Protein AF-A0A4P1R1D3-F1 (afdb_monomer)

Radius of gyration: 39.73 Å; Cα contacts (8 Å, |Δi|>4): 2297; chains: 1; bounding box: 116×118×116 Å

Structure (mmCIF, N/CA/C/O backbone):
data_AF-A0A4P1R1D3-F1
#
_entry.id   AF-A0A4P1R1D3-F1
#
loop_
_atom_site.group_PDB
_atom_site.id
_atom_site.type_symbol
_atom_site.label_atom_id
_atom_site.label_alt_id
_atom_site.label_comp_id
_atom_site.label_asym_id
_atom_site.label_entity_id
_atom_site.label_seq_id
_atom_site.pdbx_PDB_ins_code
_atom_site.Cartn_x
_atom_site.Cartn_y
_atom_site.Cartn_z
_atom_site.occupancy
_atom_site.B_iso_or_equiv
_atom_site.auth_seq_id
_atom_site.auth_comp_id
_atom_site.auth_asym_id
_atom_site.auth_atom_id
_atom_site.pdbx_PDB_model_num
ATOM 1 N N . MET A 1 1 ? -20.880 18.787 -39.848 1.00 32.34 1 MET A N 1
ATOM 2 C CA . MET A 1 1 ? -22.232 18.560 -39.308 1.00 32.34 1 MET A CA 1
ATOM 3 C C . MET A 1 1 ? -22.119 18.971 -37.855 1.00 32.34 1 MET A C 1
ATOM 5 O O . MET A 1 1 ? -21.434 18.281 -37.116 1.00 32.34 1 MET A O 1
ATOM 9 N N . GLU A 1 2 ? -22.570 20.178 -37.517 1.00 30.89 2 GLU A N 1
ATOM 10 C CA . GLU A 1 2 ? -22.524 20.678 -36.139 1.00 30.89 2 GLU A CA 1
ATOM 11 C C . GLU A 1 2 ? -23.425 19.776 -35.297 1.00 30.89 2 GLU A C 1
ATOM 13 O O . GLU A 1 2 ? -24.621 19.661 -35.557 1.00 30.89 2 GLU A O 1
ATOM 18 N N . ILE A 1 3 ? -22.817 19.030 -34.381 1.00 37.97 3 ILE A N 1
ATOM 19 C CA . ILE A 1 3 ? -23.538 18.196 -33.431 1.00 37.97 3 ILE A CA 1
ATOM 20 C C . ILE A 1 3 ? -23.860 19.104 -32.252 1.00 37.97 3 ILE A C 1
ATOM 22 O O . ILE A 1 3 ? -22.950 19.562 -31.565 1.00 37.97 3 ILE A O 1
ATOM 26 N N . ASP A 1 4 ? -25.147 19.354 -32.053 1.00 50.53 4 ASP A N 1
ATOM 27 C CA . ASP A 1 4 ? -25.702 20.093 -30.921 1.00 50.53 4 ASP A CA 1
ATOM 28 C C . ASP A 1 4 ? -25.458 19.268 -29.637 1.00 50.53 4 ASP A C 1
ATOM 30 O O . ASP A 1 4 ? -26.220 18.361 -29.295 1.00 50.53 4 ASP A O 1
ATOM 34 N N . PHE A 1 5 ? -24.296 19.456 -29.001 1.00 70.44 5 PHE A N 1
ATOM 35 C CA . PHE A 1 5 ? -23.965 18.836 -27.717 1.00 70.44 5 PHE A CA 1
ATOM 36 C C . PHE A 1 5 ? -24.467 19.744 -26.594 1.00 70.44 5 PHE A C 1
ATOM 38 O O . PHE A 1 5 ? -23.985 20.865 -26.439 1.00 70.44 5 PHE A O 1
ATOM 45 N N . ASN A 1 6 ? -25.418 19.246 -25.802 1.00 82.56 6 ASN A N 1
ATOM 46 C CA . ASN A 1 6 ? -25.870 19.926 -24.592 1.00 82.56 6 ASN A CA 1
ATOM 47 C C . ASN A 1 6 ? -24.896 19.642 -23.444 1.00 82.56 6 ASN A C 1
ATOM 49 O O . ASN A 1 6 ? -24.587 18.489 -23.150 1.00 82.56 6 ASN A O 1
ATOM 53 N N . GLU A 1 7 ? -24.427 20.706 -22.801 1.00 90.44 7 GLU A N 1
ATOM 54 C CA . GLU A 1 7 ? -23.454 20.652 -21.714 1.00 90.44 7 GLU A CA 1
ATOM 55 C C . GLU A 1 7 ? -24.075 20.095 -20.423 1.00 90.44 7 GLU A C 1
ATOM 57 O O . GLU A 1 7 ? -25.119 20.570 -19.972 1.00 90.44 7 GLU A O 1
ATOM 62 N N . TYR A 1 8 ? -23.409 19.124 -19.794 1.00 95.31 8 TYR A N 1
ATOM 63 C CA . TYR A 1 8 ? -23.793 18.617 -18.478 1.00 95.31 8 TYR A CA 1
ATOM 64 C C . TYR A 1 8 ? -23.504 19.656 -17.393 1.00 95.31 8 TYR A C 1
ATOM 66 O O . TYR A 1 8 ? -22.391 20.176 -17.298 1.00 95.31 8 TYR A O 1
ATOM 74 N N . ARG A 1 9 ? -24.491 19.925 -16.540 1.00 95.44 9 ARG A N 1
ATOM 75 C CA . ARG A 1 9 ? -24.415 20.876 -15.424 1.00 95.44 9 ARG A CA 1
ATOM 76 C C . ARG A 1 9 ? -24.810 20.207 -14.120 1.00 95.44 9 ARG A C 1
ATOM 78 O O . ARG A 1 9 ? -25.524 19.210 -14.126 1.00 95.44 9 ARG A O 1
ATOM 85 N N . LEU A 1 10 ? -24.336 20.745 -13.000 1.00 96.31 10 LEU A N 1
ATOM 86 C CA . LEU A 1 10 ? -24.639 20.194 -11.682 1.00 96.31 10 LEU A CA 1
ATOM 87 C C . LEU A 1 10 ? -26.159 20.191 -11.451 1.00 96.31 10 LEU A C 1
ATOM 89 O O . LEU A 1 10 ? -26.816 21.215 -11.631 1.00 96.31 10 LEU A O 1
ATOM 93 N N . ARG A 1 11 ? -26.698 19.035 -11.060 1.00 94.25 11 ARG A N 1
ATOM 94 C CA . ARG A 1 11 ? -28.088 18.834 -10.629 1.00 94.25 11 ARG A CA 1
ATOM 95 C C . ARG A 1 11 ? -28.212 18.932 -9.113 1.00 94.25 11 ARG A C 1
ATOM 97 O O . ARG A 1 11 ? -29.056 19.665 -8.617 1.00 94.25 11 ARG A O 1
ATOM 104 N N . CYS A 1 12 ? -27.377 18.192 -8.384 1.00 93.06 12 CYS A N 1
ATOM 105 C CA . CYS A 1 12 ? -27.309 18.239 -6.923 1.00 93.06 12 CYS A CA 1
ATOM 106 C C . CYS A 1 12 ? -26.038 17.557 -6.388 1.00 93.06 12 CYS A C 1
ATOM 108 O O . CYS A 1 12 ? -25.437 16.716 -7.065 1.00 93.06 12 CYS A O 1
ATOM 110 N N . GLU A 1 13 ? -25.691 17.862 -5.136 1.00 94.38 13 GLU A N 1
ATOM 111 C CA . GLU A 1 13 ? -24.649 17.183 -4.357 1.00 94.38 13 GLU A CA 1
ATOM 112 C C . GLU A 1 13 ? -25.282 16.321 -3.254 1.00 94.38 13 GLU A C 1
ATOM 114 O O . GLU A 1 13 ? -26.228 16.736 -2.581 1.00 94.38 13 GLU A O 1
ATOM 119 N N . LEU A 1 14 ? -24.768 15.105 -3.070 1.00 95.12 14 LEU A N 1
ATOM 120 C CA . LEU A 1 14 ? -25.209 14.163 -2.048 1.00 95.12 14 LEU A CA 1
ATOM 121 C C . LEU A 1 14 ? -24.126 14.052 -0.976 1.00 95.12 14 LEU A C 1
ATOM 123 O O . LEU A 1 14 ? -23.053 13.484 -1.202 1.00 95.12 14 LEU A O 1
ATOM 127 N N . HIS A 1 15 ? -24.437 14.581 0.203 1.00 93.50 15 HIS A N 1
ATOM 128 C CA . HIS A 1 15 ? -23.555 14.551 1.363 1.00 93.50 15 HIS A CA 1
ATOM 129 C C . HIS A 1 15 ? -24.009 13.496 2.367 1.00 93.50 15 HIS A C 1
ATOM 131 O O . HIS A 1 15 ? -25.199 13.353 2.660 1.00 93.50 15 HIS A O 1
ATOM 137 N N . GLY A 1 16 ? -23.049 12.769 2.932 1.00 88.50 16 GLY A N 1
ATOM 138 C CA . GLY A 1 16 ? -23.326 11.844 4.024 1.00 88.50 16 GLY A CA 1
ATOM 139 C C . GLY A 1 16 ? -22.199 10.872 4.328 1.00 88.50 16 GLY A C 1
ATOM 140 O O . GLY A 1 16 ? -22.081 10.466 5.477 1.00 88.50 16 GLY A O 1
ATOM 141 N N . HIS A 1 17 ? -21.392 10.490 3.340 1.00 93.06 17 HIS A N 1
ATOM 142 C CA . HIS A 1 17 ? -20.188 9.705 3.604 1.00 93.06 17 HIS A CA 1
ATOM 143 C C . HIS A 1 17 ? -19.136 10.549 4.337 1.00 93.06 17 HIS A C 1
ATOM 145 O O . HIS A 1 17 ? -19.041 11.753 4.108 1.00 93.06 17 HIS A O 1
ATOM 151 N N . GLU A 1 18 ? -18.379 9.917 5.235 1.00 89.94 18 GLU A N 1
ATOM 152 C CA . GLU A 1 18 ? -17.354 10.586 6.066 1.00 89.94 18 GLU A CA 1
ATOM 153 C C . GLU A 1 18 ? -15.937 10.470 5.477 1.00 89.94 18 GLU A C 1
ATOM 155 O O . GLU A 1 18 ? -14.992 11.065 5.986 1.00 89.94 18 GLU A O 1
ATOM 160 N N . ASP A 1 19 ? -15.791 9.687 4.410 1.00 91.38 19 ASP A N 1
ATOM 161 C CA . ASP A 1 19 ? -14.534 9.378 3.729 1.00 91.38 19 ASP A CA 1
ATOM 162 C C . ASP A 1 19 ? -14.835 9.110 2.239 1.00 91.38 19 ASP A C 1
ATOM 164 O O . ASP A 1 19 ? -16.005 9.026 1.841 1.00 91.38 19 ASP A O 1
ATOM 168 N N . ASP A 1 20 ? -13.803 8.949 1.410 1.00 91.88 20 ASP A N 1
ATOM 169 C CA . ASP A 1 20 ? -13.890 8.760 -0.040 1.00 91.88 20 ASP A CA 1
ATOM 170 C C . ASP A 1 20 ? -15.041 7.847 -0.478 1.00 91.88 20 ASP A C 1
ATOM 172 O O . ASP A 1 20 ? -15.126 6.681 -0.067 1.00 91.88 20 ASP A O 1
ATOM 176 N N . VAL A 1 21 ? -15.860 8.336 -1.411 1.00 97.25 21 VAL A N 1
ATOM 177 C CA . VAL A 1 21 ? -16.879 7.514 -2.067 1.00 97.25 21 VAL A CA 1
ATOM 178 C C . VAL A 1 21 ? -16.234 6.783 -3.235 1.00 97.25 21 VAL A C 1
ATOM 180 O O . VAL A 1 21 ? -15.579 7.391 -4.078 1.00 97.25 21 VAL A O 1
ATOM 183 N N . ARG A 1 22 ? -16.371 5.459 -3.264 1.00 94.31 22 ARG A N 1
ATOM 184 C CA . ARG A 1 22 ? -15.530 4.573 -4.077 1.00 94.31 22 ARG A CA 1
ATOM 185 C C . ARG A 1 22 ? -16.278 3.764 -5.119 1.00 94.31 22 ARG A C 1
ATOM 187 O O . ARG A 1 22 ? -15.644 3.376 -6.093 1.00 94.31 22 ARG A O 1
ATOM 194 N N . GLY A 1 23 ? -17.561 3.497 -4.914 1.00 94.75 23 GLY A N 1
ATOM 195 C CA . GLY A 1 23 ? -18.384 2.767 -5.871 1.00 94.75 23 GLY A CA 1
ATOM 196 C C . GLY A 1 23 ? -19.770 3.377 -5.995 1.00 94.75 23 GLY A C 1
ATOM 197 O O . GLY A 1 23 ? -20.344 3.844 -5.007 1.00 94.75 23 GLY A O 1
ATOM 198 N N . ILE A 1 24 ? -20.297 3.357 -7.217 1.00 97.81 24 ILE A N 1
ATOM 199 C CA . ILE A 1 24 ? -21.663 3.742 -7.563 1.00 97.81 24 ILE A CA 1
ATOM 200 C C . ILE A 1 24 ? -22.370 2.529 -8.156 1.00 97.81 24 ILE A C 1
ATOM 202 O O . ILE A 1 24 ? -21.836 1.809 -8.995 1.00 97.81 24 ILE A O 1
ATOM 206 N N . CYS A 1 25 ? -23.619 2.331 -7.758 1.00 96.06 25 CYS A N 1
ATOM 207 C CA . CYS A 1 25 ? -24.503 1.368 -8.383 1.00 96.06 25 CYS A CA 1
ATOM 208 C C . CYS A 1 25 ? -25.853 2.011 -8.697 1.00 96.06 25 CYS A C 1
ATOM 210 O O . CYS A 1 25 ? -26.541 2.509 -7.807 1.00 96.06 25 CYS A O 1
ATOM 212 N N . VAL A 1 26 ? -26.235 1.996 -9.972 1.00 94.75 26 VAL A N 1
ATOM 213 C CA . VAL A 1 26 ? -27.523 2.519 -10.437 1.00 94.75 26 VAL A CA 1
ATOM 214 C C . VAL A 1 26 ? -28.621 1.505 -10.125 1.00 94.75 26 VAL A C 1
ATOM 216 O O . VAL A 1 26 ? -28.498 0.327 -10.457 1.00 94.75 26 VAL A O 1
ATOM 219 N N . CYS A 1 27 ? -29.674 1.956 -9.446 1.00 92.56 27 CYS A N 1
ATOM 220 C CA . CYS A 1 27 ? -30.741 1.114 -8.911 1.00 92.56 27 CYS A CA 1
ATOM 221 C C . CYS A 1 27 ? -32.086 1.492 -9.550 1.00 92.56 27 CYS A C 1
ATOM 223 O O . CYS A 1 27 ? -32.984 2.019 -8.890 1.00 92.56 27 CYS A O 1
ATOM 225 N N . GLY A 1 28 ? -32.214 1.236 -10.853 1.00 86.25 28 GLY A N 1
ATOM 226 C CA . GLY A 1 28 ? -33.347 1.675 -11.669 1.00 86.25 28 GLY A CA 1
ATOM 227 C C . GLY A 1 28 ? -33.317 3.178 -11.967 1.00 86.25 28 GLY A C 1
ATOM 228 O O . GLY A 1 28 ? -32.278 3.824 -11.868 1.00 86.25 28 GLY A O 1
ATOM 229 N N . ASN A 1 29 ? -34.478 3.742 -12.313 1.00 78.38 29 ASN A N 1
ATOM 230 C CA . ASN A 1 29 ? -34.580 5.114 -12.834 1.00 78.38 29 ASN A CA 1
ATOM 231 C C . ASN A 1 29 ? -34.287 6.230 -11.818 1.00 78.38 29 ASN A C 1
ATOM 233 O O . ASN A 1 29 ? -33.753 7.268 -12.193 1.00 78.38 29 ASN A O 1
ATOM 237 N N . ASP A 1 30 ? -34.649 6.031 -10.548 1.00 81.25 30 ASP A N 1
ATOM 238 C CA . ASP A 1 30 ? -34.766 7.120 -9.563 1.00 81.25 30 ASP A CA 1
ATOM 239 C C . ASP A 1 30 ? -33.967 6.868 -8.270 1.00 81.25 30 ASP A C 1
ATOM 241 O O . ASP A 1 30 ? -34.207 7.510 -7.239 1.00 81.25 30 ASP A O 1
ATOM 245 N N . ALA A 1 31 ? -33.048 5.899 -8.283 1.00 92.06 31 ALA A N 1
ATOM 246 C CA . ALA A 1 31 ? -32.268 5.544 -7.106 1.00 92.06 31 ALA A CA 1
ATOM 247 C C . ALA A 1 31 ? -30.851 5.081 -7.445 1.00 92.06 31 ALA A C 1
ATOM 249 O O . ALA A 1 31 ? -30.590 4.497 -8.496 1.00 92.06 31 ALA A O 1
ATOM 250 N N . ILE A 1 32 ? -29.938 5.305 -6.503 1.00 96.38 32 ILE A N 1
ATOM 251 C CA . ILE A 1 32 ? -28.548 4.851 -6.579 1.00 96.38 32 ILE A CA 1
ATOM 252 C C . ILE A 1 32 ? -28.082 4.324 -5.223 1.00 96.38 32 ILE A C 1
ATOM 254 O O . ILE A 1 32 ? -28.562 4.753 -4.175 1.00 96.38 32 ILE A O 1
ATOM 258 N N . ALA A 1 33 ? -27.103 3.428 -5.232 1.00 97.62 33 ALA A N 1
ATOM 259 C CA . ALA A 1 33 ? -26.362 3.012 -4.052 1.00 97.62 33 ALA A CA 1
ATOM 260 C C . ALA A 1 33 ? -24.902 3.458 -4.167 1.00 97.62 33 ALA A C 1
ATOM 262 O O . ALA A 1 33 ? -24.313 3.395 -5.245 1.00 97.62 33 ALA A O 1
ATOM 263 N N . THR A 1 34 ? -24.316 3.892 -3.057 1.00 98.44 34 THR A N 1
ATOM 264 C CA . THR A 1 34 ? -22.931 4.372 -2.997 1.00 98.44 34 THR A CA 1
ATOM 265 C C . THR A 1 34 ? -22.188 3.691 -1.858 1.00 98.44 34 THR A C 1
ATOM 267 O O . THR A 1 34 ? -22.772 3.427 -0.808 1.00 98.44 34 THR A O 1
ATOM 270 N N . SER A 1 35 ? -20.910 3.387 -2.055 1.00 98.06 35 SER A N 1
ATOM 271 C CA . SER A 1 35 ? -20.035 2.744 -1.065 1.00 98.06 35 SER A CA 1
ATOM 272 C C . SER A 1 35 ? -18.828 3.623 -0.753 1.00 98.06 35 SER A C 1
ATOM 274 O O . SER A 1 35 ? -18.353 4.364 -1.615 1.00 98.06 35 SER A O 1
ATOM 276 N N . SER A 1 36 ? -18.310 3.539 0.474 1.00 97.00 36 SER A N 1
ATOM 277 C CA . SER A 1 36 ? -17.193 4.379 0.919 1.00 97.00 36 SER A CA 1
ATOM 278 C C . SER A 1 36 ? -16.172 3.626 1.779 1.00 97.00 36 SER A C 1
ATOM 280 O O . SER A 1 36 ? -16.408 2.533 2.315 1.00 97.00 36 SER A O 1
ATOM 282 N N . ARG A 1 37 ? -14.988 4.236 1.910 1.00 94.44 37 ARG A N 1
ATOM 283 C CA . ARG A 1 37 ? -13.963 3.867 2.900 1.00 94.44 37 ARG A CA 1
ATOM 284 C C . ARG A 1 37 ? -14.450 3.976 4.341 1.00 94.44 37 ARG A C 1
ATOM 286 O O . ARG A 1 37 ? -13.942 3.241 5.186 1.00 94.44 37 ARG A O 1
ATOM 293 N N . ASP A 1 38 ? -15.494 4.765 4.593 1.00 91.75 38 ASP A N 1
ATOM 294 C CA . ASP A 1 38 ? -16.154 4.881 5.898 1.00 91.75 38 ASP A CA 1
ATOM 295 C C . ASP A 1 38 ? -16.846 3.582 6.372 1.00 91.75 38 ASP A C 1
ATOM 297 O O . ASP A 1 38 ? -17.325 3.509 7.505 1.00 91.75 38 ASP A O 1
ATOM 301 N N . ARG A 1 39 ? -16.811 2.520 5.545 1.00 94.50 39 ARG A N 1
ATOM 302 C CA . ARG A 1 39 ? -17.365 1.170 5.778 1.00 94.50 39 ARG A CA 1
ATOM 303 C C . ARG A 1 39 ? -18.879 1.082 5.587 1.00 94.50 39 ARG A C 1
ATOM 305 O O . ARG A 1 39 ? -19.478 0.051 5.905 1.00 94.50 39 ARG A O 1
ATOM 312 N N . THR A 1 40 ? -19.499 2.134 5.064 1.00 95.25 40 THR A N 1
ATOM 313 C CA . THR A 1 40 ? -20.943 2.218 4.866 1.00 95.25 40 THR A CA 1
ATOM 314 C C . THR A 1 40 ? -21.326 2.094 3.397 1.00 95.25 40 THR A C 1
ATOM 316 O O . THR A 1 40 ? -20.556 2.405 2.483 1.00 95.25 40 THR A O 1
ATOM 319 N N . ILE A 1 41 ? -22.556 1.633 3.180 1.00 98.19 41 ILE A N 1
ATOM 320 C CA . ILE A 1 41 ? -23.242 1.721 1.893 1.00 98.19 41 ILE A CA 1
ATOM 321 C C . ILE A 1 41 ? -24.482 2.573 2.114 1.00 98.19 41 ILE A C 1
ATOM 323 O O . ILE A 1 41 ? -25.238 2.328 3.057 1.00 98.19 41 ILE A O 1
ATOM 327 N N . ARG A 1 42 ? -24.705 3.564 1.258 1.00 97.38 42 ARG A N 1
ATOM 328 C CA . ARG A 1 42 ? -25.862 4.455 1.333 1.00 97.38 42 ARG A CA 1
ATOM 329 C C . ARG A 1 42 ? -26.739 4.260 0.113 1.00 97.38 42 ARG A C 1
ATOM 331 O O . ARG A 1 42 ? -26.245 4.238 -1.008 1.00 97.38 42 ARG A O 1
ATOM 338 N N . PHE A 1 43 ? -28.035 4.094 0.344 1.00 96.31 43 PHE A N 1
ATOM 339 C CA . PHE A 1 43 ? -29.040 4.016 -0.707 1.00 96.31 43 PHE A CA 1
ATOM 340 C C . PHE A 1 43 ? -29.772 5.353 -0.782 1.00 96.31 43 PHE A C 1
ATOM 342 O O . PHE A 1 43 ? -30.309 5.836 0.219 1.00 96.31 43 PHE A O 1
ATOM 349 N N . TRP A 1 44 ? -29.777 5.944 -1.968 1.00 95.06 44 TRP A N 1
ATOM 350 C CA . TRP A 1 44 ? -30.322 7.259 -2.254 1.00 95.06 44 TRP A CA 1
ATOM 351 C C . TRP A 1 44 ? -31.518 7.107 -3.174 1.00 95.06 44 TRP A C 1
ATOM 353 O O . TRP A 1 44 ? -31.446 6.407 -4.180 1.00 95.06 44 TRP A O 1
ATOM 363 N N . SER A 1 45 ? -32.612 7.772 -2.835 1.00 91.50 45 SER A N 1
ATOM 364 C CA . SER A 1 45 ? -33.844 7.770 -3.622 1.00 91.50 45 SER A CA 1
ATOM 365 C C . SER A 1 45 ? -34.302 9.195 -3.872 1.00 91.50 45 SER A C 1
ATOM 367 O O . SER A 1 45 ? -34.031 10.074 -3.052 1.00 91.50 45 SER A O 1
ATOM 369 N N . LEU A 1 46 ? -35.024 9.411 -4.968 1.00 89.06 46 LEU A N 1
ATOM 370 C CA . LEU A 1 46 ? -35.609 10.707 -5.296 1.00 89.06 46 LEU A CA 1
ATOM 371 C C . LEU A 1 46 ? -36.400 11.294 -4.119 1.00 89.06 46 LEU A C 1
ATOM 373 O O . LEU A 1 46 ? -37.218 10.607 -3.497 1.00 89.06 46 LEU A O 1
ATOM 377 N N . ASP A 1 47 ? -36.166 12.568 -3.822 1.00 85.62 47 ASP A N 1
ATOM 378 C CA . ASP A 1 47 ? -36.937 13.272 -2.809 1.00 85.62 47 ASP A CA 1
ATOM 379 C C . ASP A 1 47 ? -38.366 13.509 -3.320 1.00 85.62 47 ASP A C 1
ATOM 381 O O . ASP A 1 47 ? -38.607 14.044 -4.404 1.00 85.62 47 ASP A O 1
ATOM 385 N N . SER A 1 48 ? -39.340 13.097 -2.510 1.00 81.31 48 SER A N 1
ATOM 386 C CA . SER A 1 48 ? -40.761 13.322 -2.777 1.00 81.31 48 SER A CA 1
ATOM 387 C C . SER A 1 48 ? -41.151 14.805 -2.842 1.00 81.31 48 SER A C 1
ATOM 389 O O . SER A 1 48 ? -42.164 15.133 -3.460 1.00 81.31 48 SER A O 1
ATOM 391 N N . SER A 1 49 ? -40.372 15.686 -2.204 1.00 80.88 49 SER A N 1
ATOM 392 C CA . SER A 1 49 ? -40.628 17.125 -2.100 1.00 80.88 49 SER A CA 1
ATOM 393 C C . SER A 1 49 ? -39.910 17.956 -3.168 1.00 80.88 49 SER A C 1
ATOM 395 O O . SER A 1 49 ? -40.503 18.895 -3.698 1.00 80.88 49 SER A O 1
ATOM 397 N N . ASP A 1 50 ? -38.687 17.576 -3.546 1.00 81.88 50 ASP A N 1
ATOM 398 C CA . ASP A 1 50 ? -37.925 18.186 -4.636 1.00 81.88 50 ASP A CA 1
ATOM 399 C C . ASP A 1 50 ? -37.348 17.099 -5.548 1.00 81.88 50 ASP A C 1
ATOM 401 O O . ASP A 1 50 ? -36.298 16.517 -5.283 1.00 81.88 50 ASP A O 1
ATOM 405 N N . LYS A 1 51 ? -38.012 16.865 -6.684 1.00 78.00 51 LYS A N 1
ATOM 406 C CA . LYS A 1 51 ? -37.588 15.861 -7.673 1.00 78.00 51 LYS A CA 1
ATOM 407 C C . LYS A 1 51 ? -36.223 16.155 -8.307 1.00 78.00 51 LYS A C 1
ATOM 409 O O . LYS A 1 51 ? -35.728 15.346 -9.088 1.00 78.00 51 LYS A O 1
ATOM 414 N N . ARG A 1 52 ? -35.593 17.293 -8.017 1.00 80.94 52 ARG A N 1
ATOM 415 C CA . ARG A 1 52 ? -34.221 17.574 -8.455 1.00 80.94 52 ARG A CA 1
ATOM 416 C C . ARG A 1 52 ? -33.189 16.871 -7.576 1.00 80.94 52 ARG A C 1
ATOM 418 O O . ARG A 1 52 ? -32.102 16.598 -8.071 1.00 80.94 52 ARG A O 1
ATOM 425 N N . LYS A 1 53 ? -33.536 16.515 -6.333 1.00 84.88 53 LYS A N 1
ATOM 426 C CA . LYS A 1 53 ? -32.612 15.976 -5.327 1.00 84.88 53 LYS A CA 1
ATOM 427 C C . LYS A 1 53 ? -32.856 14.499 -5.042 1.00 84.88 53 LYS A C 1
ATOM 429 O O . LYS A 1 53 ? -33.978 13.999 -5.131 1.00 84.88 53 LYS A O 1
ATOM 434 N N . LEU A 1 54 ? -31.789 13.806 -4.655 1.00 89.56 54 LEU A N 1
ATOM 435 C CA . LEU A 1 54 ? -31.873 12.491 -4.030 1.00 89.56 54 LEU A CA 1
ATOM 436 C C . LEU A 1 54 ? -31.547 12.627 -2.542 1.00 89.56 54 LEU A C 1
ATOM 438 O O . LEU A 1 54 ? -30.692 13.415 -2.145 1.00 89.56 54 LEU A O 1
ATOM 442 N N . VAL A 1 55 ? -32.220 11.834 -1.717 1.00 91.81 55 VAL A N 1
ATOM 443 C CA . VAL A 1 55 ? -32.020 11.789 -0.266 1.00 91.81 55 VAL A CA 1
ATOM 444 C C . VAL A 1 55 ? -31.638 10.384 0.172 1.00 91.81 55 VAL A C 1
ATOM 446 O O . VAL A 1 55 ? -32.104 9.391 -0.391 1.00 91.81 55 VAL A O 1
ATOM 449 N N . CYS A 1 56 ? -30.775 10.295 1.186 1.00 93.44 56 CYS A N 1
ATOM 450 C CA . CYS A 1 56 ? -30.373 9.018 1.766 1.00 93.44 56 CYS A CA 1
ATOM 451 C C . CYS A 1 56 ? -31.583 8.388 2.461 1.00 93.44 56 CYS A C 1
ATOM 453 O O . CYS A 1 56 ? -32.058 8.901 3.474 1.00 93.44 56 CYS A O 1
ATOM 455 N N . SER A 1 57 ? -32.080 7.279 1.922 1.00 89.31 57 SER A N 1
ATOM 456 C CA . SER A 1 57 ? -33.202 6.551 2.509 1.00 89.31 57 SER A CA 1
ATOM 457 C C . SER A 1 57 ? -32.746 5.396 3.394 1.00 89.31 57 SER A C 1
ATOM 459 O O . SER A 1 57 ? -33.460 5.048 4.336 1.00 89.31 57 SER A O 1
ATOM 461 N N . LYS A 1 58 ? -31.565 4.808 3.139 1.00 91.19 58 LYS A N 1
ATOM 462 C CA . LYS A 1 58 ? -31.007 3.713 3.952 1.00 91.19 58 LYS A CA 1
ATOM 463 C C . LYS A 1 58 ? -29.489 3.779 4.072 1.00 91.19 58 LYS A C 1
ATOM 465 O O . LYS A 1 58 ? -28.797 4.141 3.125 1.00 91.19 58 LYS A O 1
ATOM 470 N N . ILE A 1 59 ? -28.986 3.330 5.222 1.00 95.38 59 ILE A N 1
ATOM 471 C CA . ILE A 1 59 ? -27.561 3.099 5.482 1.00 95.38 59 ILE A CA 1
ATOM 472 C C . ILE A 1 59 ? -27.396 1.623 5.843 1.00 95.38 59 ILE A C 1
ATOM 474 O O . ILE A 1 59 ? -28.009 1.148 6.798 1.00 95.38 59 ILE A O 1
ATOM 478 N N . LEU A 1 60 ? -26.589 0.899 5.073 1.00 95.00 60 LEU A N 1
ATOM 479 C CA . LEU A 1 60 ? -26.323 -0.522 5.273 1.00 95.00 60 LEU A CA 1
ATOM 480 C C . LEU A 1 60 ? -24.962 -0.675 5.963 1.00 95.00 60 LEU A C 1
ATOM 482 O O . LEU A 1 60 ? -23.941 -0.197 5.463 1.00 95.00 60 LEU A O 1
ATOM 486 N N . LEU A 1 61 ? -24.963 -1.327 7.129 1.00 93.25 61 LEU A N 1
ATOM 487 C CA . LEU A 1 61 ? -23.798 -1.484 8.003 1.00 93.25 61 LEU A CA 1
ATOM 488 C C . LEU A 1 61 ? -23.471 -2.964 8.194 1.00 93.25 61 LEU A C 1
ATOM 490 O O . LEU A 1 61 ? -24.333 -3.754 8.584 1.00 93.25 61 LEU A O 1
ATOM 494 N N . GLY A 1 62 ? -22.217 -3.354 7.956 1.00 89.19 62 GLY A N 1
ATOM 495 C CA . GLY A 1 62 ? -21.785 -4.726 8.242 1.00 89.19 62 GLY A CA 1
ATOM 496 C C . GLY A 1 62 ? -20.425 -5.154 7.704 1.00 89.19 62 GLY A C 1
ATOM 497 O O . GLY A 1 62 ? -19.916 -6.165 8.188 1.00 89.19 62 GLY A O 1
ATOM 498 N N . HIS A 1 63 ? -19.826 -4.420 6.765 1.00 93.38 63 HIS A N 1
ATOM 499 C CA . HIS A 1 63 ? -18.410 -4.605 6.444 1.00 93.38 63 HIS A CA 1
ATOM 500 C C . HIS A 1 63 ? -17.532 -4.111 7.604 1.00 93.38 63 HIS A C 1
ATOM 502 O O . HIS A 1 63 ? -17.853 -3.121 8.261 1.00 93.38 63 HIS A O 1
ATOM 508 N N . SER A 1 64 ? -16.417 -4.795 7.872 1.00 89.25 64 SER A N 1
ATOM 509 C CA . SER A 1 64 ? -15.461 -4.386 8.919 1.00 89.25 64 SER A CA 1
ATOM 510 C C . SER A 1 64 ? -14.360 -3.456 8.402 1.00 89.25 64 SER A C 1
ATOM 512 O O . SER A 1 64 ? -13.542 -2.974 9.184 1.00 89.25 64 SER A O 1
ATOM 514 N N . SER A 1 65 ? -14.317 -3.221 7.089 1.00 92.25 65 SER A N 1
ATOM 515 C CA . SER A 1 65 ? -13.330 -2.388 6.398 1.00 92.25 65 SER A CA 1
ATOM 516 C C . SER A 1 65 ? -13.947 -1.739 5.147 1.00 92.25 65 SER A C 1
ATOM 518 O O . SER A 1 65 ? -15.152 -1.849 4.928 1.00 92.25 65 SER A O 1
ATOM 520 N N . PHE A 1 66 ? -13.126 -1.032 4.368 1.00 87.50 66 PHE A N 1
ATOM 521 C CA . PHE A 1 66 ? -13.492 -0.306 3.149 1.00 87.50 66 PHE A CA 1
ATOM 522 C C . PHE A 1 66 ? -14.421 -1.122 2.229 1.00 87.50 66 PHE A C 1
ATOM 524 O O . PHE A 1 66 ? -14.112 -2.274 1.916 1.00 87.50 66 PHE A O 1
ATOM 531 N N . VAL A 1 67 ? -15.518 -0.510 1.765 1.00 94.69 67 VAL A N 1
ATOM 532 C CA . VAL A 1 67 ? -16.453 -1.101 0.795 1.00 94.69 67 VAL A CA 1
ATOM 533 C C . VAL A 1 67 ? -16.213 -0.518 -0.592 1.00 94.69 67 VAL A C 1
ATOM 535 O O . VAL A 1 67 ? -16.355 0.684 -0.785 1.00 94.69 67 VAL A O 1
ATOM 538 N N . GLY A 1 68 ? -15.861 -1.368 -1.555 1.00 92.56 68 GLY A N 1
ATOM 539 C CA . GLY A 1 68 ? -15.550 -0.965 -2.925 1.00 92.56 68 GLY A CA 1
ATOM 540 C C . GLY A 1 68 ? -16.720 -1.218 -3.874 1.00 92.56 68 GLY A C 1
ATOM 541 O O . GLY A 1 68 ? -17.592 -0.362 -3.996 1.00 92.56 68 GLY A O 1
ATOM 542 N N . PRO A 1 69 ? -16.756 -2.366 -4.566 1.00 96.88 69 PRO A N 1
ATOM 543 C CA . PRO A 1 69 ? -17.726 -2.619 -5.627 1.00 96.88 69 PRO A CA 1
ATOM 544 C C . PRO A 1 69 ? -19.147 -2.864 -5.112 1.00 96.88 69 PRO A C 1
ATOM 546 O O . PRO A 1 69 ? -19.346 -3.494 -4.068 1.00 96.88 69 PRO A O 1
ATOM 549 N N . LEU A 1 70 ? -20.126 -2.419 -5.903 1.00 97.75 70 LEU A N 1
ATOM 550 C CA . LEU A 1 70 ? -21.559 -2.593 -5.675 1.00 97.75 70 LEU A CA 1
ATOM 551 C C . LEU A 1 70 ? -22.252 -3.096 -6.948 1.00 97.75 70 LEU A C 1
ATOM 553 O O . LEU A 1 70 ? -21.907 -2.672 -8.047 1.00 97.75 70 LEU A O 1
ATOM 557 N N . VAL A 1 71 ? -23.267 -3.948 -6.799 1.00 96.44 71 VAL A N 1
ATOM 558 C CA . VAL A 1 71 ? -24.193 -4.305 -7.886 1.00 96.44 71 VAL A CA 1
ATOM 559 C C . VAL A 1 71 ? -25.620 -4.457 -7.356 1.00 96.44 71 VAL A C 1
ATOM 561 O O . VAL A 1 71 ? -25.830 -4.865 -6.210 1.00 96.44 71 VAL A O 1
ATOM 564 N N . TRP A 1 72 ? -26.604 -4.109 -8.182 1.00 95.31 72 TRP A N 1
ATOM 565 C CA . TRP A 1 72 ? -28.017 -4.094 -7.820 1.00 95.31 72 TRP A CA 1
ATOM 566 C C . TRP A 1 72 ? -28.733 -5.330 -8.345 1.00 95.31 72 TRP A C 1
ATOM 568 O O . TRP A 1 72 ? -28.678 -5.645 -9.531 1.00 95.31 72 TRP A O 1
ATOM 578 N N . ILE A 1 73 ? -29.442 -6.009 -7.449 1.00 94.56 73 ILE A N 1
ATOM 579 C CA . ILE A 1 73 ? -30.383 -7.069 -7.786 1.00 94.56 73 ILE A CA 1
ATOM 580 C C . ILE A 1 73 ? -31.732 -6.398 -8.038 1.00 94.56 73 ILE A C 1
ATOM 582 O O . ILE A 1 73 ? -32.340 -5.854 -7.113 1.00 94.56 73 ILE A O 1
ATOM 586 N N . SER A 1 74 ? -32.213 -6.451 -9.279 1.00 91.81 74 SER A N 1
ATOM 587 C CA . SER A 1 74 ? -33.520 -5.903 -9.644 1.00 91.81 74 SER A CA 1
ATOM 588 C C . SER A 1 74 ? -34.658 -6.568 -8.852 1.00 91.81 74 SER A C 1
ATOM 590 O O . SER A 1 74 ? -34.561 -7.764 -8.553 1.00 91.81 74 SER A O 1
ATOM 592 N N . PRO A 1 75 ? -35.765 -5.853 -8.567 1.00 92.50 75 PRO A N 1
ATOM 593 C CA . PRO A 1 75 ? -36.910 -6.399 -7.856 1.00 92.50 75 PRO A CA 1
ATOM 594 C C . PRO A 1 75 ? -37.391 -7.740 -8.416 1.00 92.50 75 PRO A C 1
ATOM 596 O O . PRO A 1 75 ? -37.691 -7.864 -9.602 1.00 92.50 75 PRO A O 1
ATOM 599 N N . ASN A 1 76 ? -37.479 -8.747 -7.552 1.00 91.06 76 ASN A N 1
ATOM 600 C CA . ASN A 1 76 ? -37.925 -10.093 -7.904 1.00 91.06 76 ASN A CA 1
ATOM 601 C C . ASN A 1 76 ? -38.719 -10.725 -6.741 1.00 91.06 76 ASN A C 1
ATOM 603 O O . ASN A 1 76 ? -39.068 -10.044 -5.776 1.00 91.06 76 ASN A O 1
ATOM 607 N N . GLN A 1 77 ? -39.060 -12.016 -6.837 1.00 89.00 77 GLN A N 1
ATOM 608 C CA . GLN A 1 77 ? -39.841 -12.697 -5.792 1.00 89.00 77 GLN A CA 1
ATOM 609 C C . GLN A 1 77 ? -39.120 -12.748 -4.432 1.00 89.00 77 GLN A C 1
ATOM 611 O O . GLN A 1 77 ? -39.784 -12.683 -3.400 1.00 89.00 77 GLN A O 1
ATOM 616 N N . GLU A 1 78 ? -37.789 -12.859 -4.430 1.00 87.31 78 GLU A N 1
ATOM 617 C CA . GLU A 1 78 ? -36.957 -12.929 -3.222 1.00 87.31 78 GLU A CA 1
ATOM 618 C C . GLU A 1 78 ? -36.658 -11.537 -2.651 1.00 87.31 78 GLU A C 1
ATOM 620 O O . GLU A 1 78 ? -36.735 -11.335 -1.440 1.00 87.31 78 GLU A O 1
ATOM 625 N N . PHE A 1 79 ? -36.417 -10.560 -3.528 1.00 91.19 79 PHE A N 1
ATOM 626 C CA . PHE A 1 79 ? -36.136 -9.167 -3.194 1.00 91.19 79 PHE A CA 1
ATOM 627 C C . PHE A 1 79 ? -37.211 -8.239 -3.788 1.00 91.19 79 PHE A C 1
ATOM 629 O O . PHE A 1 79 ? -36.984 -7.628 -4.832 1.00 91.19 79 PHE A O 1
ATOM 636 N N . PRO A 1 80 ? -38.391 -8.074 -3.156 1.00 88.69 80 PRO A N 1
ATOM 637 C CA . PRO A 1 80 ? -39.500 -7.308 -3.739 1.00 88.69 80 PRO A CA 1
ATOM 638 C C . PRO A 1 80 ? -39.217 -5.819 -3.981 1.00 88.69 80 PRO A C 1
ATOM 640 O O . PRO A 1 80 ? -39.913 -5.193 -4.773 1.00 88.69 80 PRO A O 1
ATOM 643 N N . GLN A 1 81 ? -38.236 -5.238 -3.281 1.00 89.38 81 GLN A N 1
ATOM 644 C CA . GLN A 1 81 ? -37.769 -3.856 -3.486 1.00 89.38 81 GLN A CA 1
ATOM 645 C C . GLN A 1 81 ? -36.347 -3.805 -4.072 1.00 89.38 81 GLN A C 1
ATOM 647 O O . GLN A 1 81 ? -35.704 -2.760 -4.057 1.00 89.38 81 GLN A O 1
ATOM 652 N N . GLY A 1 82 ? -35.860 -4.933 -4.591 1.00 92.94 82 GLY A N 1
ATOM 653 C CA . GLY A 1 82 ? -34.480 -5.113 -5.020 1.00 92.94 82 GLY A CA 1
ATOM 654 C C . GLY A 1 82 ? -33.525 -5.419 -3.864 1.00 92.94 82 GLY A C 1
ATOM 655 O O . GLY A 1 82 ? -33.889 -5.390 -2.686 1.00 92.94 82 GLY A O 1
ATOM 656 N N . GLY A 1 83 ? -32.294 -5.757 -4.220 1.00 94.75 83 GLY A N 1
ATOM 657 C CA . GLY A 1 83 ? -31.214 -6.061 -3.288 1.00 94.75 83 GLY A CA 1
ATOM 658 C C . GLY A 1 83 ? -29.913 -5.400 -3.721 1.00 94.75 83 GLY A C 1
ATOM 659 O O . GLY A 1 83 ? -29.779 -4.966 -4.862 1.00 94.75 83 GLY A O 1
ATOM 660 N N . ILE A 1 84 ? -28.944 -5.321 -2.816 1.00 97.31 84 ILE A N 1
ATOM 661 C CA . ILE A 1 84 ? -27.594 -4.831 -3.122 1.00 97.31 84 ILE A CA 1
ATOM 662 C C . ILE A 1 84 ? -26.599 -5.929 -2.802 1.00 97.31 84 ILE A C 1
ATOM 664 O O . ILE A 1 84 ? -26.715 -6.596 -1.776 1.00 97.31 84 ILE A O 1
ATOM 668 N N . VAL A 1 85 ? -25.598 -6.096 -3.655 1.00 97.81 85 VAL A N 1
ATOM 669 C CA . VAL A 1 85 ? -24.433 -6.928 -3.374 1.00 97.81 85 VAL A CA 1
ATOM 670 C C . VAL A 1 85 ? -23.215 -6.025 -3.272 1.00 97.81 85 VAL A C 1
ATOM 672 O O . VAL A 1 85 ? -22.996 -5.186 -4.143 1.00 97.81 85 VAL A O 1
ATOM 675 N N . SER A 1 86 ? -22.431 -6.189 -2.212 1.00 98.06 86 SER A N 1
ATOM 676 C CA . SER A 1 86 ? -21.264 -5.356 -1.929 1.00 98.06 86 SER A CA 1
ATOM 677 C C . SER A 1 86 ? -20.017 -6.179 -1.661 1.00 98.06 86 SER A C 1
ATOM 679 O O . SER A 1 86 ? -20.094 -7.241 -1.046 1.00 98.06 86 SER A O 1
ATOM 681 N N . GLY A 1 87 ? -18.864 -5.675 -2.098 1.00 97.44 87 GLY A N 1
ATOM 682 C CA . GLY A 1 87 ? -17.552 -6.270 -1.847 1.00 97.44 87 GLY A CA 1
ATOM 683 C C . GLY A 1 87 ? -16.674 -5.357 -1.003 1.00 97.44 87 GLY A C 1
ATOM 684 O O . GLY A 1 87 ? -16.696 -4.137 -1.172 1.00 97.44 87 GLY A O 1
ATOM 685 N N . GLY A 1 88 ? -15.887 -5.944 -0.103 1.00 91.25 88 GLY A N 1
ATOM 686 C CA . GLY A 1 88 ? -15.039 -5.188 0.814 1.00 91.25 88 GLY A CA 1
ATOM 687 C C . GLY A 1 88 ? -13.564 -5.582 0.810 1.00 91.25 88 GLY A C 1
ATOM 688 O O . GLY A 1 88 ? -13.160 -6.664 0.371 1.00 91.25 88 GLY A O 1
ATOM 689 N N . MET A 1 89 ? -12.749 -4.693 1.380 1.00 93.75 89 MET A N 1
ATOM 690 C CA . MET A 1 89 ? -11.362 -4.954 1.790 1.00 93.75 89 MET A CA 1
ATOM 691 C C . MET A 1 89 ? -11.280 -6.045 2.865 1.00 93.75 89 MET A C 1
ATOM 693 O O . MET A 1 89 ? -10.270 -6.727 2.998 1.00 93.75 89 MET A O 1
ATOM 697 N N . ASP A 1 90 ? -12.374 -6.264 3.594 1.00 91.31 90 ASP A N 1
ATOM 698 C CA . ASP A 1 90 ? -12.534 -7.353 4.556 1.00 91.31 90 ASP A CA 1
ATOM 699 C C . ASP A 1 90 ? -12.714 -8.739 3.911 1.00 91.31 90 ASP A C 1
ATOM 701 O O . ASP A 1 90 ? -12.977 -9.705 4.627 1.00 91.31 90 ASP A O 1
ATOM 705 N N . THR A 1 91 ? -12.533 -8.856 2.588 1.00 95.69 91 THR A N 1
ATOM 706 C CA . THR A 1 91 ? -12.625 -10.089 1.775 1.00 95.69 91 THR A CA 1
ATOM 707 C C . THR A 1 91 ? -14.041 -10.656 1.630 1.00 95.69 91 THR A C 1
ATOM 709 O O . THR A 1 91 ? -14.240 -11.714 1.026 1.00 95.69 91 THR A O 1
ATOM 712 N N . LEU A 1 92 ? -15.044 -9.966 2.181 1.00 96.12 92 LEU A N 1
ATOM 713 C CA . LEU A 1 92 ? -16.426 -10.425 2.184 1.00 96.12 92 LEU A CA 1
ATOM 714 C C . LEU A 1 92 ? -17.176 -9.921 0.953 1.00 96.12 92 LEU A C 1
ATOM 716 O O . LEU A 1 92 ? -16.971 -8.793 0.504 1.00 96.12 92 LEU A O 1
ATOM 720 N N . VAL A 1 93 ? -18.115 -10.743 0.477 1.00 98.00 93 VAL A N 1
ATOM 721 C CA . VAL A 1 93 ? -19.223 -10.280 -0.363 1.00 98.00 93 VAL A CA 1
ATOM 722 C C . VAL A 1 93 ? -20.511 -10.375 0.449 1.00 98.00 93 VAL A C 1
ATOM 724 O O . VAL A 1 93 ? -20.839 -11.440 0.977 1.00 98.00 93 VAL A O 1
ATOM 727 N N . LEU A 1 94 ? -21.226 -9.266 0.612 1.00 97.75 94 LEU A N 1
ATOM 728 C CA . LEU A 1 94 ? -22.457 -9.194 1.402 1.00 97.75 94 LEU A CA 1
ATOM 729 C C . LEU A 1 94 ? -23.654 -8.945 0.486 1.00 97.75 94 LEU A C 1
ATOM 731 O O . LEU A 1 94 ? -23.551 -8.170 -0.458 1.00 97.75 94 LEU A O 1
ATOM 735 N N . VAL A 1 95 ? -24.780 -9.601 0.773 1.00 97.25 95 VAL A N 1
ATOM 736 C CA . VAL A 1 95 ? -26.050 -9.401 0.057 1.00 97.25 95 VAL A CA 1
ATOM 737 C C . VAL A 1 95 ? -27.056 -8.786 1.016 1.00 97.25 95 VAL A C 1
ATOM 739 O O . VAL A 1 95 ? -27.258 -9.305 2.118 1.00 97.25 95 VAL A O 1
ATOM 742 N N . TRP A 1 96 ? -27.688 -7.702 0.591 1.00 96.44 96 TRP A N 1
ATOM 743 C CA . TRP A 1 96 ? -28.597 -6.876 1.374 1.00 96.44 96 TRP A CA 1
ATOM 744 C C . TRP A 1 96 ? -29.983 -6.879 0.745 1.00 96.44 96 TRP A C 1
ATOM 746 O O . TRP A 1 96 ? -30.109 -6.711 -0.467 1.00 96.44 96 TRP A O 1
ATOM 756 N N . ASP A 1 97 ? -31.018 -7.010 1.568 1.00 94.56 97 ASP A N 1
ATOM 757 C CA . ASP A 1 97 ? -32.397 -6.796 1.133 1.00 94.56 97 ASP A CA 1
ATOM 758 C C . ASP A 1 97 ? -32.763 -5.322 1.330 1.00 94.56 97 ASP A C 1
ATOM 760 O O . ASP A 1 97 ? -32.769 -4.816 2.455 1.00 94.56 97 ASP A O 1
ATOM 764 N N . LEU A 1 98 ? -33.095 -4.619 0.242 1.00 93.38 98 LEU A N 1
ATOM 765 C CA . LEU A 1 98 ? -33.452 -3.204 0.322 1.00 93.38 98 LEU A CA 1
ATOM 766 C C . LEU A 1 98 ? -34.787 -2.972 1.023 1.00 93.38 98 LEU A C 1
ATOM 768 O O . LEU A 1 98 ? -34.989 -1.880 1.544 1.00 93.38 98 LEU A O 1
ATOM 772 N N . LYS A 1 99 ? -35.681 -3.961 1.126 1.00 90.75 99 LYS A N 1
ATOM 773 C CA . LYS A 1 99 ? -36.939 -3.809 1.867 1.00 90.75 99 LYS A CA 1
ATOM 774 C C . LYS A 1 99 ? -36.680 -3.695 3.366 1.00 90.75 99 LYS A C 1
ATOM 776 O O . LYS A 1 99 ? -37.147 -2.747 4.000 1.00 90.75 99 LYS A O 1
ATOM 781 N N . THR A 1 100 ? -35.908 -4.622 3.925 1.00 89.44 100 THR A N 1
ATOM 782 C CA . THR A 1 100 ? -35.592 -4.677 5.364 1.00 89.44 100 THR A CA 1
ATOM 783 C C . THR A 1 100 ? -34.403 -3.797 5.752 1.00 89.44 100 THR A C 1
ATOM 785 O O . THR A 1 100 ? -34.379 -3.263 6.854 1.00 89.44 100 THR A O 1
ATOM 788 N N . GLY A 1 101 ? -33.460 -3.566 4.835 1.00 87.69 101 GLY A N 1
ATOM 789 C CA . GLY A 1 101 ? -32.162 -2.955 5.140 1.00 87.69 101 GLY A CA 1
ATOM 790 C C . GLY A 1 101 ? -31.204 -3.914 5.855 1.00 87.69 101 GLY A C 1
ATOM 791 O O . GLY A 1 101 ? -30.151 -3.491 6.326 1.00 87.69 101 GLY A O 1
ATOM 792 N N . GLU A 1 102 ? -31.564 -5.194 5.956 1.00 90.06 102 GLU A N 1
ATOM 793 C CA . GLU A 1 102 ? -30.773 -6.203 6.643 1.00 90.06 102 GLU A CA 1
ATOM 794 C C . GLU A 1 102 ? -29.915 -7.005 5.664 1.00 90.06 102 GLU A C 1
ATOM 796 O O . GLU A 1 102 ? -30.202 -7.153 4.472 1.00 90.06 102 GLU A O 1
ATOM 801 N N . LYS A 1 103 ? -28.828 -7.551 6.200 1.00 94.62 103 LYS A N 1
ATOM 802 C CA . LYS A 1 103 ? -27.940 -8.451 5.478 1.00 94.62 103 LYS A CA 1
ATOM 803 C C . LYS A 1 103 ? -28.561 -9.846 5.396 1.00 94.62 103 LYS A C 1
ATOM 805 O O . LYS A 1 103 ? -28.713 -10.508 6.421 1.00 94.62 103 LYS A O 1
ATOM 810 N N . VAL A 1 104 ? -28.822 -10.320 4.181 1.00 93.19 104 VAL A N 1
ATOM 811 C CA . VAL A 1 104 ? -29.395 -11.647 3.899 1.00 93.19 104 VAL A CA 1
ATOM 812 C C . VAL A 1 104 ? -28.307 -12.716 3.807 1.00 93.19 104 VAL A C 1
ATOM 814 O O . VAL A 1 104 ? -28.427 -13.790 4.401 1.00 93.19 104 VAL A O 1
ATOM 817 N N . HIS A 1 105 ? -27.202 -12.420 3.115 1.00 94.25 105 HIS A N 1
ATOM 818 C CA . HIS A 1 105 ? -26.091 -13.361 2.957 1.00 94.25 105 HIS A CA 1
ATOM 819 C C . HIS A 1 105 ? -24.733 -12.733 3.270 1.00 94.25 105 HIS A C 1
ATOM 821 O O . HIS A 1 105 ? -24.490 -11.547 3.063 1.00 94.25 105 HIS A O 1
ATOM 827 N N . THR A 1 106 ? -23.830 -13.563 3.796 1.00 96.44 106 THR A N 1
ATOM 828 C CA . THR A 1 106 ? -22.407 -13.255 3.987 1.00 96.44 106 THR A CA 1
ATOM 829 C C . THR A 1 106 ? -21.607 -14.327 3.263 1.00 96.44 106 THR A C 1
ATOM 831 O O . THR A 1 106 ? -21.471 -15.445 3.759 1.00 96.44 106 THR A O 1
ATOM 834 N N . LEU A 1 107 ? -21.098 -13.987 2.087 1.00 96.56 107 LEU A N 1
ATOM 835 C CA . LEU A 1 107 ? -20.364 -14.890 1.217 1.00 96.56 107 LEU A CA 1
ATOM 836 C C . LEU A 1 107 ? -18.876 -14.810 1.578 1.00 96.56 107 LEU A C 1
ATOM 838 O O . LEU A 1 107 ? -18.241 -13.762 1.447 1.00 96.56 107 LEU A O 1
ATOM 842 N N . LYS A 1 108 ? -18.331 -15.915 2.094 1.00 94.62 108 LYS A N 1
ATOM 843 C CA . LYS A 1 108 ? -16.935 -16.022 2.545 1.00 94.62 108 LYS A CA 1
ATOM 844 C C . LYS A 1 108 ? -16.163 -16.950 1.621 1.00 94.62 108 LYS A C 1
ATOM 846 O O . LYS A 1 108 ? -16.610 -18.069 1.373 1.00 94.62 108 LYS A O 1
ATOM 851 N N . GLY A 1 109 ? -14.995 -16.518 1.148 1.00 90.62 109 GLY A N 1
ATOM 852 C CA . GLY A 1 109 ? -14.135 -17.390 0.348 1.00 90.62 109 GLY A CA 1
ATOM 853 C C . GLY A 1 109 ? -12.910 -16.727 -0.273 1.00 90.62 109 GLY A C 1
ATOM 854 O O . GLY A 1 109 ? -11.863 -17.377 -0.329 1.00 90.62 109 GLY A O 1
ATOM 855 N N . HIS A 1 110 ? -13.010 -15.475 -0.726 1.00 95.19 110 HIS A N 1
ATOM 856 C CA . HIS A 1 110 ? -11.837 -14.738 -1.206 1.00 95.19 110 HIS A CA 1
ATOM 857 C C . HIS A 1 110 ? -10.782 -14.607 -0.104 1.00 95.19 110 HIS A C 1
ATOM 859 O O . HIS A 1 110 ? -11.115 -14.570 1.080 1.00 95.19 110 HIS A O 1
ATOM 865 N N . GLN A 1 111 ? -9.509 -14.611 -0.498 1.00 94.06 111 GLN A N 1
ATOM 866 C CA . GLN A 1 111 ? -8.381 -14.514 0.439 1.00 94.06 111 GLN A CA 1
ATOM 867 C C . GLN A 1 111 ? -7.899 -13.075 0.622 1.00 94.06 111 GLN A C 1
ATOM 869 O O . GLN A 1 111 ? -7.256 -12.765 1.621 1.00 94.06 111 GLN A O 1
ATOM 874 N N . LEU A 1 112 ? -8.215 -12.204 -0.336 1.00 96.12 112 LEU A N 1
ATOM 875 C CA . LEU A 1 112 ? -7.866 -10.789 -0.340 1.00 96.12 112 LEU A CA 1
ATOM 876 C C . LEU A 1 112 ? -9.090 -9.947 -0.720 1.00 96.12 112 LEU A C 1
ATOM 878 O O . LEU A 1 112 ? -10.193 -10.462 -0.907 1.00 96.12 112 LEU A O 1
ATOM 882 N N . GLN A 1 113 ? -8.894 -8.632 -0.798 1.00 96.31 113 GLN A N 1
ATOM 883 C CA . GLN A 1 113 ? -9.933 -7.656 -1.115 1.00 96.31 113 GLN A CA 1
ATOM 884 C C . GLN A 1 113 ? -10.755 -8.043 -2.347 1.00 96.31 113 GLN A C 1
ATOM 886 O O . GLN A 1 113 ? -10.198 -8.438 -3.374 1.00 96.31 113 GLN A O 1
ATOM 891 N N . VAL A 1 114 ? -12.072 -7.861 -2.255 1.00 97.94 114 VAL A N 1
ATOM 892 C CA . VAL A 1 114 ? -12.984 -7.951 -3.399 1.00 97.94 114 VAL A CA 1
ATOM 893 C C . VAL A 1 114 ? -12.926 -6.640 -4.182 1.00 97.94 114 VAL A C 1
ATOM 895 O O . VAL A 1 114 ? -13.104 -5.565 -3.609 1.00 97.94 114 VAL A O 1
ATOM 898 N N . THR A 1 115 ? -12.657 -6.727 -5.481 1.00 96.69 115 THR A N 1
ATOM 899 C CA . THR A 1 115 ? -12.360 -5.571 -6.344 1.00 96.69 115 THR A CA 1
ATOM 900 C C . THR A 1 115 ? -13.507 -5.209 -7.275 1.00 96.69 115 THR A C 1
ATOM 902 O O . THR A 1 115 ? -13.773 -4.027 -7.460 1.00 96.69 115 THR A O 1
ATOM 905 N N . ALA A 1 116 ? -14.236 -6.200 -7.794 1.00 96.81 116 ALA A N 1
ATOM 906 C CA . ALA A 1 116 ? -15.407 -5.990 -8.636 1.00 96.81 116 ALA A CA 1
ATOM 907 C C . ALA A 1 116 ? -16.431 -7.126 -8.488 1.00 96.81 116 ALA A C 1
ATOM 909 O O . ALA A 1 116 ? -16.106 -8.230 -8.041 1.00 96.81 116 ALA A O 1
ATOM 910 N N . ILE A 1 117 ? -17.691 -6.828 -8.819 1.00 97.50 117 ILE A N 1
ATOM 911 C CA . ILE A 1 117 ? -18.822 -7.758 -8.720 1.00 97.50 117 ILE A CA 1
ATOM 912 C C . ILE A 1 117 ? -19.722 -7.579 -9.948 1.00 97.50 117 ILE A C 1
ATOM 914 O O . ILE A 1 117 ? -19.995 -6.453 -10.351 1.00 97.50 117 ILE A O 1
ATOM 918 N N . ALA A 1 118 ? -20.204 -8.684 -10.513 1.00 95.50 118 ALA A N 1
ATOM 919 C CA . ALA A 1 118 ? -21.212 -8.724 -11.569 1.00 95.50 118 ALA A CA 1
ATOM 920 C C . ALA A 1 118 ? -22.341 -9.703 -11.204 1.00 95.50 118 ALA A C 1
ATOM 922 O O . ALA A 1 118 ? -22.149 -10.612 -10.393 1.00 95.50 118 ALA A O 1
ATOM 923 N N . LEU A 1 119 ? -23.513 -9.525 -11.816 1.00 93.38 119 LEU A N 1
ATOM 924 C CA . LEU A 1 119 ? -24.648 -10.444 -11.702 1.00 93.38 119 LEU A CA 1
ATOM 925 C C . LEU A 1 119 ? -24.881 -11.186 -13.016 1.00 93.38 119 LEU A C 1
ATOM 927 O O . LEU A 1 119 ? -24.742 -10.616 -14.098 1.00 93.38 119 LEU A O 1
ATOM 931 N N . ASP A 1 120 ? -25.259 -12.455 -12.903 1.00 87.62 120 ASP A N 1
ATOM 932 C CA . ASP A 1 120 ? -25.804 -13.248 -14.000 1.00 87.62 120 ASP A CA 1
ATOM 933 C C . ASP A 1 120 ? -27.337 -13.095 -14.096 1.00 87.62 120 ASP A C 1
ATOM 935 O O . ASP A 1 120 ? -27.995 -12.691 -13.138 1.00 87.62 120 ASP A O 1
ATOM 939 N N . ASP A 1 121 ? -27.932 -13.482 -15.230 1.00 84.12 121 ASP A N 1
ATOM 940 C CA . ASP A 1 121 ? -29.379 -13.347 -15.483 1.00 84.12 121 ASP A CA 1
ATOM 941 C C . ASP A 1 121 ? -30.200 -14.277 -14.578 1.00 84.12 121 ASP A C 1
ATOM 943 O O . ASP A 1 121 ? -31.384 -14.051 -14.338 1.00 84.12 121 ASP A O 1
ATOM 947 N N . ASN A 1 122 ? -29.554 -15.317 -14.042 1.00 83.31 122 ASN A N 1
ATOM 948 C CA . ASN A 1 122 ? -30.134 -16.247 -13.077 1.00 83.31 122 ASN A CA 1
ATOM 949 C C . ASN A 1 122 ? -30.079 -15.730 -11.626 1.00 83.31 122 ASN A C 1
ATOM 951 O O . ASN A 1 122 ? -30.531 -16.429 -10.721 1.00 83.31 122 ASN A O 1
ATOM 955 N N . GLY A 1 123 ? -29.508 -14.543 -11.390 1.00 84.38 123 GLY A N 1
ATOM 956 C CA . GLY A 1 123 ? -29.293 -13.983 -10.052 1.00 84.38 123 GLY A CA 1
ATOM 957 C C . GLY A 1 123 ? -28.038 -14.501 -9.340 1.00 84.38 123 GLY A C 1
ATOM 958 O O . GLY A 1 123 ? -27.823 -14.175 -8.173 1.00 84.38 123 GLY A O 1
ATOM 959 N N . ASP A 1 124 ? -27.197 -15.283 -10.024 1.00 92.56 124 ASP A N 1
ATOM 960 C CA . ASP A 1 124 ? -25.896 -15.681 -9.488 1.00 92.56 124 ASP A CA 1
ATOM 961 C C . ASP A 1 124 ? -24.943 -14.483 -9.432 1.00 92.56 124 ASP A C 1
ATOM 963 O O . ASP A 1 124 ? -24.958 -13.602 -10.294 1.00 92.56 124 ASP A O 1
ATOM 967 N N . ILE A 1 125 ? -24.076 -14.472 -8.425 1.00 96.38 125 ILE A N 1
ATOM 968 C CA . ILE A 1 125 ? -23.111 -13.395 -8.198 1.00 96.38 125 ILE A CA 1
ATOM 969 C C . ILE A 1 125 ? -21.742 -13.863 -8.674 1.00 96.38 125 ILE A C 1
ATOM 971 O O . ILE A 1 125 ? -21.295 -14.948 -8.312 1.00 96.38 125 ILE A O 1
ATOM 975 N N . ILE A 1 126 ? -21.040 -13.027 -9.430 1.00 96.50 126 ILE A N 1
ATOM 976 C CA . ILE A 1 126 ? -19.646 -13.238 -9.819 1.00 96.50 126 ILE A CA 1
ATOM 977 C C . ILE A 1 126 ? -18.808 -12.167 -9.133 1.00 96.50 126 ILE A C 1
ATOM 979 O O . ILE A 1 126 ? -19.059 -10.982 -9.326 1.00 96.50 126 ILE A O 1
ATOM 983 N N . SER A 1 127 ? -17.808 -12.557 -8.348 1.00 97.38 127 SER A N 1
ATOM 984 C CA . SER A 1 127 ? -16.887 -11.616 -7.702 1.00 97.38 127 SER A CA 1
ATOM 985 C C . SER A 1 127 ? -15.446 -11.849 -8.132 1.00 97.38 127 SER A C 1
ATOM 987 O O . SER A 1 127 ? -15.015 -12.993 -8.293 1.00 97.38 127 SER A O 1
ATOM 989 N N . SER A 1 128 ? -14.700 -10.757 -8.287 1.00 97.62 128 SER A N 1
ATOM 990 C CA . SER A 1 128 ? -13.259 -10.757 -8.529 1.00 97.62 128 SER A CA 1
ATOM 991 C C . SER A 1 128 ? -12.493 -10.220 -7.326 1.00 97.62 128 SER A C 1
ATOM 993 O O . SER A 1 128 ? -13.025 -9.448 -6.524 1.00 97.62 128 SER A O 1
ATOM 995 N N . SER A 1 129 ? -11.223 -10.604 -7.207 1.00 97.62 129 SER A N 1
ATOM 996 C CA . SER A 1 129 ? -10.389 -10.197 -6.080 1.00 97.62 129 SER A CA 1
ATOM 997 C C . SER A 1 129 ? -8.925 -9.986 -6.463 1.00 97.62 129 SER A C 1
ATOM 999 O O . SER A 1 129 ? -8.420 -10.487 -7.473 1.00 97.62 129 SER A O 1
ATOM 1001 N N . VAL A 1 130 ? -8.227 -9.267 -5.581 1.00 97.25 130 VAL A N 1
ATOM 1002 C CA . VAL A 1 130 ? -6.764 -9.151 -5.570 1.00 97.25 130 VAL A CA 1
ATOM 1003 C C . VAL A 1 130 ? -6.079 -10.518 -5.440 1.00 97.25 130 VAL A C 1
ATOM 1005 O O . VAL A 1 130 ? -4.932 -10.656 -5.842 1.00 97.25 130 VAL A O 1
ATOM 1008 N N . ASP A 1 131 ? -6.779 -11.550 -4.959 1.00 95.62 131 ASP A N 1
ATOM 1009 C CA . ASP A 1 131 ? -6.277 -12.931 -4.898 1.00 95.62 131 ASP A CA 1
ATOM 1010 C C . ASP A 1 131 ? -6.157 -13.638 -6.266 1.00 95.62 131 ASP A C 1
ATOM 1012 O O . ASP A 1 131 ? -5.919 -14.843 -6.308 1.00 95.62 131 ASP A O 1
ATOM 1016 N N . CYS A 1 132 ? -6.308 -12.894 -7.368 1.00 96.44 132 CYS A N 1
ATOM 1017 C CA . CYS A 1 132 ? -6.223 -13.353 -8.759 1.00 96.44 132 CYS A CA 1
ATOM 1018 C C . CYS A 1 132 ? -7.384 -14.265 -9.216 1.00 96.44 132 CYS A C 1
ATOM 1020 O O . CYS A 1 132 ? -7.391 -14.751 -10.355 1.00 96.44 132 CYS A O 1
ATOM 1022 N N . THR A 1 133 ? -8.395 -14.491 -8.367 1.00 95.94 133 THR A N 1
ATOM 1023 C CA . THR A 1 133 ? -9.499 -15.418 -8.656 1.00 95.94 133 THR A CA 1
ATOM 1024 C C . THR A 1 133 ? -10.818 -14.729 -8.995 1.00 95.94 133 THR A C 1
ATOM 1026 O O . THR A 1 133 ? -11.114 -13.615 -8.556 1.00 95.94 133 THR A O 1
ATOM 1029 N N . LEU A 1 134 ? -11.637 -15.453 -9.760 1.00 96.69 134 LEU A N 1
ATOM 1030 C CA . LEU A 1 134 ? -13.075 -15.248 -9.865 1.00 96.69 134 LEU A CA 1
ATOM 1031 C C . LEU A 1 134 ? -13.810 -16.299 -9.033 1.00 96.69 134 LEU A C 1
ATOM 1033 O O . LEU A 1 134 ? -13.417 -17.472 -8.993 1.00 96.69 134 LEU A O 1
ATOM 1037 N N . ARG A 1 135 ? -14.911 -15.887 -8.406 1.00 95.69 135 ARG A N 1
ATOM 1038 C CA . ARG A 1 135 ? -15.834 -16.778 -7.698 1.00 95.69 135 ARG A CA 1
ATOM 1039 C C . ARG A 1 135 ? -17.259 -16.579 -8.177 1.00 95.69 135 ARG A C 1
ATOM 1041 O O . ARG A 1 135 ? -17.729 -15.449 -8.253 1.00 95.69 135 ARG A O 1
ATOM 1048 N N . LEU A 1 136 ? -17.939 -17.693 -8.440 1.00 95.50 136 LEU A N 1
ATOM 1049 C CA . LEU A 1 136 ? -19.371 -17.747 -8.715 1.00 95.50 136 LEU A CA 1
ATOM 1050 C C . LEU A 1 136 ? -20.113 -18.185 -7.452 1.00 95.50 136 LEU A C 1
ATOM 1052 O O . LEU A 1 136 ? -19.802 -19.230 -6.864 1.00 95.50 136 LEU A O 1
ATOM 1056 N N . TRP A 1 137 ? -21.127 -17.417 -7.072 1.00 95.56 137 TRP A N 1
ATOM 1057 C CA . TRP A 1 137 ? -21.958 -17.660 -5.904 1.00 95.56 137 TRP A CA 1
ATOM 1058 C C . TRP A 1 137 ? -23.409 -17.883 -6.304 1.00 95.56 137 TRP A C 1
ATOM 1060 O O . TRP A 1 137 ? -23.977 -17.098 -7.060 1.00 95.56 137 TRP A O 1
ATOM 1070 N N . ARG A 1 138 ? -24.020 -18.917 -5.725 1.00 92.69 138 ARG A N 1
ATOM 1071 C CA . ARG A 1 138 ? -25.434 -19.262 -5.899 1.00 92.69 138 ARG A CA 1
ATOM 1072 C C . ARG A 1 138 ? -26.027 -19.586 -4.540 1.00 92.69 138 ARG A C 1
ATOM 1074 O O . ARG A 1 138 ? -25.427 -20.348 -3.780 1.00 92.69 138 ARG A O 1
ATOM 1081 N N . ASN A 1 139 ? -27.193 -19.023 -4.229 1.00 86.88 139 ASN A N 1
ATOM 1082 C CA . ASN A 1 139 ? -27.931 -19.293 -2.986 1.00 86.88 139 ASN A CA 1
ATOM 1083 C C . ASN A 1 139 ? -27.061 -19.181 -1.716 1.00 86.88 139 ASN A C 1
ATOM 1085 O O . ASN A 1 139 ? -27.095 -20.044 -0.837 1.00 86.88 139 ASN A O 1
ATOM 1089 N N . GLY A 1 140 ? -26.207 -18.156 -1.644 1.00 86.56 140 GLY A N 1
ATOM 1090 C CA . GLY A 1 140 ? -25.357 -17.918 -0.476 1.00 86.56 140 GLY A CA 1
ATOM 1091 C C . GLY A 1 140 ? -24.069 -18.755 -0.395 1.00 86.56 140 GLY A C 1
ATOM 1092 O O . GLY A 1 140 ? -23.346 -18.637 0.594 1.00 86.56 140 GLY A O 1
ATOM 1093 N N . GLN A 1 141 ? -23.762 -19.596 -1.390 1.00 87.75 141 GLN A N 1
ATOM 1094 C CA . GLN A 1 141 ? -22.604 -20.499 -1.373 1.00 87.75 141 GLN A CA 1
ATOM 1095 C C . GLN A 1 141 ? -21.702 -20.331 -2.599 1.00 87.75 141 GLN A C 1
ATOM 1097 O O . GLN A 1 141 ? -22.172 -20.015 -3.689 1.00 87.75 141 GLN A O 1
ATOM 1102 N N . SER A 1 142 ? -20.397 -20.571 -2.420 1.00 92.19 142 SER A N 1
ATOM 1103 C CA . SER A 1 142 ? -19.415 -20.600 -3.514 1.00 92.19 142 SER A CA 1
ATOM 1104 C C . SER A 1 142 ? -19.618 -21.888 -4.311 1.00 92.19 142 SER A C 1
ATOM 1106 O O . SER A 1 142 ? -19.363 -22.972 -3.790 1.00 92.19 142 SER A O 1
ATOM 1108 N N . VAL A 1 143 ? -20.074 -21.776 -5.558 1.00 92.25 143 VAL A N 1
ATOM 1109 C CA . VAL A 1 143 ? -20.285 -22.933 -6.446 1.00 92.25 143 VAL A CA 1
ATOM 1110 C C . VAL A 1 143 ? -19.005 -23.259 -7.192 1.00 92.25 143 VAL A C 1
ATOM 1112 O O . VAL A 1 143 ? -18.607 -24.417 -7.300 1.00 92.25 143 VAL A O 1
ATOM 1115 N N . GLU A 1 144 ? -18.337 -22.222 -7.686 1.00 91.25 144 GLU A N 1
ATOM 1116 C CA . GLU A 1 144 ? -17.126 -22.359 -8.472 1.00 91.25 144 GLU A CA 1
ATOM 1117 C C . GLU A 1 144 ? -16.116 -21.272 -8.115 1.00 91.25 144 GLU A C 1
ATOM 1119 O O . GLU A 1 144 ? -16.473 -20.136 -7.806 1.00 91.25 144 GLU A O 1
ATOM 1124 N N . THR A 1 145 ? -14.843 -21.647 -8.201 1.00 93.19 145 THR A N 1
ATOM 1125 C CA . THR A 1 145 ? -13.693 -20.752 -8.093 1.00 93.19 145 THR A CA 1
ATOM 1126 C C . THR A 1 145 ? -12.735 -21.108 -9.216 1.00 93.19 145 THR A C 1
ATOM 1128 O O . THR A 1 145 ? -12.505 -22.299 -9.474 1.00 93.19 145 THR A O 1
ATOM 1131 N N . TRP A 1 146 ? -12.183 -20.105 -9.885 1.00 93.94 146 TRP A N 1
ATOM 1132 C CA . TRP A 1 146 ? -11.108 -20.310 -10.847 1.00 93.94 146 TRP A CA 1
ATOM 1133 C C . TRP A 1 146 ? -10.155 -19.118 -10.883 1.00 93.94 146 TRP A C 1
ATOM 1135 O O . TRP A 1 146 ? -10.533 -17.980 -10.609 1.00 93.94 146 TRP A O 1
ATOM 1145 N N . GLU A 1 147 ? -8.895 -19.409 -11.187 1.00 92.50 147 GLU A N 1
ATOM 1146 C CA . GLU A 1 147 ? -7.845 -18.412 -11.378 1.00 92.50 147 GLU A CA 1
ATOM 1147 C C . GLU A 1 147 ? -8.024 -17.777 -12.761 1.00 92.50 147 GLU A C 1
ATOM 1149 O O . GLU A 1 147 ? -7.960 -18.465 -13.782 1.00 92.50 147 GLU A O 1
ATOM 1154 N N . ALA A 1 148 ? -8.323 -16.478 -12.797 1.00 90.81 148 ALA A N 1
ATOM 1155 C CA . ALA A 1 148 ? -8.606 -15.781 -14.051 1.00 90.81 148 ALA A CA 1
ATOM 1156 C C . ALA A 1 148 ? -7.329 -15.159 -14.643 1.00 90.81 148 ALA A C 1
ATOM 1158 O O . ALA A 1 148 ? -7.018 -15.296 -15.834 1.00 90.81 148 ALA A O 1
ATOM 1159 N N . HIS A 1 149 ? -6.546 -14.507 -13.792 1.00 94.50 149 HIS A N 1
ATOM 1160 C CA . HIS A 1 149 ? -5.316 -13.814 -14.161 1.00 94.50 149 HIS A CA 1
ATOM 1161 C C . HIS A 1 149 ? -4.158 -14.270 -13.276 1.00 94.50 149 HIS A C 1
ATOM 1163 O O . HIS A 1 149 ? -4.379 -14.888 -12.242 1.00 94.50 149 HIS A O 1
ATOM 1169 N N . LYS A 1 150 ? -2.919 -13.979 -13.692 1.00 89.56 150 LYS A N 1
ATOM 1170 C CA . LYS A 1 150 ? -1.723 -14.235 -12.863 1.00 89.56 150 LYS A CA 1
ATOM 1171 C C . LYS A 1 150 ? -1.423 -13.086 -11.896 1.00 89.56 150 LYS A C 1
ATOM 1173 O O . LYS A 1 150 ? -0.601 -13.236 -10.999 1.00 89.56 150 LYS A O 1
ATOM 1178 N N . ALA A 1 151 ? -2.079 -11.949 -12.099 1.00 95.69 151 ALA A N 1
ATOM 1179 C CA . ALA A 1 151 ? -2.009 -10.765 -11.261 1.00 95.69 151 ALA A CA 1
ATOM 1180 C C . ALA A 1 151 ? -3.419 -10.414 -10.742 1.00 95.69 151 ALA A C 1
ATOM 1182 O O . ALA A 1 151 ? -4.409 -10.957 -11.250 1.00 95.69 151 ALA A O 1
ATOM 1183 N N . PRO A 1 152 ? -3.532 -9.507 -9.752 1.00 97.69 152 PRO A N 1
ATOM 1184 C CA . PRO A 1 152 ? -4.808 -9.062 -9.199 1.00 97.69 152 PRO A CA 1
ATOM 1185 C C . PRO A 1 152 ? -5.861 -8.773 -10.270 1.00 97.69 152 PRO A C 1
ATOM 1187 O O . PRO A 1 152 ? -5.598 -8.037 -11.227 1.00 97.69 152 PRO A O 1
ATOM 1190 N N . VAL A 1 153 ? -7.060 -9.337 -10.115 1.00 97.88 153 VAL A N 1
ATOM 1191 C CA . VAL A 1 153 ? -8.202 -8.990 -10.968 1.00 97.88 153 VAL A CA 1
ATOM 1192 C C . VAL A 1 153 ? -8.823 -7.732 -10.384 1.00 97.88 153 VAL A C 1
ATOM 1194 O O . VAL A 1 153 ? -9.148 -7.699 -9.200 1.00 97.88 153 VAL A O 1
ATOM 1197 N N . GLN A 1 154 ? -8.960 -6.686 -11.186 1.00 96.88 154 GLN A N 1
ATOM 1198 C CA . GLN A 1 154 ? -9.377 -5.357 -10.730 1.00 96.88 154 GLN A CA 1
ATOM 1199 C C . GLN A 1 154 ? -10.811 -5.026 -11.137 1.00 96.88 154 GLN A C 1
ATOM 1201 O O . GLN A 1 154 ? -11.502 -4.324 -10.406 1.00 96.88 154 GLN A O 1
ATOM 1206 N N . ALA A 1 155 ? -11.259 -5.547 -12.278 1.00 96.56 155 ALA A N 1
ATOM 1207 C CA . ALA A 1 155 ? -12.573 -5.268 -12.834 1.00 96.56 155 ALA A CA 1
ATOM 1208 C C . ALA A 1 155 ? -13.218 -6.537 -13.393 1.00 96.56 155 ALA A C 1
ATOM 1210 O O . ALA A 1 155 ? -12.531 -7.421 -13.913 1.00 96.56 155 ALA A O 1
ATOM 1211 N N . VAL A 1 156 ? -14.548 -6.592 -13.333 1.00 97.25 156 VAL A N 1
ATOM 1212 C CA . VAL A 1 156 ? -15.365 -7.619 -13.981 1.00 97.25 156 VAL A CA 1
ATOM 1213 C C . VAL A 1 156 ? -16.626 -6.977 -14.550 1.00 97.25 156 VAL A C 1
ATOM 1215 O O . VAL A 1 156 ? -17.250 -6.150 -13.890 1.00 97.25 156 VAL A O 1
ATOM 1218 N N . VAL A 1 157 ? -17.008 -7.354 -15.768 1.00 95.56 157 VAL A N 1
ATOM 1219 C CA . VAL A 1 157 ? -18.281 -6.961 -16.385 1.00 95.56 157 VAL A CA 1
ATOM 1220 C C . VAL A 1 157 ? -18.881 -8.153 -17.120 1.00 95.56 157 VAL A C 1
ATOM 1222 O O . VAL A 1 157 ? -18.163 -8.935 -17.742 1.00 95.56 157 VAL A O 1
ATOM 1225 N N . LYS A 1 158 ? -20.202 -8.309 -17.050 1.00 92.81 158 LYS A N 1
ATOM 1226 C CA . LYS A 1 158 ? -20.932 -9.288 -17.857 1.00 92.81 158 LYS A CA 1
ATOM 1227 C C . LYS A 1 158 ? -21.424 -8.616 -19.140 1.00 92.81 158 LYS A C 1
ATOM 1229 O O . LYS A 1 158 ? -21.983 -7.523 -19.090 1.00 92.81 158 LYS A O 1
ATOM 1234 N N . LEU A 1 159 ? -21.226 -9.268 -20.280 1.00 91.88 159 LEU A N 1
ATOM 1235 C CA . LEU A 1 159 ? -21.736 -8.811 -21.569 1.00 91.88 159 LEU A CA 1
ATOM 1236 C C . LEU A 1 159 ? -23.185 -9.270 -21.790 1.00 91.88 159 LEU A C 1
ATOM 1238 O O . LEU A 1 159 ? -23.570 -10.331 -21.293 1.00 91.88 159 LEU A O 1
ATOM 1242 N N . PRO A 1 160 ? -23.976 -8.551 -22.612 1.00 87.25 160 PRO A N 1
ATOM 1243 C CA . PRO A 1 160 ? -25.334 -8.971 -22.975 1.00 87.25 160 PRO A CA 1
ATOM 1244 C C . PRO A 1 160 ? -25.414 -10.357 -23.635 1.00 87.25 160 PRO A C 1
ATOM 1246 O O . PRO A 1 160 ? -26.455 -11.003 -23.601 1.00 87.25 160 PRO A O 1
ATOM 1249 N N . SER A 1 161 ? -24.321 -10.824 -24.244 1.00 86.44 161 SER A N 1
ATOM 1250 C CA . SER A 1 161 ? -24.205 -12.156 -24.847 1.00 86.44 161 SER A CA 1
ATOM 1251 C C . SER A 1 161 ? -24.001 -13.287 -23.824 1.00 86.44 161 SER A C 1
ATOM 1253 O O . SER A 1 161 ? -24.122 -14.459 -24.179 1.00 86.44 161 SER A O 1
ATOM 1255 N N . GLY A 1 162 ? -23.746 -12.951 -22.554 1.00 88.06 162 GLY A N 1
ATOM 1256 C CA . GLY A 1 162 ? -23.582 -13.892 -21.445 1.00 88.06 162 GLY A CA 1
ATOM 1257 C C . GLY A 1 162 ? -22.129 -14.147 -21.033 1.00 88.06 162 GLY A C 1
ATOM 1258 O O . GLY A 1 162 ? -21.891 -14.661 -19.942 1.00 88.06 162 GLY A O 1
ATOM 1259 N N . GLU A 1 163 ? -21.149 -13.783 -21.861 1.00 92.81 163 GLU A N 1
ATOM 1260 C CA . GLU A 1 163 ? -19.732 -13.864 -21.500 1.00 92.81 163 GLU A CA 1
ATOM 1261 C C . GLU A 1 163 ? -19.335 -12.840 -20.430 1.00 92.81 163 GLU A C 1
ATOM 1263 O O . GLU A 1 163 ? -19.932 -11.772 -20.291 1.00 92.81 163 GLU A O 1
ATOM 1268 N N . ILE A 1 164 ? -18.272 -13.161 -19.697 1.00 95.25 164 ILE A N 1
ATOM 1269 C CA . ILE A 1 164 ? -17.701 -12.308 -18.652 1.00 95.25 164 ILE A CA 1
ATOM 1270 C C . ILE A 1 164 ? -16.383 -11.739 -19.161 1.00 95.25 164 ILE A C 1
ATOM 1272 O O . ILE A 1 164 ? -15.569 -12.475 -19.712 1.00 95.25 164 ILE A O 1
ATOM 1276 N N . VAL A 1 165 ? -16.135 -10.455 -18.938 1.00 97.19 165 VAL A N 1
ATOM 1277 C CA . VAL A 1 165 ? -14.838 -9.830 -19.196 1.00 97.19 165 VAL A CA 1
ATOM 1278 C C . VAL A 1 165 ? -14.197 -9.431 -17.880 1.00 97.19 165 VAL A C 1
ATOM 1280 O O . VAL A 1 165 ? -14.850 -8.833 -17.028 1.00 97.19 165 VAL A O 1
ATOM 1283 N N . THR A 1 166 ? -12.916 -9.744 -17.723 1.00 98.12 166 THR A N 1
ATOM 1284 C CA . THR A 1 166 ? -12.097 -9.318 -16.586 1.00 98.12 166 THR A CA 1
ATOM 1285 C C . THR A 1 166 ? -10.962 -8.416 -17.025 1.00 98.12 166 THR A C 1
ATOM 1287 O O . THR A 1 166 ? -10.410 -8.614 -18.102 1.00 98.12 166 THR A O 1
ATOM 1290 N N . GLY A 1 167 ? -10.606 -7.451 -16.178 1.00 97.75 167 GLY A N 1
ATOM 1291 C CA . GLY A 1 167 ? -9.440 -6.580 -16.330 1.00 97.75 167 GLY A CA 1
ATOM 1292 C C . GLY A 1 167 ? -8.515 -6.746 -15.130 1.00 97.75 167 GLY A C 1
ATOM 1293 O O . GLY A 1 167 ? -8.990 -6.956 -14.008 1.00 97.75 167 GLY A O 1
ATOM 1294 N N . SER A 1 168 ? -7.204 -6.703 -15.355 1.00 97.88 168 SER A N 1
ATOM 1295 C CA . SER A 1 168 ? -6.213 -7.056 -14.337 1.00 97.88 168 SER A CA 1
ATOM 1296 C C . SER A 1 168 ? -5.018 -6.104 -14.302 1.00 97.88 168 SER A C 1
ATOM 1298 O O . SER A 1 168 ? -4.748 -5.348 -15.235 1.00 97.88 168 SER A O 1
ATOM 1300 N N . SER A 1 169 ? -4.282 -6.176 -13.192 1.00 97.25 169 SER A N 1
ATOM 1301 C CA . SER A 1 169 ? -2.950 -5.591 -13.033 1.00 97.25 169 SER A CA 1
ATOM 1302 C C . SER A 1 169 ? -1.868 -6.258 -13.888 1.00 97.25 169 SER A C 1
ATOM 1304 O O . SER A 1 169 ? -0.742 -5.782 -13.896 1.00 97.25 169 SER A O 1
ATOM 1306 N N . ASP A 1 170 ? -2.184 -7.323 -14.632 1.00 94.12 170 ASP A N 1
ATOM 1307 C CA . ASP A 1 170 ? -1.296 -7.872 -15.670 1.00 94.12 170 ASP A CA 1
ATOM 1308 C C . ASP A 1 170 ? -1.387 -7.129 -17.016 1.00 94.12 170 ASP A C 1
ATOM 1310 O O . ASP A 1 170 ? -0.914 -7.656 -18.017 1.00 94.12 170 ASP A O 1
ATOM 1314 N N . THR A 1 171 ? -2.010 -5.942 -17.031 1.00 95.31 171 THR A N 1
ATOM 1315 C CA . THR A 1 171 ? -2.261 -5.065 -18.195 1.00 95.31 171 THR A CA 1
ATOM 1316 C C . THR A 1 171 ? -3.191 -5.636 -19.272 1.00 95.31 171 THR A C 1
ATOM 1318 O O . THR A 1 171 ? -3.471 -4.980 -20.280 1.00 95.31 171 THR A O 1
ATOM 1321 N N . THR A 1 172 ? -3.742 -6.835 -19.058 1.00 96.31 172 THR A N 1
ATOM 1322 C CA . THR A 1 172 ? -4.634 -7.493 -20.018 1.00 96.31 172 THR A CA 1
ATOM 1323 C C . THR A 1 172 ? -6.092 -7.482 -19.580 1.00 96.31 172 THR A C 1
ATOM 1325 O O . THR A 1 172 ? -6.433 -7.387 -18.395 1.00 96.31 172 THR A O 1
ATOM 1328 N N . LEU A 1 173 ? -6.971 -7.648 -20.569 1.00 97.88 173 LEU A N 1
ATOM 1329 C CA . LEU A 1 173 ? -8.334 -8.101 -20.340 1.00 97.88 173 LEU A CA 1
ATOM 1330 C C . LEU A 1 173 ? -8.482 -9.552 -20.789 1.00 97.88 173 LEU A C 1
ATOM 1332 O O . LEU A 1 173 ? -7.759 -10.017 -21.673 1.00 97.88 173 LEU A O 1
ATOM 1336 N N . LYS A 1 174 ? -9.471 -10.266 -20.254 1.00 97.31 174 LYS A N 1
ATOM 1337 C CA . LYS A 1 174 ? -9.835 -11.608 -20.727 1.00 97.31 174 LYS A CA 1
ATOM 1338 C C . LYS A 1 174 ? -11.338 -11.782 -20.854 1.00 97.31 174 LYS A C 1
ATOM 1340 O O . LYS A 1 174 ? -12.074 -11.369 -19.966 1.00 97.31 174 LYS A O 1
ATOM 1345 N N . LEU A 1 175 ? -11.773 -12.421 -21.941 1.00 96.62 175 LEU A N 1
ATOM 1346 C CA . LEU A 1 175 ? -13.160 -12.822 -22.190 1.00 96.62 175 LEU A CA 1
ATOM 1347 C C . LEU A 1 175 ? -13.353 -14.282 -21.788 1.00 96.62 175 LEU A C 1
ATOM 1349 O O . LEU A 1 175 ? -12.596 -15.152 -22.218 1.00 96.62 175 LEU A O 1
ATOM 1353 N N . TRP A 1 176 ? -14.407 -14.566 -21.037 1.00 94.69 176 TRP A N 1
ATOM 1354 C CA . TRP A 1 176 ? -14.673 -15.865 -20.440 1.00 94.69 176 TRP A CA 1
ATOM 1355 C C . TRP A 1 176 ? -16.054 -16.387 -20.797 1.00 94.69 176 TRP A C 1
ATOM 1357 O O . TRP A 1 176 ? -17.049 -15.663 -20.749 1.00 94.69 176 TRP A O 1
ATOM 1367 N N . ARG A 1 177 ? -16.119 -17.697 -21.039 1.00 91.38 177 ARG A N 1
ATOM 1368 C CA . ARG A 1 177 ? -17.357 -18.475 -21.015 1.00 91.38 177 ARG A CA 1
ATOM 1369 C C . ARG A 1 177 ? -17.182 -19.605 -20.006 1.00 91.38 177 ARG A C 1
ATOM 1371 O O . ARG A 1 177 ? -16.481 -20.584 -20.267 1.00 91.38 177 ARG A O 1
ATOM 1378 N N . GLY A 1 178 ? -17.766 -19.432 -18.821 1.00 86.62 178 GLY A N 1
ATOM 1379 C CA . GLY A 1 178 ? -17.434 -20.259 -17.658 1.00 86.62 178 GLY A CA 1
ATOM 1380 C C . GLY A 1 178 ? -15.943 -20.144 -17.311 1.00 86.62 178 GLY A C 1
ATOM 1381 O O . GLY A 1 178 ? -15.390 -19.048 -17.298 1.00 86.62 178 GLY A O 1
ATOM 1382 N N . LYS A 1 179 ? -15.271 -21.279 -17.088 1.00 89.31 179 LYS A N 1
ATOM 1383 C CA . LYS A 1 179 ? -13.824 -21.333 -16.781 1.00 89.31 179 LYS A CA 1
ATOM 1384 C C . LYS A 1 179 ? -12.918 -21.258 -18.012 1.00 89.31 179 LYS A C 1
ATOM 1386 O O . LYS A 1 179 ? -11.697 -21.292 -17.879 1.00 89.31 179 LYS A O 1
ATOM 1391 N N . THR A 1 180 ? -13.488 -21.215 -19.214 1.00 92.06 180 THR A N 1
ATOM 1392 C CA . THR A 1 180 ? -12.719 -21.177 -20.458 1.00 92.06 180 THR A CA 1
ATOM 1393 C C . THR A 1 180 ? -12.491 -19.731 -20.877 1.00 92.06 180 THR A C 1
ATOM 1395 O O . THR A 1 180 ? -13.445 -19.005 -21.157 1.00 92.06 180 THR A O 1
ATOM 1398 N N . CYS A 1 181 ? -11.222 -19.327 -20.942 1.00 94.56 181 CYS A N 1
ATOM 1399 C CA . CYS A 1 181 ? -10.822 -18.064 -21.554 1.00 94.56 181 CYS A CA 1
ATOM 1400 C C . CYS A 1 181 ? -10.941 -18.194 -23.077 1.00 94.56 181 CYS A C 1
ATOM 1402 O O . CYS A 1 181 ? -10.299 -19.058 -23.675 1.00 94.56 181 CYS A O 1
ATOM 1404 N N . LEU A 1 182 ? -11.781 -17.362 -23.688 1.00 93.94 182 LEU A N 1
ATOM 1405 C CA . LEU A 1 182 ? -11.990 -17.308 -25.133 1.00 93.94 182 LEU A CA 1
ATOM 1406 C C . LEU A 1 182 ? -10.953 -16.410 -25.814 1.00 93.94 182 LEU A C 1
ATOM 1408 O O . LEU A 1 182 ? -10.386 -16.793 -26.832 1.00 93.94 182 LEU A O 1
ATOM 1412 N N . HIS A 1 183 ? -10.689 -15.238 -25.232 1.00 93.44 183 HIS A N 1
ATOM 1413 C CA . HIS A 1 183 ? -9.757 -14.246 -25.766 1.00 93.44 183 HIS A CA 1
ATOM 1414 C C . HIS A 1 183 ? -8.993 -13.554 -24.638 1.00 93.44 183 HIS A C 1
ATOM 1416 O O . HIS A 1 183 ? -9.549 -13.294 -23.572 1.00 93.44 183 HIS A O 1
ATOM 1422 N N . THR A 1 184 ? -7.724 -13.231 -24.894 1.00 96.12 184 THR A N 1
ATOM 1423 C CA . THR A 1 184 ? -6.925 -12.315 -24.069 1.00 96.12 184 THR A CA 1
ATOM 1424 C C . THR A 1 184 ? -6.667 -11.058 -24.888 1.00 96.12 184 THR A C 1
ATOM 1426 O O . THR A 1 184 ? -6.092 -11.147 -25.971 1.00 96.12 184 THR A O 1
ATOM 1429 N N . PHE A 1 185 ? -7.108 -9.909 -24.388 1.00 95.88 185 PHE A N 1
ATOM 1430 C CA . PHE A 1 185 ? -6.907 -8.609 -25.015 1.00 95.88 185 PHE A CA 1
ATOM 1431 C C . PHE A 1 185 ? -5.640 -7.994 -24.428 1.00 95.88 185 PHE A C 1
ATOM 1433 O O . PHE A 1 185 ? -5.583 -7.710 -23.230 1.00 95.88 185 PHE A O 1
ATOM 1440 N N . ALA A 1 186 ? -4.623 -7.814 -25.265 1.00 93.19 186 ALA A N 1
ATOM 1441 C CA . ALA A 1 186 ? -3.377 -7.160 -24.892 1.00 93.19 186 ALA A CA 1
ATOM 1442 C C . ALA A 1 186 ? -3.305 -5.790 -25.568 1.00 93.19 186 ALA A C 1
ATOM 1444 O O . ALA A 1 186 ? -3.563 -5.675 -26.767 1.00 93.19 186 ALA A O 1
ATOM 1445 N N . GLY A 1 187 ? -2.940 -4.757 -24.809 1.00 84.12 187 GLY A N 1
ATOM 1446 C CA . GLY A 1 187 ? -2.622 -3.461 -25.398 1.00 84.12 187 GLY A CA 1
ATOM 1447 C C . GLY A 1 187 ? -2.540 -2.288 -24.429 1.00 84.12 187 GLY A C 1
ATOM 1448 O O . GLY A 1 187 ? -1.874 -1.320 -24.787 1.00 84.12 187 GLY A O 1
ATOM 1449 N N . HIS A 1 188 ? -3.185 -2.334 -23.260 1.00 91.50 188 HIS A N 1
ATOM 1450 C CA . HIS A 1 188 ? -2.933 -1.324 -22.228 1.00 91.50 188 HIS A CA 1
ATOM 1451 C C . HIS A 1 188 ? -1.488 -1.425 -21.726 1.00 91.50 188 HIS A C 1
ATOM 1453 O O . HIS A 1 188 ? -0.915 -2.517 -21.696 1.00 91.50 188 HIS A O 1
ATOM 1459 N N . ALA A 1 189 ? -0.902 -0.283 -21.364 1.00 86.31 189 ALA A N 1
ATOM 1460 C CA . ALA A 1 189 ? 0.479 -0.209 -20.882 1.00 86.31 189 ALA A CA 1
ATOM 1461 C C . ALA A 1 189 ? 0.584 -0.433 -19.364 1.00 86.31 189 ALA A C 1
ATOM 1463 O O . ALA A 1 189 ? 1.672 -0.679 -18.851 1.00 86.31 189 ALA A O 1
ATOM 1464 N N . ASP A 1 190 ? -0.544 -0.380 -18.653 1.00 93.12 190 ASP A N 1
ATOM 1465 C CA . ASP A 1 190 ? -0.621 -0.553 -17.203 1.00 93.12 190 ASP A CA 1
ATOM 1466 C C . ASP A 1 190 ? -1.959 -1.219 -16.802 1.00 93.12 190 ASP A C 1
ATOM 1468 O O . ASP A 1 190 ? -2.729 -1.702 -17.637 1.00 93.12 190 ASP A O 1
ATOM 1472 N N . THR A 1 191 ? -2.217 -1.303 -15.500 1.00 94.81 191 THR A N 1
ATOM 1473 C CA . THR A 1 191 ? -3.346 -1.960 -14.850 1.00 94.81 191 THR A CA 1
ATOM 1474 C C . THR A 1 191 ? -4.691 -1.488 -15.395 1.00 94.81 191 THR A C 1
ATOM 1476 O O . THR A 1 191 ? -5.028 -0.307 -15.326 1.00 94.81 191 THR A O 1
ATOM 1479 N N . VAL A 1 192 ? -5.535 -2.442 -15.795 1.00 97.56 192 VAL A N 1
ATOM 1480 C CA . VAL A 1 192 ? -6.922 -2.177 -16.201 1.00 97.56 192 VAL A CA 1
ATOM 1481 C C . VAL A 1 192 ? -7.820 -2.131 -14.966 1.00 97.56 192 VAL A C 1
ATOM 1483 O O . VAL A 1 192 ? -7.964 -3.137 -14.275 1.00 97.56 192 VAL A O 1
ATOM 1486 N N . ARG A 1 193 ? -8.432 -0.979 -14.671 1.00 94.44 193 ARG A N 1
ATOM 1487 C CA . ARG A 1 193 ? -9.208 -0.728 -13.438 1.00 94.44 193 ARG A CA 1
ATOM 1488 C C . ARG A 1 193 ? -10.709 -0.638 -13.615 1.00 94.44 193 ARG A C 1
ATOM 1490 O O . ARG A 1 193 ? -11.428 -0.991 -12.685 1.00 94.44 193 ARG A O 1
ATOM 1497 N N . GLY A 1 194 ? -11.165 -0.161 -14.764 1.00 95.62 194 GLY A N 1
ATOM 1498 C CA . GLY A 1 194 ? -12.583 0.011 -15.056 1.00 95.62 194 GLY A CA 1
ATOM 1499 C C . GLY A 1 194 ? -12.969 -0.763 -16.304 1.00 95.62 194 GLY A C 1
ATOM 1500 O O . GLY A 1 194 ? -12.189 -0.829 -17.253 1.00 95.62 194 GLY A O 1
ATOM 1501 N N . LEU A 1 195 ? -14.173 -1.332 -16.301 1.00 98.06 195 LEU A N 1
ATOM 1502 C CA . LEU A 1 195 ? -14.771 -1.981 -17.463 1.00 98.06 195 LEU A CA 1
ATOM 1503 C C . LEU A 1 195 ? -16.232 -1.567 -17.615 1.00 98.06 195 LEU A C 1
ATOM 1505 O O . LEU A 1 195 ? -16.949 -1.436 -16.622 1.00 98.06 195 LEU A O 1
ATOM 1509 N N . ALA A 1 196 ? -16.675 -1.437 -18.861 1.00 96.38 196 ALA A N 1
ATOM 1510 C CA . ALA A 1 196 ? -18.081 -1.273 -19.211 1.00 96.38 196 ALA A CA 1
ATOM 1511 C C . ALA A 1 196 ? -18.392 -1.970 -20.540 1.00 96.38 196 ALA A C 1
ATOM 1513 O O . ALA A 1 196 ? -17.509 -2.178 -21.370 1.00 96.38 196 ALA A O 1
ATOM 1514 N N . ALA A 1 197 ? -19.651 -2.343 -20.748 1.00 93.31 197 ALA A N 1
ATOM 1515 C CA . ALA A 1 197 ? -20.111 -2.889 -22.019 1.00 93.31 197 ALA A CA 1
ATOM 1516 C C . ALA A 1 197 ? -20.773 -1.777 -22.839 1.00 93.31 197 ALA A C 1
ATOM 1518 O O . ALA A 1 197 ? -21.739 -1.173 -22.380 1.00 93.31 197 ALA A O 1
ATOM 1519 N N . MET A 1 198 ? -20.300 -1.552 -24.064 1.00 90.06 198 MET A N 1
ATOM 1520 C CA . MET A 1 198 ? -20.927 -0.624 -24.999 1.00 90.06 198 MET A CA 1
ATOM 1521 C C . MET A 1 198 ? -21.841 -1.401 -25.945 1.00 90.06 198 MET A C 1
ATOM 1523 O O . MET A 1 198 ? -21.383 -2.133 -26.829 1.00 90.06 198 MET A O 1
ATOM 1527 N N . SER A 1 199 ? -23.149 -1.249 -25.733 1.00 81.69 199 SER A N 1
ATOM 1528 C CA . SER A 1 199 ? -24.190 -2.005 -26.433 1.00 81.69 199 SER A CA 1
ATOM 1529 C C . SER A 1 199 ? -24.008 -1.982 -27.954 1.00 81.69 199 SER A C 1
ATOM 1531 O O . SER A 1 199 ? -24.022 -0.925 -28.577 1.00 81.69 199 SER A O 1
ATOM 1533 N N . GLY A 1 200 ? -23.844 -3.166 -28.550 1.00 78.50 200 GLY A N 1
ATOM 1534 C CA . GLY A 1 200 ? -23.717 -3.347 -30.001 1.00 78.50 200 GLY A CA 1
ATOM 1535 C C . GLY A 1 200 ? -22.344 -3.021 -30.604 1.00 78.50 200 GLY A C 1
ATOM 1536 O O . GLY A 1 200 ? -22.155 -3.277 -31.790 1.00 78.50 200 GLY A O 1
ATOM 1537 N N . LEU A 1 201 ? -21.392 -2.505 -29.819 1.00 85.44 201 LEU A N 1
ATOM 1538 C CA . LEU A 1 201 ? -20.046 -2.139 -30.281 1.00 85.44 201 LEU A CA 1
ATOM 1539 C C . LEU A 1 201 ? -18.967 -3.034 -29.670 1.00 85.44 201 LEU A C 1
ATOM 1541 O O . LEU A 1 201 ? -18.189 -3.643 -30.403 1.00 85.44 201 LEU A O 1
ATOM 1545 N N . GLY A 1 202 ? -18.927 -3.152 -28.341 1.00 91.19 202 GLY A N 1
ATOM 1546 C CA . GLY A 1 202 ? -17.874 -3.923 -27.691 1.00 91.19 202 GLY A CA 1
ATOM 1547 C C . GLY A 1 202 ? -17.665 -3.611 -26.213 1.00 91.19 202 GLY A C 1
ATOM 1548 O O . GLY A 1 202 ? -18.617 -3.375 -25.471 1.00 91.19 202 GLY A O 1
ATOM 1549 N N . ILE A 1 203 ? -16.407 -3.660 -25.783 1.00 96.75 203 ILE A N 1
ATOM 1550 C CA . ILE A 1 203 ? -15.978 -3.557 -24.385 1.00 96.75 203 ILE A CA 1
ATOM 1551 C C . ILE A 1 203 ? -15.195 -2.262 -24.209 1.00 96.75 203 ILE A C 1
ATOM 1553 O O . ILE A 1 203 ? -14.263 -2.007 -24.962 1.00 96.75 203 ILE A O 1
ATOM 1557 N N . LEU A 1 204 ? -15.529 -1.471 -23.199 1.00 97.62 204 LEU A N 1
ATOM 1558 C CA . LEU A 1 204 ? -14.739 -0.324 -22.774 1.00 97.62 204 LEU A CA 1
ATOM 1559 C C . LEU A 1 204 ? -13.839 -0.697 -21.607 1.00 97.62 204 LEU A C 1
ATOM 1561 O O . LEU A 1 204 ? -14.262 -1.411 -20.697 1.00 97.62 204 LEU A O 1
ATOM 1565 N N . SER A 1 205 ? -12.632 -0.150 -21.610 1.00 98.25 205 SER A N 1
ATOM 1566 C CA . SER A 1 205 ? -11.668 -0.302 -20.530 1.00 98.25 205 SER A CA 1
ATOM 1567 C C . SER A 1 205 ? -11.044 1.023 -20.132 1.00 98.25 205 SER A C 1
ATOM 1569 O O . SER A 1 205 ? -10.802 1.879 -20.980 1.00 98.25 205 SER A O 1
ATOM 1571 N N . ALA A 1 206 ? -10.778 1.160 -18.835 1.00 97.69 206 ALA A N 1
ATOM 1572 C CA . ALA A 1 206 ? -10.045 2.264 -18.230 1.00 97.69 206 ALA A CA 1
ATOM 1573 C C . ALA A 1 206 ? -8.782 1.748 -17.550 1.00 97.69 206 ALA A C 1
ATOM 1575 O O . ALA A 1 206 ? -8.840 0.733 -16.847 1.00 97.69 206 ALA A O 1
ATOM 1576 N N . SER A 1 207 ? -7.665 2.447 -17.743 1.00 96.06 207 SER A N 1
ATOM 1577 C CA . SER A 1 207 ? -6.348 1.990 -17.308 1.00 96.06 207 SER A CA 1
ATOM 1578 C C . SER A 1 207 ? -5.579 3.040 -16.504 1.00 96.06 207 SER A C 1
ATOM 1580 O O . SER A 1 207 ? -5.837 4.245 -16.557 1.00 96.06 207 SER A O 1
ATOM 1582 N N . HIS A 1 208 ? -4.606 2.549 -15.739 1.00 92.88 208 HIS A N 1
ATOM 1583 C CA . HIS A 1 208 ? -3.594 3.349 -15.047 1.00 92.88 208 HIS A CA 1
ATOM 1584 C C . HIS A 1 208 ? -2.701 4.145 -16.004 1.00 92.88 208 HIS A C 1
ATOM 1586 O O . HIS A 1 208 ? -2.188 5.186 -15.610 1.00 92.88 208 HIS A O 1
ATOM 1592 N N . ASP A 1 209 ? -2.616 3.737 -17.270 1.00 84.38 209 ASP A N 1
ATOM 1593 C CA . ASP A 1 209 ? -1.860 4.434 -18.320 1.00 84.38 209 ASP A CA 1
ATOM 1594 C C . ASP A 1 209 ? -2.488 5.765 -18.797 1.00 84.38 209 ASP A C 1
ATOM 1596 O O . ASP A 1 209 ? -1.970 6.399 -19.714 1.00 84.38 209 ASP A O 1
ATOM 1600 N N . GLY A 1 210 ? -3.605 6.199 -18.202 1.00 81.19 210 GLY A N 1
ATOM 1601 C CA . GLY A 1 210 ? -4.287 7.447 -18.560 1.00 81.19 210 GLY A CA 1
ATOM 1602 C C . GLY A 1 210 ? -5.188 7.350 -19.797 1.00 81.19 210 GLY A C 1
ATOM 1603 O O . GLY A 1 210 ? -5.814 8.342 -20.182 1.00 81.19 210 GLY A O 1
ATOM 1604 N N . SER A 1 211 ? -5.292 6.171 -20.418 1.00 89.31 211 SER A N 1
ATOM 1605 C CA . SER A 1 211 ? -6.119 5.938 -21.602 1.00 89.31 211 SER A CA 1
ATOM 1606 C C . SER A 1 211 ? -7.399 5.161 -21.291 1.00 89.31 211 SER A C 1
ATOM 1608 O O . SER A 1 211 ? -7.500 4.379 -20.337 1.00 89.31 211 SER A O 1
ATOM 1610 N N . LEU A 1 212 ? -8.391 5.356 -22.158 1.00 97.31 212 LEU A N 1
ATOM 1611 C CA . LEU A 1 212 ? -9.532 4.461 -22.297 1.00 97.31 212 LEU A CA 1
ATOM 1612 C C . LEU A 1 212 ? -9.458 3.774 -23.657 1.00 97.31 212 LEU A C 1
ATOM 1614 O O . LEU A 1 212 ? -9.046 4.385 -24.646 1.00 97.31 212 LEU A O 1
ATOM 1618 N N . ARG A 1 213 ? -9.927 2.533 -23.745 1.00 97.38 213 ARG A N 1
ATOM 1619 C CA . ARG A 1 213 ? -10.007 1.817 -25.023 1.00 97.38 213 ARG A CA 1
ATOM 1620 C C . ARG A 1 213 ? -11.358 1.163 -25.222 1.00 97.38 213 ARG A C 1
ATOM 1622 O O . ARG A 1 213 ? -11.943 0.632 -24.283 1.00 97.38 213 ARG A O 1
ATOM 1629 N N . LEU A 1 214 ? -11.836 1.200 -26.461 1.00 96.81 214 LEU A N 1
ATOM 1630 C CA . LEU A 1 214 ? -12.970 0.418 -26.937 1.00 96.81 214 LEU A CA 1
ATOM 1631 C C . LEU A 1 214 ? -12.433 -0.771 -27.727 1.00 96.81 214 LEU A C 1
ATOM 1633 O O . LEU A 1 214 ? -11.687 -0.601 -28.689 1.00 96.81 214 LEU A O 1
ATOM 1637 N N . TRP A 1 215 ? -12.852 -1.966 -27.342 1.00 96.69 215 TRP A N 1
ATOM 1638 C CA . TRP A 1 215 ? -12.425 -3.229 -27.922 1.00 96.69 215 TRP A CA 1
ATOM 1639 C C . TRP A 1 215 ? -13.599 -3.916 -28.597 1.00 96.69 215 TRP A C 1
ATOM 1641 O O . TRP A 1 215 ? -14.675 -4.029 -28.011 1.00 96.69 215 TRP A O 1
ATOM 1651 N N . ALA A 1 216 ? -13.383 -4.452 -29.791 1.00 93.38 216 ALA A N 1
ATOM 1652 C CA . ALA A 1 216 ? -14.276 -5.446 -30.356 1.00 93.38 216 ALA A CA 1
ATOM 1653 C C . ALA A 1 216 ? -14.195 -6.729 -29.522 1.00 93.38 216 ALA A C 1
ATOM 1655 O O . ALA A 1 216 ? -13.138 -7.075 -28.996 1.00 93.38 216 ALA A O 1
ATOM 1656 N N . VAL A 1 217 ? -15.282 -7.501 -29.476 1.00 90.81 217 VAL A N 1
ATOM 1657 C CA . VAL A 1 217 ? -15.313 -8.803 -28.776 1.00 90.81 217 VAL A CA 1
ATOM 1658 C C . VAL A 1 217 ? -14.260 -9.784 -29.330 1.00 90.81 217 VAL A C 1
ATOM 1660 O O . VAL A 1 217 ? -13.840 -10.698 -28.625 1.00 90.81 217 VAL A O 1
ATOM 1663 N N . SER A 1 218 ? -13.795 -9.573 -30.568 1.00 87.94 218 SER A N 1
ATOM 1664 C CA . SER A 1 218 ? -12.748 -10.363 -31.226 1.00 87.94 218 SER A CA 1
ATOM 1665 C C . SER A 1 218 ? -11.345 -10.197 -30.635 1.00 87.94 218 SER A C 1
ATOM 1667 O O . SER A 1 218 ? -10.507 -11.071 -30.855 1.00 87.94 218 SER A O 1
ATOM 1669 N N . GLY A 1 219 ? -11.056 -9.098 -29.932 1.00 87.06 219 GLY A N 1
ATOM 1670 C CA . GLY A 1 219 ? -9.688 -8.774 -29.506 1.00 87.06 219 GLY A CA 1
ATOM 1671 C C . GLY A 1 219 ? -9.178 -7.416 -29.976 1.00 87.06 219 GLY A C 1
ATOM 1672 O O . GLY A 1 219 ? -8.232 -6.887 -29.401 1.00 87.06 219 GLY A O 1
ATOM 1673 N N . GLU A 1 220 ? -9.769 -6.871 -31.038 1.00 89.25 220 GLU A N 1
ATOM 1674 C CA . GLU A 1 220 ? -9.235 -5.704 -31.742 1.00 89.25 220 GLU A CA 1
ATOM 1675 C C . GLU A 1 220 ? -9.565 -4.397 -31.014 1.00 89.25 220 GLU A C 1
ATOM 1677 O O . GLU A 1 220 ? -10.696 -4.193 -30.573 1.00 89.25 220 GLU A O 1
ATOM 1682 N N . VAL A 1 221 ? -8.592 -3.486 -30.924 1.00 94.50 221 VAL A N 1
ATOM 1683 C CA . VAL A 1 221 ? -8.831 -2.117 -30.447 1.00 94.50 221 VAL A CA 1
ATOM 1684 C C . VAL A 1 221 ? -9.566 -1.354 -31.547 1.00 94.50 221 VAL A C 1
ATOM 1686 O O . VAL A 1 221 ? -9.008 -1.099 -32.611 1.00 94.50 221 VAL A O 1
ATOM 1689 N N . LEU A 1 222 ? -10.821 -0.991 -31.290 1.00 91.75 222 LEU A N 1
ATOM 1690 C CA . LEU A 1 222 ? -11.647 -0.191 -32.195 1.00 91.75 222 LEU A CA 1
ATOM 1691 C C . LEU A 1 222 ? -11.356 1.301 -32.058 1.00 91.75 222 LEU A C 1
ATOM 1693 O O . LEU A 1 222 ? -11.455 2.045 -33.031 1.00 91.75 222 LEU A O 1
ATOM 1697 N N . MET A 1 223 ? -11.041 1.746 -30.843 1.00 91.44 223 MET A N 1
ATOM 1698 C CA . MET A 1 223 ? -10.814 3.153 -30.541 1.00 91.44 223 MET A CA 1
ATOM 1699 C C . MET A 1 223 ? -9.964 3.298 -29.283 1.00 91.44 223 MET A C 1
ATOM 1701 O O . MET A 1 223 ? -10.154 2.567 -28.311 1.00 91.44 223 MET A O 1
ATOM 1705 N N . GLU A 1 224 ? -9.069 4.276 -29.294 1.00 90.88 224 GLU A N 1
ATOM 1706 C CA . GLU A 1 224 ? -8.287 4.698 -28.138 1.00 90.88 224 GLU A CA 1
ATOM 1707 C C . GLU A 1 224 ? -8.611 6.161 -27.839 1.00 90.88 224 GLU A C 1
ATOM 1709 O O . GLU A 1 224 ? -8.638 7.001 -28.738 1.00 90.88 224 GLU A O 1
ATOM 1714 N N . MET A 1 225 ? -8.903 6.450 -26.576 1.00 89.88 225 MET A N 1
ATOM 1715 C CA . MET A 1 225 ? -9.253 7.777 -26.087 1.00 89.88 225 MET A CA 1
ATOM 1716 C C . MET A 1 225 ? -8.191 8.199 -25.081 1.00 89.88 225 MET A C 1
ATOM 1718 O O . MET A 1 225 ? -8.082 7.633 -23.991 1.00 89.88 225 MET A O 1
ATOM 1722 N N . VAL A 1 226 ? -7.407 9.200 -25.466 1.00 80.38 226 VAL A N 1
ATOM 1723 C CA . VAL A 1 226 ? -6.334 9.774 -24.652 1.00 80.38 226 VAL A CA 1
ATOM 1724 C C . VAL A 1 226 ? -6.716 11.205 -24.306 1.00 80.38 226 VAL A C 1
ATOM 1726 O O . VAL A 1 226 ? -7.170 11.963 -25.163 1.00 80.38 226 VAL A O 1
ATOM 1729 N N . GLY A 1 227 ? -6.553 11.581 -23.041 1.00 63.75 227 GLY A N 1
ATOM 1730 C CA . GLY A 1 227 ? -6.850 12.943 -22.601 1.00 63.75 227 GLY A CA 1
ATOM 1731 C C . GLY A 1 227 ? -6.998 13.119 -21.097 1.00 63.75 227 GLY A C 1
ATOM 1732 O O . GLY A 1 227 ? -7.048 14.264 -20.649 1.00 63.75 227 GLY A O 1
ATOM 1733 N N . HIS A 1 228 ? -7.065 12.032 -20.323 1.00 80.81 228 HIS A N 1
ATOM 1734 C CA . HIS A 1 228 ? -6.765 12.097 -18.895 1.00 80.81 228 HIS A CA 1
ATOM 1735 C C . HIS A 1 228 ? -5.255 12.238 -18.686 1.00 80.81 228 HIS A C 1
ATOM 1737 O O . HIS A 1 228 ? -4.468 11.693 -19.456 1.00 80.81 228 HIS A O 1
ATOM 1743 N N . THR A 1 229 ? -4.850 12.988 -17.661 1.00 73.06 229 THR A N 1
ATOM 1744 C CA . THR A 1 229 ? -3.424 13.234 -17.352 1.00 73.06 229 THR A CA 1
ATOM 1745 C C . THR A 1 229 ? -2.907 12.364 -16.207 1.00 73.06 229 THR A C 1
ATOM 1747 O O . THR A 1 229 ? -1.793 12.560 -15.730 1.00 73.06 229 THR A O 1
ATOM 1750 N N . ALA A 1 230 ? -3.741 11.456 -15.705 1.00 81.75 230 ALA A N 1
ATOM 1751 C CA . ALA A 1 230 ? -3.437 10.563 -14.599 1.00 81.75 230 ALA A CA 1
ATOM 1752 C C . ALA A 1 230 ? -4.279 9.284 -14.708 1.00 81.75 230 ALA A C 1
ATOM 1754 O O . ALA A 1 230 ? -5.053 9.107 -15.649 1.00 81.75 230 ALA A O 1
ATOM 1755 N N . ILE A 1 231 ? -4.147 8.411 -13.710 1.00 89.56 231 ILE A N 1
ATOM 1756 C CA . ILE A 1 231 ? -4.835 7.123 -13.618 1.00 89.56 231 ILE A CA 1
ATOM 1757 C C . ILE A 1 231 ? -6.344 7.266 -13.863 1.00 89.56 231 ILE A C 1
ATOM 1759 O O . ILE A 1 231 ? -7.002 8.106 -13.242 1.00 89.56 231 ILE A O 1
ATOM 1763 N N . VAL A 1 232 ? -6.908 6.413 -14.722 1.00 95.38 232 VAL A N 1
ATOM 1764 C CA . VAL A 1 232 ? -8.356 6.329 -14.951 1.00 95.38 232 VAL A CA 1
ATOM 1765 C C . VAL A 1 232 ? -8.925 5.147 -14.171 1.00 95.38 232 VAL A C 1
ATOM 1767 O O . VAL A 1 232 ? -8.511 4.000 -14.353 1.00 95.38 232 VAL A O 1
ATOM 1770 N N . TYR A 1 233 ? -9.867 5.419 -13.270 1.00 96.62 233 TYR A N 1
ATOM 1771 C CA . TYR A 1 233 ? -10.405 4.417 -12.348 1.00 96.62 233 TYR A CA 1
ATOM 1772 C C . TYR A 1 233 ? -11.677 3.752 -12.858 1.00 96.62 233 TYR A C 1
ATOM 1774 O O . TYR A 1 233 ? -11.907 2.577 -12.574 1.00 96.62 233 TYR A O 1
ATOM 1782 N N . SER A 1 234 ? -12.495 4.492 -13.601 1.00 97.44 234 SER A N 1
ATOM 1783 C CA . SER A 1 234 ? -13.823 4.055 -14.017 1.00 97.44 234 SER A CA 1
ATOM 1784 C C . SER A 1 234 ? -14.141 4.500 -15.433 1.00 97.44 234 SER A C 1
ATOM 1786 O O . SER A 1 234 ? -13.640 5.512 -15.928 1.00 97.44 234 SER A O 1
ATOM 1788 N N . VAL A 1 235 ? -14.999 3.717 -16.077 1.00 98.19 235 VAL A N 1
ATOM 1789 C CA . VAL A 1 235 ? -15.597 4.030 -17.369 1.00 98.19 235 VAL A CA 1
ATOM 1790 C C . VAL A 1 235 ? -17.022 3.495 -17.397 1.00 98.19 235 VAL A C 1
ATOM 1792 O O . VAL A 1 235 ? -17.328 2.479 -16.763 1.00 98.19 235 VAL A O 1
ATOM 1795 N N . ASP A 1 236 ? -17.891 4.183 -18.124 1.00 97.44 236 ASP A N 1
ATOM 1796 C CA . ASP A 1 236 ? -19.263 3.767 -18.373 1.00 97.44 236 ASP A CA 1
ATOM 1797 C C . ASP A 1 236 ? -19.762 4.296 -19.716 1.00 97.44 236 ASP A C 1
ATOM 1799 O O . ASP A 1 236 ? -19.252 5.293 -20.228 1.00 97.44 236 ASP A O 1
ATOM 1803 N N . SER A 1 237 ? -20.762 3.634 -20.296 1.00 94.75 237 SER A N 1
ATOM 1804 C CA . SER A 1 237 ? -21.349 4.043 -21.575 1.00 94.75 237 SER A CA 1
ATOM 1805 C C . SER A 1 237 ? -22.853 4.180 -21.495 1.00 94.75 237 SER A C 1
ATOM 1807 O O . SER A 1 237 ? -23.527 3.350 -20.889 1.00 94.75 237 SER A O 1
ATOM 1809 N N . HIS A 1 238 ? -23.374 5.164 -22.213 1.00 92.44 238 HIS A N 1
ATOM 1810 C CA . HIS A 1 238 ? -24.797 5.400 -22.369 1.00 92.44 238 HIS A CA 1
ATOM 1811 C C . HIS A 1 238 ? -25.306 4.916 -23.735 1.00 92.44 238 HIS A C 1
ATOM 1813 O O . HIS A 1 238 ? -24.567 4.880 -24.722 1.00 92.44 238 HIS A O 1
ATOM 1819 N N . ALA A 1 239 ? -26.605 4.618 -23.830 1.00 88.00 239 ALA A N 1
ATOM 1820 C CA . ALA A 1 239 ? -27.252 4.186 -25.073 1.00 88.00 239 ALA A CA 1
ATOM 1821 C C . ALA A 1 239 ? -27.188 5.232 -26.207 1.00 88.00 239 ALA A C 1
ATOM 1823 O O . ALA A 1 239 ? -27.348 4.886 -27.375 1.00 88.00 239 ALA A O 1
ATOM 1824 N N . SER A 1 240 ? -26.921 6.504 -25.886 1.00 85.94 240 SER A N 1
ATOM 1825 C CA . SER A 1 240 ? -26.693 7.565 -26.880 1.00 85.94 240 SER A CA 1
ATOM 1826 C C . SER A 1 240 ? -25.332 7.484 -27.584 1.00 85.94 240 SER A C 1
ATOM 1828 O O . SER A 1 240 ? -25.087 8.267 -28.501 1.00 85.94 240 SER A O 1
ATOM 1830 N N . GLY A 1 241 ? -24.440 6.589 -27.147 1.00 87.75 241 GLY A N 1
ATOM 1831 C CA . GLY A 1 241 ? -23.057 6.502 -27.621 1.00 87.75 241 GLY A CA 1
ATOM 1832 C C . GLY A 1 241 ? -22.076 7.404 -26.865 1.00 87.75 241 GLY A C 1
ATOM 1833 O O . GLY A 1 241 ? -20.899 7.439 -27.213 1.00 87.75 241 GLY A O 1
ATOM 1834 N N . LEU A 1 242 ? -22.533 8.121 -25.832 1.00 92.88 242 LEU A N 1
ATOM 1835 C CA . LEU A 1 242 ? -21.647 8.855 -24.928 1.00 92.88 242 LEU A CA 1
ATOM 1836 C C . LEU A 1 242 ? -20.936 7.905 -23.961 1.00 92.88 242 LEU A C 1
ATOM 1838 O O . LEU A 1 242 ? -21.500 6.902 -23.521 1.00 92.88 242 LEU A O 1
ATOM 1842 N N . ILE A 1 243 ? -19.708 8.265 -23.605 1.00 96.94 243 ILE A N 1
ATOM 1843 C CA . ILE A 1 243 ? -18.884 7.573 -22.612 1.00 96.94 243 ILE A CA 1
ATOM 1844 C C . ILE A 1 243 ? -18.554 8.566 -21.506 1.00 96.94 243 ILE A C 1
ATOM 1846 O O . ILE A 1 243 ? -18.271 9.727 -21.795 1.00 96.94 243 ILE A O 1
ATOM 1850 N N . VAL A 1 244 ? -18.549 8.112 -20.258 1.00 98.12 244 VAL A N 1
ATOM 1851 C CA . VAL A 1 244 ? -18.037 8.878 -19.122 1.00 98.12 244 VAL A CA 1
ATOM 1852 C C . VAL A 1 244 ? -16.889 8.121 -18.474 1.00 98.12 244 VAL A C 1
ATOM 1854 O O . VAL A 1 244 ? -16.913 6.894 -18.395 1.00 98.12 244 VAL A O 1
ATOM 1857 N N . SER A 1 245 ? -15.877 8.848 -18.018 1.00 98.19 245 SER A N 1
ATOM 1858 C CA . SER A 1 245 ? -14.745 8.291 -17.282 1.00 98.19 245 SER A CA 1
ATOM 1859 C C . SER A 1 245 ? -14.373 9.154 -16.089 1.00 98.19 245 SER A C 1
ATOM 1861 O O . SER A 1 245 ? -14.460 10.377 -16.170 1.00 98.19 245 SER A O 1
ATOM 1863 N N . GLY A 1 246 ? -13.944 8.515 -14.999 1.00 96.75 246 GLY A N 1
ATOM 1864 C CA . GLY A 1 246 ? -13.448 9.172 -13.789 1.00 96.75 246 GLY A CA 1
ATOM 1865 C C . GLY A 1 246 ? -11.962 8.899 -13.563 1.00 96.75 246 GLY A C 1
ATOM 1866 O O . GLY A 1 246 ? -11.510 7.756 -13.694 1.00 96.75 246 GLY A O 1
ATOM 1867 N N . SER A 1 247 ? -11.199 9.941 -13.230 1.00 94.00 247 SER A N 1
ATOM 1868 C CA . SER A 1 247 ? -9.745 9.867 -13.075 1.00 94.00 247 SER A CA 1
ATOM 1869 C C . SER A 1 247 ? -9.234 10.594 -11.830 1.00 94.00 247 SER A C 1
ATOM 1871 O O . SER A 1 247 ? -9.875 11.484 -11.258 1.00 94.00 247 SER A O 1
ATOM 1873 N N . GLU A 1 248 ? -8.019 10.217 -11.436 1.00 89.38 248 GLU A N 1
ATOM 1874 C CA . GLU A 1 248 ? -7.204 10.914 -10.444 1.00 89.38 248 GLU A CA 1
ATOM 1875 C C . GLU A 1 248 ? -6.856 12.354 -10.844 1.00 89.38 248 GLU A C 1
ATOM 1877 O O . GLU A 1 248 ? -6.586 13.187 -9.979 1.00 89.38 248 GLU A O 1
ATOM 1882 N N . ASP A 1 249 ? -6.929 12.692 -12.136 1.00 83.94 249 ASP A N 1
ATOM 1883 C CA . ASP A 1 249 ? -6.702 14.057 -12.627 1.00 83.94 249 ASP A CA 1
ATOM 1884 C C . ASP A 1 249 ? -7.794 15.062 -12.205 1.00 83.94 249 ASP A C 1
ATOM 1886 O O . ASP A 1 249 ? -7.653 16.268 -12.442 1.00 83.94 249 ASP A O 1
ATOM 1890 N N . ARG A 1 250 ? -8.816 14.573 -11.483 1.00 90.19 250 ARG A N 1
ATOM 1891 C CA . ARG A 1 250 ? -9.988 15.285 -10.950 1.00 90.19 250 ARG A CA 1
ATOM 1892 C C . ARG A 1 250 ? -11.055 15.592 -11.985 1.00 90.19 250 ARG A C 1
ATOM 1894 O O . ARG A 1 250 ? -12.006 16.312 -11.687 1.00 90.19 250 ARG A O 1
ATOM 1901 N N . PHE A 1 251 ? -10.926 15.068 -13.192 1.00 93.50 251 PHE A N 1
ATOM 1902 C CA . PHE A 1 251 ? -11.938 15.237 -14.209 1.00 93.50 251 PHE A CA 1
ATOM 1903 C C . PHE A 1 251 ? -12.801 13.989 -14.312 1.00 93.50 251 PHE A C 1
ATOM 1905 O O . PHE A 1 251 ? -12.314 12.859 -14.365 1.00 93.50 251 PHE A O 1
ATOM 1912 N N . ALA A 1 252 ? -14.106 14.225 -14.405 1.00 97.75 252 ALA A N 1
ATOM 1913 C CA . ALA A 1 252 ? -14.974 13.327 -15.133 1.00 97.75 252 ALA A CA 1
ATOM 1914 C C . ALA A 1 252 ? -15.001 13.807 -16.588 1.00 97.75 252 ALA A C 1
ATOM 1916 O O . ALA A 1 252 ? -15.374 14.954 -16.853 1.00 97.75 252 ALA A O 1
ATOM 1917 N N . LYS A 1 253 ? -14.557 12.979 -17.534 1.00 96.75 253 LYS A N 1
ATOM 1918 C CA . LYS A 1 253 ? -14.561 13.337 -18.960 1.00 96.75 253 LYS A CA 1
ATOM 1919 C C . LYS A 1 253 ? -15.707 12.648 -19.671 1.00 96.75 253 LYS A C 1
ATOM 1921 O O . LYS A 1 253 ? -15.982 11.478 -19.424 1.00 96.75 253 LYS A O 1
ATOM 1926 N N . ILE A 1 254 ? -16.355 13.397 -20.556 1.00 96.62 254 ILE A N 1
ATOM 1927 C CA . ILE A 1 254 ? -17.414 12.908 -21.430 1.00 96.62 254 ILE A CA 1
ATOM 1928 C C . ILE A 1 254 ? -16.836 12.797 -22.827 1.00 96.62 254 ILE A C 1
ATOM 1930 O O . ILE A 1 254 ? -16.294 13.769 -23.359 1.00 96.62 254 ILE A O 1
ATOM 1934 N N . TRP A 1 255 ? -16.973 11.622 -23.423 1.00 94.06 255 TRP A N 1
ATOM 1935 C CA . TRP A 1 255 ? -16.426 11.310 -24.731 1.00 94.06 255 TRP A CA 1
ATOM 1936 C C . TRP A 1 255 ? -17.535 10.982 -25.712 1.00 94.06 255 TRP A C 1
ATOM 1938 O O . TRP A 1 255 ? -18.539 10.353 -25.366 1.00 94.06 255 TRP A O 1
ATOM 1948 N N . LYS A 1 256 ? -17.318 11.395 -26.955 1.00 89.25 256 LYS A N 1
ATOM 1949 C CA . LYS A 1 256 ? -18.154 11.063 -28.098 1.00 89.25 256 LYS A CA 1
ATOM 1950 C C . LYS A 1 256 ? -17.250 10.790 -29.288 1.00 89.25 256 LYS A C 1
ATOM 1952 O O . LYS A 1 256 ? -16.386 11.606 -29.597 1.00 89.25 256 LYS A O 1
ATOM 1957 N N . ASP A 1 257 ? -17.436 9.637 -29.924 1.00 84.75 257 ASP A N 1
ATOM 1958 C CA . ASP A 1 257 ? -16.688 9.238 -31.123 1.00 84.75 257 ASP A CA 1
ATOM 1959 C C . ASP A 1 257 ? -15.155 9.345 -30.958 1.00 84.75 257 ASP A C 1
ATOM 1961 O O . ASP A 1 257 ? -14.431 9.705 -31.884 1.00 84.75 257 ASP A O 1
ATOM 1965 N N . GLY A 1 258 ? -14.654 9.057 -29.752 1.00 80.38 258 GLY A N 1
ATOM 1966 C CA . GLY A 1 258 ? -13.223 9.058 -29.430 1.00 80.38 258 GLY A CA 1
ATOM 1967 C C . GLY A 1 258 ? -12.664 10.398 -28.959 1.00 80.38 258 GLY A C 1
ATOM 1968 O O . GLY A 1 258 ? -11.514 10.471 -28.536 1.00 80.38 258 GLY A O 1
ATOM 1969 N N . VAL A 1 259 ? -13.474 11.457 -28.991 1.00 82.00 259 VAL A N 1
ATOM 1970 C CA . VAL A 1 259 ? -13.063 12.811 -28.616 1.00 82.00 259 VAL A CA 1
ATOM 1971 C C . VAL A 1 259 ? -13.712 13.205 -27.296 1.00 82.00 259 VAL A C 1
ATOM 1973 O O . VAL A 1 259 ? -14.905 12.986 -27.086 1.00 82.00 259 VAL A O 1
ATOM 1976 N N . CYS A 1 260 ? -12.934 13.815 -26.401 1.00 89.56 260 CYS A N 1
ATOM 1977 C CA . CYS A 1 260 ? -13.458 14.422 -25.181 1.00 89.56 260 CYS A CA 1
ATOM 1978 C C . CYS A 1 260 ? -14.294 15.660 -25.549 1.00 89.56 260 CYS A C 1
ATOM 1980 O O . CYS A 1 260 ? -13.742 16.676 -25.966 1.00 89.56 260 CYS A O 1
ATOM 1982 N N . VAL A 1 261 ? -15.615 15.582 -25.380 1.00 89.44 261 VAL A N 1
ATOM 1983 C CA . VAL A 1 261 ? -16.563 16.672 -25.677 1.00 89.44 261 VAL A CA 1
ATOM 1984 C C . VAL A 1 261 ? -16.814 17.586 -24.481 1.00 89.44 261 VAL A C 1
ATOM 1986 O O . VAL A 1 261 ? -17.157 18.749 -24.665 1.00 89.44 261 VAL A O 1
ATOM 1989 N N . GLN A 1 262 ? -16.601 17.093 -23.258 1.00 93.31 262 GLN A N 1
ATOM 1990 C CA . GLN A 1 262 ? -16.694 17.897 -22.041 1.00 93.31 262 GLN A CA 1
ATOM 1991 C C . GLN A 1 262 ? -15.761 17.349 -20.957 1.00 93.31 262 GLN A C 1
ATOM 1993 O O . GLN A 1 262 ? -15.579 16.141 -20.831 1.00 93.31 262 GLN A O 1
ATOM 1998 N N . SER A 1 263 ? -15.172 18.237 -20.157 1.00 93.88 263 SER A N 1
ATOM 1999 C CA . SER A 1 263 ? -14.398 17.888 -18.960 1.00 93.88 263 SER A CA 1
ATOM 2000 C C . SER A 1 263 ? -15.030 18.564 -17.746 1.00 93.88 263 SER A C 1
ATOM 2002 O O . SER A 1 263 ? -15.047 19.790 -17.667 1.00 93.88 263 SER A O 1
ATOM 2004 N N . ILE A 1 264 ? -15.553 17.771 -16.813 1.00 96.50 264 ILE A N 1
ATOM 2005 C CA . ILE A 1 264 ? -16.185 18.242 -15.578 1.00 96.50 264 ILE A CA 1
ATOM 2006 C C . ILE A 1 264 ? -15.175 18.105 -14.440 1.00 96.50 264 ILE A C 1
ATOM 2008 O O . ILE A 1 264 ? -14.792 16.999 -14.059 1.00 96.50 264 ILE A O 1
ATOM 2012 N N . GLU A 1 265 ? -14.719 19.229 -13.903 1.00 94.56 265 GLU A N 1
ATOM 2013 C CA . GLU A 1 265 ? -13.703 19.255 -12.849 1.00 94.56 265 GLU A CA 1
ATOM 2014 C C . GLU A 1 265 ? -14.303 18.985 -11.471 1.00 94.56 265 GLU A C 1
ATOM 2016 O O . GLU A 1 265 ? -15.384 19.453 -11.169 1.00 94.56 265 GLU A O 1
ATOM 2021 N N . HIS A 1 266 ? -13.606 18.276 -10.596 1.00 94.31 266 HIS A N 1
ATOM 2022 C CA . HIS A 1 266 ? -14.053 17.990 -9.236 1.00 94.31 266 HIS A CA 1
ATOM 2023 C C . HIS A 1 266 ? -13.026 18.499 -8.210 1.00 94.31 266 HIS A C 1
ATOM 2025 O O . HIS A 1 266 ? -11.835 18.625 -8.518 1.00 94.31 266 HIS A O 1
ATOM 2031 N N . PRO A 1 267 ? -13.439 18.779 -6.961 1.00 89.12 267 PRO A N 1
ATOM 2032 C CA . PRO A 1 267 ? -12.529 19.126 -5.867 1.00 89.12 267 PRO A CA 1
ATOM 2033 C C . PRO A 1 267 ? -11.825 17.880 -5.280 1.00 89.12 267 PRO A C 1
ATOM 2035 O O . PRO A 1 267 ? -11.675 17.746 -4.069 1.00 89.12 267 PRO A O 1
ATOM 2038 N N . GLY A 1 268 ? -11.401 16.939 -6.130 1.00 87.12 268 GLY A N 1
ATOM 2039 C CA . GLY A 1 268 ? -10.819 15.661 -5.721 1.00 87.12 268 GLY A CA 1
ATOM 2040 C C . GLY A 1 268 ? -10.774 14.632 -6.851 1.00 87.12 268 GLY A C 1
ATOM 2041 O O . GLY A 1 268 ? -11.226 14.902 -7.962 1.00 87.12 268 GLY A O 1
ATOM 2042 N N . CYS A 1 269 ? -10.199 13.463 -6.569 1.00 92.19 269 CYS A N 1
ATOM 2043 C CA . CYS A 1 269 ? -10.153 12.330 -7.497 1.00 92.19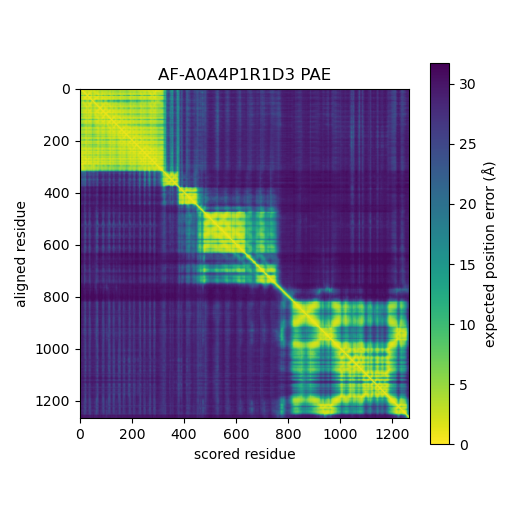 269 CYS A CA 1
ATOM 2044 C C . CYS A 1 269 ? -11.570 11.803 -7.762 1.00 92.19 269 CYS A C 1
ATOM 2046 O O . CYS A 1 269 ? -12.341 11.633 -6.817 1.00 92.19 269 CYS A O 1
ATOM 2048 N N . VAL A 1 270 ? -11.889 11.481 -9.019 1.00 97.50 270 VAL A N 1
ATOM 2049 C CA . VAL A 1 270 ? -13.156 10.834 -9.389 1.00 97.50 270 VAL A CA 1
ATOM 2050 C C . VAL A 1 270 ? -12.937 9.323 -9.455 1.00 97.50 270 VAL A C 1
ATOM 2052 O O . VAL A 1 270 ? -12.347 8.807 -10.403 1.00 97.50 270 VAL A O 1
ATOM 2055 N N . TRP A 1 271 ? -13.387 8.605 -8.427 1.00 97.06 271 TRP A N 1
ATOM 2056 C CA . TRP A 1 271 ? -13.190 7.158 -8.304 1.00 97.06 271 TRP A CA 1
ATOM 2057 C C . TRP A 1 271 ? -14.115 6.358 -9.209 1.00 97.06 271 TRP A C 1
ATOM 2059 O O . TRP A 1 271 ? -13.686 5.378 -9.815 1.00 97.06 271 TRP A O 1
ATOM 2069 N N . ASP A 1 272 ? -15.374 6.778 -9.294 1.00 98.12 272 ASP A N 1
ATOM 2070 C CA . ASP A 1 272 ? -16.387 6.115 -10.104 1.00 98.12 272 ASP A CA 1
ATOM 2071 C C . ASP A 1 272 ? -17.265 7.146 -10.816 1.00 98.12 272 ASP A C 1
ATOM 2073 O O . ASP A 1 272 ? -17.535 8.225 -10.277 1.00 98.12 272 ASP A O 1
ATOM 2077 N N . ALA A 1 273 ? -17.691 6.816 -12.030 1.00 98.19 273 ALA A N 1
ATOM 2078 C CA . ALA A 1 273 ? -18.559 7.639 -12.855 1.00 98.19 273 ALA A CA 1
ATOM 2079 C C . ALA A 1 273 ? -19.513 6.737 -13.644 1.00 98.19 273 ALA A C 1
ATOM 2081 O O . ALA A 1 273 ? -19.064 5.837 -14.355 1.00 98.19 273 ALA A O 1
ATOM 2082 N N . LYS A 1 274 ? -20.823 6.970 -13.512 1.00 97.31 274 LYS A N 1
ATOM 2083 C CA . LYS A 1 274 ? -21.876 6.134 -14.108 1.00 97.31 274 LYS A CA 1
ATOM 2084 C C . LYS A 1 274 ? -22.984 6.965 -14.731 1.00 97.31 274 LYS A C 1
ATOM 2086 O O . LYS A 1 274 ? -23.325 8.021 -14.203 1.00 97.31 274 LYS A O 1
ATOM 2091 N N . PHE A 1 275 ? -23.566 6.469 -15.819 1.00 95.56 275 PHE A N 1
ATOM 2092 C CA . PHE A 1 275 ? -24.793 7.035 -16.370 1.00 95.56 275 PHE A CA 1
ATOM 2093 C C . PHE A 1 275 ? -26.020 6.492 -15.640 1.00 95.56 275 PHE A C 1
ATOM 2095 O O . PHE A 1 275 ? -26.136 5.294 -15.393 1.00 95.56 275 PHE A O 1
ATOM 2102 N N . LEU A 1 276 ? -26.964 7.376 -15.343 1.00 93.12 276 LEU A N 1
ATOM 2103 C CA . LEU A 1 276 ? -28.336 7.014 -15.014 1.00 93.12 276 LEU A CA 1
ATOM 2104 C C . LEU A 1 276 ? -29.112 6.680 -16.295 1.00 93.12 276 LEU A C 1
ATOM 2106 O O . LEU A 1 276 ? -28.752 7.108 -17.392 1.00 93.12 276 LEU A O 1
ATOM 2110 N N . GLU A 1 277 ? -30.219 5.949 -16.155 1.00 88.19 277 GLU A N 1
ATOM 2111 C CA . GLU A 1 277 ? -31.083 5.574 -17.288 1.00 88.19 277 GLU A CA 1
ATOM 2112 C C . GLU A 1 277 ? -31.687 6.791 -18.012 1.00 88.19 277 GLU A C 1
ATOM 2114 O O . GLU A 1 277 ? -31.962 6.728 -19.209 1.00 88.19 277 GLU A O 1
ATOM 2119 N N . ASN A 1 278 ? -31.859 7.918 -17.312 1.00 87.06 278 ASN A N 1
ATOM 2120 C CA . ASN A 1 278 ? -32.321 9.176 -17.901 1.00 87.06 278 ASN A CA 1
ATOM 2121 C C . ASN A 1 278 ? -31.220 9.940 -18.668 1.00 87.06 278 ASN A C 1
ATOM 2123 O O . ASN A 1 278 ? -31.514 10.963 -19.279 1.00 87.06 278 ASN A O 1
ATOM 2127 N N . GLY A 1 279 ? -29.975 9.455 -18.650 1.00 90.38 279 GLY A N 1
ATOM 2128 C CA . GLY A 1 279 ? -28.826 10.082 -19.301 1.00 90.38 279 GLY A CA 1
ATOM 2129 C C . GLY A 1 279 ? -28.023 11.037 -18.416 1.00 90.38 279 GLY A C 1
ATOM 2130 O O . GLY A 1 279 ? -26.989 11.526 -18.874 1.00 90.38 279 GLY A O 1
ATOM 2131 N N . ASP A 1 280 ? -28.441 11.280 -17.170 1.00 93.56 280 ASP A N 1
ATOM 2132 C CA . ASP A 1 280 ? -27.645 12.022 -16.185 1.00 93.56 280 ASP A CA 1
ATOM 2133 C C . ASP A 1 280 ? -26.384 11.235 -15.801 1.00 93.56 280 ASP A C 1
ATOM 2135 O O . ASP A 1 280 ? -26.319 10.015 -15.944 1.00 93.56 280 ASP A O 1
ATOM 2139 N N . ILE A 1 281 ? -25.375 11.924 -15.278 1.00 96.94 281 ILE A N 1
ATOM 2140 C CA . ILE A 1 281 ? -24.118 11.314 -14.833 1.00 96.94 281 ILE A CA 1
ATOM 2141 C C . ILE A 1 281 ? -24.017 11.423 -13.319 1.00 96.94 281 ILE A C 1
ATOM 2143 O O . ILE A 1 281 ? -24.269 12.481 -12.755 1.00 96.94 281 ILE A O 1
ATOM 2147 N N . VAL A 1 282 ? -23.580 10.356 -12.661 1.00 97.81 282 VAL A N 1
ATOM 2148 C CA . VAL A 1 282 ? -23.238 10.344 -11.237 1.00 97.81 282 VAL A CA 1
ATOM 2149 C C . VAL A 1 282 ? -21.737 10.167 -11.088 1.00 97.81 282 VAL A C 1
ATOM 2151 O O . VAL A 1 282 ? -21.164 9.280 -11.717 1.00 97.81 282 VAL A O 1
ATOM 2154 N N . THR A 1 283 ? -21.105 10.973 -10.240 1.00 98.50 283 THR A N 1
ATOM 2155 C CA . THR A 1 283 ? -19.673 10.886 -9.932 1.00 98.50 283 THR A CA 1
ATOM 2156 C C . THR A 1 283 ? -19.436 10.709 -8.436 1.00 98.50 283 THR A C 1
ATOM 2158 O O . THR A 1 283 ? -20.043 11.395 -7.614 1.00 98.50 283 THR A O 1
ATOM 2161 N N . ALA A 1 284 ? -18.545 9.783 -8.076 1.00 97.75 284 ALA A N 1
ATOM 2162 C CA . ALA A 1 284 ? -18.131 9.505 -6.705 1.00 97.75 284 ALA A CA 1
ATOM 2163 C C . ALA A 1 284 ? -16.703 10.002 -6.505 1.00 97.75 284 ALA A C 1
ATOM 2165 O O . ALA A 1 284 ? -15.789 9.607 -7.233 1.00 97.75 284 ALA A O 1
ATOM 2166 N N . CYS A 1 285 ? -16.524 10.898 -5.539 1.00 95.62 285 CYS A N 1
ATOM 2167 C CA . CYS A 1 285 ? -15.305 11.678 -5.406 1.00 95.62 285 CYS A CA 1
ATOM 2168 C C . CYS A 1 285 ? -14.598 11.417 -4.066 1.00 95.62 285 CYS A C 1
ATOM 2170 O O . CYS A 1 285 ? -15.201 10.994 -3.073 1.00 95.62 285 CYS A O 1
ATOM 2172 N N . SER A 1 286 ? -13.284 11.651 -4.044 1.00 93.81 286 SER A N 1
ATOM 2173 C CA . SER A 1 286 ? -12.443 11.495 -2.851 1.00 93.81 286 SER A CA 1
ATOM 2174 C C . SER A 1 286 ? -12.769 12.484 -1.729 1.00 93.81 286 SER A C 1
ATOM 2176 O O . SER A 1 286 ? -12.313 12.310 -0.611 1.00 93.81 286 SER A O 1
ATOM 2178 N N . ASP A 1 287 ? -13.553 13.525 -2.006 1.00 89.06 287 ASP A N 1
ATOM 2179 C CA . ASP A 1 287 ? -14.020 14.511 -1.021 1.00 89.06 287 ASP A CA 1
ATOM 2180 C C . ASP A 1 287 ? -15.248 14.034 -0.216 1.00 89.06 287 ASP A C 1
ATOM 2182 O O . ASP A 1 287 ? -15.933 14.841 0.411 1.00 89.06 287 ASP A O 1
ATOM 2186 N N . GLY A 1 288 ? -15.580 12.740 -0.286 1.00 92.00 288 GLY A N 1
ATOM 2187 C CA . GLY A 1 288 ? -16.733 12.154 0.404 1.00 92.00 288 GLY A CA 1
ATOM 2188 C C . GLY A 1 288 ? -18.092 12.539 -0.196 1.00 92.00 288 GLY A C 1
ATOM 2189 O O . GLY A 1 288 ? -19.130 12.173 0.358 1.00 92.00 288 GLY A O 1
ATOM 2190 N N . THR A 1 289 ? -18.115 13.252 -1.328 1.00 95.69 289 THR A N 1
ATOM 2191 C CA . THR A 1 289 ? -19.346 13.762 -1.945 1.00 95.69 289 THR A CA 1
ATOM 2192 C C . THR A 1 289 ? -19.648 13.043 -3.257 1.00 95.69 289 THR A C 1
ATOM 2194 O O . THR A 1 289 ? -18.764 12.793 -4.081 1.00 95.69 289 THR A O 1
ATOM 2197 N N . VAL A 1 290 ? -20.927 12.731 -3.470 1.00 97.81 290 VAL A N 1
ATOM 2198 C CA . VAL A 1 290 ? -21.434 12.229 -4.755 1.00 97.81 290 VAL A CA 1
ATOM 2199 C C . VAL A 1 290 ? -22.148 13.357 -5.477 1.00 97.81 290 VAL A C 1
ATOM 2201 O O . VAL A 1 290 ? -22.919 14.087 -4.861 1.00 97.81 290 VAL A O 1
ATOM 2204 N N . ARG A 1 291 ? -21.901 13.521 -6.775 1.00 97.00 291 ARG A N 1
ATOM 2205 C CA . ARG A 1 291 ? -22.499 14.601 -7.572 1.00 97.00 291 ARG A CA 1
ATOM 2206 C C . ARG A 1 291 ? -23.277 14.034 -8.737 1.00 97.00 291 ARG A C 1
ATOM 2208 O O . ARG A 1 291 ? -22.854 13.049 -9.337 1.00 97.00 291 ARG A O 1
ATOM 2215 N N . ILE A 1 292 ? -24.407 14.662 -9.043 1.00 96.38 292 ILE A N 1
ATOM 2216 C CA . ILE A 1 292 ? -25.234 14.313 -10.197 1.00 96.38 292 ILE A CA 1
ATOM 2217 C C . ILE A 1 292 ? -25.187 15.463 -11.196 1.00 96.38 292 ILE A C 1
ATOM 2219 O O . ILE A 1 292 ? -25.319 16.626 -10.813 1.00 96.38 292 ILE A O 1
ATOM 2223 N N . TRP A 1 293 ? -25.023 15.130 -12.470 1.00 96.75 293 TRP A N 1
ATOM 2224 C CA . TRP A 1 293 ? -24.903 16.054 -13.590 1.00 96.75 293 TRP A CA 1
ATOM 2225 C C . TRP A 1 293 ? -26.010 15.786 -14.600 1.00 96.75 293 TRP A C 1
ATOM 2227 O O . TRP A 1 293 ? -26.238 14.638 -14.966 1.00 96.75 293 TRP A O 1
ATOM 2237 N N . THR A 1 294 ? -26.658 16.838 -15.083 1.00 94.19 294 THR A N 1
ATOM 2238 C CA . THR A 1 294 ? -27.799 16.768 -15.998 1.00 94.19 294 THR A CA 1
ATOM 2239 C C . THR A 1 294 ? -27.616 17.699 -17.186 1.00 94.19 294 THR A C 1
ATOM 2241 O O . THR A 1 294 ? -27.003 18.760 -17.072 1.00 94.19 294 THR A O 1
ATOM 2244 N N . VAL A 1 295 ? -28.185 17.317 -18.325 1.00 93.31 295 VAL A N 1
ATOM 2245 C CA . VAL A 1 295 ? -28.370 18.196 -19.494 1.00 93.31 295 VAL A CA 1
ATOM 2246 C C . VAL A 1 295 ? -29.765 18.833 -19.519 1.00 93.31 295 VAL A C 1
ATOM 2248 O O . VAL A 1 295 ? -30.060 19.672 -20.369 1.00 93.31 295 VAL A O 1
ATOM 2251 N N . HIS A 1 296 ? -30.651 18.426 -18.605 1.00 91.12 296 HIS A N 1
ATOM 2252 C CA . HIS A 1 296 ? -32.038 18.867 -18.544 1.00 91.12 296 HIS A CA 1
ATOM 2253 C C . HIS A 1 296 ? -32.163 20.151 -17.720 1.00 91.12 296 HIS A C 1
ATOM 2255 O O . HIS A 1 296 ? -32.014 20.143 -16.496 1.00 91.12 296 HIS A O 1
ATOM 2261 N N . GLN A 1 297 ? -32.469 21.256 -18.406 1.00 88.19 297 GLN A N 1
ATOM 2262 C CA . GLN A 1 297 ? -32.501 22.617 -17.858 1.00 88.19 297 GLN A CA 1
ATOM 2263 C C . GLN A 1 297 ? -33.441 22.798 -16.653 1.00 88.19 297 GLN A C 1
ATOM 2265 O O . GLN A 1 297 ? -33.197 23.651 -15.807 1.00 88.19 297 GLN A O 1
ATOM 2270 N N . ASP A 1 298 ? -34.510 22.010 -16.569 1.00 88.12 298 ASP A N 1
ATOM 2271 C CA . ASP A 1 298 ? -35.490 22.000 -15.478 1.00 88.12 298 ASP A CA 1
ATOM 2272 C C . ASP A 1 298 ? -34.991 21.291 -14.208 1.00 88.12 298 ASP A C 1
ATOM 2274 O O . ASP A 1 298 ? -35.567 21.473 -13.134 1.00 88.12 298 ASP A O 1
ATOM 2278 N N . THR A 1 299 ? -33.907 20.518 -14.312 1.00 89.00 299 THR A N 1
ATOM 2279 C CA . THR A 1 299 ? -33.297 19.793 -13.185 1.00 89.00 299 THR A CA 1
ATOM 2280 C C . THR A 1 299 ? -31.918 20.298 -12.787 1.00 89.00 299 THR A C 1
ATOM 2282 O O . THR A 1 299 ? -31.343 19.786 -11.831 1.00 89.00 299 THR A O 1
ATOM 2285 N N . VAL A 1 300 ? -31.389 21.301 -13.489 1.00 92.69 300 VAL A N 1
ATOM 2286 C CA . VAL A 1 300 ? -30.140 21.964 -13.101 1.00 92.69 300 VAL A CA 1
ATOM 2287 C C . VAL A 1 300 ? -30.308 22.582 -11.709 1.00 92.69 300 VAL A C 1
ATOM 2289 O O . VAL A 1 300 ? -31.378 23.099 -11.372 1.00 92.69 300 VAL A O 1
ATOM 2292 N N . ALA A 1 301 ? -29.248 22.503 -10.905 1.00 91.75 301 ALA A N 1
ATOM 2293 C CA . ALA A 1 301 ? -29.187 23.075 -9.569 1.00 91.75 301 ALA A CA 1
ATOM 2294 C C . ALA A 1 301 ? -29.505 24.579 -9.590 1.00 91.75 301 ALA A C 1
ATOM 2296 O O . ALA A 1 301 ? -29.235 25.284 -10.568 1.00 91.75 301 ALA A O 1
ATOM 2297 N N . ASP A 1 302 ? -30.062 25.082 -8.489 1.00 91.31 302 ASP A N 1
ATOM 2298 C CA . ASP A 1 302 ? -30.358 26.507 -8.364 1.00 91.31 302 ASP A CA 1
ATOM 2299 C C . ASP A 1 302 ? -29.059 27.330 -8.403 1.00 91.31 302 ASP A C 1
ATOM 2301 O O . ASP A 1 302 ? -27.990 26.855 -8.015 1.00 91.31 302 ASP A O 1
ATOM 2305 N N . GLN A 1 303 ? -29.146 28.595 -8.829 1.00 91.44 303 GLN A N 1
ATOM 2306 C CA . GLN A 1 303 ? -27.960 29.445 -9.013 1.00 91.44 303 GLN A CA 1
ATOM 2307 C C . GLN A 1 303 ? -27.075 29.513 -7.758 1.00 91.44 303 GLN A C 1
ATOM 2309 O O . GLN A 1 303 ? -25.857 29.503 -7.868 1.00 91.44 303 GLN A O 1
ATOM 2314 N N . LEU A 1 304 ? -27.683 29.505 -6.568 1.00 91.69 304 LEU A N 1
ATOM 2315 C CA . LEU A 1 304 ? -26.954 29.483 -5.301 1.00 91.69 304 LEU A CA 1
ATOM 2316 C C . LEU A 1 304 ? -26.073 28.231 -5.149 1.00 91.69 304 LEU A C 1
ATOM 2318 O O . LEU A 1 304 ? -24.939 28.339 -4.699 1.00 91.69 304 LEU A O 1
ATOM 2322 N N . GLU A 1 305 ? -26.575 27.051 -5.516 1.00 90.12 305 GLU A N 1
ATOM 2323 C CA . GLU A 1 305 ? -25.823 25.791 -5.439 1.00 90.12 305 GLU A CA 1
ATOM 2324 C C . GLU A 1 305 ? -24.717 25.744 -6.503 1.00 90.12 305 GLU A C 1
ATOM 2326 O O . GLU A 1 305 ? -23.596 25.330 -6.211 1.00 90.12 305 GLU A O 1
ATOM 2331 N N . LEU A 1 306 ? -24.990 26.253 -7.711 1.00 92.56 306 LEU A N 1
ATOM 2332 C CA . LEU A 1 306 ? -23.976 26.410 -8.759 1.00 92.56 306 LEU A CA 1
ATOM 2333 C C . LEU A 1 306 ? -22.847 27.357 -8.329 1.00 92.56 306 LEU A C 1
ATOM 2335 O O . LEU A 1 306 ? -21.671 27.060 -8.559 1.00 92.56 306 LEU A O 1
ATOM 2339 N N . ASP A 1 307 ? -23.186 28.474 -7.685 1.00 91.38 307 ASP A N 1
ATOM 2340 C CA . ASP A 1 307 ? -22.220 29.449 -7.178 1.00 91.38 307 ASP A CA 1
ATOM 2341 C C . ASP A 1 307 ? -21.399 28.865 -6.019 1.00 91.38 307 ASP A C 1
ATOM 2343 O O . ASP A 1 307 ? -20.189 29.096 -5.947 1.00 91.38 307 ASP A O 1
ATOM 2347 N N . LEU A 1 308 ? -22.019 28.069 -5.138 1.00 91.12 308 LEU A N 1
ATOM 2348 C CA . LEU A 1 308 ? -21.331 27.358 -4.055 1.00 91.12 308 LEU A CA 1
ATOM 2349 C C . LEU A 1 308 ? -20.332 26.340 -4.601 1.00 91.12 308 LEU A C 1
ATOM 2351 O O . LEU A 1 308 ? -19.168 26.360 -4.205 1.00 91.12 308 LEU A O 1
ATOM 2355 N N . TYR A 1 309 ? -20.749 25.512 -5.556 1.00 92.50 309 TYR A N 1
ATOM 2356 C CA . TYR A 1 309 ? -19.870 24.542 -6.197 1.00 92.50 309 TYR A CA 1
ATOM 2357 C C . TYR A 1 309 ? -18.736 25.227 -6.980 1.00 92.50 309 TYR A C 1
ATOM 2359 O O . TYR A 1 309 ? -17.569 24.848 -6.867 1.00 92.50 309 TYR A O 1
ATOM 2367 N N . THR A 1 310 ? -19.034 26.309 -7.704 1.00 91.00 310 THR A N 1
ATOM 2368 C CA . THR A 1 310 ? -18.012 27.108 -8.401 1.00 91.00 310 THR A CA 1
ATOM 2369 C C . THR A 1 310 ? -17.043 27.756 -7.414 1.00 91.00 310 THR A C 1
ATOM 2371 O O . THR A 1 310 ? -15.840 27.811 -7.676 1.00 91.00 310 THR A O 1
ATOM 2374 N N . SER A 1 311 ? -17.533 28.207 -6.258 1.00 87.44 311 SER A N 1
ATOM 2375 C CA . SER A 1 311 ? -16.704 28.743 -5.177 1.00 87.44 311 SER A CA 1
ATOM 2376 C C . SER A 1 311 ? -15.834 27.658 -4.555 1.00 87.44 311 SER A C 1
ATOM 2378 O O . SER A 1 311 ? -14.654 27.900 -4.333 1.00 87.44 311 SER A O 1
ATOM 2380 N N . GLN A 1 312 ? -16.365 26.451 -4.350 1.00 87.31 312 GLN A N 1
ATOM 2381 C CA . GLN A 1 312 ? -15.612 25.298 -3.858 1.00 87.31 312 GLN A CA 1
ATOM 2382 C C . GLN A 1 312 ? -14.497 24.914 -4.838 1.00 87.31 312 GLN A C 1
ATOM 2384 O O . GLN A 1 312 ? -13.343 24.768 -4.437 1.00 87.31 312 GLN A O 1
ATOM 2389 N N . LEU A 1 313 ? -14.804 24.832 -6.137 1.00 86.56 313 LEU A N 1
ATOM 2390 C CA . LEU A 1 313 ? -13.801 24.626 -7.182 1.00 86.56 313 LEU A CA 1
ATOM 2391 C C . LEU A 1 313 ? -12.787 25.764 -7.226 1.00 86.56 313 LEU A C 1
ATOM 2393 O O . LEU A 1 313 ? -11.608 25.510 -7.425 1.00 86.56 313 LEU A O 1
ATOM 2397 N N . SER A 1 314 ? -13.219 27.011 -7.054 1.00 79.38 314 SER A N 1
ATOM 2398 C CA . SER A 1 314 ? -12.331 28.173 -7.073 1.00 79.38 314 SER A CA 1
ATOM 2399 C C . SER A 1 314 ? -11.424 28.204 -5.853 1.00 79.38 314 SER A C 1
ATOM 2401 O O . SER A 1 314 ? -10.246 28.470 -6.016 1.00 79.38 314 SER A O 1
ATOM 2403 N N . GLN A 1 315 ? -11.912 27.853 -4.664 1.00 74.50 315 GLN A N 1
ATOM 2404 C CA . GLN A 1 315 ? -11.098 27.669 -3.461 1.00 74.50 315 GLN A CA 1
ATOM 2405 C C . GLN A 1 315 ? -10.106 26.522 -3.654 1.00 74.50 315 GLN A C 1
ATOM 2407 O O . GLN A 1 315 ? -8.924 26.671 -3.354 1.00 74.50 315 GLN A O 1
ATOM 2412 N N . TYR A 1 316 ? -10.552 25.414 -4.248 1.00 69.38 316 TYR A N 1
ATOM 2413 C CA . TYR A 1 316 ? -9.690 24.284 -4.585 1.00 69.38 316 TYR A CA 1
ATOM 2414 C C . TYR A 1 316 ? -8.660 24.631 -5.680 1.00 69.38 316 TYR A C 1
ATOM 2416 O O . TYR A 1 316 ? -7.530 24.153 -5.666 1.00 69.38 316 TYR A O 1
ATOM 2424 N N . LYS A 1 317 ? -9.009 25.490 -6.643 1.00 6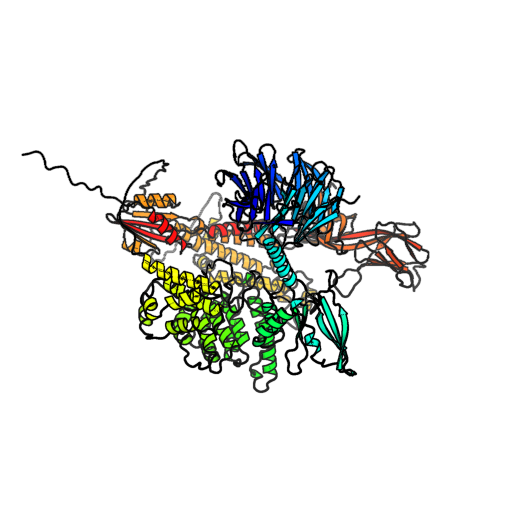8.50 317 LYS A N 1
ATOM 2425 C CA . LYS A 1 317 ? -8.102 25.983 -7.690 1.00 68.50 317 LYS A CA 1
ATOM 2426 C C . LYS A 1 317 ? -7.152 27.035 -7.162 1.00 68.50 317 LYS A C 1
ATOM 2428 O O . LYS A 1 317 ? -5.985 26.989 -7.506 1.00 68.50 317 LYS A O 1
ATOM 2433 N N . ALA A 1 318 ? -7.613 27.975 -6.351 1.00 57.94 318 ALA A N 1
ATOM 2434 C CA . ALA A 1 318 ? -6.813 29.020 -5.723 1.00 57.94 318 ALA A CA 1
ATOM 2435 C C . ALA A 1 318 ? -5.838 28.425 -4.709 1.00 57.94 318 ALA A C 1
ATOM 2437 O O . ALA A 1 318 ? -4.689 28.856 -4.621 1.00 57.94 318 ALA A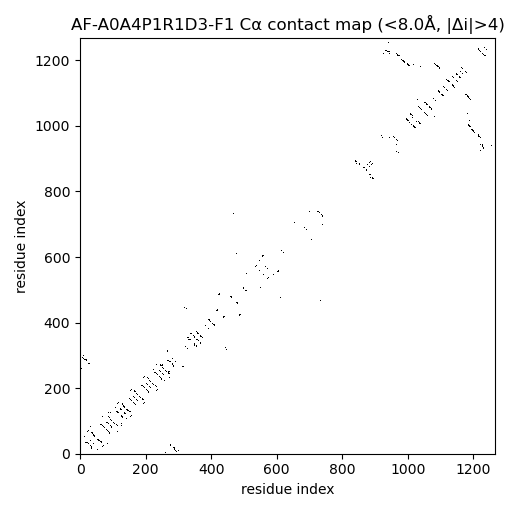 O 1
ATOM 2438 N N . SER A 1 319 ? -6.238 27.347 -4.027 1.00 55.47 319 SER A N 1
ATOM 2439 C CA . SER A 1 319 ? -5.316 26.554 -3.224 1.00 55.47 319 SER A CA 1
ATOM 2440 C C . SER A 1 319 ? -4.199 25.910 -4.077 1.00 55.47 319 SER A C 1
ATOM 2442 O O . SER A 1 319 ? -3.157 25.555 -3.518 1.00 55.47 319 SER A O 1
ATOM 2444 N N . ARG A 1 320 ? -4.348 25.865 -5.419 1.00 55.47 320 ARG A N 1
ATOM 2445 C CA . ARG A 1 320 ? -3.435 25.233 -6.394 1.00 55.47 320 ARG A CA 1
ATOM 2446 C C . ARG A 1 320 ? -2.760 26.140 -7.447 1.00 55.47 320 ARG A C 1
ATOM 2448 O O . ARG A 1 320 ? -1.661 25.779 -7.855 1.00 55.47 320 ARG A O 1
ATOM 2455 N N . LYS A 1 321 ? -3.366 27.238 -7.935 1.00 48.53 321 LYS A N 1
ATOM 2456 C CA . LYS A 1 321 ? -2.856 28.085 -9.039 1.00 48.53 321 LYS A CA 1
ATOM 2457 C C . LYS A 1 321 ? -1.606 28.811 -8.574 1.00 48.53 321 LYS A C 1
ATOM 2459 O O . LYS A 1 321 ? -1.683 29.642 -7.668 1.00 48.53 321 LYS A O 1
ATOM 2464 N N . ARG A 1 322 ? -0.481 28.510 -9.217 1.00 50.97 322 ARG A N 1
ATOM 2465 C CA . ARG A 1 322 ? 0.799 29.168 -8.969 1.00 50.97 322 ARG A CA 1
ATOM 2466 C C . ARG A 1 322 ? 1.201 29.995 -10.199 1.00 50.97 322 ARG A C 1
ATOM 2468 O O . ARG A 1 322 ? 0.731 29.708 -11.292 1.00 50.97 322 ARG A O 1
ATOM 2475 N N . VAL A 1 323 ? 1.954 31.071 -9.992 1.00 43.88 323 VAL A N 1
ATOM 2476 C CA . VAL A 1 323 ? 2.622 31.877 -11.023 1.00 43.88 323 VAL A CA 1
ATOM 2477 C C . VAL A 1 323 ? 4.067 32.009 -10.572 1.00 43.88 323 VAL A C 1
ATOM 2479 O O . VAL A 1 323 ? 4.325 32.568 -9.503 1.00 43.88 323 VAL A O 1
ATOM 2482 N N . GLY A 1 324 ? 5.007 31.422 -11.316 1.00 42.69 324 GLY A N 1
ATOM 2483 C CA . GLY A 1 324 ? 6.401 31.336 -10.872 1.00 42.69 324 GLY A CA 1
ATOM 2484 C C . GLY A 1 324 ? 6.555 30.570 -9.551 1.00 42.69 324 GLY A C 1
ATOM 2485 O O . GLY A 1 324 ? 7.442 30.873 -8.757 1.00 42.69 324 GLY A O 1
ATOM 2486 N N . GLY A 1 325 ? 5.660 29.612 -9.278 1.00 49.41 325 GLY A N 1
ATOM 2487 C CA . GLY A 1 325 ? 5.695 28.790 -8.065 1.00 49.41 325 GLY A CA 1
ATOM 2488 C C . GLY A 1 325 ? 5.011 29.372 -6.817 1.00 49.41 325 GLY A C 1
ATOM 2489 O O . GLY A 1 325 ? 4.892 28.625 -5.846 1.00 49.41 325 GLY A O 1
ATOM 2490 N N . LEU A 1 326 ? 4.496 30.609 -6.867 1.00 47.12 326 LEU A N 1
ATOM 2491 C CA . LEU A 1 326 ? 3.748 31.300 -5.796 1.00 47.12 326 LEU A CA 1
ATOM 2492 C C . LEU A 1 326 ? 2.249 31.334 -6.089 1.00 47.12 326 LEU A C 1
ATOM 2494 O O . LEU A 1 326 ? 1.881 31.477 -7.251 1.00 47.12 326 LEU A O 1
ATOM 2498 N N . LYS A 1 327 ? 1.364 31.276 -5.082 1.00 52.19 327 LYS A N 1
ATOM 2499 C CA . LYS A 1 327 ? -0.077 31.439 -5.351 1.00 52.19 327 LYS A CA 1
ATOM 2500 C C . LYS A 1 327 ? -0.360 32.812 -5.949 1.00 52.19 327 LYS A C 1
ATOM 2502 O O . LYS A 1 327 ? 0.140 33.816 -5.454 1.00 52.19 327 LYS A O 1
ATOM 2507 N N . LEU A 1 328 ? -1.226 32.875 -6.960 1.00 52.66 328 LEU A N 1
ATOM 2508 C CA . LEU A 1 328 ? -1.593 34.136 -7.626 1.00 52.66 328 LEU A CA 1
ATOM 2509 C C . LEU A 1 328 ? -2.064 35.221 -6.630 1.00 52.66 328 LEU A C 1
ATOM 2511 O O . LEU A 1 328 ? -1.797 36.405 -6.810 1.00 52.66 328 LEU A O 1
ATOM 2515 N N . GLU A 1 329 ? -2.733 34.816 -5.549 1.00 51.59 329 GLU A N 1
ATOM 2516 C CA . GLU A 1 329 ? -3.233 35.703 -4.490 1.00 51.59 329 GLU A CA 1
ATOM 2517 C C . GLU A 1 329 ? -2.150 36.231 -3.536 1.00 51.59 329 GLU A C 1
ATOM 2519 O O . GLU A 1 329 ? -2.410 37.155 -2.769 1.00 51.59 329 GLU A O 1
ATOM 2524 N N . GLU A 1 330 ? -0.961 35.631 -3.542 1.00 61.88 330 GLU A N 1
ATOM 2525 C CA . GLU A 1 330 ? 0.191 36.027 -2.719 1.00 61.88 330 GLU A CA 1
ATOM 2526 C C . GLU A 1 330 ? 1.119 37.002 -3.452 1.00 61.88 330 GLU A C 1
ATOM 2528 O O . GLU A 1 330 ? 1.998 37.598 -2.827 1.00 61.88 330 GLU A O 1
ATOM 2533 N N . LEU A 1 331 ? 0.916 37.206 -4.761 1.00 67.00 331 LEU A N 1
ATOM 2534 C CA . LEU A 1 331 ? 1.671 38.187 -5.528 1.00 67.00 331 LEU A CA 1
ATOM 2535 C C . LEU A 1 331 ? 1.329 39.617 -5.071 1.00 67.00 331 LEU A C 1
ATOM 2537 O O . LEU A 1 331 ? 0.151 39.964 -4.925 1.00 67.00 331 LEU A O 1
ATOM 2541 N N . PRO A 1 332 ? 2.338 40.484 -4.884 1.00 72.94 332 PRO A N 1
ATOM 2542 C CA . PRO A 1 332 ? 2.113 41.863 -4.481 1.00 72.94 332 PRO A CA 1
ATOM 2543 C C . PRO A 1 332 ? 1.359 42.633 -5.577 1.00 72.94 332 PRO A C 1
ATOM 2545 O O . PRO A 1 332 ? 1.632 42.465 -6.762 1.00 72.94 332 PRO A O 1
ATOM 2548 N N . GLY A 1 333 ? 0.401 43.483 -5.197 1.00 69.94 333 GLY A N 1
ATOM 2549 C CA . GLY A 1 333 ? -0.378 44.295 -6.144 1.00 69.94 333 GLY A CA 1
ATOM 2550 C C . GLY A 1 333 ? 0.426 45.446 -6.764 1.00 69.94 333 GLY A C 1
ATOM 2551 O O . GLY A 1 333 ? 1.547 45.736 -6.333 1.00 69.94 333 GLY A O 1
ATOM 2552 N N . LEU A 1 334 ? -0.162 46.138 -7.749 1.00 72.75 334 LEU A N 1
ATOM 2553 C CA . LEU A 1 334 ? 0.443 47.271 -8.482 1.00 72.75 334 LEU A CA 1
ATOM 2554 C C . LEU A 1 334 ? 1.071 48.348 -7.576 1.00 72.75 334 LEU A C 1
ATOM 2556 O O . LEU A 1 334 ? 2.066 48.970 -7.945 1.00 72.75 334 LEU A O 1
ATOM 2560 N N . ASP A 1 335 ? 0.556 48.524 -6.358 1.00 75.12 335 ASP A N 1
ATOM 2561 C CA . ASP A 1 335 ? 1.096 49.460 -5.367 1.00 75.12 335 ASP A CA 1
ATOM 2562 C C . ASP A 1 335 ? 2.540 49.160 -4.942 1.00 75.12 335 ASP A C 1
ATOM 2564 O O . ASP A 1 335 ? 3.274 50.068 -4.555 1.00 75.12 335 ASP A O 1
ATOM 2568 N N . SER A 1 336 ? 2.990 47.911 -5.066 1.00 79.50 336 SER A N 1
ATOM 2569 C CA . SER A 1 336 ? 4.357 47.496 -4.727 1.00 79.50 336 SER A CA 1
ATOM 2570 C C . SER A 1 336 ? 5.434 48.051 -5.667 1.00 79.50 336 SER A C 1
ATOM 2572 O O . SER A 1 336 ? 6.618 48.056 -5.307 1.00 79.50 336 SER A O 1
ATOM 2574 N N . LEU A 1 337 ? 5.042 48.563 -6.841 1.00 79.69 337 LEU A N 1
ATOM 2575 C CA . LEU A 1 337 ? 5.923 49.282 -7.766 1.00 79.69 337 LEU A CA 1
ATOM 2576 C C . LEU A 1 337 ? 6.237 50.705 -7.282 1.00 79.69 337 LEU A C 1
ATOM 2578 O O . LEU A 1 337 ? 7.138 51.347 -7.809 1.00 79.69 337 LEU A O 1
ATOM 2582 N N . LYS A 1 338 ? 5.545 51.209 -6.252 1.00 78.81 338 LYS A N 1
ATOM 2583 C CA . LYS A 1 338 ? 5.868 52.510 -5.639 1.00 78.81 338 LYS A CA 1
ATOM 2584 C C . LYS A 1 338 ? 7.144 52.460 -4.798 1.00 78.81 338 LYS A C 1
ATOM 2586 O O . LYS A 1 338 ? 7.709 53.506 -4.497 1.00 78.81 338 LYS A O 1
ATOM 2591 N N . ILE A 1 339 ? 7.587 51.263 -4.409 1.00 81.44 339 ILE A N 1
ATOM 2592 C CA . ILE A 1 339 ? 8.815 51.066 -3.637 1.00 81.44 339 ILE A CA 1
ATOM 2593 C C . ILE A 1 339 ? 9.992 50.945 -4.619 1.00 81.44 339 ILE A C 1
ATOM 2595 O O . ILE A 1 339 ? 9.989 50.004 -5.428 1.00 81.44 339 ILE A O 1
ATOM 2599 N N . PRO A 1 340 ? 10.982 51.859 -4.558 1.00 78.88 340 PRO A N 1
ATOM 2600 C CA . PRO A 1 340 ? 12.149 51.830 -5.431 1.00 78.88 340 PRO A CA 1
ATOM 2601 C C . PRO A 1 340 ? 12.949 50.534 -5.286 1.00 78.88 340 PRO A C 1
ATOM 2603 O O . PRO A 1 340 ? 13.079 50.002 -4.182 1.00 78.88 340 PRO A O 1
ATOM 2606 N N . GLY A 1 341 ? 13.478 50.024 -6.395 1.00 75.44 341 GLY A N 1
ATOM 2607 C CA . GLY A 1 341 ? 14.424 48.910 -6.375 1.00 75.44 341 GLY A CA 1
ATOM 2608 C C . GLY A 1 341 ? 15.793 49.321 -5.826 1.00 75.44 341 GLY A C 1
ATOM 2609 O O . GLY A 1 341 ? 16.183 50.489 -5.851 1.00 75.44 341 GLY A O 1
ATOM 2610 N N . THR A 1 342 ? 16.525 48.349 -5.297 1.00 77.69 342 THR A N 1
ATOM 2611 C CA . THR A 1 342 ? 17.825 48.538 -4.639 1.00 77.69 342 THR A CA 1
ATOM 2612 C C . THR A 1 342 ? 19.007 48.301 -5.576 1.00 77.69 342 THR A C 1
ATOM 2614 O O . THR A 1 342 ? 20.112 48.752 -5.283 1.00 77.69 342 THR A O 1
ATOM 2617 N N . SER A 1 343 ? 18.795 47.617 -6.705 1.00 71.25 343 SER A N 1
ATOM 2618 C CA . SER A 1 343 ? 19.834 47.297 -7.693 1.00 71.25 343 SER A CA 1
ATOM 2619 C C . SER A 1 343 ? 19.283 47.341 -9.120 1.00 71.25 343 SER A C 1
ATOM 2621 O O . SER A 1 343 ? 18.103 47.078 -9.344 1.00 71.25 343 SER A O 1
ATOM 2623 N N . ASP A 1 344 ? 20.123 47.730 -10.081 1.00 69.38 344 ASP A N 1
ATOM 2624 C CA . ASP A 1 344 ? 19.726 47.854 -11.488 1.00 69.38 344 ASP A CA 1
ATOM 2625 C C . ASP A 1 344 ? 19.420 46.482 -12.100 1.00 69.38 344 ASP A C 1
ATOM 2627 O O . ASP A 1 344 ? 20.143 45.514 -11.862 1.00 69.38 344 ASP A O 1
ATOM 2631 N N . GLY A 1 345 ? 18.325 46.386 -12.854 1.00 58.38 345 GLY A N 1
ATOM 2632 C CA . GLY A 1 345 ? 17.815 45.127 -13.397 1.00 58.38 345 GLY A CA 1
ATOM 2633 C C . GLY A 1 345 ? 17.099 44.229 -12.381 1.00 58.38 345 GLY A C 1
ATOM 2634 O O . GLY A 1 345 ? 16.693 43.125 -12.744 1.00 58.38 345 GLY A O 1
ATOM 2635 N N . GLN A 1 346 ? 16.907 44.673 -11.130 1.00 73.25 346 GLN A N 1
ATOM 2636 C CA . GLN A 1 346 ? 16.132 43.928 -10.133 1.00 73.25 346 GLN A CA 1
ATOM 2637 C C . GLN A 1 346 ? 14.729 43.649 -10.669 1.00 73.25 346 GLN A C 1
ATOM 2639 O O . GLN A 1 346 ? 14.028 44.581 -11.045 1.00 73.25 346 GLN A O 1
ATOM 2644 N N . THR A 1 347 ? 14.290 42.394 -10.678 1.00 66.94 347 THR A N 1
ATOM 2645 C CA . THR A 1 347 ? 12.959 42.029 -11.171 1.00 66.94 347 THR A CA 1
ATOM 2646 C C . THR A 1 347 ? 11.953 41.885 -10.032 1.00 66.94 347 THR A C 1
ATOM 2648 O O . THR A 1 347 ? 12.290 41.520 -8.905 1.00 66.94 347 THR A O 1
ATOM 2651 N N . LYS A 1 348 ? 10.693 42.210 -10.313 1.00 77.19 348 LYS A N 1
ATOM 2652 C CA . LYS A 1 348 ? 9.569 42.097 -9.383 1.00 77.19 348 LYS A CA 1
ATOM 2653 C C . LYS A 1 348 ? 8.340 41.626 -10.151 1.00 77.19 348 LYS A C 1
ATOM 2655 O O . LYS A 1 348 ? 7.987 42.220 -11.167 1.00 77.19 348 LYS A O 1
ATOM 2660 N N . ILE A 1 349 ? 7.701 40.562 -9.674 1.00 69.19 349 ILE A N 1
ATOM 2661 C CA . ILE A 1 349 ? 6.461 40.035 -10.255 1.00 69.19 349 ILE A CA 1
ATOM 2662 C C . ILE A 1 349 ? 5.294 40.596 -9.452 1.00 69.19 349 ILE A C 1
ATOM 2664 O O . ILE A 1 349 ? 5.274 40.507 -8.226 1.00 69.19 349 ILE A O 1
ATOM 2668 N N . VAL A 1 350 ? 4.353 41.211 -10.153 1.00 76.31 350 VAL A N 1
ATOM 2669 C CA . VAL A 1 350 ? 3.262 41.991 -9.580 1.00 76.31 350 VAL A CA 1
ATOM 2670 C C . VAL A 1 350 ? 1.942 41.478 -10.133 1.00 76.31 350 VAL A C 1
ATOM 2672 O O . VAL A 1 350 ? 1.832 41.179 -11.322 1.00 76.31 350 VAL A O 1
ATOM 2675 N N . ARG A 1 351 ? 0.932 41.364 -9.270 1.00 75.50 351 ARG A N 1
ATOM 2676 C CA . ARG A 1 351 ? -0.421 40.983 -9.671 1.00 75.50 351 ARG A CA 1
ATOM 2677 C C . ARG A 1 351 ? -1.088 42.141 -10.408 1.00 75.50 351 ARG A C 1
ATOM 2679 O O . ARG A 1 351 ? -1.316 43.206 -9.828 1.00 75.50 351 ARG A O 1
ATOM 2686 N N . GLU A 1 352 ? -1.454 41.900 -11.660 1.00 67.88 352 GLU A N 1
ATOM 2687 C CA . GLU A 1 352 ? -2.227 42.811 -12.502 1.00 67.88 352 GLU A CA 1
ATOM 2688 C C . GLU A 1 352 ? -3.498 42.067 -12.953 1.00 67.88 352 GLU A C 1
ATOM 2690 O O . GLU A 1 352 ? -3.498 41.333 -13.937 1.00 67.88 352 GLU A O 1
ATOM 2695 N N . GLY A 1 353 ? -4.583 42.188 -12.176 1.00 67.06 353 GLY A N 1
ATOM 2696 C CA . GLY A 1 353 ? -5.827 41.435 -12.403 1.00 67.06 353 GLY A CA 1
ATOM 2697 C C . GLY A 1 353 ? -5.730 39.959 -11.987 1.00 67.06 353 GLY A C 1
ATOM 2698 O O . GLY A 1 353 ? -5.404 39.664 -10.830 1.00 67.06 353 GLY A O 1
ATOM 2699 N N . ASP A 1 354 ? -6.025 39.053 -12.927 1.00 54.00 354 ASP A N 1
ATOM 2700 C CA . ASP A 1 354 ? -5.956 37.588 -12.761 1.00 54.00 354 ASP A CA 1
ATOM 2701 C C . ASP A 1 354 ? -4.625 36.979 -13.246 1.00 54.00 354 ASP A C 1
ATOM 2703 O O . ASP A 1 354 ? -4.459 35.758 -13.229 1.00 54.00 354 ASP A O 1
ATOM 2707 N N . ASN A 1 355 ? -3.662 37.827 -13.631 1.00 50.50 355 ASN A N 1
ATOM 2708 C CA . ASN A 1 355 ? -2.363 37.423 -14.166 1.00 50.50 355 ASN A CA 1
ATOM 2709 C C . ASN A 1 355 ? -1.212 38.002 -13.319 1.00 50.50 355 ASN A C 1
ATOM 2711 O O . ASN A 1 355 ? -1.356 39.033 -12.650 1.00 50.50 355 ASN A O 1
ATOM 2715 N N . GLY A 1 356 ? -0.052 37.339 -13.335 1.00 66.06 356 GLY A N 1
ATOM 2716 C CA . GLY A 1 356 ? 1.187 37.872 -12.760 1.00 66.06 356 GLY A CA 1
ATOM 2717 C C . GLY A 1 356 ? 2.065 38.478 -13.850 1.00 66.06 356 GLY A C 1
ATOM 2718 O O . GLY A 1 356 ? 2.259 37.873 -14.896 1.00 66.06 356 GLY A O 1
ATOM 2719 N N . VAL A 1 357 ? 2.597 39.678 -13.631 1.00 62.31 357 VAL A N 1
ATOM 2720 C CA . VAL A 1 357 ? 3.363 40.440 -14.630 1.00 62.31 357 VAL A CA 1
ATOM 2721 C C . VAL A 1 357 ? 4.710 40.851 -14.042 1.00 62.31 357 VAL A C 1
ATOM 2723 O O . VAL A 1 357 ? 4.773 41.365 -12.927 1.00 62.31 357 VAL A O 1
ATOM 2726 N N . ALA A 1 358 ? 5.801 40.635 -14.776 1.00 70.62 358 ALA A N 1
ATOM 2727 C CA . ALA A 1 358 ? 7.153 40.976 -14.344 1.00 70.62 358 ALA A CA 1
ATOM 2728 C C . ALA A 1 358 ? 7.547 42.408 -14.743 1.00 70.62 358 ALA A C 1
ATOM 2730 O O . ALA A 1 358 ? 7.328 42.843 -15.876 1.00 70.62 358 ALA A O 1
ATOM 2731 N N . TYR A 1 359 ? 8.193 43.112 -13.815 1.00 73.06 359 TYR A N 1
ATOM 2732 C CA . TYR A 1 359 ? 8.762 44.452 -13.959 1.00 73.06 359 TYR A CA 1
ATOM 2733 C C . TYR A 1 359 ? 10.246 44.439 -13.561 1.00 73.06 359 TYR A C 1
ATOM 2735 O O . TYR A 1 359 ? 10.613 43.717 -12.638 1.00 73.06 359 TYR A O 1
ATOM 2743 N N . ALA A 1 360 ? 11.100 45.224 -14.221 1.00 75.31 360 ALA A N 1
ATOM 2744 C CA . ALA A 1 360 ? 12.523 45.389 -13.904 1.00 75.31 360 ALA A CA 1
ATOM 2745 C C . ALA A 1 360 ? 12.793 46.804 -13.395 1.00 75.31 360 ALA A C 1
ATOM 2747 O O . ALA A 1 360 ? 12.270 47.773 -13.939 1.00 75.31 360 ALA A O 1
ATOM 2748 N N . TRP A 1 361 ? 13.619 46.937 -12.365 1.00 85.25 361 TRP A N 1
ATOM 2749 C CA . TRP A 1 361 ? 14.046 48.223 -11.846 1.00 85.25 361 TRP A CA 1
ATOM 2750 C C . TRP A 1 361 ? 15.141 48.810 -12.724 1.00 85.25 361 TRP A C 1
ATOM 2752 O O . TRP A 1 361 ? 16.186 48.194 -12.914 1.00 85.25 361 TRP A O 1
ATOM 2762 N N . ASN A 1 362 ? 14.900 50.016 -13.216 1.00 80.44 362 ASN A N 1
ATOM 2763 C CA . ASN A 1 362 ? 15.853 50.824 -13.950 1.00 80.44 362 ASN A CA 1
ATOM 2764 C C . ASN A 1 362 ? 16.427 51.863 -12.981 1.00 80.44 362 ASN A C 1
ATOM 2766 O O . ASN A 1 362 ? 15.760 52.831 -12.606 1.00 80.44 362 ASN A O 1
ATOM 2770 N N . LEU A 1 363 ? 17.652 51.621 -12.522 1.00 78.94 363 LEU A N 1
ATOM 2771 C CA . LEU A 1 363 ? 18.321 52.406 -11.491 1.00 78.94 363 LEU A CA 1
ATOM 2772 C C . LEU A 1 363 ? 18.719 53.814 -11.974 1.00 78.94 363 LEU A C 1
ATOM 2774 O O . LEU A 1 363 ? 18.533 54.752 -11.192 1.00 78.94 363 LEU A O 1
ATOM 2778 N N . PRO A 1 364 ? 19.210 54.018 -13.218 1.00 78.06 364 PRO A N 1
ATOM 2779 C CA . PRO A 1 364 ? 19.447 55.361 -13.749 1.00 78.06 364 PRO A CA 1
ATOM 2780 C C . PRO A 1 364 ? 18.187 56.234 -13.785 1.00 78.06 364 PRO A C 1
ATOM 2782 O O . PRO A 1 364 ? 18.259 57.421 -13.472 1.00 78.06 364 PRO A O 1
ATOM 2785 N N . GLU A 1 365 ? 17.038 55.655 -14.144 1.00 80.88 365 GLU A N 1
ATOM 2786 C CA . GLU A 1 365 ? 15.772 56.391 -14.279 1.00 80.88 365 GLU A CA 1
ATOM 2787 C C . GLU A 1 365 ? 14.883 56.340 -13.025 1.00 80.88 365 GLU A C 1
ATOM 2789 O O . GLU A 1 365 ? 13.846 57.001 -12.984 1.00 80.88 365 GLU A O 1
ATOM 2794 N N . GLN A 1 366 ? 15.290 55.590 -11.994 1.00 83.19 366 GLN A N 1
ATOM 2795 C CA . GLN A 1 366 ? 14.561 55.394 -10.734 1.00 83.19 366 GLN A CA 1
ATOM 2796 C C . GLN A 1 366 ? 13.093 54.974 -10.946 1.00 83.19 366 GLN A C 1
ATOM 2798 O O . GLN A 1 366 ? 12.181 55.500 -10.299 1.00 83.19 366 GLN A O 1
ATOM 2803 N N . LYS A 1 367 ? 12.846 54.028 -11.861 1.00 81.31 367 LYS A N 1
ATOM 2804 C CA . LYS A 1 367 ? 11.492 53.553 -12.195 1.00 81.31 367 LYS A CA 1
ATOM 2805 C C . LYS A 1 367 ? 11.454 52.056 -12.520 1.00 81.31 367 LYS A C 1
ATOM 2807 O O . LYS A 1 367 ? 12.467 51.462 -12.875 1.00 81.31 367 LYS A O 1
ATOM 2812 N N . TRP A 1 368 ? 10.268 51.455 -12.422 1.00 80.56 368 TRP A N 1
ATOM 2813 C CA . TRP A 1 368 ? 10.022 50.064 -12.815 1.00 80.56 368 TRP A CA 1
ATOM 2814 C C . TRP A 1 368 ? 9.525 49.984 -14.266 1.00 80.56 368 TRP A C 1
ATOM 2816 O O . TRP A 1 368 ? 8.453 50.502 -14.577 1.00 80.56 368 TRP A O 1
ATOM 2826 N N . ASP A 1 369 ? 10.272 49.303 -15.133 1.00 68.25 369 ASP A N 1
ATOM 2827 C CA . ASP A 1 369 ? 9.921 49.040 -16.531 1.00 68.25 369 ASP A CA 1
ATOM 2828 C C . ASP A 1 369 ? 9.206 47.683 -16.666 1.00 68.25 369 ASP A C 1
ATOM 2830 O O . ASP A 1 369 ? 9.655 46.674 -16.124 1.00 68.25 369 ASP A O 1
ATOM 2834 N N . LYS A 1 370 ? 8.071 47.634 -17.378 1.00 73.44 370 LYS A N 1
ATOM 2835 C CA . LYS A 1 370 ? 7.297 46.393 -17.586 1.00 73.44 370 LYS A CA 1
ATOM 2836 C C . LYS A 1 370 ? 8.033 45.469 -18.560 1.00 73.44 370 LYS A C 1
ATOM 2838 O O . LYS A 1 370 ? 8.305 45.868 -19.688 1.00 73.44 370 LYS A O 1
ATOM 2843 N N . ILE A 1 371 ? 8.313 44.238 -18.132 1.00 60.97 371 ILE A N 1
ATOM 2844 C CA . ILE A 1 371 ? 9.059 43.235 -18.909 1.00 60.97 371 ILE A CA 1
ATOM 2845 C C . ILE A 1 371 ? 8.102 42.326 -19.694 1.00 60.97 371 ILE A C 1
ATOM 2847 O O . ILE A 1 371 ? 8.348 42.051 -20.865 1.00 60.97 371 ILE A O 1
ATOM 2851 N N . GLY A 1 372 ? 7.005 41.867 -19.075 1.00 43.69 372 GLY A N 1
ATOM 2852 C CA . GLY A 1 372 ? 6.035 40.970 -19.721 1.00 43.69 372 GLY A CA 1
ATOM 2853 C C . GLY A 1 372 ? 5.137 40.204 -18.745 1.00 43.69 372 GLY A C 1
ATOM 2854 O O . GLY A 1 372 ? 5.347 40.238 -17.535 1.00 43.69 372 GLY A O 1
ATOM 2855 N N . GLU A 1 373 ? 4.116 39.530 -19.274 1.00 49.75 373 GLU A N 1
ATOM 2856 C CA . GLU A 1 373 ? 3.207 38.675 -18.502 1.00 49.75 373 GLU A CA 1
ATOM 2857 C C . GLU A 1 373 ? 3.846 37.307 -18.228 1.00 49.75 373 GLU A C 1
ATOM 2859 O O . GLU A 1 373 ? 4.430 36.692 -19.120 1.00 49.75 373 GLU A O 1
ATOM 2864 N N . VAL A 1 374 ? 3.772 36.855 -16.979 1.00 50.59 374 VAL A N 1
ATOM 2865 C CA . VAL A 1 374 ? 4.363 35.605 -16.500 1.00 50.59 374 VAL A CA 1
ATOM 2866 C C . VAL A 1 374 ? 3.275 34.540 -16.512 1.00 50.59 374 VAL A C 1
ATOM 2868 O O . VAL A 1 374 ? 2.371 34.550 -15.678 1.00 50.59 374 VAL A O 1
ATOM 2871 N N . VAL A 1 375 ? 3.364 33.629 -17.476 1.00 42.44 375 VAL A N 1
ATOM 2872 C CA . VAL A 1 375 ? 2.448 32.494 -17.621 1.00 42.44 375 VAL A CA 1
ATOM 2873 C C . VAL A 1 375 ? 3.219 31.223 -17.274 1.00 42.44 375 VAL A C 1
ATOM 2875 O O . VAL A 1 375 ? 4.285 30.985 -17.843 1.00 42.44 375 VAL A O 1
ATOM 2878 N N . ASP A 1 376 ? 2.702 30.414 -16.347 1.00 46.22 376 ASP A N 1
ATOM 2879 C CA . ASP A 1 376 ? 3.253 29.078 -16.101 1.00 46.22 376 ASP A CA 1
ATOM 2880 C C . ASP A 1 376 ? 2.949 28.205 -17.336 1.00 46.22 376 ASP A C 1
ATOM 2882 O O . ASP A 1 376 ? 1.806 28.126 -17.796 1.00 46.22 376 ASP A O 1
ATOM 2886 N N . GLY A 1 377 ? 3.991 27.615 -17.929 1.00 29.78 377 GLY A N 1
ATOM 2887 C CA . GLY A 1 377 ? 3.865 26.744 -19.101 1.00 29.78 377 GLY A CA 1
ATOM 2888 C C . GLY A 1 377 ? 3.051 25.474 -18.805 1.00 29.78 377 GLY A C 1
ATOM 2889 O O . GLY A 1 377 ? 2.857 25.138 -17.634 1.00 29.78 377 GLY A O 1
ATOM 2890 N N . PRO A 1 378 ? 2.571 24.755 -19.842 1.00 29.50 378 PRO A N 1
ATOM 2891 C CA . PRO A 1 378 ? 1.850 23.499 -19.648 1.00 29.50 378 PRO A CA 1
ATOM 2892 C C . PRO A 1 378 ? 2.723 22.542 -18.831 1.00 29.50 378 PRO A C 1
ATOM 2894 O O . PRO A 1 378 ? 3.911 22.396 -19.117 1.00 29.50 378 PRO A O 1
ATOM 2897 N N . GLU A 1 379 ? 2.140 21.975 -17.772 1.00 44.81 379 GLU A N 1
ATOM 2898 C CA . GLU A 1 379 ? 2.836 21.192 -16.751 1.00 44.81 379 GLU A CA 1
ATOM 2899 C C . GLU A 1 379 ? 3.549 19.968 -17.349 1.00 44.81 379 GLU A C 1
ATOM 2901 O O . GLU A 1 379 ? 2.994 18.879 -17.363 1.00 44.81 379 GLU A O 1
ATOM 2906 N N . GLU A 1 380 ? 4.811 20.131 -17.748 1.00 33.50 380 GLU A N 1
ATOM 2907 C CA . GLU A 1 380 ? 5.841 19.095 -17.665 1.00 33.50 380 GLU A CA 1
ATOM 2908 C C . GLU A 1 380 ? 7.208 19.706 -17.301 1.00 33.50 380 GLU A C 1
ATOM 2910 O O . GLU A 1 380 ? 7.829 20.451 -18.053 1.00 33.50 380 GLU A O 1
ATOM 2915 N N . SER A 1 381 ? 7.706 19.308 -16.126 1.00 41.41 381 SER A N 1
ATOM 2916 C CA . SER A 1 381 ? 9.119 19.259 -15.713 1.00 41.41 381 SER A CA 1
ATOM 2917 C C . SER A 1 381 ? 9.972 20.546 -15.706 1.00 41.41 381 SER A C 1
ATOM 2919 O O . SER A 1 381 ? 10.644 20.910 -16.663 1.00 41.41 381 SER A O 1
ATOM 2921 N N . SER A 1 382 ? 10.121 21.129 -14.515 1.00 40.06 382 SER A N 1
ATOM 2922 C CA . SER A 1 382 ? 11.366 21.789 -14.091 1.00 40.06 382 SER A CA 1
ATOM 2923 C C . SER A 1 382 ? 11.441 21.759 -12.564 1.00 40.06 382 SER A C 1
ATOM 2925 O O . SER A 1 382 ? 11.175 22.742 -11.876 1.00 40.06 382 SER A O 1
ATOM 2927 N N . ARG A 1 383 ? 11.714 20.575 -12.009 1.00 49.72 383 ARG A N 1
ATOM 2928 C CA . ARG A 1 383 ? 11.984 20.421 -10.576 1.00 49.72 383 ARG A CA 1
ATOM 2929 C C . ARG A 1 383 ? 13.486 20.658 -10.337 1.00 49.72 383 ARG A C 1
ATOM 2931 O O . ARG A 1 383 ? 14.281 19.916 -10.929 1.00 49.72 383 ARG A O 1
ATOM 2938 N N . PRO A 1 384 ? 13.896 21.687 -9.571 1.00 43.72 384 PRO A N 1
ATOM 2939 C CA . PRO A 1 384 ? 15.303 22.007 -9.323 1.00 43.72 384 PRO A CA 1
ATOM 2940 C C . PRO A 1 384 ? 16.071 20.879 -8.614 1.00 43.72 384 PRO A C 1
ATOM 2942 O O . PRO A 1 384 ? 15.564 20.210 -7.719 1.00 43.72 384 PRO A O 1
ATOM 2945 N N . PHE A 1 385 ? 17.333 20.685 -9.000 1.00 48.69 385 PHE A N 1
ATOM 2946 C CA . PHE A 1 385 ? 18.238 19.700 -8.397 1.00 48.69 385 PHE A CA 1
ATOM 2947 C C . PHE A 1 385 ? 19.104 20.335 -7.300 1.00 48.69 385 PHE A C 1
ATOM 2949 O O . PHE A 1 385 ? 19.693 21.398 -7.507 1.00 48.69 385 PHE A O 1
ATOM 2956 N N . HIS A 1 386 ? 19.234 19.667 -6.151 1.00 50.69 386 HIS A N 1
ATOM 2957 C CA . HIS A 1 386 ? 20.128 20.074 -5.061 1.00 50.69 386 HIS A CA 1
ATOM 2958 C C . HIS A 1 386 ? 20.679 18.841 -4.326 1.00 50.69 386 HIS A C 1
ATOM 2960 O O . HIS A 1 386 ? 19.937 17.901 -4.066 1.00 50.69 386 HIS A O 1
ATOM 2966 N N . ASP A 1 387 ? 21.984 18.811 -4.028 1.00 42.94 387 ASP A N 1
ATOM 2967 C CA . ASP A 1 387 ? 22.676 17.670 -3.391 1.00 42.94 387 ASP A CA 1
ATOM 2968 C C . ASP A 1 387 ? 22.395 16.292 -4.051 1.00 42.94 387 ASP A C 1
ATOM 2970 O O . ASP A 1 387 ? 22.270 15.274 -3.377 1.00 42.94 387 ASP A O 1
ATOM 2974 N N . GLY A 1 388 ? 22.286 16.244 -5.387 1.00 45.19 388 GLY A N 1
ATOM 2975 C CA . GLY A 1 388 ? 22.115 14.994 -6.149 1.00 45.19 388 GLY A CA 1
ATOM 2976 C C . GLY A 1 388 ? 20.693 14.419 -6.181 1.00 45.19 388 GLY A C 1
ATOM 2977 O O . GLY A 1 388 ? 20.485 13.381 -6.803 1.00 45.19 388 GLY A O 1
ATOM 2978 N N . ALA A 1 389 ? 19.715 15.098 -5.576 1.00 45.72 389 ALA A N 1
ATOM 2979 C CA . ALA A 1 389 ? 18.301 14.733 -5.626 1.00 45.72 389 ALA A CA 1
ATOM 2980 C C . ALA A 1 389 ? 17.448 15.862 -6.228 1.00 45.72 389 ALA A C 1
ATOM 2982 O O . ALA A 1 389 ? 17.815 17.042 -6.181 1.00 45.72 389 ALA A O 1
ATOM 2983 N N . GLN A 1 390 ? 16.317 15.482 -6.823 1.00 54.53 390 GLN A N 1
ATOM 2984 C CA . GLN A 1 390 ? 15.395 16.397 -7.487 1.00 54.53 390 GLN A CA 1
ATOM 2985 C C . GLN A 1 390 ? 14.304 16.847 -6.512 1.00 54.53 390 GLN A C 1
ATOM 2987 O O . GLN A 1 390 ? 13.668 16.004 -5.881 1.00 54.53 390 GLN A O 1
ATOM 2992 N N . TYR A 1 391 ? 14.094 18.160 -6.399 1.00 60.16 391 TYR A N 1
ATOM 2993 C CA . TYR A 1 391 ? 13.131 18.761 -5.478 1.00 60.16 391 TYR A CA 1
ATOM 2994 C C . TYR A 1 391 ? 12.139 19.663 -6.205 1.00 60.16 391 TYR A C 1
ATOM 2996 O O . TYR A 1 391 ? 12.487 20.270 -7.213 1.00 60.16 391 TYR A O 1
ATOM 3004 N N . ASP A 1 392 ? 10.918 19.807 -5.691 1.00 57.78 392 ASP A N 1
ATOM 3005 C CA . ASP A 1 392 ? 9.936 20.728 -6.289 1.00 57.78 392 ASP A CA 1
ATOM 3006 C C . ASP A 1 392 ? 10.357 22.199 -6.164 1.00 57.78 392 ASP A C 1
ATOM 3008 O O . ASP A 1 392 ? 10.050 23.004 -7.042 1.00 57.78 392 ASP A O 1
ATOM 3012 N N . TYR A 1 393 ? 11.075 22.540 -5.090 1.00 63.81 393 TYR A N 1
ATOM 3013 C CA . TYR A 1 393 ? 11.602 23.868 -4.798 1.00 63.81 393 TYR A CA 1
ATOM 3014 C C . TYR A 1 393 ? 12.992 23.792 -4.160 1.00 63.81 393 TYR A C 1
ATOM 3016 O O . TYR A 1 393 ? 13.280 22.904 -3.359 1.00 63.81 393 TYR A O 1
ATOM 3024 N N . VAL A 1 394 ? 13.847 24.769 -4.466 1.00 69.62 394 VAL A N 1
ATOM 3025 C CA . VAL A 1 394 ? 15.106 25.014 -3.748 1.00 69.62 394 VAL A CA 1
ATOM 3026 C C . VAL A 1 394 ? 15.207 26.517 -3.507 1.00 69.62 394 VAL A C 1
ATOM 3028 O O . VAL A 1 394 ? 15.456 27.275 -4.443 1.00 69.62 394 VAL A O 1
ATOM 3031 N N . PHE A 1 395 ? 14.963 26.955 -2.274 1.00 65.56 395 PHE A N 1
ATOM 3032 C CA . PHE A 1 395 ? 14.902 28.373 -1.916 1.00 65.56 395 PHE A CA 1
ATOM 3033 C C . PHE A 1 395 ? 16.261 28.909 -1.477 1.00 65.56 395 PHE A C 1
ATOM 3035 O O . PHE A 1 395 ? 16.964 28.242 -0.726 1.00 65.56 395 PHE A O 1
ATOM 3042 N N . ASP A 1 396 ? 16.610 30.127 -1.883 1.00 62.72 396 ASP A N 1
ATOM 3043 C CA . ASP A 1 396 ? 17.771 30.838 -1.346 1.00 62.72 396 ASP A CA 1
ATOM 3044 C C . ASP A 1 396 ? 17.324 31.671 -0.138 1.00 62.72 396 ASP A C 1
ATOM 3046 O O . ASP A 1 396 ? 16.571 32.635 -0.273 1.00 62.72 396 ASP A O 1
ATOM 3050 N N . VAL A 1 397 ? 17.747 31.262 1.056 1.00 59.59 397 VAL A N 1
ATOM 3051 C CA . VAL A 1 397 ? 17.343 31.858 2.331 1.00 59.59 397 VAL A CA 1
ATOM 3052 C C . VAL A 1 397 ? 18.467 32.744 2.863 1.00 59.59 397 VAL A C 1
ATOM 3054 O O . VAL A 1 397 ? 19.587 32.275 3.090 1.00 59.59 397 VAL A O 1
ATOM 3057 N N . ASP A 1 398 ? 18.154 34.024 3.064 1.00 60.72 398 ASP A N 1
ATOM 3058 C CA . ASP A 1 398 ? 18.999 35.004 3.750 1.00 60.72 398 ASP A CA 1
ATOM 3059 C C . ASP A 1 398 ? 18.491 35.196 5.185 1.00 60.72 398 ASP A C 1
ATOM 3061 O O . ASP A 1 398 ? 17.290 35.321 5.421 1.00 60.72 398 ASP A O 1
ATOM 3065 N N . ILE A 1 399 ? 19.406 35.183 6.149 1.00 54.44 399 ILE A N 1
ATOM 3066 C CA . ILE A 1 399 ? 19.103 35.178 7.588 1.00 54.44 399 ILE A CA 1
ATOM 3067 C C . ILE A 1 399 ? 19.486 36.520 8.235 1.00 54.44 399 ILE A C 1
ATOM 3069 O O . ILE A 1 399 ? 19.190 36.753 9.405 1.00 54.44 399 ILE A O 1
ATOM 3073 N N . GLY A 1 400 ? 20.060 37.449 7.461 1.00 45.59 400 GLY A N 1
ATOM 3074 C CA . GLY A 1 400 ? 20.548 38.733 7.961 1.00 45.59 400 GLY A CA 1
ATOM 3075 C C . GLY A 1 400 ? 21.960 38.649 8.559 1.00 45.59 400 GLY A C 1
ATOM 3076 O O . GLY A 1 400 ? 22.481 37.566 8.811 1.00 45.59 400 GLY A O 1
ATOM 3077 N N . ASP A 1 401 ? 22.584 39.818 8.756 1.00 37.56 401 ASP A N 1
ATOM 3078 C CA . ASP A 1 401 ? 23.962 40.038 9.250 1.00 37.56 401 ASP A CA 1
ATOM 3079 C C . ASP A 1 401 ? 25.125 39.696 8.292 1.00 37.56 401 ASP A C 1
ATOM 3081 O O . ASP A 1 401 ? 26.190 39.244 8.710 1.00 37.56 401 ASP A O 1
ATOM 3085 N N . GLY A 1 402 ? 24.980 39.966 6.987 1.00 42.66 402 GLY A N 1
ATOM 3086 C CA . GLY A 1 402 ? 26.111 39.913 6.039 1.00 42.66 402 GLY A CA 1
ATOM 3087 C C . GLY A 1 402 ? 26.680 38.507 5.792 1.00 42.66 402 GLY A C 1
ATOM 3088 O O . GLY A 1 402 ? 27.800 38.364 5.301 1.00 42.66 402 GLY A O 1
ATOM 3089 N N . MET A 1 403 ? 25.911 37.475 6.136 1.00 45.53 403 MET A N 1
ATOM 3090 C CA . MET A 1 403 ? 26.232 36.067 5.924 1.00 45.53 403 MET A CA 1
ATOM 3091 C C . MET A 1 403 ? 25.788 35.605 4.523 1.00 45.53 403 MET A C 1
ATOM 3093 O O . MET A 1 403 ? 24.819 36.132 3.981 1.00 45.53 403 MET A O 1
ATOM 3097 N N . PRO A 1 404 ? 26.471 34.619 3.912 1.00 45.19 404 PRO A N 1
ATOM 3098 C CA . PRO A 1 404 ? 26.107 34.121 2.588 1.00 45.19 404 PRO A CA 1
ATOM 3099 C C . PRO A 1 404 ? 24.762 33.379 2.602 1.00 45.19 404 PRO A C 1
ATOM 3101 O O . PRO A 1 404 ? 24.452 32.647 3.546 1.00 45.19 404 PRO A O 1
ATOM 3104 N N . THR A 1 405 ? 23.992 33.548 1.524 1.00 58.41 405 THR A N 1
ATOM 3105 C CA . THR A 1 405 ? 22.685 32.914 1.306 1.00 58.41 405 THR A CA 1
ATOM 3106 C C . THR A 1 405 ? 22.789 31.390 1.256 1.00 58.41 405 THR A C 1
ATOM 3108 O O . THR A 1 405 ? 23.746 30.827 0.718 1.00 58.41 405 THR A O 1
ATOM 3111 N N . ARG A 1 406 ? 21.799 30.701 1.835 1.00 71.50 406 ARG A N 1
ATOM 3112 C CA . ARG A 1 406 ? 21.805 29.238 2.013 1.00 71.50 406 ARG A CA 1
ATOM 3113 C C . ARG A 1 406 ? 20.624 28.587 1.306 1.00 71.50 406 ARG A C 1
ATOM 3115 O O . ARG A 1 406 ? 19.519 29.113 1.351 1.00 71.50 406 ARG A O 1
ATOM 3122 N N . LYS A 1 407 ? 20.845 27.424 0.687 1.00 77.56 407 LYS A N 1
ATOM 3123 C CA . LYS A 1 407 ? 19.818 26.727 -0.103 1.00 77.56 407 LYS A CA 1
ATOM 3124 C C . LYS A 1 407 ? 18.939 25.820 0.766 1.00 77.56 407 LYS A C 1
ATOM 3126 O O . LYS A 1 407 ? 19.462 24.999 1.517 1.00 77.56 407 LYS A O 1
ATOM 3131 N N . LEU A 1 408 ? 17.618 25.945 0.645 1.00 75.81 408 LEU A N 1
ATOM 3132 C CA . LEU A 1 408 ? 16.591 25.162 1.341 1.00 75.81 408 LEU A CA 1
ATOM 3133 C C . LEU A 1 408 ? 15.810 24.309 0.328 1.00 75.81 408 LEU A C 1
ATOM 3135 O O . LEU A 1 408 ? 14.946 24.846 -0.366 1.00 75.81 408 LEU A O 1
ATOM 3139 N N . PRO A 1 409 ? 16.111 23.003 0.203 1.00 76.00 409 PRO A N 1
ATOM 3140 C CA . PRO A 1 409 ? 15.373 22.096 -0.677 1.00 76.00 409 PRO A CA 1
ATOM 3141 C C . PRO A 1 409 ? 14.034 21.676 -0.050 1.00 76.00 409 PRO A C 1
ATOM 3143 O O . PRO A 1 409 ? 13.980 21.373 1.141 1.00 76.00 409 PRO A O 1
ATOM 3146 N N . TYR A 1 410 ? 12.960 21.644 -0.841 1.00 74.56 410 TYR A N 1
ATOM 3147 C CA . TYR A 1 410 ? 11.599 21.368 -0.372 1.00 74.56 410 TYR A CA 1
ATOM 3148 C C . TYR A 1 410 ? 10.725 20.753 -1.481 1.00 74.56 410 TYR A C 1
ATOM 3150 O O . TYR A 1 410 ? 10.633 21.319 -2.570 1.00 74.56 410 TYR A O 1
ATOM 3158 N N . ASN A 1 411 ? 10.038 19.633 -1.218 1.00 72.06 411 ASN A N 1
ATOM 3159 C CA . ASN A 1 411 ? 8.980 19.119 -2.101 1.00 72.06 411 ASN A CA 1
ATOM 3160 C C . ASN A 1 411 ? 7.592 19.546 -1.630 1.00 72.06 411 ASN A C 1
ATOM 3162 O O . ASN A 1 411 ? 7.337 19.638 -0.436 1.00 72.06 411 ASN A O 1
ATOM 3166 N N . ARG A 1 412 ? 6.637 19.700 -2.552 1.00 65.44 412 ARG A N 1
ATOM 3167 C CA . ARG A 1 412 ? 5.224 19.969 -2.231 1.00 65.44 412 ARG A CA 1
ATOM 3168 C C . ARG A 1 412 ? 4.594 18.867 -1.380 1.00 65.44 412 ARG A C 1
ATOM 3170 O O . ARG A 1 412 ? 3.633 19.147 -0.671 1.00 65.44 412 ARG A O 1
ATOM 3177 N N . SER A 1 413 ? 5.101 17.637 -1.477 1.00 55.97 413 SER A N 1
ATOM 3178 C CA . SER A 1 413 ? 4.697 16.498 -0.645 1.00 55.97 413 SER A CA 1
ATOM 3179 C C . SER A 1 413 ? 5.289 16.527 0.766 1.00 55.97 413 SER A C 1
ATOM 3181 O O . SER A 1 413 ? 4.838 15.766 1.622 1.00 55.97 413 SER A O 1
ATOM 3183 N N . ASP A 1 414 ? 6.299 17.366 1.013 1.00 57.25 414 ASP A N 1
ATOM 3184 C CA . ASP A 1 414 ? 6.999 17.431 2.290 1.00 57.25 414 ASP A CA 1
ATOM 3185 C C . ASP A 1 414 ? 6.279 18.377 3.257 1.00 57.25 414 ASP A C 1
ATOM 3187 O O . ASP A 1 414 ? 5.722 19.408 2.868 1.00 57.25 414 ASP A O 1
ATOM 3191 N N . ASN A 1 415 ? 6.315 18.060 4.551 1.00 66.06 415 ASN A N 1
ATOM 3192 C CA . ASN A 1 415 ? 5.756 18.940 5.569 1.00 66.06 415 ASN A CA 1
ATOM 3193 C C . ASN A 1 415 ? 6.664 20.180 5.763 1.00 66.06 415 ASN A C 1
ATOM 3195 O O . ASN A 1 415 ? 7.844 20.017 6.086 1.00 66.06 415 ASN A O 1
ATOM 3199 N N . PRO A 1 416 ? 6.143 21.415 5.619 1.00 62.03 416 PRO A N 1
ATOM 3200 C CA . PRO A 1 416 ? 6.907 22.658 5.771 1.00 62.03 416 PRO A CA 1
ATOM 3201 C C . PRO A 1 416 ? 7.602 22.807 7.125 1.00 62.03 416 PRO A C 1
ATOM 3203 O O . PRO A 1 416 ? 8.728 23.295 7.178 1.00 62.03 416 PRO A O 1
ATOM 3206 N N . TYR A 1 417 ? 6.966 22.352 8.209 1.00 67.62 417 TYR A N 1
ATOM 3207 C CA . TYR A 1 417 ? 7.548 22.361 9.552 1.00 67.62 417 TYR A CA 1
ATOM 3208 C C . TYR A 1 417 ? 8.688 21.353 9.673 1.00 67.62 417 TYR A C 1
ATOM 3210 O O . TYR A 1 417 ? 9.738 21.694 10.213 1.00 67.62 417 TYR A O 1
ATOM 3218 N N . ASP A 1 418 ? 8.536 20.155 9.100 1.00 65.19 418 ASP A N 1
ATOM 3219 C CA . ASP A 1 418 ? 9.612 19.161 9.089 1.00 65.19 418 ASP A CA 1
ATOM 3220 C C . ASP A 1 418 ? 10.806 19.625 8.266 1.00 65.19 418 ASP A C 1
ATOM 3222 O O . ASP A 1 418 ? 11.945 19.426 8.685 1.00 65.19 418 ASP A O 1
ATOM 3226 N N . VAL A 1 419 ? 10.569 20.234 7.103 1.00 74.56 419 VAL A N 1
ATOM 3227 C CA . VAL A 1 419 ? 11.652 20.724 6.249 1.00 74.56 419 VAL A CA 1
ATOM 3228 C C . VAL A 1 419 ? 12.318 21.946 6.863 1.00 74.56 419 VAL A C 1
ATOM 3230 O O . VAL A 1 419 ? 13.541 21.989 6.871 1.00 74.56 419 VAL A O 1
ATOM 3233 N N . ALA A 1 420 ? 11.571 22.885 7.450 1.00 67.31 420 ALA A N 1
ATOM 3234 C CA . ALA A 1 420 ? 12.153 24.010 8.179 1.00 67.31 420 ALA A CA 1
ATOM 3235 C C . ALA A 1 420 ? 12.982 23.544 9.377 1.00 67.31 420 ALA A C 1
ATOM 3237 O O . ALA A 1 420 ? 14.094 24.024 9.553 1.00 67.31 420 ALA A O 1
ATOM 3238 N N . ASP A 1 421 ? 12.491 22.582 10.162 1.00 58.34 421 ASP A N 1
ATOM 3239 C CA . ASP A 1 421 ? 13.238 22.041 11.297 1.00 58.34 421 ASP A CA 1
ATOM 3240 C C . ASP A 1 421 ? 14.479 21.277 10.811 1.00 58.34 421 ASP A C 1
ATOM 3242 O O . ASP A 1 421 ? 15.580 21.548 11.297 1.00 58.34 421 ASP A O 1
ATOM 3246 N N . LYS A 1 422 ? 14.349 20.415 9.783 1.00 66.88 422 LYS A N 1
ATOM 3247 C CA . LYS A 1 422 ? 15.484 19.663 9.202 1.00 66.88 422 LYS A CA 1
ATOM 3248 C C . LYS A 1 422 ? 16.505 20.603 8.616 1.00 66.88 422 LYS A C 1
ATOM 3250 O O . LYS A 1 422 ? 17.697 20.353 8.746 1.00 66.88 422 LYS A O 1
ATOM 3255 N N . TRP A 1 423 ? 16.054 21.674 7.982 1.00 79.81 423 TRP A N 1
ATOM 3256 C CA . TRP A 1 423 ? 16.914 22.648 7.350 1.00 79.81 423 TRP A CA 1
ATOM 3257 C C . TRP A 1 423 ? 17.560 23.594 8.357 1.00 79.81 423 TRP A C 1
ATOM 3259 O O . TRP A 1 423 ? 18.745 23.840 8.227 1.00 79.81 423 TRP A O 1
ATOM 3269 N N . LEU A 1 424 ? 16.862 24.064 9.392 1.00 68.38 424 LEU A N 1
ATOM 3270 C CA . LEU A 1 424 ? 17.448 24.884 10.460 1.00 68.38 424 LEU A CA 1
ATOM 3271 C C . LEU A 1 424 ? 18.464 24.084 11.273 1.00 68.38 424 LEU A C 1
ATOM 3273 O O . LEU A 1 424 ? 19.542 24.586 11.586 1.00 68.38 424 LEU A O 1
ATOM 3277 N N . LEU A 1 425 ? 18.154 22.820 11.568 1.00 58.94 425 LEU A N 1
ATOM 3278 C CA . LEU A 1 425 ? 19.078 21.916 12.243 1.00 58.94 425 LEU A CA 1
ATOM 3279 C C . LEU A 1 425 ? 20.234 21.481 11.331 1.00 58.94 425 LEU A C 1
ATOM 3281 O O . LEU A 1 425 ? 21.363 21.392 11.810 1.00 58.94 425 LEU A O 1
ATOM 3285 N N . LYS A 1 426 ? 19.995 21.267 10.025 1.00 66.56 426 LYS A N 1
ATOM 3286 C CA . LYS A 1 426 ? 21.065 21.082 9.032 1.00 66.56 426 LYS A CA 1
ATOM 3287 C C . LYS A 1 426 ? 21.896 22.356 9.000 1.00 66.56 426 LYS A C 1
ATOM 3289 O O . LYS A 1 426 ? 23.068 22.299 9.272 1.00 66.56 426 LYS A O 1
ATOM 3294 N N . GLU A 1 427 ? 21.367 23.535 8.765 1.00 67.88 427 GLU A N 1
ATOM 3295 C CA . GLU A 1 427 ? 22.155 24.762 8.616 1.00 67.88 427 GLU A CA 1
ATOM 3296 C C . GLU A 1 427 ? 22.649 25.375 9.928 1.00 67.88 427 GLU A 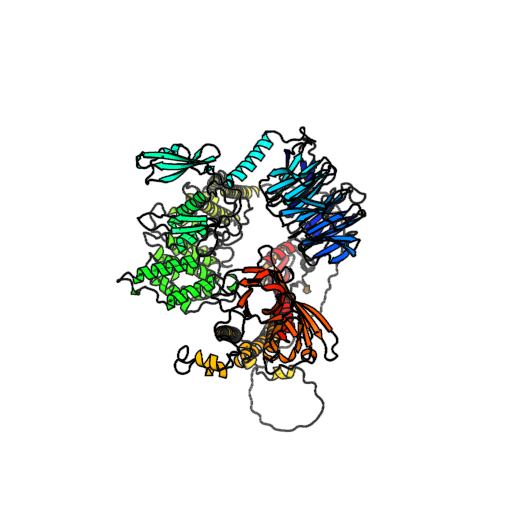C 1
ATOM 3298 O O . GLU A 1 427 ? 23.312 26.416 9.903 1.00 67.88 427 GLU A O 1
ATOM 3303 N N . SER A 1 428 ? 22.458 24.673 11.050 1.00 53.59 428 SER A N 1
ATOM 3304 C CA . SER A 1 428 ? 23.033 25.033 12.340 1.00 53.59 428 SER A CA 1
ATOM 3305 C C . SER A 1 428 ? 22.462 26.343 12.919 1.00 53.59 428 SER A C 1
ATOM 3307 O O . SER A 1 428 ? 23.114 27.057 13.678 1.00 53.59 428 SER A O 1
ATOM 3309 N N . LEU A 1 429 ? 21.202 26.650 12.624 1.00 61.59 429 LEU A N 1
ATOM 3310 C CA . LEU A 1 429 ? 20.534 27.908 12.964 1.00 61.59 429 LEU A CA 1
ATOM 3311 C C . LEU A 1 429 ? 19.579 27.759 14.162 1.00 61.59 429 LEU A C 1
ATOM 3313 O O . LEU A 1 429 ? 19.081 26.662 14.423 1.00 61.59 429 LEU A O 1
ATOM 3317 N N . PRO A 1 430 ? 19.295 28.842 14.913 1.00 51.91 430 PRO A N 1
ATOM 3318 C CA . PRO A 1 430 ? 18.334 28.799 16.013 1.00 51.91 430 PRO A CA 1
ATOM 3319 C C . PRO A 1 430 ? 16.927 28.376 15.559 1.00 51.91 430 PRO A C 1
ATOM 3321 O O . PRO A 1 430 ? 16.348 28.979 14.660 1.00 51.91 430 PRO A O 1
ATOM 3324 N N . LEU A 1 431 ? 16.324 27.404 16.252 1.00 51.31 431 LEU A N 1
ATOM 3325 C CA . LEU A 1 431 ? 14.936 26.963 16.014 1.00 51.31 431 LEU A CA 1
ATOM 3326 C C . LEU A 1 431 ? 13.891 28.062 16.277 1.00 51.31 431 LEU A C 1
ATOM 3328 O O . LEU A 1 431 ? 12.733 27.900 15.913 1.00 51.31 431 LEU A O 1
ATOM 3332 N N . SER A 1 432 ? 14.274 29.196 16.870 1.00 49.44 432 SER A N 1
ATOM 3333 C CA . SER A 1 432 ? 13.416 30.387 16.942 1.00 49.44 432 SER A CA 1
ATOM 3334 C C . SER A 1 432 ? 13.049 30.924 15.558 1.00 49.44 432 SER A C 1
ATOM 3336 O O . SER A 1 432 ? 11.997 31.531 15.402 1.00 49.44 432 SER A O 1
ATOM 3338 N N . PHE A 1 433 ? 13.879 30.658 14.546 1.00 53.16 433 PHE A N 1
ATOM 3339 C CA . PHE A 1 433 ? 13.559 30.961 13.158 1.00 53.16 433 PHE A CA 1
ATOM 3340 C C . PHE A 1 433 ? 12.576 29.959 12.551 1.00 53.16 433 PHE A C 1
ATOM 3342 O O . PHE A 1 433 ? 12.173 30.168 11.418 1.00 53.16 433 PHE A O 1
ATOM 3349 N N . ARG A 1 434 ? 12.151 28.898 13.260 1.00 63.75 434 ARG A N 1
ATOM 3350 C CA . ARG A 1 434 ? 11.220 27.889 12.727 1.00 63.75 434 ARG A CA 1
ATOM 3351 C C . ARG A 1 434 ? 9.966 28.531 12.185 1.00 63.75 434 ARG A C 1
ATOM 3353 O O . ARG A 1 434 ? 9.640 28.304 11.034 1.00 63.75 434 ARG A O 1
ATOM 3360 N N . GLU A 1 435 ? 9.283 29.343 12.979 1.00 54.72 435 GLU A N 1
ATOM 3361 C CA . GLU A 1 435 ? 8.061 29.999 12.515 1.00 54.72 435 GLU A CA 1
ATOM 3362 C C . GLU A 1 435 ? 8.343 30.913 11.329 1.00 54.72 435 GLU A C 1
ATOM 3364 O O . GLU A 1 435 ? 7.605 30.861 10.358 1.00 54.72 435 GLU A O 1
ATOM 3369 N N . GLN A 1 436 ? 9.458 31.642 11.334 1.00 55.75 436 GLN A N 1
ATOM 3370 C CA . GLN A 1 436 ? 9.839 32.511 10.224 1.00 55.75 436 GLN A CA 1
ATOM 3371 C C . GLN A 1 436 ? 10.202 31.732 8.947 1.00 55.75 436 GLN A C 1
ATOM 3373 O O . GLN A 1 436 ? 9.822 32.156 7.864 1.00 55.75 436 GLN A O 1
ATOM 3378 N N . ILE A 1 437 ? 10.893 30.592 9.049 1.00 66.31 437 ILE A N 1
ATOM 3379 C CA . ILE A 1 437 ? 11.283 29.737 7.919 1.00 66.31 437 ILE A CA 1
ATOM 3380 C C . ILE A 1 437 ? 10.109 28.907 7.427 1.00 66.31 437 ILE A C 1
ATOM 3382 O O . ILE A 1 437 ? 9.954 28.738 6.229 1.00 66.31 437 ILE A O 1
ATOM 3386 N N . VAL A 1 438 ? 9.251 28.414 8.313 1.00 61.03 438 VAL A N 1
ATOM 3387 C CA . VAL A 1 438 ? 8.011 27.748 7.921 1.00 61.03 438 VAL A CA 1
ATOM 3388 C C . VAL A 1 438 ? 7.094 28.742 7.249 1.00 61.03 438 VAL A C 1
ATOM 3390 O O . VAL A 1 438 ? 6.584 28.452 6.179 1.00 61.03 438 VAL A O 1
ATOM 3393 N N . GLN A 1 439 ? 6.935 29.932 7.817 1.00 55.94 439 GLN A N 1
ATOM 3394 C CA . GLN A 1 439 ? 6.173 30.994 7.187 1.00 55.94 439 GLN A CA 1
ATOM 3395 C C . GLN A 1 439 ? 6.813 31.385 5.856 1.00 55.94 439 GLN A C 1
ATOM 3397 O O . GLN A 1 439 ? 6.085 31.517 4.889 1.00 55.94 439 GLN A O 1
ATOM 3402 N N . PHE A 1 440 ? 8.144 31.432 5.751 1.00 64.06 440 PHE A N 1
ATOM 3403 C CA . PHE A 1 440 ? 8.865 31.622 4.491 1.00 64.06 440 PHE A CA 1
ATOM 3404 C C . PHE A 1 440 ? 8.626 30.476 3.491 1.00 64.06 440 PHE A C 1
ATOM 3406 O O . PHE A 1 440 ? 8.377 30.753 2.327 1.00 64.06 440 PHE A O 1
ATOM 3413 N N . ILE A 1 441 ? 8.650 29.201 3.892 1.00 62.88 441 ILE A N 1
ATOM 3414 C CA . ILE A 1 441 ? 8.357 28.052 3.018 1.00 62.88 441 ILE A CA 1
ATOM 3415 C C . ILE A 1 441 ? 6.895 28.105 2.585 1.00 62.88 441 ILE A C 1
ATOM 3417 O O . ILE A 1 441 ? 6.613 28.038 1.399 1.00 62.88 441 ILE A O 1
ATOM 3421 N N . LEU A 1 442 ? 5.953 28.271 3.511 1.00 64.56 442 LEU A N 1
ATOM 3422 C CA . LEU A 1 442 ? 4.519 28.369 3.228 1.00 64.56 442 LEU A CA 1
ATOM 3423 C C . LEU A 1 442 ? 4.214 29.546 2.299 1.00 64.56 442 LEU A C 1
ATOM 3425 O O . LEU A 1 442 ? 3.459 29.389 1.343 1.00 64.56 442 LEU A O 1
ATOM 3429 N N . GLN A 1 443 ? 4.868 30.685 2.533 1.00 53.72 443 GLN A N 1
ATOM 3430 C CA . GLN A 1 443 ? 4.746 31.906 1.742 1.00 53.72 443 GLN A CA 1
ATOM 3431 C C . GLN A 1 443 ? 5.400 31.781 0.363 1.00 53.72 443 GLN A C 1
ATOM 3433 O O . GLN A 1 443 ? 4.871 32.335 -0.591 1.00 53.72 443 GLN A O 1
ATOM 3438 N N . ASN A 1 444 ? 6.514 31.052 0.228 1.00 48.56 444 ASN A N 1
ATOM 3439 C CA . ASN A 1 444 ? 7.204 30.874 -1.056 1.00 48.56 444 ASN A CA 1
ATOM 3440 C C . ASN A 1 444 ? 6.742 29.640 -1.853 1.00 48.56 444 ASN A C 1
ATOM 3442 O O . ASN A 1 444 ? 7.013 29.530 -3.046 1.00 48.56 444 ASN A O 1
ATOM 3446 N N . THR A 1 445 ? 6.034 28.709 -1.214 1.00 52.97 445 THR A N 1
ATOM 3447 C CA . THR A 1 445 ? 5.433 27.522 -1.846 1.00 52.97 445 THR A CA 1
ATOM 3448 C C . THR A 1 445 ? 3.933 27.679 -2.051 1.00 52.97 445 THR A C 1
ATOM 3450 O O . THR A 1 445 ? 3.316 26.803 -2.652 1.00 52.97 445 THR A O 1
ATOM 3453 N N . GLY A 1 446 ? 3.313 28.738 -1.532 1.00 46.66 446 GLY A N 1
ATOM 3454 C CA . GLY A 1 446 ? 1.874 28.945 -1.592 1.00 46.66 446 GLY A CA 1
ATOM 3455 C C . GLY A 1 446 ? 1.062 27.793 -1.000 1.00 46.66 446 GLY A C 1
ATOM 3456 O O . GLY A 1 446 ? 0.071 27.372 -1.586 1.00 46.66 446 GLY A O 1
ATOM 3457 N N . GLN A 1 447 ? 1.445 27.222 0.141 1.00 52.78 447 GLN A N 1
ATOM 3458 C CA . GLN A 1 447 ? 0.568 26.332 0.917 1.00 52.78 447 GLN A CA 1
ATOM 3459 C C . GLN A 1 447 ? -0.141 27.182 1.984 1.00 52.78 447 GLN A C 1
ATOM 3461 O O . GLN A 1 447 ? 0.514 27.748 2.848 1.00 52.78 447 GLN A O 1
ATOM 3466 N N . LYS A 1 448 ? -1.476 27.321 1.896 1.00 43.59 448 LYS A N 1
ATOM 3467 C CA . LYS A 1 448 ? -2.284 28.142 2.833 1.00 43.59 448 LYS A CA 1
ATOM 3468 C C . LYS A 1 448 ? -3.214 27.310 3.717 1.00 43.59 448 LYS A C 1
ATOM 3470 O O . LYS A 1 448 ? -3.466 27.717 4.838 1.00 43.59 448 LYS A O 1
ATOM 3475 N N . ASP A 1 449 ? -3.615 26.127 3.253 1.00 44.38 449 ASP A N 1
ATOM 3476 C CA . ASP A 1 449 ? -4.371 25.149 4.031 1.00 44.38 449 ASP A CA 1
ATOM 3477 C C . ASP A 1 449 ? -3.670 23.800 3.894 1.00 44.38 449 ASP A C 1
ATOM 3479 O O . ASP A 1 449 ? -3.579 23.237 2.801 1.00 44.38 449 ASP A O 1
ATOM 3483 N N . ILE A 1 450 ? -3.093 23.319 4.992 1.00 38.88 450 ILE A N 1
ATOM 3484 C CA . ILE A 1 450 ? -2.428 22.020 5.043 1.00 38.88 450 ILE A CA 1
ATOM 3485 C C . ILE A 1 450 ? -3.494 20.997 5.443 1.00 38.88 450 ILE A C 1
ATOM 3487 O O . ILE A 1 450 ? -3.888 20.934 6.604 1.00 38.88 450 ILE A O 1
ATOM 3491 N N . THR A 1 451 ? -3.960 20.170 4.506 1.00 35.88 451 THR A N 1
ATOM 3492 C CA . THR A 1 451 ? -4.576 18.885 4.869 1.00 35.88 451 THR A CA 1
ATOM 3493 C C . THR A 1 451 ? -3.466 17.967 5.361 1.00 35.88 451 THR A C 1
ATOM 3495 O O . THR A 1 451 ? -2.591 17.564 4.591 1.00 35.88 451 THR A O 1
ATOM 3498 N N . PHE A 1 452 ? -3.467 17.694 6.664 1.00 34.44 452 PHE A N 1
ATOM 3499 C CA . PHE A 1 452 ? -2.426 16.922 7.328 1.00 34.44 452 PHE A CA 1
ATOM 3500 C C . PHE A 1 452 ? -2.416 15.475 6.835 1.00 34.44 452 PHE A C 1
ATOM 3502 O O . PHE A 1 452 ? -3.405 14.753 6.939 1.00 34.44 452 PHE A O 1
ATOM 3509 N N . ASN A 1 453 ? -1.264 15.033 6.337 1.00 30.38 453 ASN A N 1
ATOM 3510 C CA . ASN A 1 453 ? -0.983 13.614 6.201 1.00 30.38 453 ASN A CA 1
ATOM 3511 C C . ASN A 1 453 ? -0.889 13.021 7.620 1.00 30.38 453 ASN A C 1
ATOM 3513 O O . ASN A 1 453 ? -0.166 13.563 8.461 1.00 30.38 453 ASN A O 1
ATOM 3517 N N . ALA A 1 454 ? -1.584 11.910 7.891 1.00 34.41 454 ALA A N 1
ATOM 3518 C CA . ALA A 1 454 ? -1.623 11.224 9.196 1.00 34.41 454 ALA A CA 1
ATOM 3519 C C . ALA A 1 454 ? -0.254 10.657 9.655 1.00 34.41 454 ALA A C 1
ATOM 3521 O O . ALA A 1 454 ? -0.156 9.932 10.644 1.00 34.41 454 ALA A O 1
ATOM 3522 N N . SER A 1 455 ? 0.810 10.972 8.918 1.00 33.25 455 SER A N 1
ATOM 3523 C CA . SER A 1 455 ? 2.202 10.627 9.179 1.00 33.25 455 SER A CA 1
ATOM 3524 C C . SER A 1 455 ? 2.995 11.732 9.891 1.00 33.25 455 SER A C 1
ATOM 3526 O O . SER A 1 455 ? 4.111 11.459 10.334 1.00 33.25 455 SER A O 1
ATOM 3528 N N . PHE A 1 456 ? 2.455 12.949 10.057 1.00 34.94 456 PHE A N 1
ATOM 3529 C CA . PHE A 1 456 ? 3.129 14.003 10.822 1.00 34.94 456 PHE A CA 1
ATOM 3530 C C . PHE A 1 456 ? 2.911 13.843 12.332 1.00 34.94 456 PHE A C 1
ATOM 3532 O O . PHE A 1 456 ? 1.783 13.754 12.813 1.00 34.94 456 PHE A O 1
ATOM 3539 N N . ARG A 1 457 ? 4.015 13.844 13.082 1.00 42.50 457 ARG A N 1
ATOM 3540 C CA . ARG A 1 457 ? 4.048 13.882 14.547 1.00 42.50 457 ARG A CA 1
ATOM 3541 C C . ARG A 1 457 ? 4.810 15.132 14.949 1.00 42.50 457 ARG A C 1
ATOM 3543 O O . ARG A 1 457 ? 6.030 15.174 14.799 1.00 42.50 457 ARG A O 1
ATOM 3550 N N . ASP A 1 458 ? 4.108 16.153 15.430 1.00 37.38 458 ASP A N 1
ATOM 3551 C CA . ASP A 1 458 ? 4.769 17.383 15.856 1.00 37.38 458 ASP A CA 1
ATOM 3552 C C . ASP A 1 458 ? 5.670 17.099 17.082 1.00 37.38 458 ASP A C 1
ATOM 3554 O O . ASP A 1 458 ? 5.218 16.491 18.061 1.00 37.38 458 ASP A O 1
ATOM 3558 N N . PRO A 1 459 ? 6.945 17.535 17.073 1.00 36.56 459 PRO A N 1
ATOM 3559 C CA . PRO A 1 459 ? 7.861 17.357 18.198 1.00 36.56 459 PRO A CA 1
ATOM 3560 C C . PRO A 1 459 ? 7.346 17.927 19.531 1.00 36.56 459 PRO A C 1
ATOM 3562 O O . PRO A 1 459 ? 7.860 17.547 20.583 1.00 36.56 459 PRO A O 1
ATOM 3565 N N . TYR A 1 460 ? 6.381 18.855 19.510 1.00 37.91 460 TYR A N 1
ATOM 3566 C CA . TYR A 1 460 ? 5.754 19.476 20.683 1.00 37.91 460 TYR A CA 1
ATOM 3567 C C . TYR A 1 460 ? 4.425 18.833 21.117 1.00 37.91 460 TYR A C 1
ATOM 3569 O O . TYR A 1 460 ? 4.040 19.026 22.270 1.00 37.91 460 TYR A O 1
ATOM 3577 N N . THR A 1 461 ? 3.775 18.009 20.281 1.00 44.22 461 THR A N 1
ATOM 3578 C CA . THR A 1 461 ? 2.475 17.361 20.584 1.00 44.22 461 THR A CA 1
ATOM 3579 C C . THR A 1 461 ? 2.454 15.831 20.451 1.00 44.22 461 THR A C 1
ATOM 3581 O O . THR A 1 461 ? 1.458 15.202 20.812 1.00 44.22 461 THR A O 1
ATOM 3584 N N . GLY A 1 462 ? 3.559 15.207 20.031 1.00 43.50 462 GLY A N 1
ATOM 3585 C CA . GLY A 1 462 ? 3.728 13.752 20.029 1.00 43.50 462 GLY A CA 1
ATOM 3586 C C . GLY A 1 462 ? 2.826 13.010 19.036 1.00 43.50 462 GLY A C 1
ATOM 3587 O O . GLY A 1 462 ? 2.175 13.607 18.186 1.00 43.50 462 GLY A O 1
ATOM 3588 N N . SER A 1 463 ? 2.750 11.680 19.150 1.00 37.47 463 SER A N 1
ATOM 3589 C CA . SER A 1 463 ? 1.901 10.828 18.293 1.00 37.47 463 SER A CA 1
ATOM 3590 C C . SER A 1 463 ? 0.383 11.027 18.470 1.00 37.47 463 SER A C 1
ATOM 3592 O O . SER A 1 463 ? -0.387 10.341 17.805 1.00 37.47 463 SER A O 1
ATOM 3594 N N . ASN A 1 464 ? -0.040 11.937 19.357 1.00 42.88 464 ASN A N 1
ATOM 3595 C CA . ASN A 1 464 ? -1.436 12.204 19.724 1.00 42.88 464 ASN A CA 1
ATOM 3596 C C . ASN A 1 464 ? -1.836 13.660 19.405 1.00 42.88 464 ASN A C 1
ATOM 3598 O O . ASN A 1 464 ? -2.562 14.290 20.178 1.00 42.88 464 ASN A O 1
ATOM 3602 N N . ALA A 1 465 ? -1.312 14.239 18.322 1.00 41.69 465 ALA A N 1
ATOM 3603 C CA . ALA A 1 465 ? -1.725 15.567 17.878 1.00 41.69 465 ALA A CA 1
ATOM 3604 C C . ALA A 1 465 ? -3.225 15.566 17.536 1.00 41.69 465 ALA A C 1
ATOM 3606 O O . ALA A 1 465 ? -3.706 14.689 16.819 1.00 41.69 465 ALA A O 1
ATOM 3607 N N . TYR A 1 466 ? -3.967 16.538 18.070 1.00 38.53 466 TYR A N 1
ATOM 3608 C CA . TYR A 1 466 ? -5.383 16.704 17.759 1.00 38.53 466 TYR A CA 1
ATOM 3609 C C . TYR A 1 466 ? -5.547 17.136 16.295 1.00 38.53 466 TYR A C 1
ATOM 3611 O O . TYR A 1 466 ? -4.948 18.125 15.868 1.00 38.53 466 TYR A O 1
ATOM 3619 N N . ILE A 1 467 ? -6.390 16.418 15.550 1.00 38.66 467 ILE A N 1
ATOM 3620 C CA . ILE A 1 467 ? -6.738 16.711 14.157 1.00 38.66 467 ILE A CA 1
ATOM 3621 C C . ILE A 1 467 ? -8.194 17.204 14.140 1.00 38.66 467 ILE A C 1
ATOM 3623 O O . ILE A 1 467 ? -9.089 16.438 14.507 1.00 38.66 467 ILE A O 1
ATOM 3627 N N . PRO A 1 468 ? -8.469 18.460 13.738 1.00 28.84 468 PRO A N 1
ATOM 3628 C CA . PRO A 1 468 ? -9.836 18.967 13.653 1.00 28.84 468 PRO A CA 1
ATOM 3629 C C . PRO A 1 468 ? -10.699 18.094 12.730 1.00 28.84 468 PRO A C 1
ATOM 3631 O O . PRO A 1 468 ? -10.349 17.906 11.568 1.00 28.84 468 PRO A O 1
ATOM 3634 N N . GLY A 1 469 ? -11.819 17.572 13.241 1.00 33.88 469 GLY A N 1
ATOM 3635 C CA . GLY A 1 469 ? -12.767 16.751 12.473 1.00 33.88 469 GLY A CA 1
ATOM 3636 C C . GLY A 1 469 ? -12.678 15.234 12.697 1.00 33.88 469 GLY A C 1
ATOM 3637 O O . GLY A 1 469 ? -13.492 14.508 12.137 1.00 33.88 469 GLY A O 1
ATOM 3638 N N . GLN A 1 470 ? -11.753 14.740 13.532 1.00 30.94 470 GLN A N 1
ATOM 3639 C CA . GLN A 1 470 ? -11.771 13.356 14.036 1.00 30.94 470 GLN A CA 1
ATOM 3640 C C . GLN A 1 470 ? -12.385 13.284 15.441 1.00 30.94 470 GLN A C 1
ATOM 3642 O O . GLN A 1 470 ? -12.053 14.093 16.305 1.00 30.94 470 GLN A O 1
ATOM 3647 N N . SER A 1 471 ? -13.226 12.275 15.706 1.00 27.75 471 SER A N 1
ATOM 3648 C CA . SER A 1 471 ? -13.750 12.011 17.053 1.00 27.75 471 SER A CA 1
ATOM 3649 C C . SER A 1 471 ? -12.598 11.709 18.017 1.00 27.75 471 SER A C 1
ATOM 3651 O O . SER A 1 471 ? -11.875 10.723 17.842 1.00 27.75 471 SER A O 1
ATOM 3653 N N . SER A 1 472 ? -12.434 12.542 19.040 1.00 33.62 472 SER A N 1
ATOM 3654 C CA . SER A 1 472 ? -11.328 12.453 19.994 1.00 33.62 472 SER A CA 1
ATOM 3655 C C . SER A 1 472 ? -11.468 11.231 20.914 1.00 33.62 472 SER A C 1
ATOM 3657 O O . SER A 1 472 ? -12.040 11.318 21.995 1.00 33.62 472 SER A O 1
ATOM 3659 N N . GLN A 1 473 ? -10.903 10.077 20.539 1.00 32.28 473 GLN A N 1
ATOM 3660 C CA . GLN A 1 473 ? -10.568 9.024 21.508 1.00 32.28 473 GLN A CA 1
ATOM 3661 C C . GLN A 1 473 ? -9.198 9.326 22.129 1.00 32.28 473 GLN A C 1
ATOM 3663 O O . GLN A 1 473 ? -8.181 8.746 21.749 1.00 32.28 473 GLN A O 1
ATOM 3668 N N . VAL A 1 474 ? -9.147 10.236 23.103 1.00 41.00 474 VAL A N 1
ATOM 3669 C CA . VAL A 1 474 ? -7.924 10.452 23.892 1.00 41.00 474 VAL A CA 1
ATOM 3670 C C . VAL A 1 474 ? -7.812 9.319 24.917 1.00 41.00 474 VAL A C 1
ATOM 3672 O O . VAL A 1 474 ? -8.294 9.412 26.039 1.00 41.00 474 VAL A O 1
ATOM 3675 N N . SER A 1 475 ? -7.229 8.188 24.515 1.00 34.81 475 SER A N 1
ATOM 3676 C CA . SER A 1 475 ? -6.966 7.053 25.416 1.00 34.81 475 SER A CA 1
ATOM 3677 C C . SER A 1 475 ? -5.520 6.553 25.321 1.00 34.81 475 SER A C 1
ATOM 3679 O O . SER A 1 475 ? -5.251 5.358 25.207 1.00 34.81 475 SER A O 1
ATOM 3681 N N . GLY A 1 476 ? -4.554 7.478 25.366 1.00 42.50 476 GLY A N 1
ATOM 3682 C CA . GLY A 1 476 ? -3.129 7.143 25.344 1.00 42.50 476 GLY A CA 1
ATOM 3683 C C . GLY A 1 476 ? -2.229 8.225 25.945 1.00 42.50 476 GLY A C 1
ATOM 3684 O O . GLY A 1 476 ? -2.448 9.412 25.732 1.00 42.50 476 GLY A O 1
ATOM 3685 N N . MET A 1 477 ? -1.189 7.797 26.672 1.00 52.81 477 MET A N 1
ATOM 3686 C CA . MET A 1 477 ? -0.146 8.672 27.232 1.00 52.81 477 MET A CA 1
ATOM 3687 C C . MET A 1 477 ? 0.590 9.422 26.108 1.00 52.81 477 MET A C 1
ATOM 3689 O O . MET A 1 477 ? 0.966 8.802 25.111 1.00 52.81 477 MET A O 1
ATOM 3693 N N . LEU A 1 478 ? 0.827 10.724 26.284 1.00 55.78 478 LEU A N 1
ATOM 3694 C CA . LEU A 1 478 ? 1.597 11.558 25.356 1.00 55.78 478 LEU A CA 1
ATOM 3695 C C . LEU A 1 478 ? 3.055 11.071 25.251 1.00 55.78 478 LEU A C 1
ATOM 3697 O O . LEU A 1 478 ? 3.693 10.815 26.270 1.00 55.78 478 LEU A O 1
ATOM 3701 N N . VAL A 1 479 ? 3.590 10.959 24.031 1.00 62.25 479 VAL A N 1
ATOM 3702 C CA . VAL A 1 479 ? 4.979 10.529 23.776 1.00 62.25 479 VAL A CA 1
ATOM 3703 C C . VAL A 1 479 ? 5.620 11.399 22.694 1.00 62.25 479 VAL A C 1
ATOM 3705 O O . VAL A 1 479 ? 5.037 11.588 21.630 1.00 62.25 479 VAL A O 1
ATOM 3708 N N . PHE A 1 480 ? 6.844 11.875 22.938 1.00 67.56 480 PHE A N 1
ATOM 3709 C CA . PHE A 1 480 ? 7.661 12.650 21.998 1.00 67.56 480 PHE A CA 1
ATOM 3710 C C . PHE A 1 480 ? 8.718 11.775 21.318 1.00 67.56 480 PHE A C 1
ATOM 3712 O O . PHE A 1 480 ? 9.898 11.813 21.683 1.00 67.56 480 PHE A O 1
ATOM 3719 N N . ASP A 1 481 ? 8.297 10.984 20.332 1.00 67.81 481 ASP A N 1
ATOM 3720 C CA . ASP A 1 481 ? 9.133 9.994 19.637 1.00 67.81 481 ASP A CA 1
ATOM 3721 C C . ASP A 1 481 ? 9.669 10.436 18.260 1.00 67.81 481 ASP A C 1
ATOM 3723 O O . ASP A 1 481 ? 10.442 9.711 17.638 1.00 67.81 481 ASP A O 1
ATOM 3727 N N . ALA A 1 482 ? 9.335 11.643 17.798 1.00 68.50 482 ALA A N 1
ATOM 3728 C CA . ALA A 1 482 ? 9.888 12.222 16.574 1.00 68.50 482 ALA A CA 1
ATOM 3729 C C . ALA A 1 482 ? 11.219 12.956 16.844 1.00 68.50 482 ALA A C 1
ATOM 3731 O O . ALA A 1 482 ? 11.267 13.865 17.679 1.00 68.50 482 ALA A O 1
ATOM 3732 N N . ALA A 1 483 ? 12.305 12.602 16.147 1.00 73.94 483 ALA A N 1
ATOM 3733 C CA . ALA A 1 483 ? 13.616 13.252 16.281 1.00 73.94 483 ALA A CA 1
ATOM 3734 C C . ALA A 1 483 ? 14.345 13.403 14.936 1.00 73.94 483 ALA A C 1
ATOM 3736 O O . ALA A 1 483 ? 14.317 12.512 14.090 1.00 73.94 483 ALA A O 1
ATOM 3737 N N . GLN A 1 484 ? 15.044 14.528 14.755 1.00 77.81 484 GLN A N 1
ATOM 3738 C CA . GLN A 1 484 ? 15.839 14.818 13.559 1.00 77.81 484 GLN A CA 1
ATOM 3739 C C . GLN A 1 484 ? 17.317 14.538 13.809 1.00 77.81 484 GLN A C 1
ATOM 3741 O O . GLN A 1 484 ? 18.148 15.423 13.991 1.00 77.81 484 GLN A O 1
ATOM 3746 N N . PHE A 1 485 ? 17.624 13.252 13.825 1.00 81.44 485 PHE A N 1
ATOM 3747 C CA . PHE A 1 485 ? 18.917 12.689 14.185 1.00 81.44 485 PHE A CA 1
ATOM 3748 C C . PHE A 1 485 ? 20.134 13.278 13.448 1.00 81.44 485 PHE A C 1
ATOM 3750 O O . PHE A 1 485 ? 21.158 13.528 14.080 1.00 81.44 485 PHE A O 1
ATOM 3757 N N . ASP A 1 486 ? 20.029 13.544 12.142 1.00 76.31 486 ASP A N 1
ATOM 3758 C CA . ASP A 1 486 ? 21.119 14.170 11.371 1.00 76.31 486 ASP A CA 1
ATOM 3759 C C . ASP A 1 486 ? 21.363 15.624 11.783 1.00 76.31 486 ASP A C 1
ATOM 3761 O O . ASP A 1 486 ? 22.504 16.073 11.879 1.00 76.31 486 ASP A O 1
ATOM 3765 N N . GLY A 1 487 ? 20.285 16.341 12.094 1.00 75.25 487 GLY A N 1
ATOM 3766 C CA . GLY A 1 487 ? 20.333 17.705 12.598 1.00 75.25 487 GLY A CA 1
ATOM 3767 C C . GLY A 1 487 ? 20.960 17.802 13.990 1.00 75.25 487 GLY A C 1
ATOM 3768 O O . GLY A 1 487 ? 21.803 18.660 14.245 1.00 75.25 487 GLY A O 1
ATOM 3769 N N . ILE A 1 488 ? 20.610 16.863 14.873 1.00 80.06 488 ILE A N 1
ATOM 3770 C CA . ILE A 1 488 ? 21.200 16.745 16.212 1.00 80.06 488 ILE A CA 1
ATOM 3771 C C . ILE A 1 488 ? 22.715 16.512 16.114 1.00 80.06 488 ILE A C 1
ATOM 3773 O O . ILE A 1 488 ? 23.483 17.204 16.783 1.00 80.06 488 ILE A O 1
ATOM 3777 N N . LEU A 1 489 ? 23.159 15.586 15.252 1.00 83.81 489 LEU A N 1
ATOM 3778 C CA . LEU A 1 489 ? 24.587 15.329 15.035 1.00 83.81 489 LEU A CA 1
ATOM 3779 C C . LEU A 1 489 ? 25.307 16.556 14.469 1.00 83.81 489 LEU A C 1
ATOM 3781 O O . LEU A 1 489 ? 26.364 16.915 14.983 1.00 83.81 489 LEU A O 1
ATOM 3785 N N . LYS A 1 490 ? 24.723 17.242 13.477 1.00 83.44 490 LYS A N 1
ATOM 3786 C CA . LYS A 1 490 ? 25.327 18.450 12.898 1.00 83.44 490 LYS A CA 1
ATOM 3787 C C . LYS A 1 490 ? 25.497 19.561 13.939 1.00 83.44 490 LYS A C 1
ATOM 3789 O O . LYS A 1 490 ? 26.568 20.166 14.000 1.00 83.44 490 LYS A O 1
ATOM 3794 N N . LYS A 1 491 ? 24.512 19.767 14.821 1.00 85.00 491 LYS A N 1
ATOM 3795 C CA . LYS A 1 491 ? 24.606 20.756 15.907 1.00 85.00 491 LYS A CA 1
ATOM 3796 C C . LYS A 1 491 ? 25.652 20.382 16.966 1.00 85.00 491 LYS A C 1
ATOM 3798 O O . LYS A 1 491 ? 26.376 21.255 17.438 1.00 85.00 491 LYS A O 1
ATOM 3803 N N . ILE A 1 492 ? 25.782 19.095 17.302 1.00 87.19 492 ILE A N 1
ATOM 3804 C CA . ILE A 1 492 ? 26.862 18.598 18.173 1.00 87.19 492 ILE A CA 1
ATOM 3805 C C . ILE A 1 492 ? 28.229 18.870 17.536 1.00 87.19 492 ILE A C 1
ATOM 3807 O O . ILE A 1 492 ? 29.117 19.369 18.219 1.00 87.19 492 ILE A O 1
ATOM 3811 N N . THR A 1 493 ? 28.403 18.587 16.242 1.00 86.62 493 THR A N 1
ATOM 3812 C CA . THR A 1 493 ? 29.664 18.835 15.527 1.00 86.62 493 THR A CA 1
ATOM 3813 C C . THR A 1 493 ? 30.008 20.323 15.467 1.00 86.62 493 THR A C 1
ATOM 3815 O O . THR A 1 493 ? 31.151 20.697 15.708 1.00 86.62 493 THR A O 1
ATOM 3818 N N . GLU A 1 494 ? 29.035 21.191 15.199 1.00 89.75 494 GLU A N 1
ATOM 3819 C CA . GLU A 1 494 ? 29.243 22.641 15.199 1.00 89.75 494 GLU A CA 1
ATOM 3820 C C . GLU A 1 494 ? 29.643 23.165 16.584 1.00 89.75 494 GLU A C 1
ATOM 3822 O O . GLU A 1 494 ? 30.627 23.894 16.700 1.00 89.75 494 GLU A O 1
ATOM 3827 N N . PHE A 1 495 ? 28.927 22.772 17.642 1.00 90.44 495 PHE A N 1
ATOM 3828 C CA . PHE A 1 495 ? 29.284 23.163 19.006 1.00 90.44 495 PHE A CA 1
ATOM 3829 C C . PHE A 1 495 ? 30.635 22.597 19.429 1.00 90.44 495 PHE A C 1
ATOM 3831 O O . PHE A 1 495 ? 31.401 23.288 20.097 1.00 90.44 495 PHE A O 1
ATOM 3838 N N . ASN A 1 496 ? 30.969 21.390 18.980 1.00 89.44 496 ASN A N 1
ATOM 3839 C CA . ASN A 1 496 ? 32.286 20.821 19.195 1.00 89.44 496 ASN A CA 1
ATOM 3840 C C . ASN A 1 496 ? 33.393 21.654 18.535 1.00 89.44 496 ASN A C 1
ATOM 3842 O O . ASN A 1 496 ? 34.407 21.947 19.162 1.00 89.44 496 ASN A O 1
ATOM 3846 N N . ASN A 1 497 ? 33.178 22.081 17.290 1.00 87.50 497 ASN A N 1
ATOM 3847 C CA . ASN A 1 497 ? 34.116 22.928 16.556 1.00 87.50 497 ASN A CA 1
ATOM 3848 C C . ASN A 1 497 ? 34.251 24.317 17.197 1.00 87.50 497 ASN A C 1
ATOM 3850 O O . ASN A 1 497 ? 35.356 24.850 17.277 1.00 87.50 497 ASN A O 1
ATOM 3854 N N . ALA A 1 498 ? 33.155 24.877 17.717 1.00 86.62 498 ALA A N 1
ATOM 3855 C CA . ALA A 1 498 ? 33.187 26.124 18.475 1.00 86.62 498 ALA A CA 1
ATOM 3856 C C . ALA A 1 498 ? 34.012 25.982 19.767 1.00 86.62 498 ALA A C 1
ATOM 3858 O O . ALA A 1 498 ? 34.850 26.836 20.054 1.00 86.62 498 ALA A O 1
ATOM 3859 N N . LEU A 1 499 ? 33.849 24.877 20.506 1.00 87.19 499 LEU A N 1
ATOM 3860 C CA . LEU A 1 499 ? 34.659 24.570 21.692 1.00 87.19 499 LEU A CA 1
ATOM 3861 C C . LEU A 1 499 ? 36.138 24.346 21.340 1.00 87.19 499 LEU A C 1
ATOM 3863 O O . LEU A 1 499 ? 37.000 24.820 22.070 1.00 87.19 499 LEU A O 1
ATOM 3867 N N . LEU A 1 500 ? 36.440 23.694 20.211 1.00 85.06 500 LEU A N 1
ATOM 3868 C CA . LEU A 1 500 ? 37.809 23.519 19.697 1.00 85.06 500 LEU A CA 1
ATOM 3869 C C . LEU A 1 500 ? 38.489 24.851 19.352 1.00 85.06 500 LEU A C 1
ATOM 3871 O O . LEU A 1 500 ? 39.705 24.968 19.495 1.00 85.06 500 LEU A O 1
ATOM 3875 N N . SER A 1 501 ? 37.715 25.836 18.888 1.00 83.81 501 SER A N 1
ATOM 3876 C CA . SER A 1 501 ? 38.214 27.164 18.510 1.00 83.81 501 SER A CA 1
ATOM 3877 C C . SER A 1 501 ? 38.407 28.127 19.690 1.00 83.81 501 SER A C 1
ATOM 3879 O O . SER A 1 501 ? 39.110 29.128 19.552 1.00 83.81 501 SER A O 1
ATOM 3881 N N . ASP A 1 502 ? 37.819 27.826 20.851 1.00 85.88 502 ASP A N 1
ATOM 3882 C CA . ASP A 1 502 ? 37.932 28.618 22.078 1.00 85.88 502 ASP A CA 1
ATOM 3883 C C . ASP A 1 502 ? 39.084 28.080 22.949 1.00 85.88 502 ASP A C 1
ATOM 3885 O O . ASP A 1 502 ? 38.978 27.011 23.554 1.00 85.88 502 ASP A O 1
ATOM 3889 N N . GLN A 1 503 ? 40.193 28.828 23.030 1.00 80.31 503 GLN A N 1
ATOM 3890 C CA . GLN A 1 503 ? 41.402 28.426 23.769 1.00 80.31 503 GLN A CA 1
ATOM 3891 C C . GLN A 1 503 ? 41.150 28.123 25.257 1.00 80.31 503 GLN A C 1
ATOM 3893 O O . GLN A 1 503 ? 41.903 27.345 25.842 1.00 80.31 503 GLN A O 1
ATOM 3898 N N . GLU A 1 504 ? 40.103 28.686 25.871 1.00 80.69 504 GLU A N 1
ATOM 3899 C CA . GLU A 1 504 ? 39.764 28.419 27.275 1.00 80.69 504 GLU A CA 1
ATOM 3900 C C . GLU A 1 504 ? 38.845 27.199 27.456 1.00 80.69 504 GLU A C 1
ATOM 3902 O O . GLU A 1 504 ? 38.811 26.621 28.544 1.00 80.69 504 GLU A O 1
ATOM 3907 N N . LYS A 1 505 ? 38.110 26.783 26.412 1.00 81.12 505 LYS A N 1
ATOM 3908 C CA . LYS A 1 505 ? 37.124 25.681 26.465 1.00 81.12 505 LYS A CA 1
ATOM 3909 C C . LYS A 1 505 ? 37.486 24.465 25.609 1.00 81.12 505 LYS A C 1
ATOM 3911 O O . LYS A 1 505 ? 36.714 23.506 25.550 1.00 81.12 505 LYS A O 1
ATOM 3916 N N . GLN A 1 506 ? 38.667 24.468 24.994 1.00 82.88 506 GLN A N 1
ATOM 3917 C CA . GLN A 1 506 ? 39.157 23.394 24.127 1.00 82.88 506 GLN A CA 1
ATOM 3918 C C . GLN A 1 506 ? 39.171 22.018 24.814 1.00 82.88 506 GLN A C 1
ATOM 3920 O O . GLN A 1 506 ? 38.932 20.996 24.174 1.00 82.88 506 GLN A O 1
ATOM 3925 N N . ASN A 1 507 ? 39.384 21.979 26.130 1.00 83.38 507 ASN A N 1
ATOM 3926 C CA . ASN A 1 507 ? 39.369 20.756 26.939 1.00 83.38 507 ASN A CA 1
ATOM 3927 C C . ASN A 1 507 ? 37.981 20.095 27.086 1.00 83.38 507 ASN A C 1
ATOM 3929 O O . ASN A 1 507 ? 37.911 18.969 27.571 1.00 83.38 507 ASN A O 1
ATOM 3933 N N . LEU A 1 508 ? 36.895 20.772 26.695 1.00 84.44 508 LEU A N 1
ATOM 3934 C CA . LEU A 1 508 ? 35.521 20.246 26.708 1.00 84.44 508 LEU A CA 1
ATOM 3935 C C . LEU A 1 508 ? 35.084 19.682 25.344 1.00 84.44 508 LEU A C 1
ATOM 3937 O O . LEU A 1 508 ? 33.948 19.216 25.206 1.00 84.44 508 LEU A O 1
ATOM 3941 N N . SER A 1 509 ? 35.961 19.748 24.339 1.00 86.50 509 SER A N 1
ATOM 3942 C CA . SER A 1 509 ? 35.695 19.212 23.007 1.00 86.50 509 SER A CA 1
ATOM 3943 C C . SER A 1 509 ? 35.776 17.681 22.957 1.00 86.50 509 SER A C 1
ATOM 3945 O O . SER A 1 509 ? 36.523 17.034 23.687 1.00 86.50 509 SER A O 1
ATOM 3947 N N . LEU A 1 510 ? 34.963 17.107 22.079 1.00 88.56 510 LEU A N 1
ATOM 3948 C CA . LEU A 1 510 ? 34.900 15.705 21.701 1.00 88.56 510 LEU A CA 1
ATOM 3949 C C . LEU A 1 510 ? 36.079 15.336 20.804 1.00 88.56 510 LEU A C 1
ATOM 3951 O O . LEU A 1 510 ? 36.405 16.054 19.852 1.00 88.56 510 LEU A O 1
ATOM 3955 N N . THR A 1 511 ? 36.640 14.157 21.055 1.00 86.81 511 THR A N 1
ATOM 3956 C CA . THR A 1 511 ? 37.633 13.537 20.174 1.00 86.81 511 THR A CA 1
ATOM 3957 C C . THR A 1 511 ? 36.960 12.880 18.959 1.00 86.81 511 THR A C 1
ATOM 3959 O O . THR A 1 511 ? 35.764 12.582 18.987 1.00 86.81 511 THR A O 1
ATOM 3962 N N . GLU A 1 512 ? 37.704 12.611 17.880 1.00 84.62 512 GLU A N 1
ATOM 3963 C CA . GLU A 1 512 ? 37.163 11.902 16.701 1.00 84.62 512 GLU A CA 1
ATOM 3964 C C . GLU A 1 512 ? 36.477 10.557 17.045 1.00 84.62 512 GLU A C 1
ATOM 3966 O O . GLU A 1 512 ? 35.388 10.294 16.521 1.00 84.62 512 GLU A O 1
ATOM 3971 N N . PRO A 1 513 ? 37.016 9.722 17.963 1.00 86.50 513 PRO A N 1
ATOM 3972 C CA . PRO A 1 513 ? 36.316 8.535 18.452 1.00 86.50 513 PRO A CA 1
ATOM 3973 C C . PRO A 1 513 ? 34.971 8.830 19.124 1.00 86.50 513 PRO A C 1
ATOM 3975 O O . PRO A 1 513 ? 34.017 8.077 18.921 1.00 86.50 513 PRO A O 1
ATOM 3978 N N . ASP A 1 514 ? 34.869 9.912 19.900 1.00 87.75 514 ASP A N 1
ATOM 3979 C CA . ASP A 1 514 ? 33.626 10.277 20.588 1.00 87.75 514 ASP A CA 1
ATOM 3980 C C . ASP A 1 514 ? 32.550 10.722 19.590 1.00 87.75 514 ASP A C 1
ATOM 3982 O O . ASP A 1 514 ? 31.385 10.337 19.715 1.00 87.75 514 ASP A O 1
ATOM 3986 N N . VAL A 1 515 ? 32.940 11.468 18.549 1.00 85.94 515 VAL A N 1
ATOM 3987 C CA . VAL A 1 515 ? 32.042 11.877 17.454 1.00 85.94 515 VAL A CA 1
ATOM 3988 C C . VAL A 1 515 ? 31.543 10.658 16.671 1.00 85.94 515 VAL A C 1
ATOM 3990 O O . VAL A 1 515 ? 30.343 10.532 16.416 1.00 85.94 515 VAL A O 1
ATOM 3993 N N . SER A 1 516 ? 32.432 9.713 16.349 1.00 85.25 516 SER A N 1
ATOM 3994 C CA . SER A 1 516 ? 32.067 8.452 15.684 1.00 85.25 516 SER A CA 1
ATOM 3995 C C . SER A 1 516 ? 31.118 7.597 16.539 1.00 85.25 516 SER A C 1
ATOM 3997 O O . SER A 1 516 ? 30.127 7.036 16.048 1.00 85.25 516 SER A O 1
ATOM 3999 N N . ARG A 1 517 ? 31.354 7.557 17.856 1.00 89.62 517 ARG A N 1
ATOM 4000 C CA . ARG A 1 517 ? 30.491 6.855 18.813 1.00 89.62 517 ARG A CA 1
ATOM 4001 C C . ARG A 1 517 ? 29.107 7.498 18.915 1.00 89.62 517 ARG A C 1
ATOM 4003 O O . ARG A 1 517 ? 28.114 6.775 18.864 1.00 89.62 517 ARG A O 1
ATOM 4010 N N . LEU A 1 518 ? 29.011 8.828 18.957 1.00 89.38 518 LEU A N 1
ATOM 4011 C CA . LEU A 1 518 ? 27.726 9.542 18.892 1.00 89.38 518 LEU A CA 1
ATOM 4012 C C . LEU A 1 518 ? 26.968 9.244 17.590 1.00 89.38 518 LEU A C 1
ATOM 4014 O O . LEU A 1 518 ? 25.760 9.004 17.630 1.00 89.38 518 LEU A O 1
ATOM 4018 N N . GLY A 1 519 ? 27.670 9.159 16.455 1.00 87.12 519 GLY A N 1
ATOM 4019 C CA . GLY A 1 519 ? 27.086 8.722 15.183 1.00 87.12 519 GLY A CA 1
ATOM 4020 C C . GLY A 1 519 ? 26.483 7.312 15.251 1.00 87.12 519 GLY A C 1
ATOM 4021 O O . GLY A 1 519 ? 25.393 7.072 14.728 1.00 87.12 519 GLY A O 1
ATOM 4022 N N . SER A 1 520 ? 27.137 6.394 15.966 1.00 87.25 520 SER A N 1
ATOM 4023 C CA . SER A 1 520 ? 26.658 5.017 16.168 1.00 87.25 520 SER A CA 1
ATOM 4024 C C . SER A 1 520 ? 25.433 4.941 17.091 1.00 87.25 520 SER A C 1
ATOM 4026 O O . SER A 1 520 ? 24.477 4.217 16.794 1.00 87.25 520 SER A O 1
ATOM 4028 N N . ILE A 1 521 ? 25.415 5.735 18.170 1.00 90.94 521 ILE A N 1
ATOM 4029 C CA . ILE A 1 521 ? 24.250 5.883 19.064 1.00 90.94 521 ILE A CA 1
ATOM 4030 C C . ILE A 1 521 ? 23.039 6.348 18.257 1.00 90.94 521 ILE A C 1
ATOM 4032 O O . ILE A 1 521 ? 21.962 5.760 18.327 1.00 90.94 521 ILE A O 1
ATOM 4036 N N . VAL A 1 522 ? 23.232 7.380 17.440 1.00 89.31 522 VAL A N 1
ATOM 4037 C CA . VAL A 1 522 ? 22.173 7.962 16.622 1.00 89.31 522 VAL A CA 1
ATOM 4038 C C . VAL A 1 522 ? 21.693 7.000 15.534 1.00 89.31 522 VAL A C 1
ATOM 4040 O O . VAL A 1 522 ? 20.487 6.877 15.333 1.00 89.31 522 VAL A O 1
ATOM 4043 N N . LYS A 1 523 ? 22.591 6.257 14.878 1.00 86.25 523 LYS A N 1
ATOM 4044 C CA . LYS A 1 523 ? 22.209 5.203 13.922 1.00 86.25 523 LYS A CA 1
ATOM 4045 C C . LYS A 1 523 ? 21.301 4.154 14.571 1.00 86.25 523 LYS A C 1
ATOM 4047 O O . LYS A 1 523 ? 20.317 3.748 13.964 1.00 86.25 523 LYS A O 1
ATOM 4052 N N . THR A 1 524 ? 21.599 3.777 15.813 1.00 87.12 524 THR A N 1
ATOM 4053 C CA . THR A 1 524 ? 20.781 2.832 16.589 1.00 87.12 524 THR A CA 1
ATOM 4054 C C . THR A 1 524 ? 19.401 3.407 16.918 1.00 87.12 524 THR A C 1
ATOM 4056 O O . THR A 1 524 ? 18.402 2.702 16.832 1.00 87.12 524 THR A O 1
ATOM 4059 N N . LEU A 1 525 ? 19.322 4.698 17.251 1.00 84.62 525 LEU A N 1
ATOM 4060 C CA . LEU A 1 525 ? 18.057 5.376 17.553 1.00 84.62 525 LEU A CA 1
ATOM 4061 C C . LEU A 1 525 ? 17.203 5.681 16.306 1.00 84.62 525 LEU A C 1
ATOM 4063 O O . LEU A 1 525 ? 15.989 5.815 16.423 1.00 84.62 525 LEU A O 1
ATOM 4067 N N . LYS A 1 526 ? 17.802 5.783 15.112 1.00 83.62 526 LYS A N 1
ATOM 4068 C CA . LYS A 1 526 ? 17.066 6.001 13.853 1.00 83.62 526 LYS A CA 1
ATOM 4069 C C . LYS A 1 526 ? 16.188 4.815 13.467 1.00 83.62 526 LYS A C 1
ATOM 4071 O O . LYS A 1 526 ? 15.118 5.015 12.898 1.00 83.62 526 LYS A O 1
ATOM 4076 N N . ASP A 1 527 ? 16.640 3.598 13.749 1.00 77.00 527 ASP A N 1
ATOM 4077 C CA . ASP A 1 527 ? 15.987 2.389 13.259 1.00 77.00 527 ASP A CA 1
ATOM 4078 C C . ASP A 1 527 ? 15.052 1.774 14.309 1.00 77.00 527 ASP A C 1
ATOM 4080 O O . ASP A 1 527 ? 15.333 0.757 14.950 1.00 77.00 527 ASP A O 1
ATOM 4084 N N . THR A 1 528 ? 13.907 2.432 14.502 1.00 73.56 528 THR A N 1
ATOM 4085 C CA . THR A 1 528 ? 12.901 2.060 15.512 1.00 73.56 528 THR A CA 1
ATOM 4086 C C . THR A 1 528 ? 12.366 0.640 15.339 1.00 73.56 528 THR A C 1
ATOM 4088 O O . THR A 1 528 ? 11.957 0.011 16.318 1.00 73.56 528 THR A O 1
ATOM 4091 N N . SER A 1 529 ? 12.433 0.095 14.119 1.00 65.19 529 SER A N 1
ATOM 4092 C CA . SER A 1 529 ? 12.022 -1.272 13.809 1.00 65.19 529 SER A CA 1
ATOM 4093 C C . SER A 1 529 ? 12.879 -2.332 14.521 1.00 65.19 529 SER A C 1
ATOM 4095 O O . SER A 1 529 ? 12.363 -3.397 14.863 1.00 65.19 529 SER A O 1
ATOM 4097 N N . TYR A 1 530 ? 14.132 -2.012 14.877 1.00 72.00 530 TYR A N 1
ATOM 4098 C CA . TYR A 1 530 ? 15.066 -2.925 15.551 1.00 72.00 530 TYR A CA 1
ATOM 4099 C C . TYR A 1 530 ? 15.227 -2.684 17.054 1.00 72.00 530 TYR A C 1
ATOM 4101 O O . TYR A 1 530 ? 15.986 -3.423 17.679 1.00 72.00 530 TYR A O 1
ATOM 4109 N N . TYR A 1 531 ? 14.487 -1.755 17.676 1.00 81.44 531 TYR A N 1
ATOM 4110 C CA . TYR A 1 531 ? 14.598 -1.430 19.118 1.00 81.44 531 TYR A CA 1
ATOM 4111 C C . TYR A 1 531 ? 14.487 -2.639 20.062 1.00 81.44 531 TYR A C 1
ATOM 4113 O O . TYR A 1 531 ? 14.982 -2.617 21.188 1.00 81.44 531 TYR A O 1
ATOM 4121 N N . HIS A 1 532 ? 13.820 -3.702 19.617 1.00 72.44 532 HIS A N 1
ATOM 4122 C CA . HIS A 1 532 ? 13.667 -4.952 20.357 1.00 72.44 532 HIS A CA 1
ATOM 4123 C C . HIS A 1 532 ? 14.925 -5.848 20.331 1.00 72.44 532 HIS A C 1
ATOM 4125 O O . HIS A 1 532 ? 15.003 -6.813 21.090 1.00 72.44 532 HIS A O 1
ATOM 4131 N N . SER A 1 533 ? 15.893 -5.547 19.462 1.00 74.81 533 SER A N 1
ATOM 4132 C CA . SER A 1 533 ? 17.105 -6.338 19.209 1.00 74.81 533 SER A CA 1
ATOM 4133 C C . SER A 1 533 ? 18.409 -5.538 19.350 1.00 74.81 533 SER A C 1
ATOM 4135 O O . SER A 1 533 ? 19.448 -6.127 19.654 1.00 74.81 533 SER A O 1
ATOM 4137 N N . SER A 1 534 ? 18.367 -4.212 19.191 1.00 84.06 534 SER A N 1
ATOM 4138 C CA . SER A 1 534 ? 19.510 -3.319 19.388 1.00 84.06 534 SER A CA 1
ATOM 4139 C C . SER A 1 534 ? 19.835 -3.090 20.868 1.00 84.06 534 SER A C 1
ATOM 4141 O O . SER A 1 534 ? 18.973 -3.184 21.742 1.00 84.06 534 SER A O 1
ATOM 4143 N N . LYS A 1 535 ? 21.105 -2.795 21.166 1.00 87.94 535 LYS A N 1
ATOM 4144 C CA . LYS A 1 535 ? 21.610 -2.500 22.518 1.00 87.94 535 LYS A CA 1
ATOM 4145 C C . LYS A 1 535 ? 22.649 -1.387 22.462 1.00 87.94 535 LYS A C 1
ATOM 4147 O O . LYS A 1 535 ? 23.360 -1.276 21.468 1.00 87.94 535 LYS A O 1
ATOM 4152 N N . PHE A 1 536 ? 22.776 -0.621 23.541 1.00 90.50 536 PHE A N 1
ATOM 4153 C CA . PHE A 1 536 ? 23.843 0.374 23.695 1.00 90.50 536 PHE A CA 1
ATOM 4154 C C . PHE A 1 536 ? 25.025 -0.230 24.451 1.00 90.50 536 PHE A C 1
ATOM 4156 O O . PHE A 1 536 ? 24.831 -1.064 25.336 1.00 90.50 536 PHE A O 1
ATOM 4163 N N . ALA A 1 537 ? 26.257 0.189 24.175 1.00 88.00 537 ALA A N 1
ATOM 4164 C CA . ALA A 1 537 ? 27.384 -0.128 25.049 1.00 88.00 537 ALA A CA 1
ATOM 4165 C C . ALA A 1 537 ? 27.325 0.729 26.328 1.00 88.00 537 ALA A C 1
ATOM 4167 O O . ALA A 1 537 ? 26.762 1.821 26.337 1.00 88.00 537 ALA A O 1
ATOM 4168 N N . ASP A 1 538 ? 27.914 0.266 27.435 1.00 85.12 538 ASP A N 1
ATOM 4169 C CA . ASP A 1 538 ? 27.968 1.086 28.663 1.00 85.12 538 ASP A CA 1
ATOM 4170 C C . ASP A 1 538 ? 28.789 2.368 28.450 1.00 85.12 538 ASP A C 1
ATOM 4172 O O . ASP A 1 538 ? 28.473 3.416 29.009 1.00 85.12 538 ASP A O 1
ATOM 4176 N N . SER A 1 539 ? 29.787 2.312 27.562 1.00 85.19 539 SER A N 1
ATOM 4177 C CA . SER A 1 539 ? 30.562 3.475 27.128 1.00 85.19 539 SER A CA 1
ATOM 4178 C C . SER A 1 539 ? 29.737 4.520 26.376 1.00 85.19 539 SER A C 1
ATOM 4180 O O . SER A 1 539 ? 30.095 5.693 26.402 1.00 85.19 539 SER A O 1
ATOM 4182 N N . ASP A 1 540 ? 28.649 4.115 25.718 1.00 90.06 540 ASP A N 1
ATOM 4183 C CA . ASP A 1 540 ? 27.781 5.017 24.954 1.00 90.06 540 ASP A CA 1
ATOM 4184 C C . ASP A 1 540 ? 26.931 5.866 25.903 1.00 90.06 540 ASP A C 1
ATOM 4186 O O . ASP A 1 540 ? 26.845 7.087 25.768 1.00 90.06 540 ASP A O 1
ATOM 4190 N N . ILE A 1 541 ? 26.364 5.217 26.925 1.00 89.44 541 ILE A N 1
ATOM 4191 C CA . ILE A 1 541 ? 25.612 5.883 27.992 1.00 89.44 541 ILE A CA 1
ATOM 4192 C C . ILE A 1 541 ? 26.548 6.756 28.835 1.00 89.44 541 ILE A C 1
ATOM 4194 O O . ILE A 1 541 ? 26.208 7.898 29.138 1.00 89.44 541 ILE A O 1
ATOM 4198 N N . ALA A 1 542 ? 27.750 6.267 29.159 1.00 88.19 542 ALA A N 1
ATOM 4199 C CA . ALA A 1 542 ? 28.745 7.038 29.900 1.00 88.19 542 ALA A CA 1
ATOM 4200 C C . ALA A 1 542 ? 29.187 8.305 29.149 1.00 88.19 542 ALA A C 1
ATOM 4202 O O . ALA A 1 542 ? 29.275 9.367 29.761 1.00 88.19 542 ALA A O 1
ATOM 4203 N N . LEU A 1 543 ? 29.413 8.220 27.831 1.00 90.75 543 LEU A N 1
ATOM 4204 C CA . LEU A 1 543 ? 29.743 9.382 27.002 1.00 90.75 543 LEU A CA 1
ATOM 4205 C C . LEU A 1 543 ? 28.634 10.441 27.072 1.00 90.75 543 LEU A C 1
ATOM 4207 O O . LEU A 1 543 ? 28.916 11.604 27.343 1.00 90.75 543 LEU A O 1
ATOM 4211 N N . LEU A 1 544 ? 27.370 10.047 26.908 1.00 90.75 544 LEU A N 1
ATOM 4212 C CA . LEU A 1 544 ? 26.244 10.984 26.970 1.00 90.75 544 LEU A CA 1
ATOM 4213 C C . LEU A 1 544 ? 26.070 11.629 28.345 1.00 90.75 544 LEU A C 1
ATOM 4215 O O . LEU A 1 544 ? 25.850 12.835 28.430 1.00 90.75 544 LEU A O 1
ATOM 4219 N N . LEU A 1 545 ? 26.199 10.853 29.423 1.00 89.44 545 LEU A N 1
ATOM 4220 C CA . LEU A 1 545 ? 26.127 11.384 30.785 1.00 89.44 545 LEU A CA 1
ATOM 4221 C C . LEU A 1 545 ? 27.279 12.363 31.071 1.00 89.44 545 LEU A C 1
ATOM 4223 O O . LEU A 1 545 ? 27.042 13.430 31.638 1.00 89.44 545 LEU A O 1
ATOM 4227 N N . ASN A 1 546 ? 28.496 12.058 30.608 1.00 88.25 546 ASN A N 1
ATOM 4228 C CA . ASN A 1 546 ? 29.645 12.960 30.721 1.00 88.25 546 ASN A CA 1
ATOM 4229 C C . ASN A 1 546 ? 29.420 14.276 29.967 1.00 88.25 546 ASN A C 1
ATOM 4231 O O . ASN A 1 546 ? 29.795 15.340 30.463 1.00 88.25 546 ASN A O 1
ATOM 4235 N N . LEU A 1 547 ? 28.786 14.237 28.793 1.00 89.88 547 LEU A N 1
ATOM 4236 C CA . LEU A 1 547 ? 28.457 15.444 28.033 1.00 89.88 547 LEU A CA 1
ATOM 4237 C C . LEU A 1 547 ? 27.389 16.281 28.738 1.00 89.88 547 LEU A C 1
ATOM 4239 O O . LEU A 1 547 ? 27.547 17.493 28.852 1.00 89.88 547 LEU A O 1
ATOM 4243 N N . LEU A 1 548 ? 26.354 15.651 29.298 1.00 89.19 548 LEU A N 1
ATOM 4244 C CA . LEU A 1 548 ? 25.322 16.351 30.071 1.00 89.19 548 LEU A CA 1
ATOM 4245 C C . LEU A 1 548 ? 25.890 17.076 31.306 1.00 89.19 548 LEU A C 1
ATOM 4247 O O . LEU A 1 548 ? 25.401 18.138 31.697 1.00 89.19 548 LEU A O 1
ATOM 4251 N N . GLN A 1 549 ? 26.947 16.537 31.910 1.00 86.94 549 GLN A N 1
ATOM 4252 C CA . GLN A 1 549 ? 27.615 17.176 33.042 1.00 86.94 549 GLN A CA 1
ATOM 4253 C C . GLN A 1 549 ? 28.590 18.274 32.602 1.00 86.94 549 GLN A C 1
ATOM 4255 O O . GLN A 1 549 ? 28.535 19.393 33.126 1.00 86.94 549 GLN A O 1
ATOM 4260 N N . SER A 1 550 ? 29.459 17.965 31.637 1.00 86.25 550 SER A N 1
ATOM 4261 C CA . SER A 1 550 ? 30.615 18.796 31.278 1.00 86.25 550 SER A CA 1
ATOM 4262 C C . SER A 1 550 ? 30.288 19.948 30.327 1.00 86.25 550 SER A C 1
ATOM 4264 O O . SER A 1 550 ? 30.914 21.004 30.421 1.00 86.25 550 SER A O 1
ATOM 4266 N N . TRP A 1 551 ? 29.298 19.800 29.441 1.00 89.69 551 TRP A N 1
ATOM 4267 C CA . TRP A 1 551 ? 29.021 20.823 28.436 1.00 89.69 551 TRP A CA 1
ATOM 4268 C C . TRP A 1 551 ? 28.361 22.089 29.025 1.00 89.69 551 TRP A C 1
ATOM 4270 O O . TRP A 1 551 ? 27.521 22.007 29.938 1.00 89.69 551 TRP A O 1
ATOM 4280 N N . PRO A 1 552 ? 28.717 23.287 28.508 1.00 87.69 552 PRO A N 1
ATOM 4281 C CA . PRO A 1 552 ? 28.077 24.544 28.887 1.00 87.69 552 PRO A CA 1
ATOM 4282 C C . PRO A 1 552 ? 26.577 24.579 28.563 1.00 87.69 552 PRO A C 1
ATOM 4284 O O . PRO A 1 552 ? 26.112 23.982 27.593 1.00 87.69 552 PRO A O 1
ATOM 4287 N N . LEU A 1 553 ? 25.815 25.369 29.329 1.00 83.12 553 LEU A N 1
ATOM 4288 C CA . LEU A 1 553 ? 24.364 25.515 29.148 1.00 83.12 553 LEU A CA 1
ATOM 4289 C C . LEU A 1 553 ? 23.963 25.990 27.743 1.00 83.12 553 LEU A C 1
ATOM 4291 O O . LEU A 1 553 ? 22.913 25.592 27.252 1.00 83.12 553 LEU A O 1
ATOM 4295 N N . GLY A 1 554 ? 24.793 26.792 27.074 1.00 81.31 554 GLY A N 1
ATOM 4296 C CA . GLY A 1 554 ? 24.508 27.278 25.719 1.00 81.31 554 GLY A CA 1
ATOM 4297 C C . GLY A 1 554 ? 24.518 26.198 24.630 1.00 81.31 554 GLY A C 1
ATOM 4298 O O . GLY A 1 554 ? 24.012 26.451 23.542 1.00 81.31 554 GLY A O 1
ATOM 4299 N N . VAL A 1 555 ? 25.074 25.010 24.906 1.00 87.00 555 VAL A N 1
ATOM 4300 C CA . VAL A 1 555 ? 25.331 23.978 23.882 1.00 87.00 555 VAL A CA 1
ATOM 4301 C C . VAL A 1 555 ? 24.806 22.582 24.243 1.00 87.00 555 VAL A C 1
ATOM 4303 O O . VAL A 1 555 ? 24.951 21.651 23.459 1.00 87.00 555 VAL A O 1
ATOM 4306 N N . ILE A 1 556 ? 24.177 22.411 25.411 1.00 87.88 556 ILE A N 1
ATOM 4307 C CA . ILE A 1 556 ? 23.784 21.096 25.951 1.00 87.88 556 ILE A CA 1
ATOM 4308 C C . ILE A 1 556 ? 22.485 20.518 25.353 1.00 87.88 556 ILE A C 1
ATOM 4310 O O . ILE A 1 556 ? 22.305 19.299 25.366 1.00 87.88 556 ILE A O 1
ATOM 4314 N N . PHE A 1 557 ? 21.582 21.342 24.800 1.00 83.69 557 PHE A N 1
ATOM 4315 C CA . PHE A 1 557 ? 20.268 20.876 24.323 1.00 83.69 557 PHE A CA 1
ATOM 4316 C C . PHE A 1 557 ? 20.303 19.697 23.329 1.00 83.69 557 PHE A C 1
ATOM 4318 O O . PHE A 1 557 ? 19.449 18.823 23.475 1.00 83.69 557 PHE A O 1
ATOM 4325 N N . PRO A 1 558 ? 21.257 19.577 22.374 1.00 88.62 558 PRO A N 1
ATOM 4326 C CA . PRO A 1 558 ? 21.273 18.450 21.442 1.00 88.62 558 PRO A CA 1
ATOM 4327 C C . PRO A 1 558 ? 21.558 17.125 22.158 1.00 88.62 558 PRO A C 1
ATOM 4329 O O . PRO A 1 558 ? 21.045 16.081 21.770 1.00 88.62 558 PRO A O 1
ATOM 4332 N N . VAL A 1 559 ? 22.328 17.163 23.251 1.00 91.38 559 VAL A N 1
ATOM 4333 C CA . VAL A 1 559 ? 22.614 15.988 24.085 1.00 91.38 559 VAL A CA 1
ATOM 4334 C C . VAL A 1 559 ? 21.362 15.570 24.865 1.00 91.38 559 VAL A C 1
ATOM 4336 O O . VAL A 1 559 ? 21.057 14.381 24.958 1.00 91.38 559 VAL A O 1
ATOM 4339 N N . ILE A 1 560 ? 20.586 16.541 25.363 1.00 87.19 560 ILE A N 1
ATOM 4340 C CA . ILE A 1 560 ? 19.274 16.297 25.993 1.00 87.19 560 ILE A CA 1
ATOM 4341 C C . ILE A 1 560 ? 18.280 15.727 24.961 1.00 87.19 560 ILE A C 1
ATOM 4343 O O . ILE A 1 560 ? 17.469 14.861 25.292 1.00 87.19 560 ILE A O 1
ATOM 4347 N N . ASP A 1 561 ? 18.375 16.154 23.700 1.00 85.94 561 ASP A N 1
ATOM 4348 C CA . ASP A 1 561 ? 17.535 15.674 22.598 1.00 85.94 561 ASP A CA 1
ATOM 4349 C C . ASP A 1 561 ? 17.839 14.207 22.220 1.00 85.94 561 ASP A C 1
ATOM 4351 O O . ASP A 1 561 ? 16.925 13.428 21.948 1.00 85.94 561 ASP A O 1
ATOM 4355 N N . ILE A 1 562 ? 19.107 13.775 22.304 1.00 91.62 562 ILE A N 1
ATOM 4356 C CA . ILE A 1 562 ? 19.470 12.346 22.220 1.00 91.62 562 ILE A CA 1
ATOM 4357 C C . ILE A 1 562 ? 18.928 11.587 23.438 1.00 91.62 562 ILE A C 1
ATOM 4359 O O . ILE A 1 562 ? 18.351 10.505 23.290 1.00 91.62 562 ILE A O 1
ATOM 4363 N N . LEU A 1 563 ? 19.070 12.152 24.643 1.00 91.12 563 LEU A N 1
ATOM 4364 C CA . LEU A 1 563 ? 18.633 11.514 25.886 1.00 91.12 563 LEU A CA 1
ATOM 4365 C C . LEU A 1 563 ? 17.137 11.168 25.863 1.00 91.12 563 LEU A C 1
A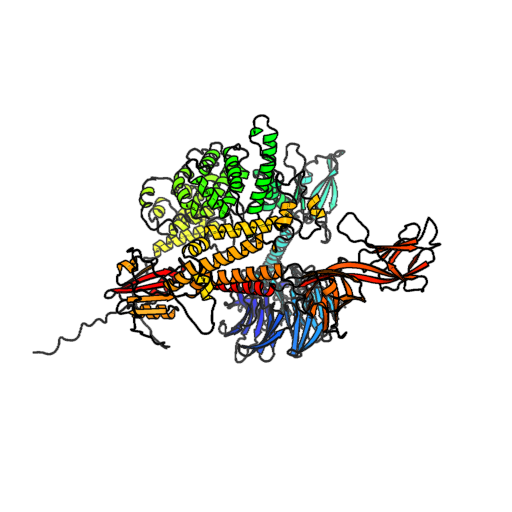TOM 4367 O O . LEU A 1 563 ? 16.777 10.044 26.220 1.00 91.12 563 LEU A O 1
ATOM 4371 N N . ARG A 1 564 ? 16.263 12.071 25.387 1.00 88.31 564 ARG A N 1
ATOM 4372 C CA . ARG A 1 564 ? 14.814 11.787 25.313 1.00 88.31 564 ARG A CA 1
ATOM 4373 C C . ARG A 1 564 ? 14.458 10.616 24.399 1.00 88.31 564 ARG A C 1
ATOM 4375 O O . ARG A 1 564 ? 13.417 9.995 24.607 1.00 88.31 564 ARG A O 1
ATOM 4382 N N . MET A 1 565 ? 15.296 10.320 23.404 1.00 91.56 565 MET A N 1
ATOM 4383 C CA . MET A 1 565 ? 15.102 9.195 22.489 1.00 91.56 565 MET A CA 1
ATOM 4384 C C . MET A 1 565 ? 15.633 7.894 23.088 1.00 91.56 565 MET A C 1
ATOM 4386 O O . MET A 1 565 ? 14.997 6.851 22.949 1.00 91.56 565 MET A O 1
ATOM 4390 N N . ILE A 1 566 ? 16.737 7.950 23.837 1.00 91.06 566 ILE A N 1
ATOM 4391 C CA . ILE A 1 566 ? 17.269 6.789 24.570 1.00 91.06 566 ILE A CA 1
ATOM 4392 C C . ILE A 1 566 ? 16.300 6.327 25.654 1.00 91.06 566 ILE A C 1
ATOM 4394 O O . ILE A 1 566 ? 16.142 5.124 25.848 1.00 91.06 566 ILE A O 1
ATOM 4398 N N . VAL A 1 567 ? 15.603 7.261 26.307 1.00 88.88 567 VAL A N 1
ATOM 4399 C CA . VAL A 1 567 ? 14.544 6.949 27.278 1.00 88.88 567 VAL A CA 1
ATOM 4400 C C . VAL A 1 567 ? 13.422 6.108 26.662 1.00 88.88 567 VAL A C 1
ATOM 4402 O O . VAL A 1 567 ? 12.796 5.349 27.390 1.00 88.88 567 VAL A O 1
ATOM 4405 N N . LEU A 1 568 ? 13.171 6.193 25.350 1.00 87.81 568 LEU A N 1
ATOM 4406 C CA . LEU A 1 568 ? 12.159 5.381 24.660 1.00 87.81 568 LEU A CA 1
ATOM 4407 C C . LEU A 1 568 ? 12.687 4.018 24.192 1.00 87.81 568 LEU A C 1
ATOM 4409 O O . LEU A 1 568 ? 11.895 3.114 23.925 1.00 87.81 568 LEU A O 1
ATOM 4413 N N . HIS A 1 569 ? 14.006 3.847 24.105 1.00 90.94 569 HIS A N 1
ATOM 4414 C CA . HIS A 1 569 ? 14.623 2.585 23.719 1.00 90.94 569 HIS A CA 1
ATOM 4415 C C . HIS A 1 569 ? 14.679 1.623 24.926 1.00 90.94 569 HIS A C 1
ATOM 4417 O O . HIS A 1 569 ? 15.241 1.992 25.957 1.00 90.94 569 HIS A O 1
ATOM 4423 N N . PRO A 1 570 ? 14.211 0.361 24.828 1.00 86.88 570 PRO A N 1
ATOM 4424 C CA . PRO A 1 570 ? 14.134 -0.561 25.974 1.00 86.88 570 PRO A CA 1
ATOM 4425 C C . PRO A 1 570 ? 15.463 -0.789 26.728 1.00 86.88 570 PRO A C 1
ATOM 4427 O O . PRO A 1 570 ? 15.518 -0.687 27.957 1.00 86.88 570 PRO A O 1
ATOM 4430 N N . ASP A 1 571 ? 16.555 -1.065 26.000 1.00 88.75 571 ASP A N 1
ATOM 4431 C CA . ASP A 1 571 ? 17.898 -1.232 26.591 1.00 88.75 571 ASP A CA 1
ATOM 4432 C C . ASP A 1 571 ? 18.457 0.089 27.162 1.00 88.75 571 ASP A C 1
ATOM 4434 O O . ASP A 1 571 ? 18.948 0.120 28.291 1.00 88.75 571 ASP A O 1
ATOM 4438 N N . GLY A 1 572 ? 18.300 1.200 26.430 1.00 88.56 572 GLY A N 1
ATOM 4439 C CA . GLY A 1 572 ? 18.695 2.544 26.858 1.00 88.56 572 GLY A CA 1
ATOM 4440 C C . GLY A 1 572 ? 18.014 2.994 28.151 1.00 88.56 572 GLY A C 1
ATOM 4441 O O . GLY A 1 572 ? 18.696 3.417 29.084 1.00 88.56 572 GLY A O 1
ATOM 4442 N N . ALA A 1 573 ? 16.694 2.814 28.251 1.00 88.62 573 ALA A N 1
ATOM 4443 C CA . ALA A 1 573 ? 15.911 3.094 29.452 1.00 88.62 573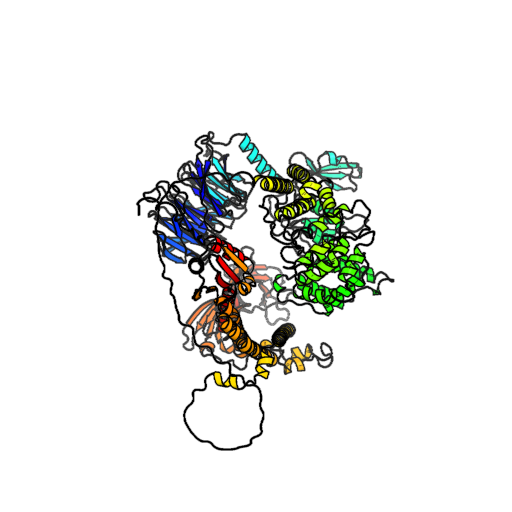 ALA A CA 1
ATOM 4444 C C . ALA A 1 573 ? 16.420 2.292 30.662 1.00 88.62 573 ALA A C 1
ATOM 4446 O O . ALA A 1 573 ? 16.667 2.833 31.741 1.00 88.62 573 ALA A O 1
ATOM 4447 N N . THR A 1 574 ? 16.668 0.994 30.469 1.00 86.56 574 THR A N 1
ATOM 4448 C CA . THR A 1 574 ? 17.170 0.116 31.536 1.00 86.56 574 THR A CA 1
ATOM 4449 C C . THR A 1 574 ? 18.564 0.537 32.016 1.00 86.56 574 THR A C 1
ATOM 4451 O O . THR A 1 574 ? 18.843 0.507 33.217 1.00 86.56 574 THR A O 1
ATOM 4454 N N . LYS A 1 575 ? 19.453 0.945 31.101 1.00 86.56 575 LYS A N 1
ATOM 4455 C CA . LYS A 1 575 ? 20.807 1.405 31.444 1.00 86.56 575 LYS A CA 1
ATOM 4456 C C . LYS A 1 575 ? 20.803 2.767 32.131 1.00 86.56 575 LYS A C 1
ATOM 4458 O O . LYS A 1 575 ? 21.443 2.908 33.168 1.00 86.56 575 LYS A O 1
ATOM 4463 N N . LEU A 1 576 ? 20.044 3.736 31.622 1.00 87.38 576 LEU A N 1
ATOM 4464 C CA . LEU A 1 576 ? 19.908 5.062 32.234 1.00 87.38 576 LEU A CA 1
ATOM 4465 C C . LEU A 1 576 ? 19.295 4.990 33.637 1.00 87.38 576 LEU A C 1
ATOM 4467 O O . LEU A 1 576 ? 19.787 5.646 34.552 1.00 87.38 576 LEU A O 1
ATOM 4471 N N . HIS A 1 577 ? 18.278 4.144 33.839 1.00 85.50 577 HIS A N 1
ATOM 4472 C CA . HIS A 1 577 ? 17.665 3.936 35.153 1.00 85.50 577 HIS A CA 1
ATOM 4473 C C . HIS A 1 577 ? 18.690 3.529 36.224 1.00 85.50 577 HIS A C 1
ATOM 4475 O O . HIS A 1 577 ? 18.657 4.046 37.339 1.00 85.50 577 HIS A O 1
ATOM 4481 N N . LYS A 1 578 ? 19.659 2.664 35.880 1.00 82.12 578 LYS A N 1
ATOM 4482 C CA . LYS A 1 578 ? 20.738 2.268 36.806 1.00 82.12 578 LYS A CA 1
ATOM 4483 C C . LYS A 1 578 ? 21.610 3.440 37.249 1.00 82.12 578 LYS A C 1
ATOM 4485 O O . LYS A 1 578 ? 22.144 3.377 38.348 1.00 82.12 578 LYS A O 1
ATOM 4490 N N . HIS A 1 579 ? 21.774 4.469 36.418 1.00 78.19 579 HIS A N 1
ATOM 4491 C CA . HIS A 1 579 ? 22.544 5.665 36.759 1.00 78.19 579 HIS A CA 1
ATOM 4492 C C . HIS A 1 579 ? 21.716 6.671 37.575 1.00 78.19 579 HIS A C 1
ATOM 4494 O O . HIS A 1 579 ? 22.247 7.255 38.519 1.00 78.19 579 HIS A O 1
ATOM 4500 N N . PHE A 1 580 ? 20.420 6.824 37.276 1.00 79.31 580 PHE A N 1
ATOM 4501 C CA . PHE A 1 580 ? 19.532 7.783 37.956 1.00 79.31 580 PHE A CA 1
ATOM 4502 C C . PHE A 1 580 ? 19.155 7.378 39.391 1.00 79.31 580 PHE A C 1
ATOM 4504 O O . PHE A 1 580 ? 18.869 8.241 40.213 1.00 79.31 580 PHE A O 1
ATOM 4511 N N . GLU A 1 581 ? 19.215 6.089 39.743 1.00 69.31 581 GLU A N 1
ATOM 4512 C CA . GLU A 1 581 ? 19.011 5.629 41.130 1.00 69.31 581 GLU A CA 1
ATOM 4513 C C . GLU A 1 581 ? 20.278 5.686 42.015 1.00 69.31 581 GLU A C 1
ATOM 4515 O O . GLU A 1 581 ? 20.231 5.334 43.196 1.00 69.31 581 GLU A O 1
ATOM 4520 N N . THR A 1 582 ? 21.424 6.137 41.486 1.00 68.56 582 THR A N 1
ATOM 4521 C CA . THR A 1 582 ? 22.661 6.302 42.277 1.00 68.56 582 THR A CA 1
ATOM 4522 C C . THR A 1 582 ? 22.691 7.628 43.055 1.00 68.56 582 THR A C 1
ATOM 4524 O O . THR A 1 582 ? 21.845 8.496 42.872 1.00 68.56 582 THR A O 1
ATOM 4527 N N . LYS A 1 583 ? 23.671 7.815 43.957 1.00 54.22 583 LYS A N 1
ATOM 4528 C CA . LYS A 1 583 ? 23.789 9.038 44.784 1.00 54.22 583 LYS A CA 1
ATOM 4529 C C . LYS A 1 583 ? 24.023 10.339 43.987 1.00 54.22 583 LYS A C 1
ATOM 4531 O O . LYS A 1 583 ? 23.795 11.398 44.558 1.00 54.22 583 LYS A O 1
ATOM 4536 N N . ASN A 1 584 ? 24.446 10.258 42.722 1.00 66.38 584 ASN A N 1
ATOM 4537 C CA . ASN A 1 584 ? 24.575 11.393 41.800 1.00 66.38 584 ASN A CA 1
ATOM 4538 C C . ASN A 1 584 ? 23.516 11.258 40.700 1.00 66.38 584 ASN A C 1
ATOM 4540 O O . ASN A 1 584 ? 23.786 10.700 39.636 1.00 66.38 584 ASN A O 1
ATOM 4544 N N . ASP A 1 585 ? 22.300 11.732 40.967 1.00 80.94 585 ASP A N 1
ATOM 4545 C CA . ASP A 1 585 ? 21.226 11.750 39.975 1.00 80.94 585 ASP A CA 1
ATOM 4546 C C . ASP A 1 585 ? 21.485 12.844 38.931 1.00 80.94 585 ASP A C 1
ATOM 4548 O O . ASP A 1 585 ? 21.076 14.000 39.068 1.00 80.94 585 ASP A O 1
ATOM 4552 N N . ILE A 1 586 ? 22.188 12.443 37.874 1.00 82.31 586 ILE A N 1
ATOM 4553 C CA . ILE A 1 586 ? 22.606 13.319 36.778 1.00 82.31 586 ILE A CA 1
ATOM 4554 C C . ILE A 1 586 ? 21.395 13.957 36.085 1.00 82.31 586 ILE A C 1
ATOM 4556 O O . ILE A 1 586 ? 21.478 15.101 35.644 1.00 82.31 586 ILE A O 1
ATOM 4560 N N . LEU A 1 587 ? 20.254 13.264 36.000 1.00 84.06 587 LEU A N 1
ATOM 4561 C CA . LEU A 1 587 ? 19.067 13.808 35.343 1.00 84.06 587 LEU A CA 1
ATOM 4562 C C . LEU A 1 587 ? 18.462 14.952 36.163 1.00 84.06 587 LEU A C 1
ATOM 4564 O O . LEU A 1 587 ? 18.182 16.013 35.603 1.00 84.06 587 LEU A O 1
ATOM 4568 N N . MET A 1 588 ? 18.320 14.779 37.481 1.00 83.38 588 MET A N 1
ATOM 4569 C CA . MET A 1 588 ? 17.872 15.874 38.349 1.00 83.38 588 MET A CA 1
ATOM 4570 C C . MET A 1 588 ? 18.880 17.025 38.410 1.00 83.38 588 MET A C 1
ATOM 4572 O O . MET A 1 588 ? 18.464 18.181 38.471 1.00 83.38 588 MET A O 1
ATOM 4576 N N . GLU A 1 589 ? 20.186 16.751 38.365 1.00 83.81 589 GLU A N 1
ATOM 4577 C CA . GLU A 1 589 ? 21.210 17.800 38.266 1.00 83.81 589 GLU A CA 1
ATOM 4578 C C . GLU A 1 589 ? 21.066 18.613 36.979 1.00 83.81 589 GLU A C 1
ATOM 4580 O O . GLU A 1 589 ? 21.084 19.842 37.033 1.00 83.81 589 GLU A O 1
ATOM 4585 N N . VAL A 1 590 ? 20.864 17.956 35.833 1.00 83.19 590 VAL A N 1
ATOM 4586 C CA . VAL A 1 590 ? 20.631 18.629 34.548 1.00 83.19 590 VAL A CA 1
ATOM 4587 C C . VAL A 1 590 ? 19.351 19.460 34.603 1.00 83.19 590 VAL A C 1
ATOM 4589 O O . VAL A 1 590 ? 19.394 20.631 34.236 1.00 83.19 590 VAL A O 1
ATOM 4592 N N . ILE A 1 591 ? 18.244 18.913 35.124 1.00 78.62 591 ILE A N 1
ATOM 4593 C CA . ILE A 1 591 ? 16.973 19.643 35.294 1.00 78.62 591 ILE A CA 1
ATOM 4594 C C . ILE A 1 591 ? 17.179 20.889 36.170 1.00 78.62 591 ILE A C 1
ATOM 4596 O O . ILE A 1 591 ? 16.755 21.987 35.807 1.00 78.62 591 ILE A O 1
ATOM 4600 N N . LYS A 1 592 ? 17.894 20.762 37.293 1.00 79.19 592 LYS A N 1
ATOM 4601 C CA . LYS A 1 592 ? 18.248 21.903 38.151 1.00 79.19 592 LYS A CA 1
ATOM 4602 C C . LYS A 1 592 ? 19.121 22.916 37.405 1.00 79.19 592 LYS A C 1
ATOM 4604 O O . LYS A 1 592 ? 18.833 24.103 37.461 1.00 79.19 592 LYS A O 1
ATOM 4609 N N . LYS A 1 593 ? 20.128 22.466 36.647 1.00 80.12 593 LYS A N 1
ATOM 4610 C CA . LYS A 1 593 ? 21.045 23.315 35.860 1.00 80.12 593 LYS A CA 1
ATOM 4611 C C . LYS A 1 593 ? 20.310 24.125 34.781 1.00 80.12 593 LYS A C 1
ATOM 4613 O O . LYS A 1 593 ? 20.635 25.291 34.585 1.00 80.12 593 LYS A O 1
ATOM 4618 N N . VAL A 1 594 ? 19.324 23.540 34.091 1.00 74.31 594 VAL A N 1
ATOM 4619 C CA . VAL A 1 594 ? 18.600 24.199 32.978 1.00 74.31 594 VAL A CA 1
ATOM 4620 C C . VAL A 1 594 ? 17.430 25.082 33.420 1.00 74.31 594 VAL A C 1
ATOM 4622 O O . VAL A 1 594 ? 16.907 25.841 32.607 1.00 74.31 594 VAL A O 1
ATOM 4625 N N . THR A 1 595 ? 17.021 24.995 34.688 1.00 66.88 595 THR A N 1
ATOM 4626 C CA . THR A 1 595 ? 15.924 25.792 35.270 1.00 66.88 595 THR A CA 1
ATOM 4627 C C . THR A 1 595 ? 16.407 27.066 35.982 1.00 66.88 595 THR A C 1
ATOM 4629 O O . THR A 1 595 ? 15.583 27.850 36.450 1.00 66.88 595 THR A O 1
ATOM 4632 N N . VAL A 1 596 ? 17.725 27.310 36.037 1.00 70.25 596 VAL A N 1
ATOM 4633 C CA . VAL A 1 596 ? 18.331 28.531 36.608 1.00 70.25 596 VAL A CA 1
ATOM 4634 C C . VAL A 1 596 ? 18.059 29.753 35.719 1.00 70.25 596 VAL A C 1
ATOM 4636 O O . VAL A 1 596 ? 18.112 29.654 34.495 1.00 70.25 596 VAL A O 1
ATOM 4639 N N . HIS A 1 597 ? 17.802 30.919 36.326 1.00 57.62 597 HIS A N 1
ATOM 4640 C CA . HIS A 1 597 ? 17.492 32.159 35.599 1.00 57.62 597 HIS A CA 1
ATOM 4641 C C . HIS A 1 597 ? 18.711 32.916 35.064 1.00 57.62 597 HIS A C 1
ATOM 4643 O O . HIS A 1 597 ? 19.669 33.099 35.818 1.00 57.62 597 HIS A O 1
ATOM 4649 N N . PRO A 1 598 ? 18.651 33.448 33.823 1.00 62.03 598 PRO A N 1
ATOM 4650 C CA . PRO A 1 598 ? 17.578 33.279 32.834 1.00 62.03 598 PRO A CA 1
ATOM 4651 C C . PRO A 1 598 ? 17.643 31.902 32.147 1.00 62.03 598 PRO A C 1
ATOM 4653 O O . PRO A 1 598 ? 18.690 31.495 31.642 1.00 62.03 598 PRO A O 1
ATOM 4656 N N . ALA A 1 599 ? 16.514 31.191 32.101 1.00 61.09 599 ALA A N 1
ATOM 4657 C CA . ALA A 1 599 ? 16.455 29.860 31.498 1.00 61.09 599 ALA A CA 1
ATOM 4658 C C . ALA A 1 599 ? 16.536 29.928 29.962 1.00 61.09 599 ALA A C 1
ATOM 4660 O O . ALA A 1 599 ? 15.873 30.749 29.326 1.00 61.09 599 ALA A O 1
ATOM 4661 N N . ILE A 1 600 ? 17.310 29.024 29.351 1.00 69.50 600 ILE A N 1
ATOM 4662 C CA . ILE A 1 600 ? 17.404 28.895 27.888 1.00 69.50 600 ILE A CA 1
ATOM 4663 C C . ILE A 1 600 ? 16.208 28.062 27.390 1.00 69.50 600 ILE A C 1
ATOM 4665 O O . ILE A 1 600 ? 16.112 26.885 27.759 1.00 69.50 600 ILE A O 1
ATOM 4669 N N . PRO A 1 601 ? 15.326 28.602 26.522 1.00 59.34 601 PRO A N 1
ATOM 4670 C CA . PRO A 1 601 ? 14.090 27.924 26.118 1.00 59.34 601 PRO A CA 1
ATOM 4671 C C . PRO A 1 601 ? 14.297 26.529 25.515 1.00 59.34 601 PRO A C 1
ATOM 4673 O O . PRO A 1 601 ? 13.553 25.606 25.841 1.00 59.34 601 PRO A O 1
ATOM 4676 N N . ALA A 1 602 ? 15.335 26.353 24.687 1.00 61.47 602 ALA A N 1
ATOM 4677 C CA . ALA A 1 602 ? 15.642 25.074 24.046 1.00 61.47 602 ALA A CA 1
ATOM 4678 C C . ALA A 1 602 ? 15.945 23.969 25.071 1.00 61.47 602 ALA A C 1
ATOM 4680 O O . ALA A 1 602 ? 15.367 22.889 24.989 1.00 61.47 602 ALA A O 1
ATOM 4681 N N . ASN A 1 603 ? 16.780 24.264 26.075 1.00 72.75 603 ASN A N 1
ATOM 4682 C CA . ASN A 1 603 ? 17.134 23.316 27.134 1.00 72.75 603 ASN A CA 1
ATOM 4683 C C . ASN A 1 603 ? 15.920 22.924 27.983 1.00 72.75 603 ASN A C 1
ATOM 4685 O O . ASN A 1 603 ? 15.755 21.754 28.334 1.00 72.75 603 ASN A O 1
ATOM 4689 N N . LEU A 1 604 ? 15.087 23.908 28.334 1.00 64.69 604 LEU A N 1
ATOM 4690 C CA . LEU A 1 604 ? 13.907 23.699 29.168 1.00 64.69 604 LEU A CA 1
ATOM 4691 C C . LEU A 1 604 ? 12.903 22.789 28.456 1.00 64.69 604 LEU A C 1
ATOM 4693 O O . LEU A 1 604 ? 12.443 21.794 29.012 1.00 64.69 604 LEU A O 1
ATOM 4697 N N . LEU A 1 605 ? 12.629 23.093 27.191 1.00 61.56 605 LEU A N 1
ATOM 4698 C CA . LEU A 1 605 ? 11.710 22.336 26.363 1.00 61.56 605 LEU A CA 1
ATOM 4699 C C . LEU A 1 605 ? 12.166 20.887 26.152 1.00 61.56 605 LEU A C 1
ATOM 4701 O O . LEU A 1 605 ? 11.381 19.961 26.361 1.00 61.56 605 LEU A O 1
ATOM 4705 N N . THR A 1 606 ? 13.420 20.667 25.742 1.00 67.19 606 THR A N 1
ATOM 4706 C CA . THR A 1 606 ? 13.931 19.304 25.529 1.00 67.19 606 THR A CA 1
ATOM 4707 C C . THR A 1 606 ? 13.935 18.509 26.831 1.00 67.19 606 THR A C 1
ATOM 4709 O O . THR A 1 606 ? 13.645 17.319 26.808 1.00 67.19 606 THR A O 1
ATOM 4712 N N . SER A 1 607 ? 14.164 19.161 27.977 1.00 73.19 607 SER A N 1
ATOM 4713 C CA . SER A 1 607 ? 14.098 18.516 29.296 1.00 73.19 607 SER A CA 1
ATOM 4714 C C . SER A 1 607 ? 12.673 18.107 29.681 1.00 73.19 607 SER A C 1
ATOM 4716 O O . SER A 1 607 ? 12.472 16.990 30.154 1.00 73.19 607 SER A O 1
ATOM 4718 N N . ILE A 1 608 ? 11.670 18.952 29.416 1.00 66.94 608 ILE A N 1
ATOM 4719 C CA . ILE A 1 608 ? 10.252 18.613 29.632 1.00 66.94 608 ILE A CA 1
ATOM 4720 C C . ILE A 1 608 ? 9.845 17.419 28.757 1.00 66.94 608 ILE A C 1
ATOM 4722 O O . ILE A 1 608 ? 9.183 16.494 29.234 1.00 66.94 608 ILE A O 1
ATOM 4726 N N . ARG A 1 609 ? 10.301 17.374 27.498 1.00 70.19 609 ARG A N 1
ATOM 4727 C CA . ARG A 1 609 ? 10.073 16.224 26.606 1.00 70.19 609 ARG A CA 1
ATOM 4728 C C . ARG A 1 609 ? 10.730 14.946 27.120 1.00 70.19 609 ARG A C 1
ATOM 4730 O O . ARG A 1 609 ? 10.119 13.883 27.058 1.00 70.19 609 ARG A O 1
ATOM 4737 N N . THR A 1 610 ? 11.942 15.040 27.665 1.00 78.62 610 THR A N 1
ATOM 4738 C CA . THR A 1 610 ? 12.605 13.900 28.312 1.00 78.62 610 THR A CA 1
ATOM 4739 C C . THR A 1 610 ? 11.769 13.376 29.476 1.00 78.62 610 THR A C 1
ATOM 4741 O O . THR A 1 610 ? 11.484 12.182 29.507 1.00 78.62 610 THR A O 1
ATOM 4744 N N . ILE A 1 611 ? 11.316 14.253 30.383 1.00 75.12 611 ILE A N 1
ATOM 4745 C CA . ILE A 1 611 ? 10.478 13.874 31.537 1.00 75.12 611 ILE A CA 1
ATOM 4746 C C . ILE A 1 611 ? 9.174 13.217 31.073 1.00 75.12 611 ILE A C 1
ATOM 4748 O O . ILE A 1 611 ? 8.760 12.201 31.622 1.00 75.12 611 ILE A O 1
ATOM 4752 N N . THR A 1 612 ? 8.567 13.751 30.016 1.00 69.94 612 THR A N 1
ATOM 4753 C CA . THR A 1 612 ? 7.360 13.190 29.398 1.00 69.94 612 THR A CA 1
ATOM 4754 C C . THR A 1 612 ? 7.568 11.755 28.931 1.00 69.94 612 THR A C 1
ATOM 4756 O O . THR A 1 612 ? 6.788 10.864 29.256 1.00 69.94 612 THR A O 1
ATOM 4759 N N . ASN A 1 613 ? 8.659 11.507 28.209 1.00 79.25 613 ASN A N 1
ATOM 4760 C CA . ASN A 1 613 ? 8.961 10.184 27.680 1.00 79.25 613 ASN A CA 1
ATOM 4761 C C . ASN A 1 613 ? 9.256 9.156 28.787 1.00 79.25 613 ASN A C 1
ATOM 4763 O O . ASN A 1 613 ? 9.050 7.963 28.557 1.00 79.25 613 ASN A O 1
ATOM 4767 N N . LEU A 1 614 ? 9.669 9.578 29.994 1.00 79.00 614 LEU A N 1
ATOM 4768 C CA . LEU A 1 614 ? 9.863 8.663 31.131 1.00 79.00 614 LEU A CA 1
ATOM 4769 C C . LEU A 1 614 ? 8.564 7.936 31.505 1.00 79.00 614 LEU A C 1
ATOM 4771 O O . LEU A 1 614 ? 8.617 6.762 31.869 1.00 79.00 614 LEU A O 1
ATOM 4775 N N . PHE A 1 615 ? 7.399 8.578 31.346 1.00 73.25 615 PHE A N 1
ATOM 4776 C CA . PHE A 1 615 ? 6.093 7.964 31.622 1.00 73.25 615 PHE A CA 1
ATOM 4777 C C . PHE A 1 615 ? 5.766 6.782 30.697 1.00 73.25 615 PHE A C 1
ATOM 4779 O O . PHE A 1 615 ? 4.873 5.988 30.999 1.00 73.25 615 PHE A O 1
ATOM 4786 N N . LYS A 1 616 ? 6.496 6.616 29.584 1.00 73.69 616 LYS A N 1
ATOM 4787 C CA . LYS A 1 616 ? 6.327 5.469 28.687 1.00 73.69 616 LYS A CA 1
ATOM 4788 C C . LYS A 1 616 ? 6.899 4.173 29.266 1.00 73.69 616 LYS A C 1
ATOM 4790 O O . LYS A 1 616 ? 6.433 3.096 28.899 1.00 73.69 616 LYS A O 1
ATOM 4795 N N . ASN A 1 617 ? 7.879 4.268 30.167 1.00 73.38 617 ASN A N 1
ATOM 4796 C CA . ASN A 1 617 ? 8.597 3.125 30.718 1.00 73.38 617 ASN A CA 1
ATOM 4797 C C . ASN A 1 617 ? 8.372 3.005 32.227 1.00 73.38 617 ASN A C 1
ATOM 4799 O O . ASN A 1 617 ? 8.820 3.836 33.014 1.00 73.38 617 ASN A O 1
ATOM 4803 N N . SER A 1 618 ? 7.732 1.910 32.647 1.00 74.00 618 SER A N 1
ATOM 4804 C CA . SER A 1 618 ? 7.322 1.696 34.041 1.00 74.00 618 SER A CA 1
ATOM 4805 C C . SER A 1 618 ? 8.476 1.660 35.047 1.00 74.00 618 SER A C 1
ATOM 4807 O O . SER A 1 618 ? 8.239 1.847 36.236 1.00 74.00 618 SER A O 1
ATOM 4809 N N . CYS A 1 619 ? 9.719 1.427 34.603 1.00 76.94 619 CYS A N 1
ATOM 4810 C CA . CYS A 1 619 ? 10.891 1.479 35.479 1.00 76.94 619 CYS A CA 1
ATOM 4811 C C . CYS A 1 619 ? 11.069 2.862 36.122 1.00 76.94 619 CYS A C 1
ATOM 4813 O O . CYS A 1 619 ? 11.420 2.938 37.288 1.00 76.94 619 CYS A O 1
ATOM 4815 N N . TYR A 1 620 ? 10.736 3.955 35.430 1.00 77.81 620 TYR A N 1
ATOM 4816 C CA . TYR A 1 620 ? 10.936 5.310 35.952 1.00 77.81 620 TYR A CA 1
ATOM 4817 C C . TYR A 1 620 ? 9.829 5.810 36.888 1.00 77.81 620 TYR A C 1
ATOM 4819 O O . TYR A 1 620 ? 9.946 6.910 37.422 1.00 77.81 620 TYR A O 1
ATOM 4827 N N . PHE A 1 621 ? 8.762 5.040 37.124 1.00 74.44 621 PHE A N 1
ATOM 4828 C CA . PHE A 1 621 ? 7.615 5.509 37.916 1.00 74.44 621 PHE A CA 1
ATOM 4829 C C . PHE A 1 621 ? 7.989 5.843 39.364 1.00 74.44 621 PHE A C 1
ATOM 4831 O O . PHE A 1 621 ? 7.579 6.884 39.872 1.00 74.44 621 PHE A O 1
ATOM 4838 N N . ASN A 1 622 ? 8.830 5.024 40.001 1.00 71.56 622 ASN A N 1
ATOM 4839 C CA . ASN A 1 622 ? 9.314 5.289 41.361 1.00 71.56 622 ASN A CA 1
ATOM 4840 C C . ASN A 1 622 ? 10.171 6.564 41.423 1.00 71.56 622 ASN A C 1
ATOM 4842 O O . ASN A 1 622 ? 10.049 7.357 42.356 1.00 71.56 622 ASN A O 1
ATOM 4846 N N . TRP A 1 623 ? 11.018 6.781 40.412 1.00 81.56 623 TRP A N 1
ATOM 4847 C CA . TRP A 1 623 ? 11.846 7.981 40.296 1.00 81.56 623 TRP A CA 1
ATOM 4848 C C . TRP A 1 623 ? 10.987 9.240 40.102 1.00 81.56 623 TRP A C 1
ATOM 4850 O O . TRP A 1 623 ? 11.165 10.226 40.817 1.00 81.56 623 TRP A O 1
ATOM 4860 N N . LEU A 1 624 ? 9.997 9.179 39.202 1.00 72.81 624 LEU A N 1
ATOM 4861 C CA . LEU A 1 624 ? 9.049 10.268 38.941 1.00 72.81 624 LEU A CA 1
ATOM 4862 C C . LEU A 1 624 ? 8.240 10.613 40.194 1.00 72.81 624 LEU A C 1
ATOM 4864 O O . LEU A 1 624 ? 8.083 11.786 40.520 1.00 72.81 624 LEU A O 1
ATOM 4868 N N . GLN A 1 625 ? 7.780 9.604 40.936 1.00 67.50 625 GLN A N 1
ATOM 4869 C CA . GLN A 1 625 ? 7.055 9.803 42.190 1.00 67.50 625 GLN A CA 1
ATOM 4870 C C . GLN A 1 625 ? 7.926 10.495 43.248 1.00 67.50 625 GLN A C 1
ATOM 4872 O O . GLN A 1 625 ? 7.457 11.409 43.925 1.00 67.50 625 GLN A O 1
ATOM 4877 N N . LYS A 1 626 ? 9.196 10.091 43.369 1.00 74.00 626 LYS A N 1
ATOM 4878 C CA . LYS A 1 626 ? 10.154 10.658 44.327 1.00 74.00 626 LYS A CA 1
ATOM 4879 C C . LYS A 1 626 ? 10.475 12.132 44.050 1.00 74.00 626 LYS A C 1
ATOM 4881 O O . LYS A 1 626 ? 10.618 12.892 45.001 1.00 74.00 626 LYS A O 1
ATOM 4886 N N . HIS A 1 627 ? 10.585 12.529 42.781 1.00 68.88 627 HIS A N 1
ATOM 4887 C CA . HIS A 1 627 ? 11.030 13.873 42.380 1.00 68.88 627 HIS A CA 1
ATOM 4888 C C . HIS A 1 627 ? 9.902 14.802 41.886 1.00 68.88 627 HIS A C 1
ATOM 4890 O O . HIS A 1 627 ? 10.167 15.942 41.510 1.00 68.88 627 HIS A O 1
ATOM 4896 N N . CYS A 1 628 ? 8.639 14.361 41.934 1.00 61.88 628 CYS A N 1
ATOM 4897 C CA . CYS A 1 628 ? 7.475 15.113 41.451 1.00 61.88 628 CYS A CA 1
ATOM 4898 C C . CYS A 1 628 ? 7.353 16.519 42.070 1.00 61.88 628 CYS A C 1
ATOM 4900 O O . CYS A 1 628 ? 7.175 17.494 41.343 1.00 61.88 628 CYS A O 1
ATOM 4902 N N . SER A 1 629 ? 7.512 16.660 43.392 1.00 54.66 629 SER A N 1
ATOM 4903 C CA . SER A 1 629 ? 7.430 17.973 44.052 1.00 54.66 629 SER A CA 1
ATOM 4904 C C . SER A 1 629 ? 8.552 18.916 43.611 1.00 54.66 629 SER A C 1
ATOM 4906 O O . SER A 1 629 ? 8.277 20.062 43.285 1.00 54.66 629 SER A O 1
ATOM 4908 N N . GLU A 1 630 ? 9.794 18.429 43.500 1.00 61.94 630 GLU A N 1
ATOM 4909 C CA . GLU A 1 630 ? 10.946 19.230 43.047 1.00 61.94 630 GLU A CA 1
ATOM 4910 C C . GLU A 1 630 ? 10.815 19.693 41.586 1.00 61.94 630 GLU A C 1
ATOM 4912 O O . GLU A 1 630 ? 11.270 20.782 41.243 1.00 61.94 630 GLU A O 1
ATOM 4917 N N . ILE A 1 631 ? 10.192 18.883 40.724 1.00 62.56 631 ILE A N 1
ATOM 4918 C CA . ILE A 1 631 ? 9.952 19.223 39.313 1.00 62.56 631 ILE A CA 1
ATOM 4919 C C . ILE A 1 631 ? 8.858 20.301 39.181 1.00 62.56 631 ILE A C 1
ATOM 4921 O O . ILE A 1 631 ? 8.933 21.138 38.284 1.00 62.56 631 ILE A O 1
ATOM 4925 N N . VAL A 1 632 ? 7.860 20.304 40.075 1.00 55.25 632 VAL A N 1
ATOM 4926 C CA . VAL A 1 632 ? 6.708 21.230 40.037 1.00 55.25 632 VAL A CA 1
ATOM 4927 C C . VAL A 1 632 ? 6.955 22.538 40.797 1.00 55.25 632 VAL A C 1
ATOM 4929 O O . VAL A 1 632 ? 6.454 23.583 40.389 1.00 55.25 632 VAL A O 1
ATOM 4932 N N . GLU A 1 633 ? 7.689 22.500 41.909 1.00 48.38 633 GLU A N 1
ATOM 4933 C CA . GLU A 1 633 ? 7.765 23.589 42.901 1.00 48.38 633 GLU A CA 1
ATOM 4934 C C . GLU A 1 633 ? 9.011 24.478 42.753 1.00 48.38 633 GLU A C 1
ATOM 4936 O O . GLU A 1 633 ? 9.400 25.169 43.688 1.00 48.38 633 GLU A O 1
ATOM 4941 N N . ASN A 1 634 ? 9.661 24.501 41.588 1.00 51.12 634 ASN A N 1
ATOM 4942 C CA . ASN A 1 634 ? 10.845 25.338 41.387 1.00 51.12 634 ASN A CA 1
ATOM 4943 C C . ASN A 1 634 ? 10.437 26.829 41.231 1.00 51.12 634 ASN A C 1
ATOM 4945 O O . ASN A 1 634 ? 10.142 27.312 40.139 1.00 51.12 634 ASN A O 1
ATOM 4949 N N . GLU A 1 635 ? 10.352 27.536 42.364 1.00 38.53 635 GLU A N 1
ATOM 4950 C CA . GLU A 1 635 ? 9.640 28.810 42.595 1.00 38.53 635 GLU A CA 1
ATOM 4951 C C . GLU A 1 635 ? 10.223 30.092 41.951 1.00 38.53 635 GLU A C 1
ATOM 4953 O O . GLU A 1 635 ? 9.585 31.140 42.016 1.00 38.53 635 GLU A O 1
ATOM 4958 N N . ASN A 1 636 ? 11.380 30.071 41.281 1.00 41.09 636 ASN A N 1
ATOM 4959 C CA . ASN A 1 636 ? 12.131 31.310 40.987 1.00 41.09 636 ASN A CA 1
ATOM 4960 C C . ASN A 1 636 ? 11.954 31.951 39.591 1.00 41.09 636 ASN A C 1
ATOM 4962 O O . ASN A 1 636 ? 12.807 32.727 39.170 1.00 41.09 636 ASN A O 1
ATOM 4966 N N . VAL A 1 637 ? 10.877 31.681 38.849 1.00 42.47 637 VAL A N 1
ATOM 4967 C CA . VAL A 1 637 ? 10.726 32.166 37.457 1.00 42.47 637 VAL A CA 1
ATOM 4968 C C . VAL A 1 637 ? 9.849 33.404 37.340 1.00 42.47 637 VAL A C 1
ATOM 4970 O O . VAL A 1 637 ? 8.734 33.236 36.913 1.00 42.47 637 VAL A O 1
ATOM 4973 N N . GLU A 1 638 ? 10.287 34.633 37.644 1.00 33.69 638 GLU A N 1
ATOM 4974 C CA . GLU A 1 638 ? 9.518 35.881 37.385 1.00 33.69 638 GLU A CA 1
ATOM 4975 C C . GLU A 1 638 ? 9.763 36.517 36.001 1.00 33.69 638 GLU A C 1
ATOM 4977 O O . GLU A 1 638 ? 10.855 36.993 35.713 1.00 33.69 638 GLU A O 1
ATOM 4982 N N . GLY A 1 639 ? 8.724 36.540 35.149 1.00 35.75 639 GLY A N 1
ATOM 4983 C CA . GLY A 1 639 ? 8.678 37.216 33.839 1.00 35.75 639 GLY A CA 1
ATOM 4984 C C . GLY A 1 639 ? 7.596 36.624 32.919 1.00 35.75 639 GLY A C 1
ATOM 4985 O O . GLY A 1 639 ? 7.261 35.453 33.076 1.00 35.75 639 GLY A O 1
ATOM 4986 N N . ASP A 1 640 ? 7.052 37.411 31.978 1.00 37.94 640 ASP A N 1
ATOM 4987 C CA . ASP A 1 640 ? 5.880 37.148 31.092 1.00 37.94 640 ASP A CA 1
ATOM 4988 C C . ASP A 1 640 ? 5.848 35.774 30.367 1.00 37.94 640 ASP A C 1
ATOM 4990 O O . ASP A 1 640 ? 4.826 35.338 29.843 1.00 37.94 640 ASP A O 1
ATOM 4994 N N . SER A 1 641 ? 6.963 35.040 30.371 1.00 36.72 641 SER A N 1
ATOM 4995 C CA . SER A 1 641 ? 7.156 33.686 29.840 1.00 36.72 641 SER A CA 1
ATOM 4996 C C . SER A 1 641 ? 6.890 32.540 30.839 1.00 36.72 641 SER A C 1
ATOM 4998 O O . SER A 1 641 ? 6.856 31.382 30.406 1.00 36.72 641 SER A O 1
ATOM 5000 N N . LYS A 1 642 ? 6.589 32.829 32.128 1.00 38.88 642 LYS A N 1
ATOM 5001 C CA . LYS A 1 642 ? 5.983 31.902 33.139 1.00 38.88 642 LYS A CA 1
ATOM 5002 C C . LYS A 1 642 ? 4.854 31.042 32.545 1.00 38.88 642 LYS A C 1
ATOM 5004 O O . LYS A 1 642 ? 4.582 29.918 32.962 1.00 38.88 642 LYS A O 1
ATOM 5009 N N . PHE A 1 643 ? 4.219 31.625 31.547 1.00 38.78 643 PHE A N 1
ATOM 5010 C CA . PHE A 1 643 ? 2.974 31.293 30.906 1.00 38.78 643 PHE A CA 1
ATOM 5011 C C . PHE A 1 643 ? 3.056 30.210 29.814 1.00 38.78 643 PHE A C 1
ATOM 5013 O O . PHE A 1 643 ? 2.097 29.476 29.619 1.00 38.78 643 PHE A O 1
ATOM 5020 N N . ARG A 1 644 ? 4.210 30.020 29.153 1.00 40.03 644 ARG A N 1
ATOM 5021 C CA . ARG A 1 644 ? 4.438 28.855 28.261 1.00 40.03 644 ARG A CA 1
ATOM 5022 C C . ARG A 1 644 ? 4.933 27.628 29.030 1.00 40.03 644 ARG A C 1
ATOM 5024 O O . ARG A 1 644 ? 4.810 26.501 28.564 1.00 40.03 644 ARG A O 1
ATOM 5031 N N . ALA A 1 645 ? 5.492 27.859 30.215 1.00 38.84 645 ALA A N 1
ATOM 5032 C CA . ALA A 1 645 ? 6.182 26.847 30.993 1.00 38.84 645 ALA A CA 1
ATOM 5033 C C . ALA A 1 645 ? 5.239 26.017 31.883 1.00 38.84 645 ALA A C 1
ATOM 5035 O O . ALA A 1 645 ? 5.427 24.816 31.945 1.00 38.84 645 ALA A O 1
ATOM 5036 N N . LEU A 1 646 ? 4.192 26.566 32.514 1.00 37.78 646 LEU A N 1
ATOM 5037 C CA . LEU A 1 646 ? 3.330 25.796 33.444 1.00 37.78 646 LEU A CA 1
ATOM 5038 C C . LEU A 1 646 ? 2.183 24.993 32.784 1.00 37.78 646 LEU A C 1
ATOM 5040 O O . LEU A 1 646 ? 1.743 23.988 33.341 1.00 37.78 646 LEU A O 1
ATOM 5044 N N . VAL A 1 647 ? 1.730 25.375 31.586 1.00 40.19 647 VAL A N 1
ATOM 5045 C CA . VAL A 1 647 ? 0.562 24.769 30.903 1.00 40.19 647 VAL A CA 1
ATOM 5046 C C . VAL A 1 647 ? 0.865 23.377 30.332 1.00 40.19 647 VAL A C 1
ATOM 5048 O O . VAL A 1 647 ? 0.071 22.442 30.456 1.00 40.19 647 VAL A O 1
ATOM 5051 N N . ALA A 1 648 ? 2.065 23.206 29.773 1.00 39.47 648 ALA A N 1
ATOM 5052 C CA . ALA A 1 648 ? 2.572 21.906 29.335 1.00 39.47 648 ALA A CA 1
ATOM 5053 C C . ALA A 1 648 ? 2.971 21.011 30.526 1.00 39.47 648 ALA A C 1
ATOM 5055 O O . ALA A 1 648 ? 2.818 19.793 30.457 1.00 39.47 648 ALA A O 1
ATOM 5056 N N . ILE A 1 649 ? 3.414 21.613 31.641 1.00 42.25 649 ILE A N 1
ATOM 5057 C CA . ILE A 1 649 ? 3.799 20.897 32.870 1.00 42.25 649 ILE A CA 1
ATOM 5058 C C . ILE A 1 649 ? 2.585 20.202 33.526 1.00 42.25 649 ILE A C 1
ATOM 5060 O O . ILE A 1 649 ? 2.735 19.103 34.053 1.00 42.25 649 ILE A O 1
ATOM 5064 N N . GLY A 1 650 ? 1.374 20.771 33.442 1.00 39.88 650 GLY A N 1
ATOM 5065 C CA . GLY A 1 650 ? 0.136 20.157 33.957 1.00 39.88 650 GLY A CA 1
ATOM 5066 C C . GLY A 1 650 ? -0.474 19.071 33.058 1.00 39.88 650 GLY A C 1
ATOM 5067 O O . GLY A 1 650 ? -1.032 18.098 33.564 1.00 39.88 650 GLY A O 1
ATOM 5068 N N . SER A 1 651 ? -0.296 19.180 31.737 1.00 41.50 651 SER A N 1
ATOM 5069 C CA . SER A 1 651 ? -0.877 18.250 30.748 1.00 41.50 651 SER A CA 1
ATOM 5070 C C . SER A 1 651 ? -0.307 16.823 30.837 1.00 41.50 651 SER A C 1
ATOM 5072 O O . SER A 1 651 ? -0.875 15.884 30.290 1.00 41.50 651 SER A O 1
ATOM 5074 N N . LEU A 1 652 ? 0.807 16.653 31.555 1.00 42.16 652 LEU A N 1
ATOM 5075 C CA . LEU A 1 652 ? 1.484 15.378 31.790 1.00 42.16 652 LEU A CA 1
ATOM 5076 C C . LEU A 1 652 ? 1.373 14.830 33.209 1.00 42.16 652 LEU A C 1
ATOM 5078 O O . LEU A 1 652 ? 1.679 13.660 33.415 1.00 42.16 652 LEU A O 1
ATOM 5082 N N . MET A 1 653 ? 0.937 15.618 34.192 1.00 44.56 653 MET A N 1
ATOM 5083 C CA . MET A 1 653 ? 0.904 15.132 35.577 1.00 44.56 653 MET A CA 1
ATOM 5084 C C . MET A 1 653 ? -0.445 14.561 36.020 1.00 44.56 653 MET A C 1
ATOM 5086 O O . MET A 1 653 ? -0.476 13.891 37.048 1.00 44.56 653 MET A O 1
ATOM 5090 N N . LEU A 1 654 ? -1.544 14.774 35.281 1.00 43.34 654 LEU A N 1
ATOM 5091 C CA . LEU A 1 654 ? -2.896 14.488 35.795 1.00 43.34 654 LEU A CA 1
ATOM 5092 C C . LEU A 1 654 ? -3.758 13.513 34.990 1.00 43.34 654 LEU A C 1
ATOM 5094 O O . LEU A 1 654 ? -4.632 12.903 35.593 1.00 43.34 654 LEU A O 1
ATOM 5098 N N . GLU A 1 655 ? -3.502 13.243 33.710 1.00 41.00 655 GLU A N 1
ATOM 5099 C CA . GLU A 1 655 ? -4.343 12.255 33.004 1.00 41.00 655 GLU A CA 1
ATOM 5100 C C . GLU A 1 655 ? -3.996 10.788 33.317 1.00 41.00 655 GLU A C 1
ATOM 5102 O O . GLU A 1 655 ? -4.751 9.882 32.969 1.00 41.00 655 GLU A O 1
ATOM 5107 N N . GLY A 1 656 ? -2.874 10.518 33.997 1.00 39.97 656 GLY A N 1
ATOM 5108 C CA . GLY A 1 656 ? -2.387 9.144 34.162 1.00 39.97 656 GLY A CA 1
ATOM 5109 C C . GLY A 1 656 ? -1.595 8.825 35.427 1.00 39.97 656 GLY A C 1
ATOM 5110 O O . GLY A 1 656 ? -1.039 7.733 35.501 1.00 39.97 656 GLY A O 1
ATOM 5111 N N . LEU A 1 657 ? -1.524 9.705 36.433 1.00 39.75 657 LEU A N 1
ATOM 5112 C CA . LEU A 1 657 ? -0.784 9.406 37.674 1.00 39.75 657 LEU A CA 1
ATOM 5113 C C . LEU A 1 657 ? -1.470 8.320 38.537 1.00 39.75 657 LEU A C 1
ATOM 5115 O O . LEU A 1 657 ? -0.840 7.755 39.425 1.00 39.75 657 LEU A O 1
ATOM 5119 N N . VAL A 1 658 ? -2.740 7.977 38.271 1.00 36.72 658 VAL A N 1
ATOM 5120 C CA . VAL A 1 658 ? -3.536 7.089 39.146 1.00 36.72 658 VAL A CA 1
ATOM 5121 C C . VAL A 1 658 ? -3.993 5.788 38.482 1.00 36.72 658 VAL A C 1
ATOM 5123 O O . VAL A 1 658 ? -4.268 4.823 39.194 1.00 36.72 658 VAL A O 1
ATOM 5126 N N . LYS A 1 659 ? -3.966 5.643 37.147 1.00 35.62 659 LYS A N 1
ATOM 5127 C CA . LYS A 1 659 ? -4.451 4.385 36.543 1.00 35.62 659 LYS A CA 1
ATOM 5128 C C . LYS A 1 659 ? -3.616 3.149 36.899 1.00 35.62 659 LYS A C 1
ATOM 5130 O O . LYS A 1 659 ? -4.124 2.040 36.723 1.00 35.62 659 LYS A O 1
ATOM 5135 N N . LYS A 1 660 ? -2.391 3.300 37.447 1.00 34.22 660 LYS A N 1
ATOM 5136 C CA . LYS A 1 660 ? -1.697 2.189 38.131 1.00 34.22 660 LYS A CA 1
ATOM 5137 C C . LYS A 1 660 ? -0.451 2.533 38.971 1.00 34.22 660 LYS A C 1
ATOM 5139 O O . LYS A 1 660 ? 0.575 1.877 38.812 1.00 34.22 660 LYS A O 1
ATOM 5144 N N . ILE A 1 661 ? -0.519 3.458 39.928 1.00 28.81 661 ILE A N 1
ATOM 5145 C CA . ILE A 1 661 ? 0.386 3.364 41.094 1.00 28.81 661 ILE A CA 1
ATOM 5146 C C . ILE A 1 661 ? -0.433 2.850 42.277 1.00 28.81 661 ILE A C 1
ATOM 5148 O O . ILE A 1 661 ? -0.981 3.612 43.057 1.00 28.81 661 ILE A O 1
ATOM 5152 N N . ALA A 1 662 ? -0.499 1.515 42.320 1.00 22.91 662 ALA A N 1
ATOM 5153 C CA . ALA A 1 662 ? -0.773 0.658 43.468 1.00 22.91 662 ALA A CA 1
ATOM 5154 C C . ALA A 1 662 ? -2.143 0.782 44.174 1.00 22.91 662 ALA A C 1
ATOM 5156 O O . ALA A 1 662 ? -2.508 1.792 44.765 1.00 22.91 662 ALA A O 1
ATOM 5157 N N . LEU A 1 663 ? -2.849 -0.353 44.236 1.00 24.14 663 LEU A N 1
ATOM 5158 C CA . LEU A 1 663 ? -3.535 -0.718 45.474 1.00 24.14 663 LEU A CA 1
ATOM 5159 C C . LEU A 1 663 ? -2.559 -0.493 46.652 1.00 24.14 663 LEU A C 1
ATOM 5161 O O . LEU A 1 663 ? -1.452 -1.022 46.615 1.00 24.14 663 LEU A O 1
ATOM 5165 N N . ASP A 1 664 ? -3.019 0.267 47.649 1.00 22.81 664 ASP A N 1
ATOM 5166 C CA . ASP A 1 664 ? -2.458 0.532 48.990 1.00 22.81 664 ASP A CA 1
ATOM 5167 C C . ASP A 1 664 ? -1.720 1.872 49.274 1.00 22.81 664 ASP A C 1
ATOM 5169 O O . ASP A 1 664 ? -0.526 2.065 49.078 1.00 22.81 664 ASP A O 1
ATOM 5173 N N . PHE A 1 665 ? -2.507 2.792 49.851 1.00 27.81 665 PHE A N 1
ATOM 5174 C CA . PHE A 1 665 ? -2.410 3.310 51.233 1.00 27.81 665 PHE A CA 1
ATOM 5175 C C . PHE A 1 665 ? -1.322 4.299 51.715 1.00 27.81 665 PHE A C 1
ATOM 5177 O O . PHE A 1 665 ? -1.368 4.635 52.891 1.00 27.81 665 PHE A O 1
ATOM 5184 N N . ASP A 1 666 ? -0.471 4.917 50.886 1.00 26.45 666 ASP A N 1
ATOM 5185 C CA . ASP A 1 666 ? 0.404 6.018 51.391 1.00 26.45 666 ASP A CA 1
ATOM 5186 C C . ASP A 1 666 ? 0.260 7.389 50.702 1.00 26.45 666 ASP A C 1
ATOM 5188 O O . ASP A 1 666 ? 0.750 8.408 51.196 1.00 26.45 666 ASP A O 1
ATOM 5192 N N . VAL A 1 667 ? -0.523 7.493 49.625 1.00 28.50 667 VAL A N 1
ATOM 5193 C CA . VAL A 1 667 ? -0.709 8.771 48.899 1.00 28.50 667 VAL A CA 1
ATOM 5194 C C . VAL A 1 667 ? -1.792 9.668 49.530 1.00 28.50 667 VAL A C 1
ATOM 5196 O O . VAL A 1 667 ? -1.841 10.875 49.282 1.00 28.50 667 VAL A O 1
ATOM 5199 N N . LEU A 1 668 ? -2.588 9.138 50.467 1.00 26.73 668 LEU A N 1
ATOM 5200 C CA . LEU A 1 668 ? -3.575 9.922 51.226 1.00 26.73 668 LEU A CA 1
ATOM 5201 C C . LEU A 1 668 ? -2.932 10.909 52.226 1.00 26.73 668 LEU A C 1
ATOM 5203 O O . LEU A 1 668 ? -3.599 11.833 52.697 1.00 26.73 668 LEU A O 1
ATOM 5207 N N . ASN A 1 669 ? -1.643 10.738 52.543 1.00 28.91 669 ASN A N 1
ATOM 5208 C CA . ASN A 1 669 ? -0.921 11.622 53.461 1.00 28.91 669 ASN A CA 1
ATOM 5209 C C . ASN A 1 669 ? -0.165 12.757 52.755 1.00 28.91 669 ASN A C 1
ATOM 5211 O O . ASN A 1 669 ? 0.073 13.790 53.378 1.00 28.91 669 ASN A O 1
ATOM 5215 N N . VAL A 1 670 ? 0.119 12.644 51.453 1.00 30.73 670 VAL A N 1
ATOM 5216 C CA . VAL A 1 670 ? 0.760 13.729 50.682 1.00 30.73 670 VAL A CA 1
ATOM 5217 C C . VAL A 1 670 ? -0.278 14.725 50.150 1.00 30.73 670 VAL A C 1
ATOM 5219 O O . VAL A 1 670 ? -0.042 15.931 50.166 1.00 30.73 670 VAL A O 1
ATOM 5222 N N . ALA A 1 671 ? -1.495 14.265 49.839 1.00 29.27 671 ALA A N 1
ATOM 5223 C CA . ALA A 1 671 ? -2.623 15.134 49.478 1.00 29.27 671 ALA A CA 1
ATOM 5224 C C . ALA A 1 671 ? -3.126 16.032 50.634 1.00 29.27 671 ALA A C 1
ATOM 5226 O O . ALA A 1 671 ? -3.933 16.934 50.420 1.00 29.27 671 ALA A O 1
ATOM 5227 N N . LYS A 1 672 ? -2.644 15.822 51.868 1.00 28.47 672 LYS A N 1
ATOM 5228 C CA . LYS A 1 672 ? -2.946 16.680 53.028 1.00 28.47 672 LYS A CA 1
ATOM 5229 C C . LYS A 1 672 ? -1.924 17.797 53.270 1.00 28.47 672 LYS A C 1
ATOM 5231 O O . LYS A 1 672 ? -2.195 18.657 54.108 1.00 28.47 672 LYS A O 1
ATOM 5236 N N . ALA A 1 673 ? -0.790 17.815 52.565 1.00 29.36 673 ALA A N 1
ATOM 5237 C CA . ALA A 1 673 ? 0.305 18.744 52.860 1.00 29.36 673 ALA A CA 1
ATOM 5238 C C . ALA A 1 673 ? 0.356 20.006 51.975 1.00 29.36 673 ALA A C 1
ATOM 5240 O O . ALA A 1 673 ? 0.998 20.975 52.367 1.00 29.36 673 ALA A O 1
ATOM 5241 N N . ALA A 1 674 ? -0.355 20.068 50.846 1.00 30.53 674 ALA A N 1
ATOM 5242 C CA . ALA A 1 674 ? -0.363 21.253 49.983 1.00 30.53 674 ALA A CA 1
ATOM 5243 C C . ALA A 1 674 ? -1.668 22.047 50.146 1.00 30.53 674 ALA A C 1
ATOM 5245 O O . ALA A 1 674 ? -2.622 21.904 49.382 1.00 30.53 674 ALA A O 1
ATOM 5246 N N . LYS A 1 675 ? -1.728 22.899 51.173 1.00 32.00 675 LYS A N 1
ATOM 5247 C CA . LYS A 1 675 ? -2.747 23.953 51.251 1.00 32.00 675 LYS A CA 1
ATOM 5248 C C . LYS A 1 675 ? -2.453 25.014 50.178 1.00 32.00 675 LYS A C 1
ATOM 5250 O O . LYS A 1 675 ? -1.733 25.965 50.449 1.00 32.00 675 LYS A O 1
ATOM 5255 N N . GLY A 1 676 ? -3.065 24.864 49.003 1.00 40.44 676 GLY A N 1
ATOM 5256 C CA . GLY A 1 676 ? -3.295 25.945 48.035 1.00 40.44 676 GLY A CA 1
ATOM 5257 C C . GLY A 1 676 ? -2.345 26.033 46.825 1.00 40.44 676 GLY A C 1
ATOM 5258 O O . GLY A 1 676 ? -1.126 26.013 46.959 1.00 40.44 676 GLY A O 1
ATOM 5259 N N . SER A 1 677 ? -2.952 26.265 45.650 1.00 46.62 677 SER A N 1
ATOM 5260 C CA . SER A 1 677 ? -2.379 26.786 44.385 1.00 46.62 677 SER A CA 1
ATOM 5261 C C . SER A 1 677 ? -1.841 25.828 43.299 1.00 46.62 677 SER A C 1
ATOM 5263 O O . SER A 1 677 ? -0.956 26.216 42.533 1.00 46.62 677 SER A O 1
ATOM 5265 N N . LYS A 1 678 ? -2.408 24.624 43.120 1.00 46.41 678 LYS A N 1
ATOM 5266 C CA . LYS A 1 678 ? -2.145 23.822 41.897 1.00 46.41 678 LYS A CA 1
ATOM 5267 C C . LYS A 1 678 ? -3.313 23.881 40.903 1.00 46.41 678 LYS A C 1
ATOM 5269 O O . LYS A 1 678 ? -3.100 24.108 39.719 1.00 46.41 678 LYS A O 1
ATOM 5274 N N . GLU A 1 679 ? -4.543 23.836 41.397 1.00 46.56 679 GLU A N 1
ATOM 5275 C CA . GLU A 1 679 ? -5.780 23.844 40.606 1.00 46.56 679 GLU A CA 1
ATOM 5276 C C . GLU A 1 679 ? -6.153 25.258 40.121 1.00 46.56 679 GLU A C 1
ATOM 5278 O O . GLU A 1 679 ? -6.638 25.430 39.006 1.00 46.56 679 GLU A O 1
ATOM 5283 N N . ALA A 1 680 ? -5.827 26.286 40.913 1.00 44.94 680 ALA A N 1
ATOM 5284 C CA . ALA A 1 680 ? -6.064 27.694 40.576 1.00 44.94 680 ALA A CA 1
ATOM 5285 C C . ALA A 1 680 ? -5.254 28.170 39.352 1.00 44.94 680 ALA A C 1
ATOM 5287 O O . ALA A 1 680 ? -5.749 28.958 38.554 1.00 44.94 680 ALA A O 1
ATOM 5288 N N . LYS A 1 681 ? -4.029 27.652 39.173 1.00 47.47 681 LYS A N 1
ATOM 5289 C CA . LYS A 1 681 ? -3.165 28.006 38.034 1.00 47.47 681 LYS A CA 1
ATOM 5290 C C . LYS A 1 681 ? -3.709 27.464 36.712 1.00 47.47 681 LYS A C 1
ATOM 5292 O O . LYS A 1 681 ? -3.569 28.125 35.695 1.00 47.47 681 LYS A O 1
ATOM 5297 N N . ILE A 1 682 ? -4.344 26.287 36.717 1.00 48.19 682 ILE A N 1
ATOM 5298 C CA . ILE A 1 682 ? -4.917 25.672 35.506 1.00 48.19 682 ILE A CA 1
ATOM 5299 C C . ILE A 1 682 ? -6.144 26.464 35.027 1.00 48.19 682 ILE A C 1
ATOM 5301 O O . ILE A 1 682 ? -6.300 26.670 33.827 1.00 48.19 682 ILE A O 1
ATOM 5305 N N . ALA A 1 683 ? -6.970 26.967 35.949 1.00 48.03 683 ALA A N 1
ATOM 5306 C CA . ALA A 1 683 ? -8.098 27.837 35.614 1.00 48.03 683 ALA A CA 1
ATOM 5307 C C . ALA A 1 683 ? -7.640 29.192 35.029 1.00 48.03 683 ALA A C 1
ATOM 5309 O O . ALA A 1 683 ? -8.139 29.607 33.986 1.00 48.03 683 ALA A O 1
ATOM 5310 N N . GLU A 1 684 ? -6.615 29.820 35.621 1.00 49.91 684 GLU A N 1
ATOM 5311 C CA . GLU A 1 684 ? -6.021 31.086 35.142 1.00 49.91 684 GLU A CA 1
ATOM 5312 C C . GLU A 1 684 ? -5.462 30.981 33.706 1.00 49.91 684 GLU A C 1
ATOM 5314 O O . GLU A 1 684 ? -5.516 31.928 32.924 1.00 49.91 684 GLU A O 1
ATOM 5319 N N . ILE A 1 685 ? -4.958 29.802 33.328 1.00 51.50 685 ILE A N 1
ATOM 5320 C CA . ILE A 1 685 ? -4.435 29.503 31.987 1.00 51.50 685 ILE A CA 1
ATOM 5321 C C . ILE A 1 685 ? -5.547 29.472 30.930 1.00 51.50 685 ILE A C 1
ATOM 5323 O O . ILE A 1 685 ? -5.353 29.959 29.815 1.00 51.50 685 ILE A O 1
ATOM 5327 N N . VAL A 1 686 ? -6.700 28.880 31.252 1.00 52.22 686 VAL A N 1
ATOM 5328 C CA . VAL A 1 686 ? -7.813 28.747 30.298 1.00 52.22 686 VAL A CA 1
ATOM 5329 C C . VAL A 1 686 ? -8.478 30.102 30.045 1.00 52.22 686 VAL A C 1
ATOM 5331 O O . VAL A 1 686 ? -8.876 30.385 28.915 1.00 52.22 686 VAL A O 1
ATOM 5334 N N . GLU A 1 687 ? -8.528 30.960 31.064 1.00 51.66 687 GLU A N 1
ATOM 5335 C CA . GLU A 1 687 ? -9.093 32.311 30.969 1.00 51.66 687 GLU A CA 1
ATOM 5336 C C . GLU A 1 687 ? -8.168 33.320 30.273 1.00 51.66 687 GLU A C 1
ATOM 5338 O O . GLU A 1 687 ? -8.630 34.364 29.812 1.00 51.66 687 GLU A O 1
ATOM 5343 N N . ASN A 1 688 ? -6.870 33.031 30.143 1.00 53.12 688 ASN A N 1
ATOM 5344 C CA . ASN A 1 688 ? -5.935 33.980 29.553 1.00 53.12 688 ASN A CA 1
ATOM 5345 C C . ASN A 1 688 ? -5.924 33.905 28.015 1.00 53.12 688 ASN A C 1
ATOM 5347 O O . ASN A 1 688 ? -5.525 32.911 27.399 1.00 53.12 688 ASN A O 1
ATOM 5351 N N . GLU A 1 689 ? -6.348 34.989 27.364 1.00 51.81 689 GLU A N 1
ATOM 5352 C CA . GLU A 1 689 ? -6.457 35.091 25.904 1.00 51.81 689 GLU A CA 1
ATOM 5353 C C . GLU A 1 689 ? -5.121 34.922 25.165 1.00 51.81 689 GLU A C 1
ATOM 5355 O O . GLU A 1 689 ? -5.127 34.459 24.029 1.00 51.81 689 GLU A O 1
ATOM 5360 N N . ASN A 1 690 ? -3.984 35.171 25.824 1.00 45.06 690 ASN A N 1
ATOM 5361 C CA . ASN A 1 690 ? -2.658 35.072 25.211 1.00 45.06 690 ASN A CA 1
ATOM 5362 C C . ASN A 1 690 ? -2.108 33.629 25.113 1.00 45.06 690 ASN A C 1
ATOM 5364 O O . ASN A 1 690 ? -1.034 33.441 24.535 1.00 45.06 690 ASN A O 1
ATOM 5368 N N . VAL A 1 691 ? -2.767 32.610 25.700 1.00 49.34 691 VAL A N 1
ATOM 5369 C CA . VAL A 1 691 ? -2.336 31.196 25.566 1.00 49.34 691 VAL A CA 1
ATOM 5370 C C . VAL A 1 691 ? -2.805 30.629 24.223 1.00 49.34 691 VAL A C 1
ATOM 5372 O O . VAL A 1 691 ? -3.968 30.772 23.848 1.00 49.34 691 VAL A O 1
ATOM 5375 N N . GLU A 1 692 ? -1.916 29.912 23.540 1.00 49.41 692 GLU A N 1
ATOM 5376 C CA . GLU A 1 692 ? -2.189 29.184 22.298 1.00 49.41 692 GLU A CA 1
ATOM 5377 C C . GLU A 1 692 ? -3.266 28.088 22.468 1.00 49.41 692 GLU A C 1
ATOM 5379 O O . GLU A 1 692 ? -3.333 27.403 23.496 1.00 49.41 692 GLU A O 1
ATOM 5384 N N . GLY A 1 693 ? -4.098 27.883 21.443 1.00 50.62 693 GLY A N 1
ATOM 5385 C CA . GLY A 1 693 ? -5.278 27.010 21.498 1.00 50.62 693 GLY A CA 1
ATOM 5386 C C . GLY A 1 693 ? -5.004 25.544 21.860 1.00 50.62 693 GLY A C 1
ATOM 5387 O O . GLY A 1 693 ? -5.809 24.910 22.541 1.00 50.62 693 GLY A O 1
ATOM 5388 N N . ASP A 1 694 ? -3.844 24.984 21.494 1.00 49.69 694 ASP A N 1
ATOM 5389 C CA . ASP A 1 694 ? -3.492 23.602 21.868 1.00 49.69 694 ASP A CA 1
ATOM 5390 C C . ASP A 1 694 ? -3.190 23.437 23.362 1.00 49.69 694 ASP A C 1
ATOM 5392 O O . ASP A 1 694 ? -3.580 22.453 23.990 1.00 49.69 694 ASP A O 1
ATOM 5396 N N . SER A 1 695 ? -2.564 24.451 23.956 1.00 51.25 695 SER A N 1
ATOM 5397 C CA . SER A 1 695 ? -2.271 24.484 25.388 1.00 51.25 695 SER A CA 1
ATOM 5398 C C . SER A 1 695 ? -3.557 24.632 26.215 1.00 51.25 695 SER A C 1
ATOM 5400 O O . SER A 1 695 ? -3.715 23.960 27.234 1.00 51.25 695 SER A O 1
ATOM 5402 N N . LYS A 1 696 ? -4.521 25.433 25.736 1.00 53.12 696 LYS A N 1
ATOM 5403 C CA . LYS A 1 696 ? -5.866 25.543 26.335 1.00 53.12 696 LYS A CA 1
ATOM 5404 C C . LYS A 1 696 ? -6.660 24.243 26.224 1.00 53.12 696 LYS A C 1
ATOM 5406 O O . LYS A 1 696 ? -7.262 23.807 27.202 1.00 53.12 696 LYS A O 1
ATOM 5411 N N . PHE A 1 697 ? -6.628 23.607 25.054 1.00 54.66 697 PHE A N 1
ATOM 5412 C CA . PHE A 1 697 ? -7.290 22.327 24.808 1.00 54.66 697 PHE A CA 1
ATOM 5413 C C . PHE A 1 697 ? -6.797 21.236 25.769 1.00 54.66 697 PHE A C 1
ATOM 5415 O O . PHE A 1 697 ? -7.607 20.586 26.425 1.00 54.66 697 PHE A O 1
ATOM 5422 N N . ARG A 1 698 ? -5.478 21.081 25.936 1.00 55.34 698 ARG A N 1
ATOM 5423 C CA . ARG A 1 698 ? -4.903 20.069 26.842 1.00 55.34 698 ARG A CA 1
ATOM 5424 C C . ARG A 1 698 ? -5.214 20.336 28.314 1.00 55.34 698 ARG A C 1
ATOM 5426 O O . ARG A 1 698 ? -5.485 19.396 29.057 1.00 55.34 698 ARG A O 1
ATOM 5433 N N . ALA A 1 699 ? -5.231 21.603 28.726 1.00 54.31 699 ALA A N 1
ATOM 5434 C CA . ALA A 1 699 ? -5.648 21.985 30.073 1.00 54.31 699 ALA A CA 1
ATOM 5435 C C . ALA A 1 699 ? -7.123 21.627 30.340 1.00 54.31 699 ALA A C 1
ATOM 5437 O O . ALA A 1 699 ? -7.446 21.099 31.403 1.00 54.31 699 ALA A O 1
ATOM 5438 N N . LEU A 1 700 ? -8.009 21.854 29.365 1.00 57.72 700 LEU A N 1
ATOM 5439 C CA . LEU A 1 700 ? -9.431 21.505 29.457 1.00 57.72 700 LEU A CA 1
ATOM 5440 C C . LEU A 1 700 ? -9.668 19.994 29.477 1.00 57.72 700 LEU A C 1
ATOM 5442 O O . LEU A 1 700 ? -10.449 19.517 30.296 1.00 57.72 700 LEU A O 1
ATOM 5446 N N . VAL A 1 701 ? -8.961 19.237 28.637 1.00 56.75 701 VAL A N 1
ATOM 5447 C CA . VAL A 1 701 ? -9.011 17.768 28.635 1.00 56.75 701 VAL A CA 1
ATOM 5448 C C . VAL A 1 701 ? -8.572 17.214 29.997 1.00 56.75 701 VAL A C 1
ATOM 5450 O O . VAL A 1 701 ? -9.285 16.401 30.580 1.00 56.75 701 VAL A O 1
ATOM 5453 N N . ALA A 1 702 ? -7.496 17.748 30.585 1.00 54.50 702 ALA A N 1
ATOM 5454 C CA . ALA A 1 702 ? -7.069 17.375 31.934 1.00 54.50 702 ALA A CA 1
ATOM 5455 C C . ALA A 1 702 ? -8.133 17.687 33.010 1.00 54.50 702 ALA A C 1
ATOM 5457 O O . ALA A 1 702 ? -8.373 16.856 33.887 1.00 54.50 702 ALA A O 1
ATOM 5458 N N . ILE A 1 703 ? -8.806 18.845 32.940 1.00 56.81 703 ILE A N 1
ATOM 5459 C CA . ILE A 1 703 ? -9.920 19.189 33.846 1.00 56.81 703 ILE A CA 1
ATOM 5460 C C . ILE A 1 703 ? -11.087 18.202 33.679 1.00 56.81 703 ILE A C 1
ATOM 5462 O O . ILE A 1 703 ? -11.607 17.695 34.675 1.00 56.81 703 ILE A O 1
ATOM 5466 N N . GLY A 1 704 ? -11.483 17.898 32.440 1.00 55.25 704 GLY A N 1
ATOM 5467 C CA . GLY A 1 704 ? -12.564 16.955 32.139 1.00 55.25 704 GLY A CA 1
ATOM 5468 C C . GLY A 1 704 ? -12.269 15.536 32.632 1.00 55.25 704 GLY A C 1
ATOM 5469 O O . GLY A 1 704 ? -13.120 14.914 33.273 1.00 55.25 704 GLY A O 1
ATOM 5470 N N . SER A 1 705 ? -11.040 15.059 32.426 1.00 52.44 705 SER A N 1
ATOM 5471 C CA . SER A 1 705 ? -10.569 13.755 32.905 1.00 52.44 705 SER A CA 1
ATOM 5472 C C . SER A 1 705 ? -10.609 13.651 34.435 1.00 52.44 705 SER A C 1
ATOM 5474 O O . SER A 1 705 ? -11.055 12.635 34.969 1.00 52.44 705 SER A O 1
ATOM 5476 N N . LEU A 1 706 ? -10.259 14.721 35.161 1.00 51.59 706 LEU A N 1
ATOM 5477 C CA . LEU A 1 706 ? -10.374 14.762 36.626 1.00 51.59 706 LEU A CA 1
ATOM 5478 C C . LEU A 1 706 ? -11.831 14.735 37.117 1.00 51.59 706 LEU A C 1
ATOM 5480 O O . LEU A 1 706 ? -12.113 14.153 38.165 1.00 51.59 706 LEU A O 1
ATOM 5484 N N . MET A 1 707 ? -12.767 15.326 36.366 1.00 52.34 707 MET A N 1
ATOM 5485 C CA . MET A 1 707 ? -14.195 15.343 36.718 1.00 52.34 707 MET A CA 1
ATOM 5486 C C . MET A 1 707 ? -14.882 13.980 36.540 1.00 52.34 707 MET A C 1
ATOM 5488 O O . MET A 1 707 ? -15.798 13.656 37.300 1.00 52.34 707 MET A O 1
ATOM 5492 N N . LEU A 1 708 ? -14.443 13.173 35.569 1.00 50.69 708 LEU A N 1
ATOM 5493 C CA . LEU A 1 708 ? -14.995 11.843 35.276 1.00 50.69 708 LEU A CA 1
ATOM 5494 C C . LEU A 1 708 ? -14.686 10.794 36.361 1.00 50.69 708 LEU A C 1
ATOM 5496 O O . LEU A 1 708 ? -15.447 9.841 36.517 1.00 50.69 708 LEU A O 1
ATOM 5500 N N . GLU A 1 709 ? -13.623 10.971 37.153 1.00 45.12 709 GLU A N 1
ATOM 5501 C CA . GLU A 1 709 ? -13.194 10.000 38.177 1.00 45.12 709 GLU A CA 1
ATOM 5502 C C . GLU A 1 709 ? -13.842 10.202 39.566 1.00 45.12 709 GLU A C 1
ATOM 5504 O O . GLU A 1 709 ? -13.488 9.527 40.532 1.00 45.12 709 GLU A O 1
ATOM 5509 N N . GLY A 1 710 ? -14.809 11.119 39.712 1.00 47.78 710 GLY A N 1
ATOM 5510 C CA . GLY A 1 710 ? -15.553 11.326 40.967 1.00 47.78 710 GLY A CA 1
ATOM 5511 C C . GLY A 1 710 ? -14.736 11.940 42.116 1.00 47.78 710 GLY A C 1
ATOM 5512 O O . GLY A 1 710 ? -15.277 12.221 43.194 1.00 47.78 710 GLY A O 1
ATOM 5513 N N . LEU A 1 711 ? -13.450 12.212 41.891 1.00 45.66 711 LEU A N 1
ATOM 5514 C CA . LEU A 1 711 ? -12.640 13.037 42.764 1.00 45.66 711 LEU A CA 1
ATOM 5515 C C . LEU A 1 711 ? -13.047 14.500 42.562 1.00 45.66 711 LEU A C 1
ATOM 5517 O O . LEU A 1 711 ? -12.817 15.138 41.545 1.00 45.66 711 LEU A O 1
ATOM 5521 N N . VAL A 1 712 ? -13.611 15.024 43.644 1.00 43.53 712 VAL A N 1
ATOM 5522 C CA . VAL A 1 712 ? -13.763 16.437 43.977 1.00 43.53 712 VAL A CA 1
ATOM 5523 C C . VAL A 1 712 ? -15.066 17.132 43.560 1.00 43.53 712 VAL A C 1
ATOM 5525 O O . VAL A 1 712 ? -15.109 18.180 42.924 1.00 43.53 712 VAL A O 1
ATOM 5528 N N . LYS A 1 713 ? -16.134 16.679 44.228 1.00 44.09 713 LYS A N 1
ATOM 5529 C CA . LYS A 1 713 ? -17.356 17.451 44.543 1.00 44.09 713 LYS A CA 1
ATOM 5530 C C . LYS A 1 713 ? -17.086 18.835 45.184 1.00 44.09 713 LYS A C 1
ATOM 5532 O O . LYS A 1 713 ? -18.005 19.632 45.294 1.00 44.09 713 LYS A O 1
ATOM 5537 N N . LYS A 1 714 ? -15.850 19.107 45.634 1.00 40.47 714 LYS A N 1
ATOM 5538 C CA . LYS A 1 714 ? -15.401 20.364 46.265 1.00 40.47 714 LYS A CA 1
ATOM 5539 C C . LYS A 1 714 ? -14.724 21.348 45.284 1.00 40.47 714 LYS A C 1
ATOM 5541 O O . LYS A 1 714 ? -14.906 22.542 45.439 1.00 40.47 714 LYS A O 1
ATOM 5546 N N . ILE A 1 715 ? -14.039 20.872 44.235 1.00 43.62 715 ILE A N 1
ATOM 5547 C CA . ILE A 1 715 ? -13.361 21.713 43.223 1.00 43.62 715 ILE A CA 1
ATOM 5548 C C . ILE A 1 715 ? -14.389 22.343 42.286 1.00 43.62 715 ILE A C 1
ATOM 5550 O O . ILE A 1 715 ? -14.285 23.524 41.976 1.00 43.62 715 ILE A O 1
ATOM 5554 N N . ALA A 1 716 ? -15.428 21.590 41.910 1.00 48.62 716 ALA A N 1
ATOM 5555 C CA . ALA A 1 716 ? -16.525 22.112 41.095 1.00 48.62 716 ALA A CA 1
ATOM 5556 C C . ALA A 1 716 ? -17.310 23.249 41.787 1.00 48.62 716 ALA A C 1
ATOM 5558 O O . ALA A 1 716 ? -17.914 24.068 41.104 1.00 48.62 716 ALA A O 1
ATOM 5559 N N . LEU A 1 717 ? -17.292 23.306 43.128 1.00 44.75 717 LEU A N 1
ATOM 5560 C CA . LEU A 1 717 ? -17.946 24.356 43.920 1.00 44.75 717 LEU A CA 1
ATOM 5561 C C . LEU A 1 717 ? -17.024 25.551 44.224 1.00 44.75 717 LEU A C 1
ATOM 5563 O O . LEU A 1 717 ? -17.530 26.664 44.328 1.00 44.75 717 LEU A O 1
ATOM 5567 N N . ASP A 1 718 ? -15.707 25.340 44.346 1.00 43.44 718 ASP A N 1
ATOM 5568 C CA . ASP A 1 718 ? -14.749 26.385 44.751 1.00 43.44 718 ASP A CA 1
ATOM 5569 C C . ASP A 1 718 ? -14.144 27.184 43.565 1.00 43.44 718 ASP A C 1
ATOM 5571 O O . ASP A 1 718 ? -13.629 28.277 43.794 1.00 43.44 718 ASP A O 1
ATOM 5575 N N . PHE A 1 719 ? -14.201 26.689 42.315 1.00 52.19 719 PHE A N 1
ATOM 5576 C CA . PHE A 1 719 ? -13.447 27.258 41.169 1.00 52.19 719 PHE A CA 1
ATOM 5577 C C . PHE A 1 719 ? -14.266 27.613 39.912 1.00 52.19 719 PHE A C 1
ATOM 5579 O O . PHE A 1 719 ? -13.690 27.786 38.844 1.00 52.19 719 PHE A O 1
ATOM 5586 N N . ASP A 1 720 ? -15.595 27.711 40.011 1.00 58.16 720 ASP A N 1
ATOM 5587 C CA . ASP A 1 720 ? -16.477 28.187 38.925 1.00 58.16 720 ASP A CA 1
ATOM 5588 C C . ASP A 1 720 ? -16.237 27.516 37.549 1.00 58.16 720 ASP A C 1
ATOM 5590 O O . ASP A 1 720 ? -16.331 28.123 36.482 1.00 58.16 720 ASP A O 1
ATOM 5594 N N . VAL A 1 721 ? -15.937 26.211 37.572 1.00 61.97 721 VAL A N 1
ATOM 5595 C CA . VAL A 1 721 ? -15.614 25.377 36.394 1.00 61.97 721 VAL A CA 1
ATOM 5596 C C . VAL A 1 721 ? -16.714 25.435 35.325 1.00 61.97 721 VAL A C 1
ATOM 5598 O O . VAL A 1 721 ? -16.449 25.267 34.137 1.00 61.97 721 VAL A O 1
ATOM 5601 N N . LEU A 1 722 ? -17.953 25.732 35.729 1.00 61.91 722 LEU A N 1
ATOM 5602 C CA . LEU A 1 722 ? -19.079 25.944 34.824 1.00 61.91 722 LEU A CA 1
ATOM 5603 C C . LEU A 1 722 ? -18.882 27.172 33.920 1.00 61.91 722 LEU A C 1
ATOM 5605 O O . LEU A 1 722 ? -19.254 27.127 32.749 1.00 61.91 722 LEU A O 1
ATOM 5609 N N . ASN A 1 723 ? -18.302 28.257 34.433 1.00 63.91 723 ASN A N 1
ATOM 5610 C CA . ASN A 1 723 ? -18.003 29.443 33.634 1.00 63.91 723 ASN A CA 1
ATOM 5611 C C . ASN A 1 723 ? -16.817 29.201 32.697 1.00 63.91 723 ASN A C 1
ATOM 5613 O O . ASN A 1 723 ? -16.893 29.591 31.533 1.00 63.91 723 ASN A O 1
ATOM 5617 N N . VAL A 1 724 ? -15.803 28.451 33.139 1.00 65.25 724 VAL A N 1
ATOM 5618 C CA . VAL A 1 724 ? -14.693 28.000 32.280 1.00 65.25 724 VAL A CA 1
ATOM 5619 C C . VAL A 1 724 ? -15.205 27.111 31.139 1.00 65.25 724 VAL A C 1
ATOM 5621 O O . VAL A 1 724 ? -14.850 27.326 29.982 1.00 65.25 724 VAL A O 1
ATOM 5624 N N . ALA A 1 725 ? -16.104 26.164 31.429 1.00 67.69 725 ALA A N 1
ATOM 5625 C CA . ALA A 1 725 ? -16.728 25.300 30.424 1.00 67.69 725 ALA A CA 1
ATOM 5626 C C . ALA A 1 725 ? -17.599 26.091 29.434 1.00 67.69 725 ALA A C 1
ATOM 5628 O O . ALA A 1 725 ? -17.536 25.851 28.230 1.00 67.69 725 ALA A O 1
ATOM 5629 N N . LYS A 1 726 ? -18.361 27.087 29.908 1.00 69.62 726 LYS A N 1
ATOM 5630 C CA . LYS A 1 726 ? -19.158 27.982 29.048 1.00 69.62 726 LYS A CA 1
ATOM 5631 C C . LYS A 1 726 ? -18.295 28.891 28.176 1.00 69.62 726 LYS A C 1
ATOM 5633 O O . LYS A 1 726 ? -18.626 29.090 27.010 1.00 69.62 726 LYS A O 1
ATOM 5638 N N . ALA A 1 727 ? -17.198 29.420 28.715 1.00 67.31 727 ALA A N 1
ATOM 5639 C CA . ALA A 1 727 ? -16.232 30.209 27.956 1.00 67.31 727 ALA A CA 1
ATOM 5640 C C . ALA A 1 727 ? -15.544 29.349 26.884 1.00 67.31 727 ALA A C 1
ATOM 5642 O O . ALA A 1 727 ? -15.476 29.753 25.725 1.00 67.31 727 ALA A O 1
ATOM 5643 N N . ALA A 1 728 ? -15.129 28.127 27.238 1.00 67.44 728 ALA A N 1
ATOM 5644 C CA . ALA A 1 728 ? -14.565 27.158 26.303 1.00 67.44 728 ALA A CA 1
ATOM 5645 C C . ALA A 1 728 ? -15.569 26.769 25.206 1.00 67.44 728 ALA A C 1
ATOM 5647 O O . ALA A 1 728 ? -15.224 26.811 24.029 1.00 67.44 728 ALA A O 1
ATOM 5648 N N . LYS A 1 729 ? -16.832 26.507 25.565 1.00 71.00 729 LYS A N 1
ATOM 5649 C CA . LYS A 1 729 ? -17.938 26.239 24.629 1.00 71.00 729 LYS A CA 1
ATOM 5650 C C . LYS A 1 729 ? -18.202 27.393 23.657 1.00 71.00 729 LYS A C 1
ATOM 5652 O O . LYS A 1 729 ? -18.610 27.160 22.524 1.00 71.00 729 LYS A O 1
ATOM 5657 N N . GLY A 1 730 ? -17.976 28.632 24.095 1.00 63.25 730 GLY A N 1
ATOM 5658 C CA . GLY A 1 730 ? -18.071 29.835 23.265 1.00 63.25 730 GLY A CA 1
ATOM 5659 C C . GLY A 1 730 ? -16.845 30.103 22.382 1.00 63.25 730 GLY A C 1
ATOM 5660 O O . GLY A 1 730 ? -16.849 31.083 21.635 1.00 63.25 730 GLY A O 1
ATOM 5661 N N . SER A 1 731 ? -15.798 29.274 22.461 1.00 69.62 731 SER A N 1
ATOM 5662 C CA . SER A 1 731 ? -14.583 29.430 21.660 1.00 69.62 731 SER A CA 1
ATOM 5663 C C . SER A 1 731 ? -14.858 29.238 20.166 1.00 69.62 731 SER A C 1
ATOM 5665 O O . SER A 1 731 ? -15.642 28.380 19.764 1.00 69.62 731 SER A O 1
ATOM 5667 N N . LYS A 1 732 ? -14.160 30.009 19.322 1.00 60.19 732 LYS A N 1
ATOM 5668 C CA . LYS A 1 732 ? -14.185 29.833 17.858 1.00 60.19 732 LYS A CA 1
ATOM 5669 C C . LYS A 1 732 ? -13.426 28.582 17.401 1.00 60.19 732 LYS A C 1
ATOM 5671 O O . LYS A 1 732 ? -13.610 28.140 16.272 1.00 60.19 732 LYS A O 1
ATOM 5676 N N . GLU A 1 733 ? -12.569 28.022 18.256 1.00 55.97 733 GLU A N 1
ATOM 5677 C CA . GLU A 1 733 ? -11.853 26.778 17.978 1.00 55.97 733 GLU A CA 1
ATOM 5678 C C . GLU A 1 733 ? -12.720 25.568 18.341 1.00 55.97 733 GLU A C 1
ATOM 5680 O O . GLU A 1 733 ? -12.960 25.301 19.520 1.00 55.97 733 GLU A O 1
ATOM 5685 N N . ALA A 1 734 ? -13.133 24.799 17.326 1.00 54.12 734 ALA A N 1
ATOM 5686 C CA . ALA A 1 734 ? -14.053 23.665 17.468 1.00 54.12 734 ALA A CA 1
ATOM 5687 C C . ALA A 1 734 ? -13.633 22.658 18.557 1.00 54.12 734 ALA A C 1
ATOM 5689 O O . ALA A 1 734 ? -14.475 22.199 19.320 1.00 54.12 734 ALA A O 1
ATOM 5690 N N . LYS A 1 735 ? -12.326 22.397 18.699 1.00 56.47 735 LYS A N 1
ATOM 5691 C CA . LYS A 1 735 ? -11.765 21.461 19.691 1.00 56.47 735 LYS A CA 1
ATOM 5692 C C . LYS A 1 735 ? -11.980 21.891 21.141 1.00 56.47 735 LYS A C 1
ATOM 5694 O O . LYS A 1 735 ? -12.235 21.074 22.017 1.00 56.47 735 LYS A O 1
ATOM 5699 N N . ILE A 1 736 ? -11.868 23.194 21.395 1.00 61.59 736 ILE A N 1
ATOM 5700 C CA . ILE A 1 736 ? -12.060 23.798 22.717 1.00 61.59 736 ILE A CA 1
ATOM 5701 C C . ILE A 1 736 ? -13.560 23.867 23.025 1.00 61.59 736 ILE A C 1
ATOM 5703 O O . ILE A 1 736 ? -13.970 23.607 24.156 1.00 61.59 736 ILE A O 1
ATOM 5707 N N . ALA A 1 737 ? -14.370 24.164 22.004 1.00 68.25 737 ALA A N 1
ATOM 5708 C CA . ALA A 1 737 ? -15.820 24.237 22.119 1.00 68.25 737 ALA A CA 1
ATOM 5709 C C . ALA A 1 737 ? -16.466 22.876 22.416 1.00 68.25 737 ALA A C 1
ATOM 5711 O O . ALA A 1 737 ? -17.360 22.797 23.260 1.00 68.25 737 ALA A O 1
ATOM 5712 N N . GLU A 1 738 ? -15.985 21.810 21.773 1.00 67.00 738 GLU A N 1
ATOM 5713 C CA . GLU A 1 738 ? -16.437 20.431 21.983 1.00 67.00 738 GLU A CA 1
ATOM 5714 C C . GLU A 1 738 ? -16.134 19.958 23.411 1.00 67.00 738 GLU A C 1
ATOM 5716 O O . GLU A 1 738 ? -17.055 19.614 24.149 1.00 67.00 738 GLU A O 1
ATOM 5721 N N . VAL A 1 739 ? -14.878 20.081 23.862 1.00 59.84 739 VAL A N 1
ATOM 5722 C CA . VAL A 1 739 ? -14.484 19.710 25.235 1.00 59.84 739 VAL A CA 1
ATOM 5723 C C . VAL A 1 739 ? -15.210 20.567 26.280 1.00 59.84 739 VAL A C 1
ATOM 5725 O O . VAL A 1 739 ? -15.650 20.055 27.308 1.00 59.84 739 VAL A O 1
ATOM 5728 N N . GLY A 1 740 ? -15.398 21.865 26.020 1.00 67.44 740 GLY A N 1
ATOM 5729 C CA . GLY A 1 740 ? -16.202 22.739 26.878 1.00 67.44 740 GLY A CA 1
ATOM 5730 C C . GLY A 1 740 ? -17.664 22.291 26.982 1.00 67.44 740 GLY A C 1
ATOM 5731 O O . GLY A 1 740 ? -18.241 22.309 28.071 1.00 67.44 740 GLY A O 1
ATOM 5732 N N . SER A 1 741 ? -18.251 21.832 25.873 1.00 69.12 741 SER A N 1
ATOM 5733 C CA . SER A 1 741 ? -19.605 21.271 25.840 1.00 69.12 741 SER A CA 1
ATOM 5734 C C . SER A 1 741 ? -19.693 19.955 26.616 1.00 69.12 741 SER A C 1
ATOM 5736 O O . SER A 1 741 ? -20.638 19.775 27.384 1.00 69.12 741 SER A O 1
ATOM 5738 N N . ASP A 1 742 ? -18.703 19.072 26.489 1.00 64.44 742 ASP A N 1
ATOM 5739 C CA . ASP A 1 742 ? -18.654 17.791 27.204 1.00 64.44 742 ASP A CA 1
ATOM 5740 C C . ASP A 1 742 ? -18.499 17.969 28.717 1.00 64.44 742 ASP A C 1
ATOM 5742 O O . ASP A 1 742 ? -19.179 17.297 29.494 1.00 64.44 742 ASP A O 1
ATOM 5746 N N . ILE A 1 743 ? -17.669 18.921 29.155 1.00 64.31 743 ILE A N 1
ATOM 5747 C CA . ILE A 1 743 ? -17.508 19.264 30.576 1.00 64.31 743 ILE A CA 1
ATOM 5748 C C . ILE A 1 743 ? -18.817 19.831 31.151 1.00 64.31 743 ILE A C 1
ATOM 5750 O O . ILE A 1 743 ? -19.219 19.466 32.260 1.00 64.31 743 ILE A O 1
ATOM 5754 N N . GLU A 1 744 ? -19.529 20.678 30.397 1.00 68.06 744 GLU A N 1
ATOM 5755 C CA . GLU A 1 744 ? -20.845 21.200 30.795 1.00 68.06 744 GLU A CA 1
ATOM 5756 C C . GLU A 1 744 ? -21.899 20.077 30.884 1.00 68.06 744 GLU A C 1
ATOM 5758 O O . GLU A 1 744 ? -22.708 20.040 31.817 1.00 68.06 744 GLU A O 1
ATOM 5763 N N . LEU A 1 745 ? -21.859 19.121 29.952 1.00 63.88 745 LEU A N 1
ATOM 5764 C CA . LEU A 1 745 ? -22.778 17.984 29.884 1.00 63.88 745 LEU A CA 1
ATOM 5765 C C . LEU A 1 745 ? -22.499 16.962 31.002 1.00 63.88 745 LEU A C 1
ATOM 5767 O O . LEU A 1 745 ? -23.437 16.487 31.647 1.00 63.88 745 LEU A O 1
ATOM 5771 N N . ALA A 1 746 ? -21.228 16.705 31.325 1.00 58.12 746 ALA A N 1
ATOM 5772 C CA . ALA A 1 746 ? -20.804 15.905 32.475 1.00 58.12 746 ALA A CA 1
ATOM 5773 C C . ALA A 1 746 ? -21.220 16.552 33.811 1.00 58.12 746 ALA A C 1
ATOM 5775 O O . ALA A 1 746 ? -21.720 15.868 34.712 1.00 58.12 746 ALA A O 1
ATOM 5776 N N . HIS A 1 747 ? -21.109 17.881 33.924 1.00 62.22 747 HIS A N 1
ATOM 5777 C CA . HIS A 1 747 ? -21.618 18.638 35.070 1.00 62.22 747 HIS A CA 1
ATOM 5778 C C . HIS A 1 747 ? -23.156 18.533 35.197 1.00 62.22 747 HIS A C 1
ATOM 5780 O O . HIS A 1 747 ? -23.676 18.342 36.300 1.00 62.22 747 HIS A O 1
ATOM 5786 N N . ALA A 1 748 ? -23.901 18.584 34.083 1.00 57.19 748 ALA A N 1
ATOM 5787 C CA . ALA A 1 748 ? -25.363 18.435 34.059 1.00 57.19 748 ALA A CA 1
ATOM 5788 C C . ALA A 1 748 ? -25.842 17.001 34.380 1.00 57.19 748 ALA A C 1
ATOM 5790 O O . ALA A 1 748 ? -26.838 16.809 35.090 1.00 57.19 748 ALA A O 1
ATOM 5791 N N . LEU A 1 749 ? -25.119 15.977 33.916 1.00 46.25 749 LEU A N 1
ATOM 5792 C CA . LEU A 1 749 ? -25.401 14.565 34.204 1.00 46.25 749 LEU A CA 1
ATOM 5793 C C . LEU A 1 749 ? -25.188 14.223 35.685 1.00 46.25 749 LEU A C 1
ATOM 5795 O O . LEU A 1 749 ? -26.006 13.503 36.261 1.00 46.25 749 LEU A O 1
ATOM 5799 N N . SER A 1 750 ? -24.182 14.822 36.333 1.00 48.81 750 SER A N 1
ATOM 5800 C CA . SER A 1 750 ? -23.946 14.701 37.782 1.00 48.81 750 SER A CA 1
ATOM 5801 C C . SER A 1 750 ? -25.140 15.192 38.629 1.00 48.81 750 SER A C 1
ATOM 5803 O O . SER A 1 750 ? -25.385 14.685 39.725 1.00 48.81 750 SER A O 1
ATOM 5805 N N . PHE A 1 751 ? -25.959 16.110 38.094 1.00 41.94 751 PHE A N 1
ATOM 5806 C CA . PHE A 1 751 ? -27.195 16.595 38.728 1.00 41.94 751 PHE A CA 1
ATOM 5807 C C . PHE A 1 751 ? -28.464 15.798 38.355 1.00 41.94 751 PHE A C 1
ATOM 5809 O O . PHE A 1 751 ? -29.430 15.788 39.120 1.00 41.94 751 PHE A O 1
ATOM 5816 N N . THR A 1 752 ? -28.482 15.102 37.212 1.00 34.88 752 THR A N 1
ATOM 5817 C CA . THR A 1 752 ? -29.702 14.477 36.649 1.00 34.88 752 THR A CA 1
ATOM 5818 C C . THR A 1 752 ? -29.969 13.055 37.173 1.00 34.88 752 THR A C 1
ATOM 5820 O O . THR A 1 752 ? -31.102 12.571 37.109 1.00 34.88 752 THR A O 1
ATOM 5823 N N . ILE A 1 753 ? -28.984 12.415 37.818 1.00 31.69 753 ILE A N 1
ATOM 5824 C CA . ILE A 1 753 ? -29.106 11.075 38.436 1.00 31.69 753 ILE A CA 1
ATOM 5825 C C . ILE A 1 753 ? -30.132 11.019 39.597 1.00 31.69 753 ILE A C 1
ATOM 5827 O O . ILE A 1 753 ? -30.467 9.943 40.081 1.00 31.69 753 ILE A O 1
ATOM 5831 N N . ASN A 1 754 ? -30.744 12.141 39.995 1.00 29.33 754 ASN A N 1
ATOM 5832 C CA . ASN A 1 754 ? -31.731 12.175 41.081 1.00 29.33 754 ASN A CA 1
ATOM 5833 C C . ASN A 1 754 ? -33.214 12.231 40.667 1.00 29.33 754 ASN A C 1
ATOM 5835 O O . ASN A 1 754 ? -34.068 12.427 41.532 1.00 29.33 754 ASN A O 1
ATOM 5839 N N . SER A 1 755 ? -33.582 12.049 39.390 1.00 27.36 755 SER A N 1
ATOM 5840 C CA . SER A 1 755 ? -35.007 12.133 39.017 1.00 27.36 755 SER A CA 1
ATOM 5841 C C . SER A 1 755 ? -35.468 11.197 37.895 1.00 27.36 755 SER A C 1
ATOM 5843 O O . SER A 1 755 ? -35.831 11.645 36.816 1.00 27.36 755 SER A O 1
ATOM 5845 N N . LYS A 1 756 ? -35.539 9.886 38.164 1.00 27.38 756 LYS A N 1
ATOM 5846 C CA . LYS A 1 756 ? -36.608 8.997 37.643 1.00 27.38 756 LYS A CA 1
ATOM 5847 C C . LYS A 1 756 ? -36.424 7.558 38.128 1.00 27.38 756 LYS A C 1
ATOM 5849 O O . LYS A 1 756 ? -35.706 6.773 37.526 1.00 27.38 756 LYS A O 1
ATOM 5854 N N . LEU A 1 757 ? -37.156 7.202 39.182 1.00 24.30 757 LEU A N 1
ATOM 5855 C CA . LEU A 1 757 ? -37.569 5.825 39.469 1.00 24.30 757 LEU A CA 1
ATOM 5856 C C . LEU A 1 757 ? -38.858 5.864 40.306 1.00 24.30 757 LEU A C 1
ATOM 5858 O O . LEU A 1 757 ? -38.831 5.938 41.532 1.00 24.30 757 LEU A O 1
ATOM 5862 N N . LYS A 1 758 ? -40.009 5.861 39.619 1.00 24.11 758 LYS A N 1
ATOM 5863 C CA . LYS A 1 758 ? -41.328 5.516 40.175 1.00 24.11 758 LYS A CA 1
ATOM 5864 C C . LYS A 1 758 ? -42.147 4.716 39.144 1.00 24.11 758 LYS A C 1
ATOM 5866 O O . LYS A 1 758 ? -42.402 5.204 38.050 1.00 24.11 758 LYS A O 1
ATOM 5871 N N . SER A 1 759 ? -42.528 3.507 39.576 1.00 24.55 759 SER A N 1
ATOM 5872 C CA . SER A 1 759 ? -43.694 2.656 39.233 1.00 24.55 759 SER A CA 1
ATOM 5873 C C . SER A 1 759 ? -43.959 2.147 37.795 1.00 24.55 759 SER A C 1
ATOM 5875 O O . SER A 1 759 ? -44.519 2.853 36.969 1.00 24.55 759 SER A O 1
ATOM 5877 N N . SER A 1 760 ? -43.630 0.858 37.594 1.00 25.95 760 SER A N 1
ATOM 5878 C CA . SER A 1 760 ? -44.419 -0.322 37.128 1.00 25.95 760 SER A CA 1
ATOM 5879 C C . SER A 1 760 ? -45.550 -0.230 36.066 1.00 25.95 760 SER A C 1
ATOM 5881 O O . SER A 1 760 ? -46.515 0.489 36.294 1.00 25.95 760 SER A O 1
ATOM 5883 N N . GLN A 1 761 ? -45.547 -1.094 35.023 1.00 27.58 761 GLN A N 1
ATOM 5884 C CA . GLN A 1 761 ? -46.241 -2.418 34.898 1.00 27.58 761 GLN A CA 1
ATOM 5885 C C . GLN A 1 761 ? -46.516 -2.867 33.422 1.00 27.58 761 GLN A C 1
ATOM 5887 O O . GLN A 1 761 ? -47.054 -2.103 32.635 1.00 27.58 761 GLN A O 1
ATOM 5892 N N . HIS A 1 762 ? -46.216 -4.155 33.140 1.00 25.67 762 HIS A N 1
ATOM 5893 C CA . HIS A 1 762 ? -46.796 -5.155 32.194 1.00 25.67 762 HIS A CA 1
ATOM 5894 C C . HIS A 1 762 ? -46.903 -4.975 30.650 1.00 25.67 762 HIS A C 1
ATOM 5896 O O . HIS A 1 762 ? -47.632 -4.120 30.170 1.00 25.67 762 HIS A O 1
ATOM 5902 N N . ILE A 1 763 ? -46.344 -5.947 29.884 1.00 26.27 763 ILE A N 1
ATOM 5903 C CA . ILE A 1 763 ? -47.029 -7.008 29.074 1.00 26.27 763 ILE A CA 1
ATOM 5904 C C . ILE A 1 763 ? -45.996 -8.075 28.584 1.00 26.27 763 ILE A C 1
ATOM 5906 O O . ILE A 1 763 ? -44.815 -7.785 28.440 1.00 26.27 763 ILE A O 1
ATOM 5910 N N . GLN A 1 764 ? -46.454 -9.328 28.421 1.00 26.52 764 GLN A N 1
ATOM 5911 C CA . GLN A 1 764 ? -45.741 -10.619 28.264 1.00 26.52 764 GLN A CA 1
ATOM 5912 C C . GLN A 1 764 ? -45.558 -11.158 26.814 1.00 26.52 764 GLN A C 1
ATOM 5914 O O . GLN A 1 764 ? -46.315 -10.788 25.922 1.00 26.52 764 GLN A O 1
ATOM 5919 N N . ASN A 1 765 ? -44.709 -12.213 26.722 1.00 26.95 765 ASN A N 1
ATOM 5920 C CA . ASN A 1 765 ? -44.628 -13.379 25.786 1.00 26.95 765 ASN A CA 1
ATOM 5921 C C . ASN A 1 765 ? -43.651 -13.290 24.583 1.00 26.95 765 ASN A C 1
ATOM 5923 O O . ASN A 1 765 ? -43.626 -12.283 23.899 1.00 26.95 765 ASN A O 1
ATOM 5927 N N . GLY A 1 766 ? -42.837 -14.307 24.224 1.00 24.06 766 GLY A N 1
ATOM 5928 C CA . GLY A 1 766 ? -42.776 -15.730 24.616 1.00 24.06 766 GLY A CA 1
ATOM 5929 C C . GLY A 1 766 ? -41.500 -16.483 24.133 1.00 24.06 766 GLY A C 1
ATOM 5930 O O . GLY A 1 766 ? -40.672 -15.944 23.410 1.00 24.06 766 GLY A O 1
ATOM 5931 N N . LYS A 1 767 ? -41.351 -17.735 24.605 1.00 27.14 767 LYS A N 1
ATOM 5932 C CA . LYS A 1 767 ? -40.159 -18.629 24.675 1.00 27.14 767 LYS A CA 1
ATOM 5933 C C . LYS A 1 767 ? -39.715 -19.361 23.384 1.00 27.14 767 LYS A C 1
ATOM 5935 O O . LYS A 1 767 ? -40.575 -19.735 22.592 1.00 27.14 767 LYS A O 1
ATOM 5940 N N . LYS A 1 768 ? -38.429 -19.787 23.349 1.00 26.91 768 LYS A N 1
ATOM 5941 C CA . LYS A 1 768 ? -37.849 -21.169 23.164 1.00 26.91 768 LYS A CA 1
ATOM 5942 C C . LYS A 1 768 ? -36.347 -21.028 22.792 1.00 26.91 768 LYS A C 1
ATOM 5944 O O . LYS A 1 768 ? -36.050 -20.207 21.946 1.00 26.91 768 LYS A O 1
ATOM 5949 N N . GLY A 1 769 ? -35.321 -21.714 23.309 1.00 24.88 769 GLY A N 1
ATOM 5950 C CA . GLY A 1 769 ? -35.156 -22.896 24.160 1.00 24.88 769 GLY A CA 1
ATOM 5951 C C . GLY A 1 769 ? -34.221 -23.907 23.465 1.00 24.88 769 GLY A C 1
ATOM 5952 O O . GLY A 1 769 ? -34.693 -24.589 22.565 1.00 24.88 769 GLY A O 1
ATOM 5953 N N . VAL A 1 770 ? -32.949 -24.041 23.878 1.00 25.27 770 VAL A N 1
ATOM 5954 C CA . VAL A 1 770 ? -32.086 -25.213 23.584 1.00 25.27 770 VAL A CA 1
ATOM 5955 C C . VAL A 1 770 ? -31.191 -25.487 24.797 1.00 25.27 770 VAL A C 1
ATOM 5957 O O . VAL A 1 770 ? -30.520 -24.585 25.288 1.00 25.27 770 VAL A O 1
ATOM 5960 N N . SER A 1 771 ? -31.225 -26.725 25.299 1.00 25.34 771 SER A N 1
ATOM 5961 C CA . SER A 1 771 ? -30.455 -27.194 26.454 1.00 25.34 771 SER A CA 1
ATOM 5962 C C . SER A 1 771 ? -29.137 -27.845 26.025 1.00 25.34 771 SER A C 1
ATOM 5964 O O . SER A 1 771 ? -29.077 -28.520 24.997 1.00 25.34 771 SER A O 1
ATOM 5966 N N . GLN A 1 772 ? -28.096 -27.714 26.850 1.00 28.64 772 GLN A N 1
ATOM 5967 C CA . GLN A 1 772 ? -26.961 -28.636 26.849 1.00 28.64 772 GLN A CA 1
ATOM 5968 C C . GLN A 1 772 ? -26.650 -29.084 28.280 1.00 28.64 772 GLN A C 1
ATOM 5970 O O . GLN A 1 772 ? -26.703 -28.307 29.229 1.00 28.64 772 GLN A O 1
ATOM 5975 N N . LYS A 1 773 ? -26.431 -30.397 28.406 1.00 25.34 773 LYS A N 1
ATOM 5976 C CA . LYS A 1 773 ? -26.277 -31.176 29.639 1.00 25.34 773 LYS A CA 1
ATOM 5977 C C . LYS A 1 773 ? -25.024 -30.784 30.426 1.00 25.34 773 LYS A C 1
ATOM 5979 O O . LYS A 1 773 ? -23.924 -30.820 29.887 1.00 25.34 773 LYS A O 1
ATOM 5984 N N . ILE A 1 774 ? -25.205 -30.587 31.728 1.00 27.89 774 ILE A N 1
ATOM 5985 C CA . ILE A 1 774 ? -24.146 -30.578 32.742 1.00 27.89 774 ILE A CA 1
ATOM 5986 C C . ILE A 1 774 ? -23.601 -32.011 32.890 1.00 27.89 774 ILE A C 1
ATOM 5988 O O . ILE A 1 774 ? -24.366 -32.945 33.137 1.00 27.89 774 ILE A O 1
ATOM 5992 N N . VAL A 1 775 ? -22.286 -32.197 32.742 1.00 27.05 775 VAL A N 1
ATOM 5993 C CA . VAL A 1 775 ? -21.588 -33.437 33.123 1.00 27.05 775 VAL A CA 1
ATOM 5994 C C . VAL A 1 775 ? -21.036 -33.245 34.535 1.00 27.05 775 VAL A C 1
ATOM 5996 O O . VAL A 1 775 ? -20.056 -32.536 34.734 1.00 27.05 775 VAL A O 1
ATOM 5999 N N . LEU A 1 776 ? -21.674 -33.878 35.519 1.00 30.83 776 LEU A N 1
ATOM 6000 C CA . LEU A 1 776 ? -21.156 -34.011 36.882 1.00 30.83 776 LEU A CA 1
ATOM 6001 C C . LEU A 1 776 ? -20.203 -35.214 36.920 1.00 30.83 776 LEU A C 1
ATOM 6003 O O . LEU A 1 776 ? -20.646 -36.352 36.773 1.00 30.83 776 LEU A O 1
ATOM 6007 N N . SER A 1 777 ? -18.900 -34.987 37.105 1.00 28.89 777 SER A N 1
ATOM 6008 C CA . SER A 1 777 ? -17.949 -36.063 37.415 1.00 28.89 777 SER A CA 1
ATOM 6009 C C . SER A 1 777 ? -17.536 -36.000 38.888 1.00 28.89 777 SER A C 1
ATOM 6011 O O . SER A 1 777 ? -16.691 -35.191 39.267 1.00 28.89 777 SER A O 1
ATOM 6013 N N . GLU A 1 778 ? -18.097 -36.878 39.719 1.00 27.77 778 GLU A N 1
ATOM 6014 C CA . GLU A 1 778 ? -17.770 -37.017 41.150 1.00 27.77 778 GLU A CA 1
ATOM 6015 C C . GLU A 1 778 ? -16.532 -37.900 41.426 1.00 27.77 778 GLU A C 1
ATOM 6017 O O . GLU A 1 778 ? -16.494 -38.641 42.406 1.00 27.77 778 GLU A O 1
ATOM 6022 N N . VAL A 1 779 ? -15.483 -37.860 40.595 1.00 30.53 779 VAL A N 1
ATOM 6023 C CA . VAL A 1 779 ? -14.283 -38.688 40.838 1.00 30.53 779 VAL A CA 1
ATOM 6024 C C . VAL A 1 779 ? -13.034 -37.824 40.954 1.00 30.53 779 VAL A C 1
ATOM 6026 O O . VAL A 1 779 ? -12.564 -37.224 39.992 1.00 30.53 779 VAL A O 1
ATOM 6029 N N . SER A 1 780 ? -12.488 -37.777 42.172 1.00 28.98 780 SER A N 1
ATOM 6030 C CA . SER A 1 780 ? -11.179 -37.181 42.464 1.00 28.98 780 SER A CA 1
ATOM 6031 C C . SER A 1 780 ? -10.073 -38.161 42.029 1.00 28.98 780 SER A C 1
ATOM 6033 O O . SER A 1 780 ? -10.148 -39.329 42.414 1.00 28.98 780 SER A O 1
ATOM 6035 N N . PRO A 1 781 ? -9.047 -37.754 41.258 1.00 27.28 781 PRO A N 1
ATOM 6036 C CA . PRO A 1 781 ? -7.885 -38.608 41.007 1.00 27.28 781 PRO A CA 1
ATOM 6037 C C . PRO A 1 781 ? -7.015 -38.732 42.277 1.00 27.28 781 PRO A C 1
ATOM 6039 O O . PRO A 1 781 ? -7.047 -37.838 43.127 1.00 27.28 781 PRO A O 1
ATOM 6042 N N . PRO A 1 782 ? -6.244 -39.826 42.441 1.00 27.12 782 PRO A N 1
ATOM 6043 C CA . PRO A 1 782 ? -5.512 -40.097 43.676 1.00 27.12 782 PRO A CA 1
ATOM 6044 C C . PRO A 1 782 ? -4.348 -39.109 43.876 1.00 27.12 782 PRO A C 1
ATOM 6046 O O . PRO A 1 782 ? -3.728 -38.685 42.894 1.00 27.12 782 PRO A O 1
ATOM 6049 N N . PRO A 1 783 ? -4.004 -38.754 45.130 1.00 28.55 783 PRO A N 1
ATOM 6050 C CA . PRO A 1 783 ? -2.834 -37.937 45.412 1.00 28.55 783 PRO A CA 1
ATOM 6051 C C . PRO A 1 783 ? -1.561 -38.746 45.129 1.00 28.55 783 PRO A C 1
ATOM 6053 O O . PRO A 1 783 ? -1.392 -39.863 45.616 1.00 28.55 783 PRO A O 1
ATOM 6056 N N . LEU A 1 784 ? -0.653 -38.177 44.335 1.00 26.58 784 LEU A N 1
ATOM 6057 C CA . LEU A 1 784 ? 0.711 -38.683 44.206 1.00 26.58 784 LEU A CA 1
ATOM 6058 C C . LEU A 1 784 ? 1.464 -38.337 45.491 1.00 26.58 784 LEU A C 1
ATOM 6060 O O . LEU A 1 784 ? 1.687 -37.166 45.787 1.00 26.58 784 LEU A O 1
ATOM 6064 N N . THR A 1 785 ? 1.836 -39.369 46.240 1.00 25.97 785 THR A N 1
ATOM 6065 C CA . THR A 1 785 ? 2.769 -39.311 47.365 1.00 25.97 785 THR A CA 1
ATOM 6066 C C . THR A 1 785 ? 4.079 -38.657 46.929 1.00 25.97 785 THR A C 1
ATOM 6068 O O . THR A 1 785 ? 4.785 -39.196 46.075 1.00 25.97 785 THR A O 1
ATOM 6071 N N . GLU A 1 786 ? 4.412 -37.513 47.523 1.00 27.83 786 GLU A N 1
ATOM 6072 C CA . GLU A 1 786 ? 5.778 -36.997 47.532 1.00 27.83 786 GLU A CA 1
ATOM 6073 C C . GLU A 1 786 ? 6.628 -37.930 48.401 1.00 27.83 786 GLU A C 1
ATOM 6075 O O . GLU A 1 786 ? 6.409 -38.067 49.604 1.00 27.83 786 GLU A O 1
ATOM 6080 N N . SER A 1 787 ? 7.573 -38.631 47.777 1.00 25.58 787 SER A N 1
ATOM 6081 C CA . SER A 1 787 ? 8.651 -39.308 48.488 1.00 25.58 787 SER A CA 1
ATOM 6082 C C . SER A 1 787 ? 9.602 -38.243 49.035 1.00 25.58 787 SER A C 1
ATOM 6084 O O . SER A 1 787 ? 10.394 -37.671 48.282 1.00 25.58 787 SER A O 1
ATOM 6086 N N . ASN A 1 788 ? 9.488 -37.975 50.334 1.00 26.83 788 ASN A N 1
ATOM 6087 C CA . ASN A 1 788 ? 10.515 -37.315 51.129 1.00 26.83 788 ASN A CA 1
ATOM 6088 C C . ASN A 1 788 ? 11.782 -38.178 51.112 1.00 26.83 788 ASN A C 1
ATOM 6090 O O . ASN A 1 788 ? 11.823 -39.202 51.786 1.00 26.83 788 ASN A O 1
ATOM 6094 N N . ASP A 1 789 ? 12.804 -37.745 50.380 1.00 26.91 789 ASP A N 1
ATOM 6095 C CA . ASP A 1 789 ? 14.180 -38.181 50.608 1.00 26.91 789 ASP A CA 1
ATOM 6096 C C . ASP A 1 789 ? 14.950 -37.001 51.207 1.00 26.91 789 ASP A C 1
ATOM 6098 O O . ASP A 1 789 ? 15.541 -36.198 50.484 1.00 26.91 789 ASP A O 1
ATOM 6102 N N . ASP A 1 790 ? 14.939 -36.918 52.539 1.00 27.27 790 ASP A N 1
ATOM 6103 C CA . ASP A 1 790 ? 15.991 -36.250 53.300 1.00 27.27 790 ASP A CA 1
ATOM 6104 C C . ASP A 1 790 ? 16.921 -37.314 53.905 1.00 27.27 790 ASP A C 1
ATOM 6106 O O . ASP A 1 790 ? 16.524 -38.155 54.708 1.00 27.27 790 ASP A O 1
ATOM 6110 N N . ILE A 1 791 ? 18.171 -37.254 53.445 1.00 33.56 791 ILE A N 1
ATOM 6111 C CA . ILE A 1 791 ? 19.435 -37.424 54.173 1.00 33.56 791 ILE A CA 1
ATOM 6112 C C . ILE A 1 791 ? 19.428 -38.416 55.356 1.00 33.56 791 ILE A C 1
ATOM 6114 O O . ILE A 1 791 ? 19.053 -38.079 56.474 1.00 33.56 791 ILE A O 1
ATOM 6118 N N . ASN A 1 792 ? 20.068 -39.574 55.156 1.00 25.36 792 ASN A N 1
ATOM 6119 C CA . ASN A 1 792 ? 20.955 -40.155 56.169 1.00 25.36 792 ASN A CA 1
ATOM 6120 C C . ASN A 1 792 ? 22.056 -41.010 55.521 1.00 25.36 792 ASN A C 1
ATOM 6122 O O . ASN A 1 792 ? 21.821 -41.734 54.556 1.00 25.36 792 ASN A O 1
ATOM 6126 N N . GLY A 1 793 ? 23.286 -40.838 56.012 1.00 28.44 793 GLY A N 1
ATOM 6127 C CA . GLY A 1 793 ? 24.512 -41.350 55.401 1.00 28.44 793 GLY A CA 1
ATOM 6128 C C . GLY A 1 793 ? 24.815 -42.829 55.649 1.00 28.44 793 GLY A C 1
ATOM 6129 O O . GLY A 1 793 ? 24.113 -43.519 56.381 1.00 28.44 793 GLY A O 1
ATOM 6130 N N . GLY A 1 794 ? 25.932 -43.289 55.077 1.00 24.86 794 GLY A N 1
ATOM 6131 C CA . GLY A 1 794 ? 26.567 -44.549 55.470 1.00 24.86 794 GLY A CA 1
ATOM 6132 C C . GLY A 1 794 ? 27.228 -45.326 54.331 1.00 24.86 794 GLY A C 1
ATOM 6133 O O . GLY A 1 794 ? 26.554 -45.890 53.483 1.00 24.86 794 GLY A O 1
ATOM 6134 N N . SER A 1 795 ? 28.563 -45.341 54.368 1.00 30.73 795 SER A N 1
ATOM 6135 C CA . SER A 1 795 ? 29.520 -46.352 53.874 1.00 30.73 795 SER A CA 1
ATOM 6136 C C . SER A 1 795 ? 28.970 -47.701 53.367 1.00 30.73 795 SER A C 1
ATOM 6138 O O . SER A 1 795 ? 28.163 -48.333 54.044 1.00 30.73 795 SER A O 1
ATOM 6140 N N . GLY A 1 796 ? 29.539 -48.237 52.275 1.00 26.22 796 GLY A N 1
ATOM 6141 C CA . GLY A 1 796 ? 29.399 -49.667 51.970 1.00 26.22 796 GLY A CA 1
ATOM 6142 C C . GLY A 1 796 ? 29.872 -50.116 50.587 1.00 26.22 796 GLY A C 1
ATOM 6143 O O . GLY A 1 796 ? 29.194 -49.924 49.589 1.00 26.22 796 GLY A O 1
ATOM 6144 N N . ASN A 1 797 ? 31.036 -50.755 50.564 1.00 27.67 797 ASN A N 1
ATOM 6145 C CA . ASN A 1 797 ? 31.747 -51.388 49.448 1.00 27.67 797 ASN A CA 1
ATOM 6146 C C . ASN A 1 797 ? 31.014 -52.650 48.912 1.00 27.67 797 ASN A C 1
ATOM 6148 O O . ASN A 1 797 ? 30.387 -53.338 49.713 1.00 27.67 797 ASN A O 1
ATOM 6152 N N . GLY A 1 798 ? 31.166 -53.053 47.634 1.00 27.00 798 GLY A N 1
ATOM 6153 C CA . GLY A 1 798 ? 30.764 -54.426 47.241 1.00 27.00 798 GLY A CA 1
ATOM 6154 C C . GLY A 1 798 ? 30.496 -54.761 45.767 1.00 27.00 798 GLY A C 1
ATOM 6155 O O . GLY A 1 798 ? 29.371 -54.731 45.296 1.00 27.00 798 GLY A O 1
ATOM 6156 N N . ASN A 1 799 ? 31.563 -55.179 45.095 1.00 27.14 799 ASN A N 1
ATOM 6157 C CA . ASN A 1 799 ? 31.722 -55.843 43.793 1.00 27.14 799 ASN A CA 1
ATOM 6158 C C . ASN A 1 799 ? 30.694 -56.922 43.321 1.00 27.14 799 ASN A C 1
ATOM 6160 O O . ASN A 1 799 ? 30.267 -57.765 44.103 1.00 27.14 799 ASN A O 1
ATOM 6164 N N . LYS A 1 800 ? 30.608 -57.026 41.975 1.00 29.30 800 LYS A N 1
ATOM 6165 C CA . LYS A 1 800 ? 30.624 -58.237 41.097 1.00 29.30 800 LYS A CA 1
ATOM 6166 C C . LYS A 1 800 ? 29.335 -58.891 40.528 1.00 29.30 800 LYS A C 1
ATOM 6168 O O . LYS A 1 800 ? 28.588 -59.570 41.215 1.00 29.30 800 LYS A O 1
ATOM 6173 N N . ASN A 1 801 ? 29.331 -58.870 39.180 1.00 23.67 801 ASN A N 1
ATOM 6174 C CA . ASN A 1 801 ? 29.133 -59.975 38.211 1.00 23.67 801 ASN A CA 1
ATOM 6175 C C . ASN A 1 801 ? 27.758 -60.244 37.533 1.00 23.67 801 ASN A C 1
ATOM 6177 O O . ASN A 1 801 ? 26.928 -60.996 38.023 1.00 23.67 801 ASN A O 1
ATOM 6181 N N . VAL A 1 802 ? 27.627 -59.659 36.322 1.00 28.02 802 VAL A N 1
ATOM 6182 C CA . VAL A 1 802 ? 27.244 -60.181 34.960 1.00 28.02 802 VAL A CA 1
ATOM 6183 C C . VAL A 1 802 ? 27.123 -61.735 34.821 1.00 28.02 802 VAL A C 1
ATOM 6185 O O . VAL A 1 802 ? 27.846 -62.389 35.572 1.00 28.02 802 VAL A O 1
ATOM 6188 N N . PRO A 1 803 ? 26.411 -62.371 33.825 1.00 42.78 803 PRO A N 1
ATOM 6189 C CA . PRO A 1 803 ? 25.961 -61.814 32.523 1.00 42.78 803 PRO A CA 1
ATOM 6190 C C . PRO A 1 803 ? 24.708 -62.381 31.748 1.00 42.78 803 PRO A C 1
ATOM 6192 O O . PRO A 1 803 ? 24.237 -63.480 32.001 1.00 42.78 803 PRO A O 1
ATOM 6195 N N . VAL A 1 804 ? 24.328 -61.645 30.664 1.00 30.06 804 VAL A N 1
ATOM 6196 C CA . VAL A 1 804 ? 23.872 -62.082 29.289 1.00 30.06 804 VAL A CA 1
ATOM 6197 C C . VAL A 1 804 ? 22.451 -62.690 29.118 1.00 30.06 804 VAL A C 1
ATOM 6199 O O . VAL A 1 804 ? 22.083 -63.580 29.858 1.00 30.06 804 VAL A O 1
ATOM 6202 N N . LYS A 1 805 ? 21.577 -62.376 28.131 1.00 28.69 805 LYS A N 1
ATOM 6203 C CA . LYS A 1 805 ? 21.503 -61.524 26.905 1.00 28.69 805 LYS A CA 1
ATOM 6204 C C . LYS A 1 805 ? 20.007 -61.402 26.495 1.00 28.69 805 LYS A C 1
ATOM 6206 O O . LYS A 1 805 ? 19.323 -62.416 26.504 1.00 28.69 805 LYS A O 1
ATOM 6211 N N . SER A 1 806 ? 19.536 -60.256 25.979 1.00 24.62 806 SER A N 1
ATOM 6212 C CA . SER A 1 806 ? 19.091 -60.104 24.568 1.00 24.62 806 SER A CA 1
ATOM 6213 C C . SER A 1 806 ? 18.446 -58.733 24.243 1.00 24.62 806 SER A C 1
ATOM 6215 O O . SER A 1 806 ? 17.642 -58.198 24.992 1.00 24.62 806 SER A O 1
ATOM 6217 N N . ARG A 1 807 ? 18.857 -58.213 23.075 1.00 28.28 807 ARG A N 1
ATOM 6218 C CA . ARG A 1 807 ? 18.216 -57.290 22.109 1.00 28.28 807 ARG A CA 1
ATOM 6219 C C . ARG A 1 807 ? 17.666 -55.899 22.510 1.00 28.28 807 ARG A C 1
ATOM 6221 O O . ARG A 1 807 ? 16.560 -55.721 22.998 1.00 28.28 807 ARG A O 1
ATOM 6228 N N . ASN A 1 808 ? 18.454 -54.914 22.065 1.00 34.59 808 ASN A N 1
ATOM 6229 C CA . ASN A 1 808 ? 18.185 -53.524 21.674 1.00 34.59 808 ASN A CA 1
ATOM 6230 C C . ASN A 1 808 ? 16.733 -53.093 21.372 1.00 34.59 808 ASN A C 1
ATOM 6232 O O . ASN A 1 808 ? 16.172 -53.463 20.344 1.00 34.59 808 ASN A O 1
ATOM 6236 N N . LYS A 1 809 ? 16.276 -52.096 22.143 1.00 31.83 809 LYS A N 1
ATOM 6237 C CA . LYS A 1 809 ? 15.685 -50.830 21.661 1.00 31.83 809 LYS A CA 1
ATOM 6238 C C . LYS A 1 809 ? 16.156 -49.699 22.591 1.00 31.83 809 LYS A C 1
ATOM 6240 O O . LYS A 1 809 ? 15.577 -49.488 23.651 1.00 31.83 809 LYS A O 1
ATOM 6245 N N . ARG A 1 810 ? 17.238 -48.994 22.238 1.00 29.42 810 ARG A N 1
ATOM 6246 C CA . ARG A 1 810 ? 17.636 -47.743 22.914 1.00 29.42 810 ARG A CA 1
ATOM 6247 C C . ARG A 1 810 ? 17.023 -46.574 22.151 1.00 29.42 810 ARG A C 1
ATOM 6249 O O . ARG A 1 810 ? 17.530 -46.186 21.108 1.00 29.42 810 ARG A O 1
ATOM 6256 N N . GLY A 1 811 ? 15.910 -46.063 22.666 1.00 33.84 811 GLY A N 1
ATOM 6257 C CA . GLY A 1 811 ? 15.359 -44.772 22.269 1.00 33.84 811 GLY A CA 1
ATOM 6258 C C . GLY A 1 811 ? 16.074 -43.615 22.972 1.00 33.84 811 GLY A C 1
ATOM 6259 O O . GLY A 1 811 ? 16.788 -43.805 23.959 1.00 33.84 811 GLY A O 1
ATOM 6260 N N . PHE A 1 812 ? 15.817 -42.414 22.458 1.00 35.59 812 PHE A N 1
ATOM 6261 C CA . PHE A 1 812 ? 16.302 -41.079 22.845 1.00 35.59 812 PHE A CA 1
ATOM 6262 C C . PHE A 1 812 ? 16.400 -40.791 24.365 1.00 35.59 812 PHE A C 1
ATOM 6264 O O . PHE A 1 812 ? 17.155 -39.923 24.794 1.00 35.59 812 PHE A O 1
ATOM 6271 N N . SER A 1 813 ? 15.711 -41.559 25.218 1.00 37.00 813 SER A N 1
ATOM 6272 C CA . SER A 1 813 ? 15.767 -41.433 26.683 1.00 37.00 813 SER A CA 1
ATOM 6273 C C . SER A 1 813 ? 17.120 -41.806 27.309 1.00 37.00 813 SER A C 1
ATOM 6275 O O . SER A 1 813 ? 17.335 -41.541 28.491 1.00 37.00 813 SER A O 1
ATOM 6277 N N . GLY A 1 814 ? 18.014 -42.462 26.559 1.00 33.81 814 GLY A N 1
ATOM 6278 C CA . GLY A 1 814 ? 19.345 -42.854 27.036 1.00 33.81 814 GLY A CA 1
ATOM 6279 C C . GLY A 1 814 ? 20.356 -41.705 27.100 1.00 33.81 814 GLY A C 1
ATOM 6280 O O . GLY A 1 814 ? 21.197 -41.706 27.993 1.00 33.81 814 GLY A O 1
ATOM 6281 N N . LEU A 1 815 ? 20.252 -40.711 26.208 1.00 39.06 815 LEU A N 1
ATOM 6282 C CA . LEU A 1 815 ? 21.206 -39.594 26.145 1.00 39.06 815 LEU A CA 1
ATOM 6283 C C . LEU A 1 815 ? 20.983 -38.592 27.293 1.00 39.06 815 LEU A C 1
ATOM 6285 O O . LEU A 1 815 ? 21.926 -38.103 27.905 1.00 39.06 815 LEU A O 1
ATOM 6289 N N . VAL A 1 816 ? 19.716 -38.352 27.643 1.00 46.62 816 VAL A N 1
ATOM 6290 C CA . VAL A 1 816 ? 19.312 -37.365 28.662 1.00 46.62 816 VAL A CA 1
ATOM 6291 C C . VAL A 1 816 ? 19.627 -37.834 30.089 1.00 46.62 816 VAL A C 1
ATOM 6293 O O . VAL A 1 816 ? 19.894 -37.012 30.960 1.00 46.62 816 VAL A O 1
ATOM 6296 N N . LYS A 1 817 ? 19.680 -39.151 30.345 1.00 47.03 817 LYS A N 1
ATOM 6297 C CA . LYS A 1 817 ? 20.044 -39.698 31.669 1.00 47.03 817 LYS A CA 1
ATOM 6298 C C . LYS A 1 817 ? 21.534 -39.573 32.014 1.00 47.03 817 LYS A C 1
ATOM 6300 O O . LYS A 1 817 ? 21.899 -39.852 33.152 1.00 47.03 817 LYS A O 1
ATOM 6305 N N . MET A 1 818 ? 22.379 -39.169 31.063 1.00 45.78 818 MET A N 1
ATOM 6306 C CA . MET A 1 818 ? 23.825 -39.026 31.265 1.00 45.78 818 MET A CA 1
ATOM 6307 C C . MET A 1 818 ? 24.242 -37.604 31.673 1.00 45.78 818 MET A C 1
ATOM 6309 O O . MET A 1 818 ? 25.344 -37.408 32.179 1.00 45.78 818 MET A O 1
ATOM 6313 N N . LEU A 1 819 ? 23.363 -36.613 31.493 1.00 56.50 819 LEU A N 1
ATOM 6314 C CA . LEU A 1 819 ? 23.610 -35.240 31.919 1.00 56.50 819 LEU A CA 1
ATOM 6315 C C . LEU A 1 819 ? 23.267 -35.107 33.402 1.00 56.50 819 LEU A C 1
ATOM 6317 O O . LEU A 1 819 ? 22.126 -35.301 33.822 1.00 56.50 819 LEU A O 1
ATOM 6321 N N . SER A 1 820 ? 24.270 -34.776 34.213 1.00 69.50 820 SER A N 1
ATOM 6322 C CA . SER A 1 820 ? 24.072 -34.513 35.636 1.00 69.50 820 SER A CA 1
ATOM 6323 C C . SER A 1 820 ? 23.008 -33.421 35.849 1.00 69.50 820 SER A C 1
ATOM 6325 O O . SER A 1 820 ? 22.886 -32.474 35.066 1.00 69.50 820 SER A O 1
ATOM 6327 N N . LYS A 1 821 ? 22.249 -33.499 36.948 1.00 69.75 821 LYS A N 1
ATOM 6328 C CA . LYS A 1 821 ? 21.278 -32.451 37.325 1.00 69.75 821 LYS A CA 1
ATOM 6329 C C . LYS A 1 821 ? 21.927 -31.055 37.357 1.00 69.75 821 LYS A C 1
ATOM 6331 O O . LYS A 1 821 ? 21.289 -30.080 36.979 1.00 69.75 821 LYS A O 1
ATOM 6336 N N . ARG A 1 822 ? 23.217 -30.988 37.720 1.00 73.25 822 ARG A N 1
ATOM 6337 C CA . ARG A 1 822 ? 24.036 -29.764 37.709 1.00 73.25 822 ARG A CA 1
ATOM 6338 C C . ARG A 1 822 ? 24.252 -29.211 36.299 1.00 73.25 822 ARG A C 1
ATOM 6340 O O . ARG A 1 822 ? 24.069 -28.022 36.089 1.00 73.25 822 ARG A O 1
ATOM 6347 N N . THR A 1 823 ? 24.579 -30.056 35.322 1.00 78.25 823 THR A N 1
ATOM 6348 C CA . THR A 1 823 ? 24.775 -29.617 33.928 1.00 78.25 823 THR A CA 1
ATOM 6349 C C . THR A 1 823 ? 23.479 -29.124 33.287 1.00 78.25 823 THR A C 1
ATOM 6351 O O . THR A 1 823 ? 23.502 -28.118 32.592 1.00 78.25 823 THR A O 1
ATOM 6354 N N . LEU A 1 824 ? 22.334 -29.760 33.573 1.00 80.75 824 LEU A N 1
ATOM 6355 C CA . LEU A 1 824 ? 21.031 -29.277 33.094 1.00 80.75 824 LEU A CA 1
ATOM 6356 C C . LEU A 1 824 ? 20.656 -27.920 33.701 1.00 80.75 824 LEU A C 1
ATOM 6358 O O . LEU A 1 824 ? 20.119 -27.079 32.995 1.00 80.75 824 LEU A O 1
ATOM 6362 N N . GLN A 1 825 ? 20.964 -27.699 34.983 1.00 78.62 825 GLN A N 1
ATOM 6363 C CA . GLN A 1 825 ? 20.734 -26.414 35.651 1.00 78.62 825 GLN A CA 1
ATOM 6364 C C . GLN A 1 825 ? 21.605 -25.292 35.079 1.00 78.62 825 GLN A C 1
ATOM 6366 O O . GLN A 1 825 ? 21.115 -24.178 34.918 1.00 78.62 825 GLN A O 1
ATOM 6371 N N . ILE A 1 826 ? 22.868 -25.589 34.755 1.00 83.62 826 ILE A N 1
ATOM 6372 C CA . ILE A 1 826 ? 23.774 -24.631 34.108 1.00 83.62 826 ILE A CA 1
ATOM 6373 C C . ILE A 1 826 ? 23.264 -24.290 32.705 1.00 83.62 826 ILE A C 1
ATOM 6375 O O . ILE A 1 826 ? 23.152 -23.115 32.380 1.00 83.62 826 ILE A O 1
ATOM 6379 N N . LEU A 1 827 ? 22.900 -25.300 31.906 1.00 86.56 827 LEU A N 1
ATOM 6380 C CA . LEU A 1 827 ? 22.423 -25.101 30.535 1.00 86.56 827 LEU A CA 1
ATOM 6381 C C . LEU A 1 827 ? 21.059 -24.406 30.467 1.00 86.56 827 LEU A C 1
ATOM 6383 O O . LEU A 1 827 ? 20.830 -23.624 29.562 1.00 86.56 827 LEU A O 1
ATOM 6387 N N . SER A 1 828 ? 20.150 -24.632 31.422 1.00 86.62 828 SER A N 1
ATOM 6388 C CA . SER A 1 828 ? 18.856 -23.932 31.449 1.00 86.62 828 SER A CA 1
ATOM 6389 C C . SER A 1 828 ? 18.926 -22.512 32.027 1.00 86.62 828 SER A C 1
ATOM 6391 O O . SER A 1 828 ? 17.889 -21.928 32.340 1.00 86.62 828 SER A O 1
ATOM 6393 N N . ASN A 1 829 ? 20.127 -21.979 32.258 1.00 86.50 829 ASN A N 1
ATOM 6394 C CA . ASN A 1 829 ? 20.320 -20.679 32.883 1.00 86.50 829 ASN A CA 1
ATOM 6395 C C . ASN A 1 829 ? 20.105 -19.545 31.867 1.00 86.50 829 ASN A C 1
ATOM 6397 O O . ASN A 1 829 ? 20.761 -19.489 30.830 1.00 86.50 829 ASN A O 1
ATOM 6401 N N . LEU A 1 830 ? 19.208 -18.610 32.184 1.00 79.00 830 LEU A N 1
ATOM 6402 C CA . LEU A 1 830 ? 18.828 -17.517 31.287 1.00 79.00 830 LEU A CA 1
ATOM 6403 C C . LEU A 1 830 ? 20.023 -16.609 30.900 1.00 79.00 830 LEU A C 1
ATOM 6405 O O . LEU A 1 830 ? 20.212 -16.378 29.708 1.00 79.00 830 LEU A O 1
ATOM 6409 N N . PRO A 1 831 ? 20.867 -16.134 31.840 1.00 87.75 831 PRO A N 1
ATOM 6410 C CA . PRO A 1 831 ? 22.117 -15.443 31.526 1.00 87.75 831 PRO A CA 1
ATOM 6411 C C . PRO A 1 831 ? 23.040 -16.166 30.540 1.00 87.75 831 PRO A C 1
ATOM 6413 O O . PRO A 1 831 ? 23.630 -15.510 29.685 1.00 87.75 831 PRO A O 1
ATOM 6416 N N . LEU A 1 832 ? 23.158 -17.497 30.645 1.00 88.44 832 LEU A N 1
ATOM 6417 C CA . LEU A 1 832 ? 23.987 -18.282 29.729 1.00 88.44 832 LEU A CA 1
ATOM 6418 C C . LEU A 1 832 ? 23.410 -18.218 28.310 1.00 88.44 832 LEU A C 1
ATOM 6420 O O . LEU A 1 832 ? 24.135 -17.868 27.388 1.00 88.44 832 LEU A O 1
ATOM 6424 N N . ALA A 1 833 ? 22.102 -18.449 28.156 1.00 85.25 833 ALA A N 1
ATOM 6425 C CA . ALA A 1 833 ? 21.424 -18.363 26.862 1.00 85.25 833 ALA A CA 1
ATOM 6426 C C . ALA A 1 833 ? 21.544 -16.965 26.219 1.00 85.25 833 ALA A C 1
ATOM 6428 O O . ALA A 1 833 ? 21.787 -16.845 25.020 1.00 85.25 833 ALA A O 1
ATOM 6429 N N . ILE A 1 834 ? 21.421 -15.892 27.013 1.00 85.00 834 ILE A N 1
ATOM 6430 C CA . ILE A 1 834 ? 21.614 -14.512 26.529 1.00 85.00 834 ILE A CA 1
ATOM 6431 C C . ILE A 1 834 ? 23.061 -14.296 26.063 1.00 85.00 834 ILE A C 1
ATOM 6433 O O . ILE A 1 834 ? 23.282 -13.660 25.031 1.00 85.00 834 ILE A O 1
ATOM 6437 N N . GLY A 1 835 ? 24.035 -14.826 26.808 1.00 91.06 835 GLY A N 1
ATOM 6438 C CA . GLY A 1 835 ? 25.448 -14.794 26.433 1.00 91.06 835 GLY A CA 1
ATOM 6439 C C . GLY A 1 835 ? 25.714 -15.536 25.124 1.00 91.06 835 GLY A C 1
ATOM 6440 O O . GLY A 1 835 ? 26.317 -14.967 24.221 1.00 91.06 835 GLY A O 1
ATOM 6441 N N . GLU A 1 836 ? 25.190 -16.757 24.984 1.00 91.94 836 GLU A N 1
ATOM 6442 C CA . GLU A 1 836 ? 25.296 -17.573 23.767 1.00 91.94 836 GLU A CA 1
ATOM 6443 C C . GLU A 1 836 ? 24.757 -16.830 22.536 1.00 91.94 836 GLU A C 1
ATOM 6445 O O . GLU A 1 836 ? 25.439 -16.767 21.512 1.00 91.94 836 GLU A O 1
ATOM 6450 N N . MET A 1 837 ? 23.578 -16.202 22.640 1.00 89.81 837 MET A N 1
ATOM 6451 C CA . MET A 1 837 ? 23.012 -15.416 21.537 1.00 89.81 837 MET A CA 1
ATOM 6452 C C . MET A 1 837 ? 23.861 -14.189 21.185 1.00 89.81 837 MET A C 1
ATOM 6454 O O . MET A 1 837 ? 24.039 -13.893 20.004 1.00 89.81 837 MET A O 1
ATOM 6458 N N . PHE A 1 838 ? 24.415 -13.486 22.179 1.00 91.94 838 PHE A N 1
ATOM 6459 C CA . PHE A 1 838 ? 25.290 -12.336 21.932 1.00 91.94 838 PHE A CA 1
ATOM 6460 C C . PHE A 1 838 ? 26.599 -12.752 21.249 1.00 91.94 838 PHE A C 1
ATOM 6462 O O . PHE A 1 838 ? 27.048 -12.086 20.319 1.00 91.94 838 PHE A O 1
ATOM 6469 N N . THR A 1 839 ? 27.188 -13.879 21.659 1.00 92.62 839 THR A N 1
ATOM 6470 C CA . THR A 1 839 ? 28.390 -14.431 21.023 1.00 92.62 839 THR A CA 1
ATOM 6471 C C . THR A 1 839 ? 28.128 -14.834 19.572 1.00 92.62 839 THR A C 1
ATOM 6473 O O . THR A 1 839 ? 28.934 -14.507 18.706 1.00 92.62 839 THR A O 1
ATOM 6476 N N . ILE A 1 840 ? 26.997 -15.486 19.278 1.00 91.75 840 ILE A N 1
ATOM 6477 C CA . ILE A 1 840 ? 26.612 -15.826 17.898 1.00 91.75 840 ILE A CA 1
ATOM 6478 C C . ILE A 1 840 ? 26.451 -14.552 17.056 1.00 91.75 840 ILE A C 1
ATOM 6480 O O . ILE A 1 840 ? 27.008 -14.478 15.965 1.00 91.75 840 ILE A O 1
ATOM 6484 N N . ALA A 1 841 ? 25.763 -13.528 17.572 1.00 89.81 841 ALA A N 1
ATOM 6485 C CA . ALA A 1 841 ? 25.589 -12.256 16.868 1.00 89.81 841 ALA A CA 1
ATOM 6486 C C . ALA A 1 841 ? 26.928 -11.544 16.590 1.00 89.81 841 ALA A C 1
ATOM 6488 O O . ALA A 1 841 ? 27.133 -11.021 15.495 1.00 89.81 841 ALA A O 1
ATOM 6489 N N . ALA A 1 842 ? 27.863 -11.565 17.545 1.00 90.56 842 ALA A N 1
ATOM 6490 C CA . ALA A 1 842 ? 29.199 -10.999 17.366 1.00 90.56 842 ALA A CA 1
ATOM 6491 C C . ALA A 1 842 ? 30.010 -11.737 16.285 1.00 90.56 842 ALA A C 1
ATOM 6493 O O . ALA A 1 842 ? 30.675 -11.093 15.474 1.00 90.56 842 ALA A O 1
ATOM 6494 N N . LEU A 1 843 ? 29.923 -13.071 16.232 1.00 91.12 843 LEU A N 1
ATOM 6495 C CA . LEU A 1 843 ? 30.552 -13.871 15.176 1.00 91.12 843 LEU A CA 1
ATOM 6496 C C . LEU A 1 843 ? 29.947 -13.571 13.796 1.00 91.12 843 LEU A C 1
ATOM 6498 O O . LEU A 1 843 ? 30.691 -13.416 12.834 1.00 91.12 843 LEU A O 1
ATOM 6502 N N . MET A 1 844 ? 28.620 -13.418 13.699 1.00 90.12 844 MET A N 1
ATOM 6503 C CA . MET A 1 844 ? 27.965 -13.019 12.443 1.00 90.12 844 MET A CA 1
ATOM 6504 C C . MET A 1 844 ? 28.445 -11.647 11.966 1.00 90.12 844 MET A C 1
ATOM 6506 O O . MET A 1 844 ? 28.773 -11.495 10.795 1.00 90.12 844 MET A O 1
ATOM 6510 N N . ALA A 1 845 ? 28.535 -10.665 12.870 1.00 88.31 845 ALA A N 1
ATOM 6511 C CA . ALA A 1 845 ? 29.055 -9.342 12.536 1.00 88.31 845 ALA A CA 1
ATOM 6512 C C . ALA A 1 845 ? 30.504 -9.420 12.032 1.00 88.31 845 ALA A C 1
ATOM 6514 O O . ALA A 1 845 ? 30.824 -8.819 11.010 1.00 88.31 845 ALA A O 1
ATOM 6515 N N . LEU A 1 846 ? 31.361 -10.204 12.698 1.00 86.62 846 LEU A N 1
ATOM 6516 C CA . LEU A 1 846 ? 32.748 -10.414 12.278 1.00 86.62 846 LEU A CA 1
ATOM 6517 C C . LEU A 1 846 ? 32.844 -11.046 10.878 1.00 86.62 846 LEU A C 1
ATOM 6519 O O . LEU A 1 846 ? 33.676 -10.621 10.084 1.00 86.62 846 LEU A O 1
ATOM 6523 N N . GLY A 1 847 ? 31.965 -12.000 10.555 1.00 85.25 847 GLY A N 1
ATOM 6524 C CA . GLY A 1 847 ? 31.894 -12.619 9.226 1.00 85.25 847 GLY A CA 1
ATOM 6525 C C . GLY A 1 847 ? 31.472 -11.666 8.102 1.00 85.25 847 GLY A C 1
ATOM 6526 O O . GLY A 1 847 ? 31.743 -11.952 6.944 1.00 85.25 847 GLY A O 1
ATOM 6527 N N . THR A 1 848 ? 30.842 -10.533 8.423 1.00 85.25 848 THR A N 1
ATOM 6528 C CA . THR A 1 848 ? 30.530 -9.474 7.445 1.00 85.25 848 THR A CA 1
ATOM 6529 C C . THR A 1 848 ? 31.714 -8.531 7.213 1.00 85.25 848 THR A C 1
ATOM 6531 O O . THR A 1 848 ? 31.819 -7.939 6.146 1.00 85.25 848 THR A O 1
ATOM 6534 N N . PHE A 1 849 ? 32.599 -8.363 8.203 1.00 84.94 849 PHE A N 1
ATOM 6535 C CA . PHE A 1 849 ? 33.781 -7.497 8.086 1.00 84.94 849 PHE A CA 1
ATOM 6536 C C . PHE A 1 849 ? 34.966 -8.169 7.387 1.00 84.94 849 PHE A C 1
ATOM 6538 O O . PHE A 1 849 ? 35.839 -7.471 6.879 1.00 84.94 849 PHE A O 1
ATOM 6545 N N . ILE A 1 850 ? 35.032 -9.499 7.416 1.00 87.31 850 ILE A N 1
ATOM 6546 C CA . ILE A 1 850 ? 36.091 -10.277 6.772 1.00 87.31 850 ILE A CA 1
ATOM 6547 C C . ILE A 1 850 ? 35.557 -10.760 5.426 1.00 87.31 850 ILE A C 1
ATOM 6549 O O . ILE A 1 850 ? 34.537 -11.449 5.401 1.00 87.31 850 ILE A O 1
ATOM 6553 N N . ASP A 1 851 ? 36.250 -10.447 4.331 1.00 84.19 851 ASP A N 1
ATOM 6554 C CA . ASP A 1 851 ? 35.910 -10.968 3.002 1.00 84.19 851 ASP A CA 1
ATOM 6555 C C . ASP A 1 851 ? 35.891 -12.504 3.048 1.00 84.19 851 ASP A C 1
ATOM 6557 O O . ASP A 1 851 ? 36.812 -13.120 3.579 1.00 84.19 851 ASP A O 1
ATOM 6561 N N . GLN A 1 852 ? 34.822 -13.148 2.581 1.00 86.00 852 GLN A N 1
ATOM 6562 C CA . GLN A 1 852 ? 34.619 -14.593 2.757 1.00 86.00 852 GLN A CA 1
ATOM 6563 C C . GLN A 1 852 ? 35.019 -15.363 1.492 1.00 86.00 852 GLN A C 1
ATOM 6565 O O . GLN A 1 852 ? 34.603 -14.996 0.397 1.00 86.00 852 GLN A O 1
ATOM 6570 N N . GLY A 1 853 ? 35.739 -16.477 1.645 1.00 79.31 853 GLY A N 1
ATOM 6571 C CA . GLY A 1 853 ? 36.071 -17.388 0.542 1.00 79.31 853 GLY A CA 1
ATOM 6572 C C . GLY A 1 853 ? 37.125 -16.885 -0.454 1.00 79.31 853 GLY A C 1
ATOM 6573 O O . GLY A 1 853 ? 37.207 -17.429 -1.555 1.00 79.31 853 GLY A O 1
ATOM 6574 N N . GLU A 1 854 ? 37.922 -15.880 -0.086 1.00 86.69 854 GLU A N 1
ATOM 6575 C CA . GLU A 1 854 ? 39.014 -15.356 -0.915 1.00 86.69 854 GLU A CA 1
ATOM 6576 C C . GLU A 1 854 ? 40.269 -16.248 -0.864 1.00 86.69 854 GLU A C 1
ATOM 6578 O O . GLU A 1 854 ? 40.414 -17.135 -0.018 1.00 86.69 854 GLU A O 1
ATOM 6583 N N . ALA A 1 855 ? 41.212 -16.025 -1.783 1.00 83.88 855 ALA A N 1
ATOM 6584 C CA . ALA A 1 855 ? 42.475 -16.764 -1.792 1.00 83.88 855 ALA A CA 1
ATOM 6585 C C . ALA A 1 855 ? 43.342 -16.429 -0.554 1.00 83.88 855 ALA A C 1
ATOM 6587 O O . ALA A 1 855 ? 43.349 -15.281 -0.110 1.00 83.88 855 ALA A O 1
ATOM 6588 N N . PRO A 1 856 ? 44.156 -17.368 -0.025 1.00 86.06 856 PRO A N 1
ATOM 6589 C CA . PRO A 1 856 ? 45.009 -17.115 1.144 1.00 86.06 856 PRO A CA 1
ATOM 6590 C C . PRO A 1 856 ? 45.889 -15.859 1.039 1.00 86.06 856 PRO A C 1
ATOM 6592 O O . PRO A 1 856 ? 46.040 -15.133 2.021 1.00 86.06 856 PRO A O 1
ATOM 6595 N N . ASP A 1 857 ? 46.405 -15.562 -0.158 1.00 86.69 857 ASP A N 1
ATOM 6596 C CA . ASP A 1 857 ? 47.239 -14.384 -0.418 1.00 86.69 857 ASP A CA 1
ATOM 6597 C C . ASP A 1 857 ? 46.504 -13.056 -0.168 1.00 86.69 857 ASP A C 1
ATOM 6599 O O . ASP A 1 857 ? 47.126 -12.092 0.280 1.00 86.69 857 ASP A O 1
ATOM 6603 N N . HIS A 1 858 ? 45.183 -13.012 -0.391 1.00 88.88 858 HIS A N 1
ATOM 6604 C CA . HIS A 1 858 ? 44.337 -11.854 -0.071 1.00 88.88 858 HIS A CA 1
ATOM 6605 C C . HIS A 1 858 ? 44.372 -11.561 1.431 1.00 88.88 858 HIS A C 1
ATOM 6607 O O . HIS A 1 858 ? 44.670 -10.444 1.858 1.00 88.88 858 HIS A O 1
ATOM 6613 N N . TYR A 1 859 ? 44.179 -12.595 2.255 1.00 89.25 859 TYR A N 1
ATOM 6614 C CA . TYR A 1 859 ? 44.201 -12.459 3.711 1.00 89.25 859 TYR A CA 1
ATOM 6615 C C . TYR A 1 859 ? 45.588 -12.118 4.257 1.00 89.25 859 TYR A C 1
ATOM 6617 O O . TYR A 1 859 ? 45.685 -11.392 5.247 1.00 89.25 859 TYR A O 1
ATOM 6625 N N . PHE A 1 860 ? 46.664 -12.598 3.624 1.00 90.19 860 PHE A N 1
ATOM 6626 C CA . PHE A 1 860 ? 48.031 -12.238 4.016 1.00 90.19 860 PHE A CA 1
ATOM 6627 C C . PHE A 1 860 ? 48.302 -10.742 3.842 1.00 90.19 860 PHE A C 1
ATOM 6629 O O . PHE A 1 860 ? 48.989 -10.147 4.671 1.00 90.19 860 PHE A O 1
ATOM 6636 N N . GLN A 1 861 ? 47.745 -10.134 2.792 1.00 87.19 861 GLN A N 1
ATOM 6637 C CA . GLN A 1 861 ? 47.891 -8.705 2.521 1.00 87.19 861 GLN A CA 1
ATOM 6638 C C . GLN A 1 861 ? 46.995 -7.849 3.422 1.00 87.19 861 GLN A C 1
ATOM 6640 O O . GLN A 1 861 ? 47.434 -6.809 3.909 1.00 87.19 861 GLN A O 1
ATOM 6645 N N . GLN A 1 862 ? 45.757 -8.285 3.663 1.00 87.06 862 GLN A N 1
ATOM 6646 C CA . GLN A 1 862 ? 44.770 -7.528 4.439 1.00 87.06 862 GLN A CA 1
ATOM 6647 C C . GLN A 1 862 ? 44.989 -7.641 5.960 1.00 87.06 862 GLN A C 1
ATOM 6649 O O . GLN A 1 862 ? 44.714 -6.692 6.694 1.00 87.06 862 GLN A O 1
ATOM 6654 N N . PHE A 1 863 ? 45.524 -8.773 6.439 1.00 89.25 863 PHE A N 1
ATOM 6655 C CA . PHE A 1 863 ? 45.784 -9.052 7.860 1.00 89.25 863 PHE A CA 1
ATOM 6656 C C . PHE A 1 863 ? 47.247 -9.484 8.119 1.00 89.25 863 PHE A C 1
ATOM 6658 O O . PHE A 1 863 ? 47.483 -10.603 8.599 1.00 89.25 863 PHE A O 1
ATOM 6665 N N . PRO A 1 864 ? 48.243 -8.626 7.818 1.00 87.50 864 PRO A N 1
ATOM 6666 C CA . PRO A 1 864 ? 49.664 -8.974 7.877 1.00 87.50 864 PRO A CA 1
ATOM 6667 C C . PRO A 1 864 ? 50.166 -9.210 9.312 1.00 87.50 864 PRO A C 1
ATOM 6669 O O . PRO A 1 864 ? 49.649 -8.637 10.272 1.00 87.50 864 PRO A O 1
ATOM 6672 N N . GLU A 1 865 ? 51.209 -10.037 9.475 1.00 85.81 865 GLU A N 1
ATOM 6673 C CA . GLU A 1 865 ? 51.817 -10.287 10.798 1.00 85.81 865 GLU A CA 1
ATOM 6674 C C . GLU A 1 865 ? 52.601 -9.083 11.332 1.00 85.81 865 GLU A C 1
ATOM 6676 O O . GLU A 1 865 ? 52.619 -8.861 12.540 1.00 85.81 865 GLU A O 1
ATOM 6681 N N . ASP A 1 866 ? 53.217 -8.297 10.447 1.00 83.19 866 ASP A N 1
ATOM 6682 C CA . ASP A 1 866 ? 54.071 -7.169 10.837 1.00 83.19 866 ASP A CA 1
ATOM 6683 C C . ASP A 1 866 ? 53.259 -5.983 11.388 1.00 83.19 866 ASP A C 1
ATOM 6685 O O . ASP A 1 866 ? 53.741 -5.209 12.222 1.00 83.19 866 ASP A O 1
ATOM 6689 N N . HIS A 1 867 ? 51.997 -5.863 10.961 1.00 81.81 867 HIS A N 1
ATOM 6690 C CA . HIS A 1 867 ? 51.054 -4.828 11.385 1.00 81.81 867 HIS A CA 1
ATOM 6691 C C . HIS A 1 867 ? 49.678 -5.446 11.689 1.00 81.81 867 HIS A C 1
ATOM 6693 O O . HIS A 1 867 ? 48.738 -5.285 10.908 1.00 81.81 867 HIS A O 1
ATOM 6699 N N . PRO A 1 868 ? 49.545 -6.165 12.820 1.00 84.69 868 PRO A N 1
ATOM 6700 C CA . PRO A 1 868 ? 48.313 -6.856 13.170 1.00 84.69 868 PRO A CA 1
ATOM 6701 C C . PRO A 1 868 ? 47.172 -5.869 13.440 1.00 84.69 868 PRO A C 1
ATOM 6703 O O . PRO A 1 868 ? 47.333 -4.870 14.150 1.00 84.69 868 PRO A O 1
ATOM 6706 N N . VAL A 1 869 ? 45.980 -6.194 12.944 1.00 77.12 869 VAL A N 1
ATOM 6707 C CA . VAL A 1 869 ? 44.759 -5.423 13.198 1.00 77.12 869 VAL A CA 1
ATOM 6708 C C . VAL A 1 869 ? 44.446 -5.480 14.699 1.00 77.12 869 VAL A C 1
ATOM 6710 O O . VAL A 1 869 ? 44.539 -6.533 15.332 1.00 77.12 869 VAL A O 1
ATOM 6713 N N . LEU A 1 870 ? 44.143 -4.330 15.311 1.00 78.19 870 LEU A N 1
ATOM 6714 C CA . LEU A 1 870 ? 43.954 -4.184 16.768 1.00 78.19 870 LEU A CA 1
ATOM 6715 C C . LEU A 1 870 ? 45.156 -4.642 17.629 1.00 78.19 870 LEU A C 1
ATOM 6717 O O . LEU A 1 870 ? 45.007 -4.866 18.829 1.00 78.19 870 LEU A O 1
ATOM 6721 N N . GLY A 1 871 ? 46.352 -4.773 17.043 1.00 80.62 871 GLY A N 1
ATOM 6722 C CA . GLY A 1 871 ? 47.586 -5.111 17.759 1.00 80.62 871 GLY A CA 1
ATOM 6723 C C . GLY A 1 871 ? 47.821 -6.606 18.016 1.00 80.62 871 GLY A C 1
ATOM 6724 O O . GLY A 1 871 ? 48.870 -6.953 18.552 1.00 80.62 871 GLY A O 1
ATOM 6725 N N . PHE A 1 872 ? 46.895 -7.498 17.639 1.00 86.38 872 PHE A N 1
ATOM 6726 C CA . PHE A 1 872 ? 47.067 -8.955 17.804 1.00 86.38 872 PHE A CA 1
ATOM 6727 C C . PHE A 1 872 ? 46.354 -9.827 16.753 1.00 86.38 872 PHE A C 1
ATOM 6729 O O . PHE A 1 872 ? 46.633 -11.026 16.674 1.00 86.38 872 PHE A O 1
ATOM 6736 N N . PHE A 1 873 ? 45.419 -9.271 15.976 1.00 88.31 873 PHE A N 1
ATOM 6737 C CA . PHE A 1 873 ? 44.609 -10.026 15.023 1.00 88.31 873 PHE A CA 1
ATOM 6738 C C . PHE A 1 873 ? 45.306 -10.084 13.658 1.00 88.31 873 PHE A C 1
ATOM 6740 O O . PHE A 1 873 ? 45.587 -9.056 13.044 1.00 88.31 873 PHE A O 1
ATOM 6747 N N . THR A 1 874 ? 45.603 -11.296 13.195 1.00 91.94 874 THR A N 1
ATOM 6748 C CA . THR A 1 874 ? 46.364 -11.576 11.965 1.00 91.94 874 THR A CA 1
ATOM 6749 C C . THR A 1 874 ? 45.656 -12.636 11.131 1.00 91.94 874 THR A C 1
ATOM 6751 O O . THR A 1 874 ? 44.760 -13.328 11.626 1.00 91.94 874 THR A O 1
ATOM 6754 N N . TRP A 1 875 ? 46.109 -12.838 9.892 1.00 90.12 875 TRP A N 1
ATOM 6755 C CA . TRP A 1 875 ? 45.617 -13.892 8.999 1.00 90.12 875 TRP A CA 1
ATOM 6756 C C . TRP A 1 875 ? 45.610 -15.288 9.651 1.00 90.12 875 TRP A C 1
ATOM 6758 O O . TRP A 1 875 ? 44.757 -16.115 9.333 1.00 90.12 875 TRP A O 1
ATOM 6768 N N . ARG A 1 876 ? 46.506 -15.557 10.616 1.00 90.06 876 ARG A N 1
ATOM 6769 C CA . ARG A 1 876 ? 46.555 -16.835 11.348 1.00 90.06 876 ARG A CA 1
ATOM 6770 C C . ARG A 1 876 ? 45.303 -17.081 12.167 1.00 90.06 876 ARG A C 1
ATOM 6772 O O . ARG A 1 876 ? 44.847 -18.214 12.222 1.00 90.06 876 ARG A O 1
ATOM 6779 N N . TRP A 1 877 ? 44.750 -16.047 12.795 1.00 88.19 877 TRP A N 1
ATOM 6780 C CA . TRP A 1 877 ? 43.493 -16.165 13.530 1.00 88.19 877 TRP A CA 1
ATOM 6781 C C . TRP A 1 877 ? 42.320 -16.381 12.583 1.00 88.19 877 TRP A C 1
ATOM 6783 O O . TRP A 1 877 ? 41.468 -17.218 12.872 1.00 88.19 877 TRP A O 1
ATOM 6793 N N . VAL A 1 878 ? 42.319 -15.677 11.446 1.00 88.31 878 VAL A N 1
ATOM 6794 C CA . VAL A 1 878 ? 41.282 -15.808 10.418 1.00 88.31 878 VAL A CA 1
ATOM 6795 C C . VAL A 1 878 ? 41.234 -17.244 9.894 1.00 88.31 878 VAL A C 1
ATOM 6797 O O . VAL A 1 878 ? 40.207 -17.901 10.035 1.00 88.31 878 VAL A O 1
ATOM 6800 N N . LEU A 1 879 ? 42.359 -17.775 9.407 1.00 89.31 879 LEU A N 1
ATOM 6801 C CA . LEU A 1 879 ? 42.406 -19.112 8.808 1.00 89.31 879 LEU A CA 1
ATOM 6802 C C . LEU A 1 879 ? 42.359 -20.251 9.844 1.00 89.31 879 LEU A C 1
ATOM 6804 O O . LEU A 1 879 ? 41.748 -21.284 9.588 1.00 89.31 879 LEU A O 1
ATOM 6808 N N . ALA A 1 880 ? 42.971 -20.105 11.029 1.00 88.81 880 ALA A N 1
ATOM 6809 C CA . ALA A 1 880 ? 42.980 -21.187 12.025 1.00 88.81 880 ALA A CA 1
ATOM 6810 C C . ALA A 1 880 ? 41.618 -21.396 12.702 1.00 88.81 880 ALA A C 1
ATOM 6812 O O . ALA A 1 880 ? 41.303 -22.516 13.105 1.00 88.81 880 ALA A O 1
ATOM 6813 N N . LEU A 1 881 ? 40.823 -20.331 12.855 1.00 88.75 881 LEU A N 1
ATOM 6814 C CA . LEU A 1 881 ? 39.469 -20.415 13.408 1.00 88.75 881 LEU A CA 1
ATOM 6815 C C . LEU A 1 881 ? 38.390 -20.610 12.330 1.00 88.75 881 LEU A C 1
ATOM 6817 O O . LEU A 1 881 ? 37.242 -20.875 12.687 1.00 88.75 881 LEU A O 1
ATOM 6821 N N . GLY A 1 882 ? 38.749 -20.521 11.043 1.00 87.62 882 GLY A N 1
ATOM 6822 C CA . GLY A 1 882 ? 37.833 -20.656 9.906 1.00 87.62 882 GLY A CA 1
ATOM 6823 C C . GLY A 1 882 ? 36.929 -19.438 9.695 1.00 87.62 882 GLY A C 1
ATOM 6824 O O . GLY A 1 882 ? 35.777 -19.578 9.292 1.00 87.62 882 GLY A O 1
ATOM 6825 N N . PHE A 1 883 ? 37.396 -18.235 10.042 1.00 90.19 883 PHE A N 1
ATOM 6826 C CA . PHE A 1 883 ? 36.626 -16.993 9.893 1.00 90.19 883 PHE A CA 1
ATOM 6827 C C . PHE A 1 883 ? 36.566 -16.476 8.451 1.00 90.19 883 PHE A C 1
ATOM 6829 O O . PHE A 1 883 ? 35.758 -15.596 8.170 1.00 90.19 883 PHE A O 1
ATOM 6836 N N . ASP A 1 884 ? 37.356 -17.048 7.544 1.00 87.25 884 ASP A N 1
ATOM 6837 C CA . ASP A 1 884 ? 37.218 -16.920 6.088 1.00 87.25 884 ASP A CA 1
ATOM 6838 C C . ASP A 1 884 ? 35.957 -17.629 5.545 1.00 87.25 884 ASP A C 1
ATOM 6840 O O . ASP A 1 884 ? 35.527 -17.365 4.424 1.00 87.25 884 ASP A O 1
ATOM 6844 N N . HIS A 1 885 ? 35.337 -18.498 6.354 1.00 86.00 885 HIS A N 1
ATOM 6845 C CA . HIS A 1 885 ? 34.071 -19.179 6.078 1.00 86.00 885 HIS A CA 1
ATOM 6846 C C . HIS A 1 885 ? 33.217 -19.279 7.361 1.00 86.00 885 HIS A C 1
ATOM 6848 O O . HIS A 1 885 ? 32.842 -20.365 7.824 1.00 86.00 885 HIS A O 1
ATOM 6854 N N . MET A 1 886 ? 32.896 -18.116 7.944 1.00 89.44 886 MET A N 1
ATOM 6855 C CA . MET A 1 886 ? 32.335 -17.935 9.294 1.00 89.44 886 MET A CA 1
ATOM 6856 C C . MET A 1 886 ? 31.164 -18.873 9.624 1.00 89.44 886 MET A C 1
ATOM 6858 O O . MET A 1 886 ? 31.157 -19.507 10.682 1.00 89.44 886 MET A O 1
ATOM 6862 N N . TYR A 1 887 ? 30.186 -19.001 8.724 1.00 86.31 887 TYR A N 1
ATOM 6863 C CA . TYR A 1 887 ? 28.956 -19.775 8.958 1.00 86.31 887 TYR A CA 1
ATOM 6864 C C . TYR A 1 887 ? 29.162 -21.296 8.985 1.00 86.31 887 TYR A C 1
ATOM 6866 O O . TYR A 1 887 ? 28.328 -22.024 9.525 1.00 86.31 887 TYR A O 1
ATOM 6874 N N . SER A 1 888 ? 30.279 -21.771 8.440 1.00 85.44 888 SER A N 1
ATOM 6875 C CA . SER A 1 888 ? 30.726 -23.169 8.490 1.00 85.44 888 SER A CA 1
ATOM 6876 C C . SER A 1 888 ? 31.872 -23.392 9.483 1.00 85.44 888 SER A C 1
ATOM 6878 O O . SER A 1 888 ? 32.325 -24.525 9.648 1.00 85.44 888 SER A O 1
ATOM 6880 N N . SER A 1 889 ? 32.331 -22.337 10.166 1.00 89.31 889 SER A N 1
ATOM 6881 C CA . SER A 1 889 ? 33.443 -22.429 11.108 1.00 89.31 889 SER A CA 1
ATOM 6882 C C . SER A 1 889 ? 33.094 -23.324 12.311 1.00 89.31 889 SER A C 1
ATOM 6884 O O . SER A 1 889 ? 31.968 -23.274 12.829 1.00 89.31 889 SER A O 1
ATOM 6886 N N . PRO A 1 890 ? 34.047 -24.119 12.836 1.00 88.62 890 PRO A N 1
ATOM 6887 C CA . PRO A 1 890 ? 33.810 -24.954 14.015 1.00 88.62 890 PRO A CA 1
ATOM 6888 C C . PRO A 1 890 ? 33.367 -24.153 15.245 1.00 88.62 890 PRO A C 1
ATOM 6890 O O . PRO A 1 890 ? 32.582 -24.648 16.055 1.00 88.62 890 PRO A O 1
ATOM 6893 N N . VAL A 1 891 ? 33.847 -22.911 15.378 1.00 91.25 891 VAL A N 1
ATOM 6894 C CA . VAL A 1 891 ? 33.488 -22.004 16.477 1.00 91.25 891 VAL A CA 1
ATOM 6895 C C . VAL A 1 891 ? 32.010 -21.625 16.398 1.00 91.25 891 VAL A C 1
ATOM 6897 O O . VAL A 1 891 ? 31.280 -21.785 17.377 1.00 91.25 891 VAL A O 1
ATOM 6900 N N . PHE A 1 892 ? 31.547 -21.179 15.228 1.00 91.56 892 PHE A N 1
ATOM 6901 C CA . PHE A 1 892 ? 30.156 -20.782 15.021 1.00 91.56 892 PHE A CA 1
ATOM 6902 C C . PHE A 1 892 ? 29.193 -21.964 15.192 1.00 91.56 892 PHE A C 1
ATOM 6904 O O . PHE A 1 892 ? 28.199 -21.875 15.918 1.00 91.56 892 PHE A O 1
ATOM 6911 N N . LEU A 1 893 ? 29.528 -23.112 14.598 1.00 90.50 893 LEU A N 1
ATOM 6912 C CA . LEU A 1 893 ? 28.739 -24.338 14.721 1.00 90.50 893 LEU A CA 1
ATOM 6913 C C . LEU A 1 893 ? 28.702 -24.861 16.162 1.00 90.50 893 LEU A C 1
ATOM 6915 O O . LEU A 1 893 ? 27.649 -25.289 16.636 1.00 90.50 893 LEU A O 1
ATOM 6919 N N . GLY A 1 894 ? 29.821 -24.781 16.886 1.00 91.50 894 GLY A N 1
ATOM 6920 C CA . GLY A 1 894 ? 29.891 -25.134 18.302 1.00 91.50 894 GLY A CA 1
ATOM 6921 C C . GLY A 1 894 ? 28.952 -24.287 19.163 1.00 91.50 894 GLY A C 1
ATOM 6922 O O . GLY A 1 894 ? 28.246 -24.827 20.017 1.00 91.50 894 GLY A O 1
ATOM 6923 N N . MET A 1 895 ? 28.872 -22.981 18.890 1.00 92.44 895 MET A N 1
ATOM 6924 C CA . MET A 1 895 ? 27.948 -22.080 19.584 1.00 92.44 895 MET A CA 1
ATOM 6925 C C . MET A 1 895 ? 26.478 -22.378 19.266 1.00 92.44 895 MET A C 1
ATOM 6927 O O . MET A 1 895 ? 25.648 -22.354 20.174 1.00 92.44 895 MET A O 1
ATOM 6931 N N . LEU A 1 896 ? 26.145 -22.729 18.018 1.00 91.88 896 LEU A N 1
ATOM 6932 C CA . LEU A 1 896 ? 24.790 -23.165 17.654 1.00 91.88 896 LEU A CA 1
ATOM 6933 C C . LEU A 1 896 ? 24.389 -24.457 18.381 1.00 91.88 896 LEU A C 1
ATOM 6935 O O . LEU A 1 896 ? 23.275 -24.558 18.896 1.00 91.88 896 LEU A O 1
ATOM 6939 N N . VAL A 1 897 ? 25.290 -25.439 18.476 1.00 91.50 897 VAL A N 1
ATOM 6940 C CA . VAL A 1 897 ? 25.028 -26.683 19.223 1.00 91.50 897 VAL A CA 1
ATOM 6941 C C . VAL A 1 897 ? 24.801 -26.392 20.707 1.00 91.50 897 VAL A C 1
ATOM 6943 O O . VAL A 1 897 ? 23.872 -26.940 21.308 1.00 91.50 897 VAL A O 1
ATOM 6946 N N . LEU A 1 898 ? 25.617 -25.513 21.289 1.00 91.81 898 LEU A N 1
ATOM 6947 C CA . LEU A 1 898 ? 25.503 -25.113 22.687 1.00 91.81 898 LEU A CA 1
ATOM 6948 C C . LEU A 1 898 ? 24.160 -24.410 22.969 1.00 91.81 898 LEU A C 1
ATOM 6950 O O . LEU A 1 898 ? 23.439 -24.826 23.880 1.00 91.81 898 LEU A O 1
ATOM 6954 N N . LEU A 1 899 ? 23.760 -23.456 22.121 1.00 92.94 899 LEU A N 1
ATOM 6955 C CA . LEU A 1 899 ? 22.455 -22.792 22.205 1.00 92.94 899 LEU A CA 1
ATOM 6956 C C . LEU A 1 899 ? 21.295 -23.792 22.066 1.00 92.94 899 LEU A C 1
ATOM 6958 O O . LEU A 1 899 ? 20.308 -23.728 22.801 1.00 92.94 899 LEU A O 1
ATOM 6962 N N . GLY A 1 900 ? 21.416 -24.766 21.161 1.00 92.44 900 GLY A N 1
ATOM 6963 C CA . GLY A 1 900 ? 20.419 -25.824 21.006 1.00 92.44 900 GLY A CA 1
ATOM 6964 C C . GLY A 1 900 ? 20.259 -26.658 22.282 1.00 92.44 900 GLY A C 1
ATOM 6965 O O . GLY A 1 900 ? 19.137 -26.934 22.716 1.00 92.44 900 GLY A O 1
ATOM 6966 N N . ALA A 1 901 ? 21.372 -27.008 22.933 1.00 90.88 901 ALA A N 1
ATOM 6967 C CA . ALA A 1 901 ? 21.362 -27.719 24.209 1.00 90.88 901 ALA A CA 1
ATOM 6968 C C . ALA A 1 901 ? 20.732 -26.882 25.339 1.00 90.88 901 ALA A C 1
ATOM 6970 O O . ALA A 1 901 ? 19.963 -27.420 26.142 1.00 90.88 901 ALA A O 1
ATOM 6971 N N . SER A 1 902 ? 21.001 -25.575 25.367 1.00 92.00 902 SER A N 1
ATOM 6972 C CA . SER A 1 902 ? 20.416 -24.602 26.298 1.00 92.00 902 SER A CA 1
ATOM 6973 C C . SER A 1 902 ? 18.887 -24.505 26.152 1.00 92.00 902 SER A C 1
ATOM 6975 O O . SER A 1 902 ? 18.146 -24.684 27.127 1.00 92.00 902 SER A O 1
ATOM 6977 N N . LEU A 1 903 ? 18.375 -24.379 24.919 1.00 90.81 903 LEU A N 1
ATOM 6978 C CA . LEU A 1 903 ? 16.933 -24.365 24.620 1.00 90.81 903 LEU A CA 1
ATOM 6979 C C . LEU A 1 903 ? 16.233 -25.672 25.020 1.00 90.81 903 LEU A C 1
ATOM 6981 O O . LEU A 1 903 ? 15.151 -25.657 25.626 1.00 90.81 903 LEU A O 1
ATOM 6985 N N . MET A 1 904 ? 16.845 -26.821 24.721 1.00 90.31 904 MET A N 1
ATOM 6986 C CA . MET A 1 904 ? 16.313 -28.126 25.127 1.00 90.31 904 MET A CA 1
ATOM 6987 C C . MET A 1 904 ? 16.287 -28.275 26.654 1.00 90.31 904 MET A C 1
ATOM 6989 O O . MET A 1 904 ? 15.275 -28.718 27.210 1.00 90.31 904 MET A O 1
ATOM 6993 N N . ALA A 1 905 ? 17.357 -27.862 27.344 1.00 89.50 905 ALA A N 1
ATOM 6994 C CA . ALA A 1 905 ? 17.432 -27.882 28.802 1.00 89.50 905 ALA A CA 1
ATOM 6995 C C . ALA A 1 905 ? 16.351 -26.986 29.425 1.00 89.50 905 ALA A C 1
ATOM 6997 O O . ALA A 1 905 ? 15.601 -27.457 30.279 1.00 89.50 905 ALA A O 1
ATOM 6998 N N . CYS A 1 906 ? 16.197 -25.748 28.942 1.00 87.25 906 CYS A N 1
ATOM 6999 C CA . CYS A 1 906 ? 15.159 -24.813 29.380 1.00 87.25 906 CYS A CA 1
ATOM 7000 C C . CYS A 1 906 ? 13.747 -25.390 29.193 1.00 87.25 906 CYS A C 1
ATOM 7002 O O . CYS A 1 906 ? 12.931 -25.364 30.118 1.00 87.25 906 CYS A O 1
ATOM 7004 N N . THR A 1 907 ? 13.461 -25.991 28.035 1.00 89.44 907 THR A N 1
ATOM 7005 C CA . THR A 1 907 ? 12.163 -26.634 27.759 1.00 89.44 907 THR A CA 1
ATOM 7006 C C . THR A 1 907 ? 11.839 -27.724 28.782 1.00 89.44 907 THR A C 1
ATOM 7008 O O . THR A 1 907 ? 10.722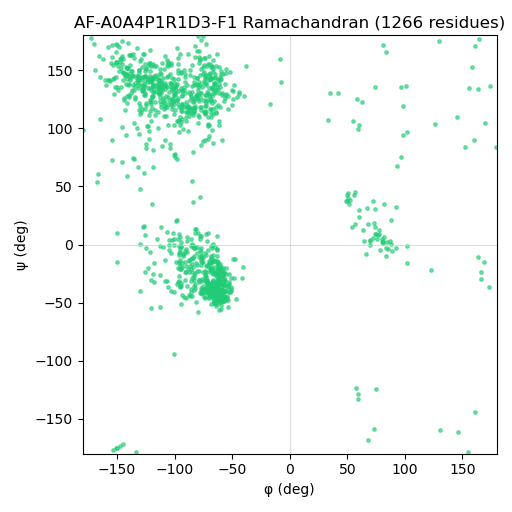 -27.789 29.306 1.00 89.44 907 THR A O 1
ATOM 7011 N N . TYR A 1 908 ? 12.824 -28.570 29.088 1.00 87.00 908 TYR A N 1
ATOM 7012 C CA . TYR A 1 908 ? 12.663 -29.705 29.989 1.00 87.00 908 TYR A CA 1
ATOM 7013 C C . TYR A 1 908 ? 12.532 -29.289 31.460 1.00 87.00 908 TYR A C 1
ATOM 7015 O O . TYR A 1 908 ? 11.696 -29.839 32.178 1.00 87.00 908 TYR A O 1
ATOM 7023 N N . THR A 1 909 ? 13.336 -28.324 31.916 1.00 83.88 909 THR A N 1
ATOM 7024 C CA . THR A 1 909 ? 13.398 -27.931 33.332 1.00 83.88 909 THR A CA 1
ATOM 7025 C C . THR A 1 909 ? 12.373 -26.869 33.720 1.00 83.88 909 THR A C 1
ATOM 7027 O O . THR A 1 909 ? 11.995 -26.820 34.889 1.00 83.88 909 THR A O 1
ATOM 7030 N N . THR A 1 910 ? 11.882 -26.056 32.776 1.00 81.12 910 THR A N 1
ATOM 7031 C CA . THR A 1 910 ? 10.980 -24.927 33.079 1.00 81.12 910 THR A CA 1
ATOM 7032 C C . THR A 1 910 ? 9.621 -25.033 32.384 1.00 81.12 910 THR A C 1
ATOM 7034 O O . THR A 1 910 ? 8.585 -25.038 33.053 1.00 81.12 910 THR A O 1
ATOM 7037 N N . GLN A 1 911 ? 9.594 -25.190 31.057 1.00 84.50 911 GLN A N 1
ATOM 7038 C CA . GLN A 1 911 ? 8.363 -25.039 30.271 1.00 84.50 911 GLN A CA 1
ATOM 7039 C C . GLN A 1 911 ? 7.396 -26.219 30.451 1.00 84.50 911 GLN A C 1
ATOM 7041 O O . GLN A 1 911 ? 6.208 -26.022 30.714 1.00 84.50 911 GLN A O 1
ATOM 7046 N N . ILE A 1 912 ? 7.893 -27.461 30.388 1.00 84.00 912 ILE A N 1
ATOM 7047 C CA . ILE A 1 912 ? 7.061 -28.662 30.590 1.00 84.00 912 ILE A CA 1
ATOM 7048 C C . ILE A 1 912 ? 6.457 -28.711 32.012 1.00 84.00 912 ILE A C 1
ATOM 7050 O O . ILE A 1 912 ? 5.252 -28.970 32.132 1.00 84.00 912 ILE A O 1
ATOM 7054 N N . PRO A 1 913 ? 7.214 -28.460 33.102 1.00 82.50 913 PRO A N 1
ATOM 7055 C CA . PRO A 1 913 ? 6.643 -28.349 34.446 1.00 82.50 913 PRO A CA 1
ATOM 7056 C C . PRO A 1 913 ? 5.566 -27.264 34.584 1.00 82.50 913 PRO A C 1
ATOM 7058 O O . PRO A 1 913 ? 4.532 -27.526 35.196 1.00 82.50 913 PRO A O 1
ATOM 7061 N N . LEU A 1 914 ? 5.747 -26.086 33.976 1.00 78.44 914 LEU A N 1
ATOM 7062 C CA . LEU A 1 914 ? 4.779 -24.984 34.052 1.00 78.44 914 LEU A CA 1
ATOM 7063 C C . LEU A 1 914 ? 3.416 -25.359 33.443 1.00 78.44 914 LEU A C 1
ATOM 7065 O O . LEU A 1 914 ? 2.362 -25.057 34.013 1.00 78.44 914 LEU A O 1
ATOM 7069 N N . VAL A 1 915 ? 3.425 -26.076 32.316 1.00 79.12 915 VAL A N 1
ATOM 7070 C CA . VAL A 1 915 ? 2.208 -26.618 31.690 1.00 79.12 915 VAL A CA 1
ATOM 7071 C C . VAL A 1 915 ? 1.559 -27.673 32.587 1.00 79.12 915 VAL A C 1
ATOM 7073 O O . VAL A 1 915 ? 0.341 -27.662 32.770 1.00 79.12 915 VAL A O 1
ATOM 7076 N N . LYS A 1 916 ? 2.354 -28.564 33.198 1.00 78.38 916 LYS A N 1
ATOM 7077 C CA . LYS A 1 916 ? 1.842 -29.578 34.137 1.00 78.38 916 LYS A CA 1
ATOM 7078 C C . LYS A 1 916 ? 1.173 -28.947 35.360 1.00 78.38 916 LYS A C 1
ATOM 7080 O O . LYS A 1 916 ? 0.127 -29.437 35.769 1.00 78.38 916 LYS A O 1
ATOM 7085 N N . VAL A 1 917 ? 1.737 -27.873 35.918 1.00 75.00 917 VAL A N 1
ATOM 7086 C CA . VAL A 1 917 ? 1.135 -27.121 37.036 1.00 75.00 917 VAL A CA 1
ATOM 7087 C C . VAL A 1 917 ? -0.141 -26.407 36.597 1.00 75.00 917 VAL A C 1
ATOM 7089 O O . VAL A 1 917 ? -1.124 -26.441 37.324 1.00 75.00 917 VAL A O 1
ATOM 7092 N N . SER A 1 918 ? -0.174 -25.838 35.389 1.00 68.25 918 SER A N 1
ATOM 7093 C CA . SER A 1 918 ? -1.366 -25.146 34.868 1.00 68.25 918 SER A CA 1
ATOM 7094 C C . SER A 1 918 ? -2.566 -26.083 34.657 1.00 68.25 918 SER A C 1
ATOM 7096 O O . SER A 1 918 ? -3.704 -25.634 34.697 1.00 68.25 918 SER A O 1
ATOM 7098 N N . ARG A 1 919 ? -2.325 -27.393 34.482 1.00 69.19 919 ARG A N 1
ATOM 7099 C CA . ARG A 1 919 ? -3.372 -28.433 34.427 1.00 69.19 919 ARG A CA 1
ATOM 7100 C C . ARG A 1 919 ? -3.839 -28.917 35.806 1.00 69.19 919 ARG A C 1
ATOM 7102 O O . ARG A 1 919 ? -4.800 -29.681 35.870 1.00 69.19 919 ARG A O 1
ATOM 7109 N N . ARG A 1 920 ? -3.165 -28.533 36.898 1.00 70.06 920 ARG A N 1
ATOM 7110 C CA . ARG A 1 920 ? -3.592 -28.874 38.262 1.00 70.06 920 ARG A CA 1
ATOM 7111 C C . ARG A 1 920 ? -4.668 -27.885 38.697 1.00 70.06 920 ARG A C 1
ATOM 7113 O O . ARG A 1 920 ? -4.410 -26.690 38.804 1.00 70.06 920 ARG A O 1
ATOM 7120 N N . TRP A 1 921 ? -5.860 -28.399 38.960 1.00 71.31 921 TRP A N 1
ATOM 7121 C CA . TRP A 1 921 ? -6.980 -27.642 39.500 1.00 71.31 921 TRP A CA 1
ATOM 7122 C C . TRP A 1 921 ? -7.107 -27.898 41.002 1.00 71.31 921 TRP A C 1
ATOM 7124 O O . TRP A 1 921 ? -6.922 -29.019 41.474 1.00 71.31 921 TRP A O 1
ATOM 7134 N N . SER A 1 922 ? -7.395 -26.848 41.766 1.00 79.88 922 SER A N 1
ATOM 7135 C CA . SER A 1 922 ? -7.576 -26.916 43.217 1.00 79.88 922 SER A CA 1
ATOM 7136 C C . SER A 1 922 ? -8.736 -26.017 43.615 1.00 79.88 922 SER A C 1
ATOM 7138 O O . SER A 1 922 ? -8.749 -24.839 43.248 1.00 79.88 922 SER A O 1
ATOM 7140 N N . PHE A 1 923 ? -9.689 -26.558 44.370 1.00 86.38 923 PHE A N 1
ATOM 7141 C CA . PHE A 1 923 ? -10.793 -25.778 44.922 1.00 86.38 923 PHE A CA 1
ATOM 7142 C C . PHE A 1 923 ? -10.300 -24.884 46.062 1.00 86.38 923 PHE A C 1
ATOM 7144 O O . PHE A 1 923 ? -9.493 -25.306 46.891 1.00 86.38 923 PHE A O 1
ATOM 7151 N N . LEU A 1 924 ? -10.801 -23.650 46.108 1.00 86.06 924 LEU A N 1
ATOM 7152 C CA . LEU A 1 924 ? -10.622 -22.763 47.250 1.00 86.06 924 LEU A CA 1
ATOM 7153 C C . LEU A 1 924 ? -11.844 -22.910 48.157 1.00 86.06 924 LEU A C 1
ATOM 7155 O O . LEU A 1 924 ? -12.965 -22.634 47.745 1.00 86.06 924 LEU A O 1
ATOM 7159 N N . HIS A 1 925 ? -11.615 -23.368 49.388 1.00 86.19 925 HIS A N 1
ATOM 7160 C CA . HIS A 1 925 ? -12.680 -23.657 50.357 1.00 86.19 925 HIS A CA 1
ATOM 7161 C C . HIS A 1 925 ? -12.974 -22.494 51.318 1.00 86.19 925 HIS A C 1
ATOM 7163 O O . HIS A 1 925 ? -13.861 -22.605 52.155 1.00 86.19 925 HIS A O 1
ATOM 7169 N N . SER A 1 926 ? -12.231 -21.389 51.219 1.00 88.00 926 SER A N 1
ATOM 7170 C CA . SER A 1 926 ? -12.396 -20.208 52.071 1.00 88.00 926 SER A CA 1
ATOM 7171 C C . SER A 1 926 ? -12.760 -18.992 51.228 1.00 88.00 926 SER A C 1
ATOM 7173 O O . SER A 1 926 ? -12.037 -18.654 50.287 1.00 88.00 926 SER A O 1
ATOM 7175 N N . ALA A 1 927 ? -13.838 -18.299 51.605 1.00 85.62 927 ALA A N 1
ATOM 7176 C CA . ALA A 1 927 ? -14.241 -17.032 50.995 1.00 85.62 927 ALA A CA 1
ATOM 7177 C C . ALA A 1 927 ? -13.120 -15.981 51.073 1.00 85.62 927 ALA A C 1
ATOM 7179 O O . ALA A 1 927 ? -12.927 -15.203 50.142 1.00 85.62 927 ALA A O 1
ATOM 7180 N N . GLU A 1 928 ? -12.327 -15.993 52.148 1.00 86.06 928 GLU A N 1
ATOM 7181 C CA . GLU A 1 928 ? -11.196 -15.080 52.316 1.00 86.06 928 GLU A CA 1
ATOM 7182 C C . GLU A 1 928 ? -10.078 -15.354 51.297 1.00 86.06 928 GLU A C 1
ATOM 7184 O O . GLU A 1 928 ? -9.453 -14.426 50.789 1.00 86.06 928 GLU A O 1
ATOM 7189 N N . ALA A 1 929 ? -9.845 -16.623 50.944 1.00 85.38 929 ALA A N 1
ATOM 7190 C CA . ALA A 1 929 ? -8.856 -16.994 49.931 1.00 85.38 929 ALA A CA 1
ATOM 7191 C C . ALA A 1 929 ? -9.302 -16.616 48.505 1.00 85.38 929 ALA A C 1
ATOM 7193 O O . ALA A 1 929 ? -8.460 -16.306 47.658 1.00 85.38 929 ALA A O 1
ATOM 7194 N N . ILE A 1 930 ? -10.614 -16.620 48.245 1.00 89.44 930 ILE A N 1
ATOM 7195 C CA . ILE A 1 930 ? -11.199 -16.195 46.965 1.00 89.44 930 ILE A CA 1
ATOM 7196 C C . ILE A 1 930 ? -11.151 -14.668 46.826 1.00 89.44 930 ILE A C 1
ATOM 7198 O O . ILE A 1 930 ? -10.757 -14.170 45.775 1.00 89.44 930 ILE A O 1
ATOM 7202 N N . ARG A 1 931 ? -11.431 -13.923 47.904 1.00 88.69 931 ARG A N 1
ATOM 7203 C CA . ARG A 1 931 ? -11.321 -12.451 47.930 1.00 88.69 931 ARG A CA 1
ATOM 7204 C C . ARG A 1 931 ? -9.906 -11.918 47.704 1.00 88.69 931 ARG A C 1
ATOM 7206 O O . ARG A 1 931 ? -9.750 -10.767 47.325 1.00 88.69 931 ARG A O 1
ATOM 7213 N N . LYS A 1 932 ? -8.880 -12.750 47.916 1.00 88.69 932 LYS A N 1
ATOM 7214 C CA . LYS A 1 932 ? -7.466 -12.421 47.662 1.00 88.69 932 LYS A CA 1
ATOM 7215 C C . LYS A 1 932 ? -7.028 -12.635 46.202 1.00 88.69 932 LYS A C 1
ATOM 7217 O O . LYS A 1 932 ? -5.858 -12.415 45.899 1.00 88.69 932 LYS A O 1
ATOM 7222 N N . GLN A 1 933 ? -7.902 -13.122 45.315 1.00 88.88 933 GLN A N 1
ATOM 7223 C CA . GLN A 1 933 ? -7.571 -13.265 43.889 1.00 88.88 933 GLN A CA 1
ATOM 7224 C C . GLN A 1 933 ? -7.552 -11.897 43.176 1.00 88.88 933 GLN A C 1
ATOM 7226 O O . GLN A 1 933 ? -8.106 -10.931 43.687 1.00 88.88 933 GLN A O 1
ATOM 7231 N N . GLU A 1 934 ? -6.899 -11.812 42.005 1.00 85.31 934 GLU A N 1
ATOM 7232 C CA . GLU A 1 934 ? -6.723 -10.547 41.254 1.00 85.31 934 GLU A CA 1
ATOM 7233 C C . GLU A 1 934 ? -8.064 -9.865 40.920 1.00 85.31 934 GLU A C 1
ATOM 7235 O O . GLU A 1 934 ? -8.154 -8.641 40.935 1.00 85.31 934 GLU A O 1
ATOM 7240 N N . PHE A 1 935 ? -9.099 -10.658 40.644 1.00 90.62 935 PHE A N 1
ATOM 7241 C CA . PHE A 1 935 ? -10.494 -10.234 40.568 1.00 90.62 935 PHE A CA 1
ATOM 7242 C C . PHE A 1 935 ? -11.278 -10.919 41.689 1.00 90.62 935 PHE A C 1
ATOM 7244 O O . PHE A 1 935 ? -11.089 -12.120 41.903 1.00 90.62 935 PHE A O 1
ATOM 7251 N N . SER A 1 936 ? -12.181 -10.206 42.364 1.00 91.12 936 SER A N 1
ATOM 7252 C CA . SER A 1 936 ? -13.156 -10.824 43.261 1.00 91.12 936 SER A CA 1
ATOM 7253 C C . SER A 1 936 ? -14.427 -9.999 43.391 1.00 91.12 936 SER A C 1
ATOM 7255 O O . SER A 1 936 ? -14.381 -8.775 43.454 1.00 91.12 936 SER A O 1
ATOM 7257 N N . GLU A 1 937 ? -15.553 -10.700 43.486 1.00 90.88 937 GLU A N 1
ATOM 7258 C CA . GLU A 1 937 ? -16.877 -10.121 43.641 1.00 90.88 937 GLU A CA 1
ATOM 7259 C C . GLU A 1 937 ? -17.763 -11.031 44.504 1.00 90.88 937 GLU A C 1
ATOM 7261 O O . GLU A 1 937 ? -17.478 -12.217 44.697 1.00 90.88 937 GLU A O 1
ATOM 7266 N N . SER A 1 938 ? -18.834 -10.474 45.067 1.00 91.12 938 SER A N 1
ATOM 7267 C CA . SER A 1 938 ? -19.798 -11.216 45.876 1.00 91.12 938 SER A CA 1
ATOM 7268 C C . SER A 1 938 ? -21.201 -10.953 45.355 1.00 91.12 938 SER A C 1
ATOM 7270 O O . SER A 1 938 ? -21.689 -9.831 45.447 1.00 91.12 938 SER A O 1
ATOM 7272 N N . LEU A 1 939 ? -21.867 -11.996 44.869 1.00 89.19 939 LEU A N 1
ATOM 7273 C CA . LEU A 1 939 ? -23.227 -11.915 44.352 1.00 89.19 939 LEU A CA 1
ATOM 7274 C C . LEU A 1 939 ? -24.230 -12.297 45.448 1.00 89.19 939 LEU A C 1
ATOM 7276 O O . LEU A 1 939 ? -24.278 -13.465 45.856 1.00 89.19 939 LEU A O 1
ATOM 7280 N N . PRO A 1 940 ? -25.020 -11.347 45.978 1.00 86.25 940 PRO A N 1
ATOM 7281 C CA . PRO A 1 940 ? -26.089 -11.665 46.911 1.00 86.25 940 PRO A CA 1
ATOM 7282 C C . PRO A 1 940 ? -27.258 -12.318 46.168 1.00 86.25 940 PRO A C 1
ATOM 7284 O O . PRO A 1 940 ? -27.594 -11.924 45.059 1.00 86.25 940 PRO A O 1
ATOM 7287 N N . ARG A 1 941 ? -27.919 -13.288 46.807 1.00 84.94 941 ARG A N 1
ATOM 7288 C CA . ARG A 1 941 ? -29.052 -14.034 46.234 1.00 84.94 941 ARG A CA 1
ATOM 7289 C C . ARG A 1 941 ? -28.692 -14.713 44.908 1.00 84.94 941 ARG A C 1
ATOM 7291 O O . ARG A 1 941 ? -29.480 -14.668 43.981 1.00 84.94 941 ARG A O 1
ATOM 7298 N N . ALA A 1 942 ? -27.539 -15.366 44.818 1.00 87.25 942 ALA A N 1
ATOM 7299 C CA . ALA A 1 942 ? -27.113 -16.097 43.621 1.00 87.25 942 ALA A CA 1
ATOM 7300 C C . ALA A 1 942 ? -26.863 -17.583 43.923 1.00 87.25 942 ALA A C 1
ATOM 7302 O O . ALA A 1 942 ? -26.589 -17.956 45.070 1.00 87.25 942 ALA A O 1
ATOM 7303 N N . SER A 1 943 ? -26.959 -18.425 42.889 1.00 89.00 943 SER A N 1
ATOM 7304 C CA . SER A 1 943 ? -26.621 -19.853 42.941 1.00 89.00 943 SER A CA 1
ATOM 7305 C C . SER A 1 943 ? -25.310 -20.126 42.210 1.00 89.00 943 SER A C 1
ATOM 7307 O O . SER A 1 943 ? -25.097 -19.668 41.085 1.00 89.00 943 SER A O 1
ATOM 7309 N N . ILE A 1 944 ? -24.440 -20.929 42.818 1.00 90.75 944 ILE A N 1
ATOM 7310 C CA . ILE A 1 944 ? -23.177 -21.358 42.211 1.00 90.75 944 ILE A CA 1
ATOM 7311 C C . ILE A 1 944 ? -23.381 -22.204 40.941 1.00 90.75 944 ILE A C 1
ATOM 7313 O O . ILE A 1 944 ? -22.519 -22.212 40.062 1.00 90.75 944 ILE A O 1
ATOM 7317 N N . GLU A 1 945 ? -24.529 -22.874 40.806 1.00 88.56 945 GLU A N 1
ATOM 7318 C CA . GLU A 1 945 ? -24.890 -23.640 39.604 1.00 88.56 945 GLU A CA 1
ATOM 7319 C C . GLU A 1 945 ? -25.215 -22.723 38.413 1.00 88.56 945 GLU A C 1
ATOM 7321 O O . GLU A 1 945 ? -24.820 -23.010 37.277 1.00 88.56 945 GLU A O 1
ATOM 7326 N N . ASP A 1 946 ? -25.862 -21.583 38.668 1.00 88.62 946 ASP A N 1
ATOM 7327 C CA . ASP A 1 946 ? -26.183 -20.590 37.637 1.00 88.62 946 ASP A CA 1
ATOM 7328 C C . ASP A 1 946 ? -24.914 -19.887 37.143 1.00 88.62 946 ASP A C 1
ATOM 7330 O O . ASP A 1 946 ? -24.697 -19.748 35.935 1.00 88.62 946 ASP A O 1
ATOM 7334 N N . VAL A 1 947 ? -24.018 -19.537 38.075 1.00 90.00 947 VAL A N 1
ATOM 7335 C CA . VAL A 1 947 ? -22.673 -19.018 37.769 1.00 90.00 947 VAL A CA 1
ATOM 7336 C C . VAL A 1 947 ? -21.901 -20.013 36.900 1.00 90.00 947 VAL A C 1
ATOM 7338 O O . VAL A 1 947 ? -21.312 -19.631 35.888 1.00 90.00 947 VAL A O 1
ATOM 7341 N N . GLY A 1 948 ? -21.941 -21.303 37.248 1.00 88.50 948 GLY A N 1
ATOM 7342 C CA . GLY A 1 948 ? -21.338 -22.355 36.435 1.00 88.50 948 GLY A CA 1
ATOM 7343 C C . GLY A 1 948 ? -21.928 -22.417 35.025 1.00 88.50 948 GLY A C 1
ATOM 7344 O O . GLY A 1 948 ? -21.196 -22.437 34.041 1.00 88.50 948 GLY A O 1
ATOM 7345 N N . THR A 1 949 ? -23.249 -22.371 34.887 1.00 88.38 949 THR A N 1
ATOM 7346 C CA . THR A 1 949 ? -23.905 -22.447 33.572 1.00 88.38 949 THR A CA 1
ATOM 7347 C C . THR A 1 949 ? -23.493 -21.289 32.654 1.00 88.38 949 THR A C 1
ATOM 7349 O O . THR A 1 949 ? -23.220 -21.495 31.469 1.00 88.38 949 THR A O 1
ATOM 7352 N N . ILE A 1 950 ? -23.372 -20.078 33.202 1.00 90.31 950 ILE A N 1
ATOM 7353 C CA . ILE A 1 950 ? -22.967 -18.888 32.442 1.00 90.31 950 ILE A CA 1
ATOM 7354 C C . ILE A 1 950 ? -21.501 -18.959 32.012 1.00 90.31 950 ILE A C 1
ATOM 7356 O O . ILE A 1 950 ? -21.192 -18.685 30.850 1.00 90.31 950 ILE A O 1
ATOM 7360 N N . LEU A 1 951 ? -20.605 -19.365 32.915 1.00 91.25 951 LEU A N 1
ATOM 7361 C CA . LEU A 1 951 ? -19.188 -19.553 32.593 1.00 91.25 951 LEU A CA 1
ATOM 7362 C C . LEU A 1 951 ? -18.996 -20.642 31.521 1.00 91.25 951 LEU A C 1
ATOM 7364 O O . LEU A 1 951 ? -18.154 -20.507 30.634 1.00 91.25 951 LEU A O 1
ATOM 7368 N N . MET A 1 952 ? -19.811 -21.699 31.539 1.00 87.75 952 MET A N 1
ATOM 7369 C CA . MET A 1 952 ? -19.738 -22.765 30.537 1.00 87.75 952 MET A CA 1
ATOM 7370 C C . MET A 1 952 ? -20.167 -22.237 29.166 1.00 87.75 952 MET A C 1
ATOM 7372 O O . MET A 1 952 ? -19.503 -22.495 28.163 1.00 87.75 952 MET A O 1
ATOM 7376 N N . GLY A 1 953 ? -21.226 -21.420 29.133 1.00 84.00 953 GLY A N 1
ATOM 7377 C CA . GLY A 1 953 ? -21.699 -20.740 27.927 1.00 84.00 953 GLY A CA 1
ATOM 7378 C C . GLY A 1 953 ? -20.691 -19.756 27.319 1.00 84.00 953 GLY A C 1
ATOM 7379 O O . GLY A 1 953 ? -20.763 -19.483 26.123 1.00 84.00 953 GLY A O 1
ATOM 7380 N N . SER A 1 954 ? -19.726 -19.256 28.099 1.00 87.00 954 SER A N 1
ATOM 7381 C CA . SER A 1 954 ? -18.630 -18.398 27.616 1.00 87.00 954 SER A CA 1
ATOM 7382 C C . SER A 1 954 ? -17.326 -19.156 27.313 1.00 87.00 954 SER A C 1
ATOM 7384 O O . SER A 1 954 ? -16.293 -18.538 27.015 1.00 87.00 954 SER A O 1
ATOM 7386 N N . GLY A 1 955 ? -17.374 -20.494 27.330 1.00 87.94 955 GLY A N 1
ATOM 7387 C CA . GLY A 1 955 ? -16.282 -21.376 26.918 1.00 87.94 955 GLY A CA 1
ATOM 7388 C C . GLY A 1 955 ? -15.285 -21.735 28.023 1.00 87.94 955 GLY A C 1
ATOM 7389 O O . GLY A 1 955 ? -14.151 -22.095 27.703 1.00 87.94 955 GLY A O 1
ATOM 7390 N N . TYR A 1 956 ? -15.663 -21.619 29.300 1.00 90.75 956 TYR A N 1
ATOM 7391 C CA . TYR A 1 956 ? -14.857 -22.137 30.408 1.00 90.75 956 TYR A CA 1
ATOM 7392 C C . TYR A 1 956 ? -15.122 -23.633 30.635 1.00 90.75 956 TYR A C 1
ATOM 7394 O O . TYR A 1 956 ? -16.264 -24.090 30.609 1.00 90.75 956 TYR A O 1
ATOM 7402 N N . GLU A 1 957 ? -14.064 -24.394 30.920 1.00 88.50 957 GLU A N 1
ATOM 7403 C CA . GLU A 1 957 ? -14.174 -25.748 31.471 1.00 88.50 957 GLU A CA 1
ATOM 7404 C C . GLU A 1 957 ? -14.409 -25.656 32.980 1.00 88.50 957 GLU A C 1
ATOM 7406 O O . GLU A 1 957 ? -13.668 -24.950 33.665 1.00 88.50 957 GLU A O 1
ATOM 7411 N N . ILE A 1 958 ? -15.426 -26.352 33.501 1.00 88.62 958 ILE A N 1
ATOM 7412 C CA . ILE A 1 958 ? -15.922 -26.167 34.875 1.00 88.62 958 ILE A CA 1
ATOM 7413 C C . ILE A 1 958 ? -15.892 -27.466 35.662 1.00 88.62 958 ILE A C 1
ATOM 7415 O O . ILE A 1 958 ? -16.281 -28.525 35.176 1.00 88.62 958 ILE A O 1
ATOM 7419 N N . PHE A 1 959 ? -15.495 -27.341 36.921 1.00 88.69 959 PHE A N 1
ATOM 7420 C CA . PHE A 1 959 ? -15.480 -28.388 37.925 1.00 88.69 959 PHE A CA 1
ATOM 7421 C C . PHE A 1 959 ? -16.250 -27.879 39.142 1.00 88.69 959 PHE A C 1
ATOM 7423 O O . PHE A 1 959 ? -15.978 -26.786 39.639 1.00 88.69 959 PHE A O 1
ATOM 7430 N N . LEU A 1 960 ? -17.209 -28.663 39.629 1.00 85.12 960 LEU A N 1
ATOM 7431 C CA . LEU A 1 960 ? -18.092 -28.287 40.735 1.00 85.12 960 LEU A CA 1
ATOM 7432 C C . LEU A 1 960 ? -18.060 -29.395 41.792 1.00 85.12 960 LEU A C 1
ATOM 7434 O O . LEU A 1 960 ? -18.126 -30.576 41.453 1.00 85.12 960 LEU A O 1
ATOM 7438 N N . LYS A 1 961 ? -17.891 -29.030 43.067 1.00 83.50 961 LYS A N 1
ATOM 7439 C CA . LYS A 1 961 ? -17.824 -29.973 44.193 1.00 83.50 961 LYS A CA 1
ATOM 7440 C C . LYS A 1 961 ? -18.453 -29.351 45.441 1.00 83.50 961 LYS A C 1
ATOM 7442 O O . LYS A 1 961 ? -17.815 -28.560 46.137 1.00 83.50 961 LYS A O 1
ATOM 7447 N N . GLY A 1 962 ? -19.695 -29.736 45.740 1.00 84.69 962 GLY A N 1
ATOM 7448 C CA . GLY A 1 962 ? -20.464 -29.174 46.855 1.00 84.69 962 GLY A CA 1
ATOM 7449 C C . GLY A 1 962 ? -20.648 -27.657 46.692 1.00 84.69 962 GLY A C 1
ATOM 7450 O O . GLY A 1 962 ? -21.044 -27.228 45.613 1.00 84.69 962 GLY A O 1
ATOM 7451 N N . PRO A 1 963 ? -20.327 -26.829 47.706 1.00 89.50 963 PRO A N 1
ATOM 7452 C CA . PRO A 1 963 ? -20.448 -25.377 47.604 1.00 89.50 963 PRO A CA 1
ATOM 7453 C C . PRO A 1 963 ? -19.300 -24.717 46.821 1.00 89.50 963 PRO A C 1
ATOM 7455 O O . PRO A 1 963 ? -19.236 -23.496 46.799 1.00 89.50 963 PRO A O 1
ATOM 7458 N N . CYS A 1 964 ? -18.361 -25.464 46.227 1.00 91.25 964 CYS A N 1
ATOM 7459 C CA . CYS A 1 964 ? -17.168 -24.911 45.575 1.00 91.25 964 CYS A CA 1
ATOM 7460 C C . CYS A 1 964 ? -17.172 -25.139 44.055 1.00 91.25 964 CYS A C 1
ATOM 7462 O O . CYS A 1 964 ? -17.503 -26.228 43.583 1.00 91.25 964 CYS A O 1
ATOM 7464 N N . LEU A 1 965 ? -16.695 -24.148 43.301 1.00 93.00 965 LEU A N 1
ATOM 7465 C CA . LEU A 1 965 ? -16.539 -24.181 41.846 1.00 93.00 965 LEU A CA 1
ATOM 7466 C C . LEU A 1 965 ? -15.126 -23.746 41.448 1.00 93.00 965 LEU A C 1
ATOM 7468 O O . LEU A 1 965 ? -14.555 -22.826 42.033 1.00 93.00 965 LEU A O 1
ATOM 7472 N N . TYR A 1 966 ? -14.574 -24.410 40.436 1.00 92.81 966 TYR A N 1
ATOM 7473 C CA . TYR A 1 966 ? -13.353 -24.016 39.742 1.00 92.81 966 TYR A CA 1
ATOM 7474 C C . TYR A 1 966 ? -13.588 -24.056 38.234 1.00 92.81 966 TYR A C 1
ATOM 7476 O O . TYR A 1 966 ? -14.171 -25.014 37.730 1.00 92.81 966 TYR A O 1
ATOM 7484 N N . ALA A 1 967 ? -13.110 -23.051 37.509 1.00 91.12 967 ALA A N 1
ATOM 7485 C CA . ALA A 1 967 ? -13.216 -22.992 36.062 1.00 91.12 967 ALA A CA 1
ATOM 7486 C C . ALA A 1 967 ? -11.947 -22.433 35.411 1.00 91.12 967 ALA A C 1
ATOM 7488 O O . ALA A 1 967 ? -11.231 -21.631 36.013 1.00 91.12 967 ALA A O 1
ATOM 7489 N N . PHE A 1 968 ? -11.653 -22.831 34.172 1.00 91.00 968 PHE A N 1
ATOM 7490 C CA . PHE A 1 968 ? -10.542 -22.257 33.409 1.00 91.00 968 PHE A CA 1
ATOM 7491 C C . PHE A 1 968 ? -10.801 -22.192 31.900 1.00 91.00 968 PHE A C 1
ATOM 7493 O O . PHE A 1 968 ? -11.629 -22.921 31.363 1.00 91.00 968 PHE A O 1
ATOM 7500 N N . LYS A 1 969 ? -10.055 -21.322 31.212 1.00 89.38 969 LYS A N 1
ATOM 7501 C CA . LYS A 1 969 ? -10.105 -21.107 29.756 1.00 89.38 969 LYS A CA 1
ATOM 7502 C C . LYS A 1 969 ? -8.694 -20.842 29.222 1.00 89.38 969 LYS A C 1
ATOM 7504 O O . LYS A 1 969 ? -7.874 -20.265 29.936 1.00 89.38 969 LYS A O 1
ATOM 7509 N N . GLY A 1 970 ? -8.401 -21.280 27.993 1.00 85.94 970 GLY A N 1
ATOM 7510 C CA . GLY A 1 970 ? -7.191 -20.884 27.251 1.00 85.94 970 GLY A CA 1
ATOM 7511 C C . GLY A 1 970 ? -5.882 -21.621 27.579 1.00 85.94 970 GLY A C 1
ATOM 7512 O O . GLY A 1 970 ? -4.798 -21.044 27.495 1.00 85.94 970 GLY A O 1
ATOM 7513 N N . LEU A 1 971 ? -5.941 -22.918 27.904 1.00 82.81 971 LEU A N 1
ATOM 7514 C CA . LEU A 1 971 ? -4.751 -23.729 28.220 1.00 82.81 971 LEU A CA 1
ATOM 7515 C C . LEU A 1 971 ? -3.709 -23.778 27.076 1.00 82.81 971 LEU A C 1
ATOM 7517 O O . LEU A 1 971 ? -2.510 -23.880 27.343 1.00 82.81 971 LEU A O 1
ATOM 7521 N N . ALA A 1 972 ? -4.142 -23.661 25.815 1.00 80.00 972 ALA A N 1
ATOM 7522 C CA . ALA A 1 972 ? -3.272 -23.687 24.634 1.00 80.00 972 ALA A CA 1
ATOM 7523 C C . ALA A 1 972 ? -2.173 -22.605 24.662 1.00 80.00 972 ALA A C 1
ATOM 7525 O O . ALA A 1 972 ? -1.035 -22.883 24.282 1.00 80.00 972 ALA A O 1
ATOM 7526 N N . GLY A 1 973 ? -2.458 -21.420 25.216 1.00 79.44 973 GLY A N 1
ATOM 7527 C CA . GLY A 1 973 ? -1.475 -20.338 25.348 1.00 79.44 973 GLY A CA 1
ATOM 7528 C C . GLY A 1 973 ? -0.273 -20.682 26.238 1.00 79.44 973 GLY A C 1
ATOM 7529 O O . GLY A 1 973 ? 0.785 -20.064 26.128 1.00 79.44 973 GLY A O 1
ATOM 7530 N N . ARG A 1 974 ? -0.376 -21.713 27.095 1.00 83.44 974 ARG A N 1
ATOM 7531 C CA . ARG A 1 974 ? 0.757 -22.220 27.894 1.00 83.44 974 ARG A CA 1
ATOM 7532 C C . ARG A 1 974 ? 1.688 -23.153 27.120 1.00 83.44 974 ARG A C 1
ATOM 7534 O O . ARG A 1 974 ? 2.809 -23.360 27.570 1.00 83.44 974 ARG A O 1
ATOM 7541 N N . LEU A 1 975 ? 1.253 -23.708 25.985 1.00 83.88 975 LEU A N 1
ATOM 7542 C CA . LEU A 1 975 ? 2.080 -24.573 25.131 1.00 83.88 975 LEU A CA 1
ATOM 7543 C C . LEU A 1 975 ? 2.955 -23.774 24.156 1.00 83.88 975 LEU A C 1
ATOM 7545 O O . LEU A 1 975 ? 3.959 -24.296 23.674 1.00 83.88 975 LEU A O 1
ATOM 7549 N N . ALA A 1 976 ? 2.611 -22.510 23.897 1.00 85.75 976 ALA A N 1
ATOM 7550 C CA . ALA A 1 976 ? 3.298 -21.671 22.920 1.00 85.75 976 ALA A CA 1
ATOM 7551 C C . ALA A 1 976 ? 4.823 -21.545 23.134 1.00 85.75 976 ALA A C 1
ATOM 7553 O O . ALA A 1 976 ? 5.548 -21.743 22.160 1.00 85.75 976 ALA A O 1
ATOM 7554 N N . PRO A 1 977 ? 5.359 -21.327 24.357 1.00 86.38 977 PRO A N 1
ATOM 7555 C CA . PRO A 1 977 ? 6.812 -21.234 24.558 1.00 86.38 977 PRO A CA 1
ATOM 7556 C C . PRO A 1 977 ? 7.581 -22.507 24.170 1.00 86.38 977 PRO A C 1
ATOM 7558 O O . PRO A 1 977 ? 8.697 -22.430 23.665 1.00 86.38 977 PRO A O 1
ATOM 7561 N N . ILE A 1 978 ? 6.975 -23.687 24.353 1.00 90.12 978 ILE A N 1
ATOM 7562 C CA . ILE A 1 978 ? 7.565 -24.964 23.918 1.00 90.12 978 ILE A CA 1
ATOM 7563 C C . ILE A 1 978 ? 7.633 -25.007 22.387 1.00 90.12 978 ILE A C 1
ATOM 7565 O O . ILE A 1 978 ? 8.640 -25.425 21.818 1.00 90.12 978 ILE A O 1
ATOM 7569 N N . GLY A 1 979 ? 6.570 -24.544 21.727 1.00 89.69 979 GLY A N 1
ATOM 7570 C CA . GLY A 1 979 ? 6.502 -24.436 20.274 1.00 89.69 979 GLY A CA 1
ATOM 7571 C C . GLY A 1 979 ? 7.568 -23.506 19.688 1.00 89.69 979 GLY A C 1
ATOM 7572 O O . GLY A 1 979 ? 8.224 -23.879 18.718 1.00 89.69 979 GLY A O 1
ATOM 7573 N N . VAL A 1 980 ? 7.811 -22.358 20.329 1.00 90.81 980 VAL A N 1
ATOM 7574 C CA . VAL A 1 980 ? 8.865 -21.407 19.933 1.00 90.81 980 VAL A CA 1
ATOM 7575 C C . VAL A 1 980 ? 10.252 -22.055 19.992 1.00 90.81 980 VAL A C 1
ATOM 7577 O O . VAL A 1 980 ? 11.024 -21.933 19.045 1.00 90.81 980 VAL A O 1
ATOM 7580 N N . HIS A 1 981 ? 10.570 -22.806 21.052 1.00 92.06 981 HIS A N 1
ATOM 7581 C CA . HIS A 1 981 ? 11.866 -23.487 21.145 1.00 92.06 981 HIS A CA 1
ATOM 7582 C C . HIS A 1 981 ? 12.046 -24.555 20.059 1.00 92.06 981 HIS A C 1
ATOM 7584 O O . HIS A 1 981 ? 13.121 -24.656 19.474 1.00 92.06 981 HIS A O 1
ATOM 7590 N N . ILE A 1 982 ? 11.001 -25.333 19.754 1.00 92.75 982 ILE A N 1
ATOM 7591 C CA . ILE A 1 982 ? 11.040 -26.317 18.659 1.00 92.75 982 ILE A CA 1
ATOM 7592 C C . ILE A 1 982 ? 11.280 -25.614 17.319 1.00 92.75 982 ILE A C 1
ATOM 7594 O O . ILE A 1 982 ? 12.104 -26.069 16.529 1.00 92.75 982 ILE A O 1
ATOM 7598 N N . ALA A 1 983 ? 10.601 -24.492 17.081 1.00 94.62 983 ALA A N 1
ATOM 7599 C CA . ALA A 1 983 ? 10.765 -23.699 15.871 1.00 94.62 983 ALA A CA 1
ATOM 7600 C C . ALA A 1 983 ? 12.203 -23.170 15.715 1.00 94.62 983 ALA A C 1
ATOM 7602 O O . ALA A 1 983 ? 12.804 -23.333 14.654 1.00 94.62 983 ALA A O 1
ATOM 7603 N N . MET A 1 984 ? 12.791 -22.622 16.784 1.00 91.25 984 MET A N 1
ATOM 7604 C CA . MET A 1 984 ? 14.187 -22.164 16.782 1.00 91.25 984 MET A CA 1
ATOM 7605 C C . MET A 1 984 ? 15.174 -23.307 16.516 1.00 91.25 984 MET A C 1
ATOM 7607 O O . MET A 1 984 ? 16.101 -23.143 15.726 1.00 91.25 984 MET A O 1
ATOM 7611 N N . LEU A 1 985 ? 14.952 -24.485 17.111 1.00 94.00 985 LEU A N 1
ATOM 7612 C CA . LEU A 1 985 ? 15.785 -25.667 16.867 1.00 94.00 985 LEU A CA 1
ATOM 7613 C C . LEU A 1 985 ? 15.726 -26.129 15.404 1.00 94.00 985 LEU A C 1
ATOM 7615 O O . LEU A 1 985 ? 16.753 -26.530 14.862 1.00 94.00 985 LEU A O 1
ATOM 7619 N N . LEU A 1 986 ? 14.559 -26.051 14.756 1.00 93.75 986 LEU A N 1
ATOM 7620 C CA . LEU A 1 986 ? 14.416 -26.355 13.329 1.00 93.75 986 LEU A CA 1
ATOM 7621 C C . LEU A 1 986 ? 15.172 -25.348 12.456 1.00 93.75 986 LEU A C 1
ATOM 7623 O O . LEU A 1 986 ? 15.913 -25.762 11.569 1.00 93.75 986 LEU A O 1
ATOM 7627 N N . ILE A 1 987 ? 15.041 -24.046 12.732 1.00 94.38 987 ILE A N 1
ATOM 7628 C CA . ILE A 1 987 ? 15.759 -22.991 11.996 1.00 94.38 987 ILE A CA 1
ATOM 7629 C C . ILE A 1 987 ? 17.271 -23.203 12.099 1.00 94.38 987 ILE A C 1
ATOM 7631 O O . ILE A 1 987 ? 17.968 -23.201 11.087 1.00 94.38 987 ILE A O 1
ATOM 7635 N N . MET A 1 988 ? 17.778 -23.445 13.308 1.00 92.94 988 MET A N 1
ATOM 7636 C CA . MET A 1 988 ? 19.204 -23.677 13.533 1.00 92.94 988 MET A CA 1
ATOM 7637 C C . MET A 1 988 ? 19.688 -24.960 12.852 1.00 92.94 988 MET A C 1
ATOM 7639 O O . MET A 1 988 ? 20.704 -24.935 12.166 1.00 92.94 988 MET A O 1
ATOM 7643 N N . ALA A 1 989 ? 18.950 -26.067 12.985 1.00 91.12 989 ALA A N 1
ATOM 7644 C CA . ALA A 1 989 ? 19.307 -27.329 12.341 1.00 91.12 989 ALA A CA 1
ATOM 7645 C C . ALA A 1 989 ? 19.318 -27.213 10.809 1.00 91.12 989 ALA A C 1
ATOM 7647 O O . ALA A 1 989 ? 20.238 -27.714 10.165 1.00 91.12 989 ALA A O 1
ATOM 7648 N N . GLY A 1 990 ? 18.329 -26.526 10.229 1.00 91.81 990 GLY A N 1
ATOM 7649 C CA . GLY A 1 990 ? 18.281 -26.246 8.797 1.00 91.81 990 GLY A CA 1
ATOM 7650 C C . GLY A 1 990 ? 19.440 -25.358 8.342 1.00 91.81 990 GLY A C 1
ATOM 7651 O O . GLY A 1 990 ? 20.120 -25.692 7.379 1.00 91.81 990 GLY A O 1
ATOM 7652 N N . GLY A 1 991 ? 19.738 -24.280 9.073 1.00 89.81 991 GLY A N 1
ATOM 7653 C CA . GLY A 1 991 ? 20.878 -23.408 8.780 1.00 89.81 991 GLY A CA 1
ATOM 7654 C C . GLY A 1 991 ? 22.218 -24.149 8.824 1.00 89.81 991 GLY A C 1
ATOM 7655 O O . GLY A 1 991 ? 23.012 -24.034 7.893 1.00 89.81 991 GLY A O 1
ATOM 7656 N N . THR A 1 992 ? 22.442 -24.974 9.852 1.00 89.81 992 THR A N 1
ATOM 7657 C CA . THR A 1 992 ? 23.636 -25.827 9.960 1.00 89.81 992 THR A CA 1
ATOM 7658 C C . THR A 1 992 ? 23.723 -26.846 8.823 1.00 89.81 992 THR A C 1
ATOM 7660 O O . THR A 1 992 ? 24.807 -27.066 8.289 1.00 89.81 992 THR A O 1
ATOM 7663 N N . LEU A 1 993 ? 22.599 -27.451 8.424 1.00 89.25 993 LEU A N 1
ATOM 7664 C CA . LEU A 1 993 ? 22.576 -28.403 7.313 1.00 89.25 993 LEU A CA 1
ATOM 7665 C C . LEU A 1 993 ? 22.939 -27.734 5.980 1.00 89.25 993 LEU A C 1
ATOM 7667 O O . LEU A 1 993 ? 23.711 -28.309 5.219 1.00 89.25 993 LEU A O 1
ATOM 7671 N N . SER A 1 994 ? 22.441 -26.522 5.715 1.00 88.75 994 SER A N 1
ATOM 7672 C CA . SER A 1 994 ? 22.860 -25.748 4.538 1.00 88.75 994 SER A CA 1
ATOM 7673 C C . SER A 1 994 ? 24.341 -25.361 4.618 1.00 88.75 994 SER A C 1
ATOM 7675 O O . SER A 1 994 ? 25.092 -25.621 3.689 1.00 88.75 994 SER A O 1
ATOM 7677 N N . ALA A 1 995 ? 24.816 -24.826 5.747 1.00 85.31 995 ALA A N 1
ATOM 7678 C CA . ALA A 1 995 ? 26.220 -24.422 5.882 1.00 85.31 995 ALA A CA 1
ATOM 7679 C C . ALA A 1 995 ? 27.211 -25.578 5.638 1.00 85.31 995 ALA A C 1
ATOM 7681 O O . ALA A 1 995 ? 28.291 -25.363 5.095 1.00 85.31 995 ALA A O 1
ATOM 7682 N N . LEU A 1 996 ? 26.848 -26.808 6.021 1.00 87.06 996 LEU A N 1
ATOM 7683 C CA . LEU A 1 996 ? 27.728 -27.974 5.917 1.00 87.06 996 LEU A CA 1
ATOM 7684 C C . LEU A 1 996 ? 27.541 -28.820 4.653 1.00 87.06 996 LEU A C 1
ATOM 7686 O O . LEU A 1 996 ? 28.443 -29.595 4.330 1.00 87.06 996 LEU A O 1
ATOM 7690 N N . GLY A 1 997 ? 26.386 -28.726 3.990 1.00 87.56 997 GLY A N 1
ATOM 7691 C CA . GLY A 1 997 ? 25.981 -29.640 2.916 1.00 87.56 997 GLY A CA 1
ATOM 7692 C C . GLY A 1 997 ? 25.589 -28.975 1.596 1.00 87.56 997 GLY A C 1
ATOM 7693 O O . GLY A 1 997 ? 25.054 -29.666 0.730 1.00 87.56 997 GLY A O 1
ATOM 7694 N N . SER A 1 998 ? 25.788 -27.663 1.453 1.00 89.00 998 SER A N 1
ATOM 7695 C CA . SER A 1 998 ? 25.448 -26.922 0.235 1.00 89.00 998 SER A CA 1
ATOM 7696 C C . SER A 1 998 ? 26.524 -27.011 -0.859 1.00 89.00 998 SER A C 1
ATOM 7698 O O . SER A 1 998 ? 27.692 -27.320 -0.622 1.00 89.00 998 SER A O 1
ATOM 7700 N N . PHE A 1 999 ? 26.109 -26.696 -2.086 1.00 90.88 999 PHE A N 1
ATOM 7701 C CA . PHE A 1 999 ? 26.994 -26.490 -3.235 1.00 90.88 999 PHE A CA 1
ATOM 7702 C C . PHE A 1 999 ? 26.712 -25.125 -3.861 1.00 90.88 999 PHE A C 1
ATOM 7704 O O . PHE A 1 999 ? 25.551 -24.707 -3.907 1.00 90.88 999 PHE A O 1
ATOM 7711 N N . LYS A 1 1000 ? 27.748 -24.446 -4.363 1.00 90.50 1000 LYS A N 1
ATOM 7712 C CA . LYS A 1 1000 ? 27.621 -23.170 -5.081 1.00 90.50 1000 LYS A CA 1
ATOM 7713 C C . LYS A 1 1000 ? 28.607 -23.105 -6.250 1.00 90.50 1000 LYS A C 1
ATOM 7715 O O . LYS A 1 1000 ? 29.717 -23.615 -6.147 1.00 90.50 1000 LYS A O 1
ATOM 7720 N N . GLY A 1 1001 ? 28.211 -22.452 -7.336 1.00 89.62 1001 GLY A N 1
ATOM 7721 C CA . GLY A 1 1001 ? 29.085 -22.121 -8.457 1.00 89.62 1001 GLY A CA 1
ATOM 7722 C C . GLY A 1 1001 ? 28.486 -21.029 -9.337 1.00 89.62 1001 GLY A C 1
ATOM 7723 O O . GLY A 1 1001 ? 27.275 -20.819 -9.307 1.00 89.62 1001 GLY A O 1
ATOM 7724 N N . SER A 1 1002 ? 29.327 -20.356 -10.118 1.00 92.00 1002 SER A N 1
ATOM 7725 C CA . SER A 1 1002 ? 28.918 -19.305 -11.056 1.00 92.00 1002 SER A CA 1
ATOM 7726 C C . SER A 1 1002 ? 29.565 -19.553 -12.413 1.00 92.00 1002 SER A C 1
ATOM 7728 O O . SER A 1 1002 ? 30.738 -19.922 -12.482 1.00 92.00 1002 SER A O 1
ATOM 7730 N N . VAL A 1 1003 ? 28.817 -19.356 -13.496 1.00 93.50 1003 VAL A N 1
ATOM 7731 C CA . VAL A 1 1003 ? 29.307 -19.549 -14.866 1.00 93.50 1003 VAL A CA 1
ATOM 7732 C C . VAL A 1 1003 ? 28.678 -18.532 -15.813 1.00 93.50 1003 VAL A C 1
ATOM 7734 O O . VAL A 1 1003 ? 27.492 -18.235 -15.710 1.00 93.50 1003 VAL A O 1
ATOM 7737 N N . THR A 1 1004 ? 29.456 -18.018 -16.766 1.00 91.94 1004 THR A N 1
ATOM 7738 C CA . THR A 1 1004 ? 28.941 -17.161 -17.844 1.00 91.94 1004 THR A CA 1
ATOM 7739 C C . THR A 1 1004 ? 28.964 -17.929 -19.153 1.00 91.94 1004 THR A C 1
ATOM 7741 O O . THR A 1 1004 ? 30.032 -18.327 -19.617 1.00 91.94 1004 THR A O 1
ATOM 7744 N N . VAL A 1 1005 ? 27.792 -18.138 -19.753 1.00 93.06 1005 VAL A N 1
ATOM 7745 C CA . VAL A 1 1005 ? 27.628 -19.016 -20.918 1.00 93.06 1005 VAL A CA 1
ATOM 7746 C C . VAL A 1 1005 ? 26.975 -18.253 -22.075 1.00 93.06 1005 VAL A C 1
ATOM 7748 O O . VAL A 1 1005 ? 25.873 -17.719 -21.911 1.00 93.06 1005 VAL A O 1
ATOM 7751 N N . PRO A 1 1006 ? 27.636 -18.175 -23.245 1.00 91.50 1006 PRO A N 1
ATOM 7752 C CA . PRO A 1 1006 ? 27.045 -17.650 -24.473 1.00 91.50 1006 PRO A CA 1
ATOM 7753 C C . PRO A 1 1006 ? 25.782 -18.398 -24.895 1.00 91.50 1006 PRO A C 1
ATOM 7755 O O . PRO A 1 1006 ? 25.692 -19.617 -24.740 1.00 91.50 1006 PRO A O 1
ATOM 7758 N N . GLN A 1 1007 ? 24.829 -17.680 -25.495 1.00 91.00 1007 GLN A N 1
ATOM 7759 C CA . GLN A 1 1007 ? 23.668 -18.322 -26.110 1.00 91.00 1007 GLN A CA 1
ATOM 7760 C C . GLN A 1 1007 ? 24.101 -19.358 -27.164 1.00 91.00 1007 GLN A C 1
ATOM 7762 O O . GLN A 1 1007 ? 25.021 -19.126 -27.952 1.00 91.00 1007 GLN A O 1
ATOM 7767 N N . GLY A 1 1008 ? 23.426 -20.504 -27.172 1.00 87.56 1008 GLY A N 1
ATOM 7768 C CA . GLY A 1 1008 ? 23.698 -21.647 -28.037 1.00 87.56 1008 GLY A CA 1
ATOM 7769 C C . GLY A 1 1008 ? 24.720 -22.652 -27.494 1.00 87.56 1008 GLY A C 1
ATOM 7770 O O . GLY A 1 1008 ? 24.990 -23.634 -28.183 1.00 87.56 1008 GLY A O 1
ATOM 7771 N N . LEU A 1 1009 ? 25.284 -22.450 -26.297 1.00 91.50 1009 LEU A N 1
ATOM 7772 C CA . LEU A 1 1009 ? 26.260 -23.368 -25.694 1.00 91.50 1009 LEU A CA 1
ATOM 7773 C C . LEU A 1 1009 ? 25.697 -24.156 -24.504 1.00 91.50 1009 LEU A C 1
ATOM 7775 O O . LEU A 1 1009 ? 24.677 -23.791 -23.913 1.00 91.50 1009 LEU A O 1
ATOM 7779 N N . ASN A 1 1010 ? 26.402 -25.242 -24.173 1.00 92.81 1010 ASN A N 1
ATOM 7780 C CA . ASN A 1 1010 ? 26.066 -26.174 -23.099 1.00 92.81 1010 ASN A CA 1
ATOM 7781 C C . ASN A 1 1010 ? 27.143 -26.173 -22.019 1.00 92.81 1010 ASN A C 1
ATOM 7783 O O . ASN A 1 1010 ? 28.320 -25.944 -22.305 1.00 92.81 1010 ASN A O 1
ATOM 7787 N N . PHE A 1 1011 ? 26.747 -26.510 -20.798 1.00 94.06 1011 PHE A N 1
ATOM 7788 C CA . PHE A 1 1011 ? 27.658 -26.863 -19.714 1.00 94.06 1011 PHE A CA 1
ATOM 7789 C C . PHE A 1 1011 ? 27.012 -27.901 -18.793 1.00 94.06 1011 PHE A C 1
ATOM 7791 O O . PHE A 1 1011 ? 25.788 -28.003 -18.724 1.00 94.06 1011 PHE A O 1
ATOM 7798 N N . VAL A 1 1012 ? 27.822 -28.669 -18.067 1.00 92.50 1012 VAL A N 1
ATOM 7799 C CA . VAL A 1 1012 ? 27.326 -29.641 -17.084 1.00 92.50 1012 VAL A CA 1
ATOM 7800 C C . VAL A 1 1012 ? 27.252 -28.976 -15.712 1.00 92.50 1012 VAL A C 1
ATOM 7802 O O . VAL A 1 1012 ? 28.198 -28.314 -15.285 1.00 92.50 1012 VAL A O 1
ATOM 7805 N N . ALA A 1 1013 ? 26.133 -29.147 -15.000 1.00 90.38 1013 ALA A N 1
ATOM 7806 C CA . ALA A 1 1013 ? 25.911 -28.490 -13.708 1.00 90.38 1013 ALA A CA 1
ATOM 7807 C C . ALA A 1 1013 ? 27.002 -28.824 -12.669 1.00 90.38 1013 ALA A C 1
ATOM 7809 O O . ALA A 1 1013 ? 27.455 -27.947 -11.931 1.00 90.38 1013 ALA A O 1
ATOM 7810 N N . GLY A 1 1014 ? 27.447 -30.082 -12.631 1.00 87.12 1014 GLY A N 1
ATOM 7811 C CA . GLY A 1 1014 ? 28.478 -30.575 -11.719 1.00 87.12 1014 GLY A CA 1
ATOM 7812 C C . GLY A 1 1014 ? 29.875 -29.996 -11.954 1.00 87.12 1014 GLY A C 1
ATOM 7813 O O . GLY A 1 1014 ? 30.636 -29.902 -10.998 1.00 87.12 1014 GLY A O 1
ATOM 7814 N N . ASP A 1 1015 ? 30.191 -29.546 -13.172 1.00 89.06 1015 ASP A N 1
ATOM 7815 C CA . ASP A 1 1015 ? 31.487 -28.918 -13.476 1.00 89.06 1015 ASP A CA 1
ATOM 7816 C C . ASP A 1 1015 ? 31.588 -27.500 -12.890 1.00 89.06 1015 ASP A C 1
ATOM 7818 O O . ASP A 1 1015 ? 32.682 -26.983 -12.669 1.00 89.06 1015 ASP A O 1
ATOM 7822 N N . VAL A 1 1016 ? 30.437 -26.871 -12.630 1.00 89.56 1016 VAL A N 1
ATOM 7823 C CA . VAL A 1 1016 ? 30.334 -25.515 -12.074 1.00 89.56 1016 VAL A CA 1
ATOM 7824 C C . VAL A 1 1016 ? 30.169 -25.544 -10.552 1.00 89.56 1016 VAL A C 1
ATOM 7826 O O . VAL A 1 1016 ? 30.678 -24.666 -9.859 1.00 89.56 1016 VAL A O 1
ATOM 7829 N N . LEU A 1 1017 ? 29.451 -26.534 -10.013 1.00 89.62 1017 LEU A N 1
ATOM 7830 C CA . LEU A 1 1017 ? 29.091 -26.612 -8.594 1.00 89.62 1017 LEU A CA 1
ATOM 7831 C C . LEU A 1 1017 ? 30.243 -27.121 -7.709 1.00 89.62 1017 LEU A C 1
ATOM 7833 O O . LEU A 1 1017 ? 30.545 -28.312 -7.677 1.00 89.62 1017 LEU A O 1
ATOM 7837 N N . GLY A 1 1018 ? 30.809 -26.230 -6.891 1.00 86.38 1018 GLY A N 1
ATOM 7838 C CA . GLY A 1 1018 ? 31.779 -26.569 -5.847 1.00 86.38 1018 GLY A CA 1
ATOM 7839 C C . GLY A 1 1018 ? 31.118 -26.862 -4.488 1.00 86.38 1018 GLY A C 1
ATOM 7840 O O . GLY A 1 1018 ? 30.118 -26.222 -4.142 1.00 86.38 1018 GLY A O 1
ATOM 7841 N N . PRO A 1 1019 ? 31.642 -27.814 -3.688 1.00 86.56 1019 PRO A N 1
ATOM 7842 C CA . PRO A 1 1019 ? 31.138 -28.083 -2.341 1.00 86.56 1019 PRO A CA 1
ATOM 7843 C C . PRO A 1 1019 ? 31.491 -26.937 -1.385 1.00 86.56 1019 PRO A C 1
ATOM 7845 O O . PRO A 1 1019 ? 32.637 -26.496 -1.350 1.00 86.56 1019 PRO A O 1
ATOM 7848 N N . THR A 1 1020 ? 30.536 -26.485 -0.566 1.00 77.62 1020 THR A N 1
ATOM 7849 C CA . THR A 1 1020 ? 30.790 -25.425 0.432 1.00 77.62 1020 THR A CA 1
ATOM 7850 C C . THR A 1 1020 ? 31.106 -25.973 1.824 1.00 77.62 1020 THR A C 1
ATOM 7852 O O . THR A 1 1020 ? 31.624 -25.246 2.663 1.00 77.62 1020 THR A O 1
ATOM 7855 N N . GLY A 1 1021 ? 30.809 -27.248 2.091 1.00 75.75 1021 GLY A N 1
ATOM 7856 C CA . GLY A 1 1021 ? 31.073 -27.881 3.386 1.00 75.75 1021 GLY A CA 1
ATOM 7857 C C . GLY A 1 1021 ? 31.394 -29.373 3.293 1.00 75.75 1021 GLY A C 1
ATOM 7858 O O . GLY A 1 1021 ? 31.229 -30.007 2.253 1.00 75.75 1021 GLY A O 1
ATOM 7859 N N . PHE A 1 1022 ? 31.851 -29.963 4.398 1.00 80.12 1022 PHE A N 1
ATOM 7860 C CA . PHE A 1 1022 ? 32.347 -31.347 4.425 1.00 80.12 1022 PHE A CA 1
ATOM 7861 C C . PHE A 1 1022 ? 31.253 -32.434 4.394 1.00 80.12 1022 PHE A C 1
ATOM 7863 O O . PHE A 1 1022 ? 31.579 -33.608 4.230 1.00 80.12 1022 PHE A O 1
ATOM 7870 N N . LEU A 1 1023 ? 29.973 -32.077 4.577 1.00 81.94 1023 LEU A N 1
ATOM 7871 C CA . LEU A 1 1023 ? 28.828 -32.995 4.432 1.00 81.94 1023 LEU A CA 1
ATOM 7872 C C . LEU A 1 1023 ? 28.206 -32.939 3.028 1.00 81.94 1023 LEU A C 1
ATOM 7874 O O . LEU A 1 1023 ? 27.210 -33.617 2.769 1.00 81.94 1023 LEU A O 1
ATOM 7878 N N . SER A 1 1024 ? 28.777 -32.138 2.130 1.00 85.50 1024 SER A N 1
ATOM 7879 C CA . SER A 1 1024 ? 28.289 -31.969 0.763 1.00 85.50 1024 SER A CA 1
ATOM 7880 C C . SER A 1 1024 ? 28.526 -33.258 -0.021 1.00 85.50 1024 SER A C 1
ATOM 7882 O O . SER A 1 1024 ? 29.665 -33.682 -0.215 1.00 85.50 1024 SER A O 1
ATOM 7884 N N . SER A 1 1025 ? 27.446 -33.898 -0.465 1.00 83.38 1025 SER A N 1
ATOM 7885 C CA . SER A 1 1025 ? 27.498 -35.077 -1.334 1.00 83.38 1025 SER A CA 1
ATOM 7886 C C . SER A 1 1025 ? 26.747 -34.773 -2.631 1.00 83.38 1025 SER A C 1
ATOM 7888 O O . SER A 1 1025 ? 25.596 -34.338 -2.561 1.00 83.38 1025 SER A O 1
ATOM 7890 N N . PRO A 1 1026 ? 27.391 -34.919 -3.804 1.00 82.94 1026 PRO A N 1
ATOM 7891 C CA . PRO A 1 1026 ? 26.742 -34.625 -5.074 1.00 82.94 1026 PRO A CA 1
ATOM 7892 C C . PRO A 1 1026 ? 25.638 -35.652 -5.347 1.00 82.94 1026 PRO A C 1
ATOM 7894 O O . PRO A 1 1026 ? 25.785 -36.836 -5.037 1.00 82.94 1026 PRO A O 1
ATOM 7897 N N . ASN A 1 1027 ? 24.532 -35.185 -5.924 1.00 82.19 1027 ASN A N 1
ATOM 7898 C CA . ASN A 1 1027 ? 23.418 -36.030 -6.356 1.00 82.19 1027 ASN A CA 1
ATOM 7899 C C . ASN A 1 1027 ? 23.556 -36.383 -7.851 1.00 82.19 1027 ASN A C 1
ATOM 7901 O O . ASN A 1 1027 ? 24.280 -35.709 -8.580 1.00 82.19 1027 ASN A O 1
ATOM 7905 N N . GLU A 1 1028 ? 22.827 -37.394 -8.329 1.00 83.50 1028 GLU A N 1
ATOM 7906 C CA . GLU A 1 1028 ? 22.799 -37.793 -9.747 1.00 83.50 1028 GLU A CA 1
ATOM 7907 C C . GLU A 1 1028 ? 22.405 -36.635 -10.680 1.00 83.50 1028 GLU A C 1
ATOM 7909 O O . GLU A 1 1028 ? 22.930 -36.537 -11.790 1.00 83.50 1028 GLU A O 1
ATOM 7914 N N . ASP A 1 1029 ? 21.574 -35.705 -10.197 1.00 84.75 1029 ASP A N 1
ATOM 7915 C CA . ASP A 1 1029 ? 21.141 -34.505 -10.924 1.00 84.75 1029 ASP A CA 1
ATOM 7916 C C . ASP A 1 1029 ? 22.289 -33.535 -11.272 1.00 84.75 1029 ASP A C 1
ATOM 7918 O O . ASP A 1 1029 ? 22.121 -32.668 -12.129 1.00 84.75 1029 ASP A O 1
ATOM 7922 N N . PHE A 1 1030 ? 23.477 -33.675 -10.669 1.00 86.69 1030 PHE A N 1
ATOM 7923 C CA . PHE A 1 1030 ? 24.652 -32.861 -11.020 1.00 86.69 1030 PHE A CA 1
ATOM 7924 C C . PHE A 1 1030 ? 25.185 -33.193 -12.420 1.00 86.69 1030 PHE A C 1
ATOM 7926 O O . PHE A 1 1030 ? 25.845 -32.361 -13.036 1.00 86.69 1030 PHE A O 1
ATOM 7933 N N . ASN A 1 1031 ? 24.849 -34.368 -12.957 1.00 88.06 1031 ASN A N 1
ATOM 7934 C CA . ASN A 1 1031 ? 25.203 -34.760 -14.321 1.00 88.06 1031 ASN A CA 1
ATOM 7935 C C . ASN A 1 1031 ? 24.239 -34.193 -15.380 1.00 88.06 1031 ASN A C 1
ATOM 7937 O O . ASN A 1 1031 ? 24.270 -34.617 -16.532 1.00 88.06 1031 ASN A O 1
ATOM 7941 N N . THR A 1 1032 ? 23.349 -33.271 -15.002 1.00 90.06 1032 THR A N 1
ATOM 7942 C CA . THR A 1 1032 ? 22.428 -32.627 -15.942 1.00 90.06 1032 THR A CA 1
ATOM 7943 C C . THR A 1 1032 ? 23.186 -31.624 -16.810 1.00 90.06 1032 THR A C 1
ATOM 7945 O O . THR A 1 1032 ? 23.893 -30.751 -16.297 1.00 90.06 1032 THR A O 1
ATOM 7948 N N . GLU A 1 1033 ? 23.015 -31.733 -18.125 1.00 93.56 1033 GLU A N 1
ATOM 7949 C CA . GLU A 1 1033 ? 23.551 -30.781 -19.094 1.00 93.56 1033 GLU A CA 1
ATOM 7950 C C . GLU A 1 1033 ? 22.563 -29.619 -19.263 1.00 93.56 1033 GLU A C 1
ATOM 7952 O O . GLU A 1 1033 ? 21.368 -29.820 -19.483 1.00 93.56 1033 GLU A O 1
ATOM 7957 N N . ILE A 1 1034 ? 23.053 -28.391 -19.124 1.00 95.06 1034 ILE A N 1
ATOM 7958 C CA . ILE A 1 1034 ? 22.275 -27.159 -19.225 1.00 95.06 1034 ILE A CA 1
ATOM 7959 C C . ILE A 1 1034 ? 22.657 -26.463 -20.527 1.00 95.06 1034 ILE A C 1
ATOM 7961 O O . ILE A 1 1034 ? 23.807 -26.067 -20.714 1.00 95.06 1034 ILE A O 1
ATOM 7965 N N . HIS A 1 1035 ? 21.679 -26.278 -21.407 1.00 95.38 1035 HIS A N 1
ATOM 7966 C CA . HIS A 1 1035 ? 21.806 -25.507 -22.637 1.00 95.38 1035 HIS A CA 1
ATOM 7967 C C . HIS A 1 1035 ? 21.210 -24.112 -22.459 1.00 95.38 1035 HIS A C 1
ATOM 7969 O O . HIS A 1 1035 ? 20.057 -23.970 -22.038 1.00 95.38 1035 HIS A O 1
ATOM 7975 N N . VAL A 1 1036 ? 21.968 -23.083 -22.836 1.00 95.75 1036 VAL A N 1
ATOM 7976 C CA . VAL A 1 1036 ? 21.465 -21.707 -22.912 1.00 95.75 1036 VAL A CA 1
ATOM 7977 C C . VAL A 1 1036 ? 20.873 -21.483 -24.297 1.00 95.75 1036 VAL A C 1
ATOM 7979 O O . VAL A 1 1036 ? 21.600 -21.188 -25.239 1.00 95.75 1036 VAL A O 1
ATOM 7982 N N . ASN A 1 1037 ? 19.550 -21.595 -24.436 1.00 93.00 1037 ASN A N 1
ATOM 7983 C CA . ASN A 1 1037 ? 18.873 -21.421 -25.724 1.00 93.00 1037 ASN A CA 1
ATOM 7984 C C . ASN A 1 1037 ? 19.001 -19.979 -26.229 1.00 93.00 1037 ASN A C 1
ATOM 7986 O O . ASN A 1 1037 ? 19.307 -19.739 -27.396 1.00 93.00 1037 ASN A O 1
ATOM 7990 N N . ARG A 1 1038 ? 18.716 -19.009 -25.353 1.00 90.62 1038 ARG A N 1
ATOM 7991 C CA . ARG A 1 1038 ? 18.669 -17.589 -25.711 1.00 90.62 1038 ARG A CA 1
ATOM 7992 C C . ARG A 1 1038 ? 18.807 -16.705 -24.482 1.00 90.62 1038 ARG A C 1
ATOM 7994 O O . ARG A 1 1038 ? 18.200 -16.990 -23.455 1.00 90.62 1038 ARG A O 1
ATOM 8001 N N . PHE A 1 1039 ? 19.526 -15.599 -24.630 1.00 91.81 1039 PHE A N 1
ATOM 8002 C CA . PHE A 1 1039 ? 19.526 -14.494 -23.676 1.00 91.81 1039 PHE A CA 1
ATOM 8003 C C . PHE A 1 1039 ? 18.926 -13.250 -24.337 1.00 91.81 1039 PHE A C 1
ATOM 8005 O O . PHE A 1 1039 ? 19.245 -12.945 -25.487 1.00 91.81 1039 PHE A O 1
ATOM 8012 N N . TYR A 1 1040 ? 18.041 -12.546 -23.639 1.00 89.00 1040 TYR A N 1
ATOM 8013 C CA . TYR A 1 1040 ? 17.488 -11.278 -24.104 1.00 89.00 1040 TYR A CA 1
ATOM 8014 C C . TYR A 1 1040 ? 17.108 -10.370 -22.933 1.00 89.00 1040 TYR A C 1
ATOM 8016 O O . TYR A 1 1040 ? 17.070 -10.782 -21.773 1.00 89.00 1040 TYR A O 1
ATOM 8024 N N . MET A 1 1041 ? 16.873 -9.105 -23.256 1.00 88.69 1041 MET A N 1
ATOM 8025 C CA . MET A 1 1041 ? 16.573 -8.049 -22.300 1.00 88.69 1041 MET A CA 1
ATOM 8026 C C . MET A 1 1041 ? 15.270 -7.381 -22.721 1.00 88.69 1041 MET A C 1
ATOM 8028 O O . MET A 1 1041 ? 15.086 -7.095 -23.908 1.00 88.69 1041 MET A O 1
ATOM 8032 N N . ASP A 1 1042 ? 14.408 -7.127 -21.749 1.00 84.31 1042 ASP A N 1
ATOM 8033 C CA . ASP A 1 1042 ? 13.257 -6.253 -21.913 1.00 84.31 1042 ASP A CA 1
ATOM 8034 C C . ASP A 1 1042 ? 13.660 -4.834 -21.512 1.00 84.31 1042 ASP A C 1
ATOM 8036 O O . ASP A 1 1042 ? 14.562 -4.623 -20.694 1.00 84.31 1042 ASP A O 1
ATOM 8040 N N . TYR A 1 1043 ? 13.014 -3.856 -22.133 1.00 79.25 1043 TYR A N 1
ATOM 8041 C CA . TYR A 1 1043 ? 13.335 -2.446 -21.974 1.00 79.25 1043 TYR A CA 1
ATOM 8042 C C . TYR A 1 1043 ? 12.054 -1.672 -21.702 1.00 79.25 1043 TYR A C 1
ATOM 8044 O O . TYR A 1 1043 ? 11.004 -1.989 -22.261 1.00 79.25 1043 TYR A O 1
ATOM 8052 N N . TYR A 1 1044 ? 12.151 -0.648 -20.864 1.00 65.62 1044 TYR A N 1
ATOM 8053 C CA . TYR A 1 1044 ? 11.129 0.383 -20.764 1.00 65.62 1044 TYR A CA 1
ATOM 8054 C C . TYR A 1 1044 ? 11.132 1.252 -22.027 1.00 65.62 1044 TYR A C 1
ATOM 8056 O O . TYR A 1 1044 ? 12.134 1.323 -22.743 1.00 65.62 1044 TYR A O 1
ATOM 8064 N N . ASP A 1 1045 ? 10.051 1.995 -22.261 1.00 61.19 1045 ASP A N 1
ATOM 8065 C CA . ASP A 1 1045 ? 9.961 2.940 -23.385 1.00 61.19 1045 ASP A CA 1
ATOM 8066 C C . ASP A 1 1045 ? 11.017 4.063 -23.313 1.00 61.19 1045 ASP A C 1
ATOM 8068 O O . ASP A 1 1045 ? 11.371 4.659 -24.330 1.00 61.19 1045 ASP A O 1
ATOM 8072 N N . SER A 1 1046 ? 11.592 4.306 -22.126 1.00 59.88 1046 SER A N 1
ATOM 8073 C CA . SER A 1 1046 ? 12.749 5.189 -21.912 1.00 59.88 1046 SER A CA 1
ATOM 8074 C C . SER A 1 1046 ? 14.062 4.657 -22.512 1.00 59.88 1046 SER A C 1
ATOM 8076 O O . SER A 1 1046 ? 15.043 5.397 -22.596 1.00 59.88 1046 SER A O 1
ATOM 8078 N N . GLY A 1 1047 ? 14.102 3.384 -22.919 1.00 63.59 1047 GLY A N 1
ATOM 8079 C CA . GLY A 1 1047 ? 15.300 2.681 -23.383 1.00 63.59 1047 GLY A CA 1
ATOM 8080 C C . GLY A 1 1047 ? 16.159 2.091 -22.260 1.00 63.59 1047 GLY A C 1
ATOM 8081 O O . GLY A 1 1047 ? 17.208 1.512 -22.539 1.00 63.59 1047 GLY A O 1
ATOM 8082 N N . GLU A 1 1048 ? 15.740 2.212 -20.997 1.00 69.88 1048 GLU A N 1
ATOM 8083 C CA . GLU A 1 1048 ? 16.394 1.537 -19.871 1.00 69.88 1048 GLU A CA 1
ATOM 8084 C C . GLU A 1 1048 ? 15.995 0.058 -19.798 1.00 69.88 1048 GLU A C 1
ATOM 8086 O O . GLU A 1 1048 ? 14.864 -0.307 -20.112 1.00 69.88 1048 GLU A O 1
ATOM 8091 N N . VAL A 1 1049 ? 16.922 -0.803 -19.369 1.00 76.75 1049 VAL A N 1
ATOM 8092 C CA . VAL A 1 1049 ? 16.671 -2.244 -19.207 1.00 76.75 1049 VAL A CA 1
ATOM 8093 C C . VAL A 1 1049 ? 15.707 -2.465 -18.041 1.00 76.75 1049 VAL A C 1
ATOM 8095 O O . VAL A 1 1049 ? 15.997 -2.063 -16.916 1.00 76.75 1049 VAL A O 1
ATOM 8098 N N . SER A 1 1050 ? 14.588 -3.139 -18.301 1.00 82.12 1050 SER A N 1
ATOM 8099 C CA . SER A 1 1050 ? 13.593 -3.492 -17.288 1.00 82.12 1050 SER A CA 1
ATOM 8100 C C . SER A 1 1050 ? 13.887 -4.852 -16.656 1.00 82.12 1050 SER A C 1
ATOM 8102 O O . SER A 1 1050 ? 13.871 -4.983 -15.432 1.00 82.12 1050 SER A O 1
ATOM 8104 N N . GLN A 1 1051 ? 14.193 -5.863 -17.474 1.00 87.50 1051 GLN A N 1
ATOM 8105 C CA . GLN A 1 1051 ? 14.318 -7.245 -17.023 1.00 87.50 1051 GLN A CA 1
ATOM 8106 C C . GLN A 1 1051 ? 15.269 -8.048 -17.919 1.00 87.50 1051 GLN A C 1
ATOM 8108 O O . GLN A 1 1051 ? 15.285 -7.903 -19.138 1.00 87.50 1051 GLN A O 1
ATOM 8113 N N . PHE A 1 1052 ? 16.050 -8.937 -17.304 1.00 90.06 1052 PHE A N 1
ATOM 8114 C CA . PHE A 1 1052 ? 16.904 -9.901 -18.001 1.00 90.06 1052 PHE A CA 1
ATOM 8115 C C . PHE A 1 1052 ? 16.217 -11.262 -18.065 1.00 90.06 1052 PHE A C 1
ATOM 8117 O O . PHE A 1 1052 ? 15.697 -11.730 -17.042 1.00 90.06 1052 PHE A O 1
ATOM 8124 N N . HIS A 1 1053 ? 16.276 -11.898 -19.233 1.00 92.50 1053 HIS A N 1
ATOM 8125 C CA . HIS A 1 1053 ? 15.681 -13.200 -19.492 1.00 92.50 1053 HIS A CA 1
ATOM 8126 C C . HIS A 1 1053 ? 16.681 -14.171 -20.112 1.00 92.50 1053 HIS A C 1
ATOM 8128 O O . HIS A 1 1053 ? 17.357 -13.855 -21.094 1.00 92.50 1053 HIS A O 1
ATOM 8134 N N . THR A 1 1054 ? 16.695 -15.391 -19.578 1.00 95.75 1054 THR A N 1
ATOM 8135 C CA . THR A 1 1054 ? 17.509 -16.491 -20.103 1.00 95.75 1054 THR A CA 1
ATOM 8136 C C . THR A 1 1054 ? 16.652 -17.726 -20.274 1.00 95.75 1054 THR A C 1
ATOM 8138 O O . THR A 1 1054 ? 16.093 -18.243 -19.312 1.00 95.75 1054 THR A O 1
ATOM 8141 N N . ASP A 1 1055 ? 16.548 -18.220 -21.499 1.00 95.94 1055 ASP A N 1
ATOM 8142 C CA . ASP A 1 1055 ? 15.846 -19.457 -21.804 1.00 95.94 1055 ASP A CA 1
ATOM 8143 C C . ASP A 1 1055 ? 16.791 -20.655 -21.692 1.00 95.94 1055 ASP A C 1
ATOM 8145 O O . ASP A 1 1055 ? 17.781 -20.737 -22.420 1.00 95.94 1055 ASP A O 1
ATOM 8149 N N . LEU A 1 1056 ? 16.488 -21.585 -20.783 1.00 96.75 1056 LEU A N 1
ATOM 8150 C CA . LEU A 1 1056 ? 17.338 -22.730 -20.456 1.00 96.75 1056 LEU A CA 1
ATOM 8151 C C . LEU A 1 1056 ? 16.626 -24.049 -20.751 1.00 96.75 1056 LEU A C 1
ATOM 8153 O O . LEU A 1 1056 ? 15.471 -24.214 -20.361 1.00 96.75 1056 LEU A O 1
ATOM 8157 N N . SER A 1 1057 ? 17.339 -24.997 -21.361 1.00 95.88 1057 SER A N 1
ATOM 8158 C CA . SER A 1 1057 ? 16.922 -26.401 -21.497 1.00 95.88 1057 SER A CA 1
ATOM 8159 C C . SER A 1 1057 ? 17.858 -27.303 -20.692 1.00 95.88 1057 SER A C 1
ATOM 8161 O O . SER A 1 1057 ? 19.075 -27.143 -20.742 1.00 95.88 1057 SER A O 1
ATOM 8163 N N . LEU A 1 1058 ? 17.292 -28.255 -19.956 1.00 94.44 1058 LEU A N 1
ATOM 8164 C CA . LEU A 1 1058 ? 18.003 -29.255 -19.161 1.00 94.44 1058 LEU A CA 1
ATOM 8165 C C . LEU A 1 1058 ? 17.895 -30.613 -19.840 1.00 94.44 1058 LEU A C 1
ATOM 8167 O O . LEU A 1 1058 ? 16.786 -31.084 -20.100 1.00 94.44 1058 LEU A O 1
ATOM 8171 N N . PHE A 1 1059 ? 19.030 -31.262 -20.058 1.00 91.25 1059 PHE A N 1
ATOM 8172 C CA . PHE A 1 1059 ? 19.128 -32.581 -20.665 1.00 91.25 1059 PHE A CA 1
ATOM 8173 C C . PHE A 1 1059 ? 19.650 -33.596 -19.651 1.00 91.25 1059 PHE A C 1
ATOM 8175 O O . PHE A 1 1059 ? 20.590 -33.327 -18.900 1.00 91.25 1059 PHE A O 1
ATOM 8182 N N . ASN A 1 1060 ? 19.026 -34.774 -19.618 1.00 84.69 1060 ASN A N 1
ATOM 8183 C CA . ASN A 1 1060 ? 19.551 -35.898 -18.849 1.00 84.69 1060 ASN A CA 1
ATOM 8184 C C . ASN A 1 1060 ? 20.733 -36.565 -19.577 1.00 84.69 1060 ASN A C 1
ATOM 8186 O O . ASN A 1 1060 ? 21.029 -36.260 -20.730 1.00 84.69 1060 ASN A O 1
ATOM 8190 N N . MET A 1 1061 ? 21.349 -37.557 -18.929 1.00 77.56 1061 MET A N 1
ATOM 8191 C CA . MET A 1 1061 ? 22.468 -38.337 -19.485 1.00 77.56 1061 MET A CA 1
ATOM 8192 C C . MET A 1 1061 ? 22.131 -39.112 -20.773 1.00 77.56 1061 MET A C 1
ATOM 8194 O O . MET A 1 1061 ? 23.038 -39.519 -21.492 1.00 77.56 1061 MET A O 1
ATOM 8198 N N . ASP A 1 1062 ? 20.845 -39.297 -21.089 1.00 81.19 1062 ASP A N 1
ATOM 8199 C CA . ASP A 1 1062 ? 20.389 -39.924 -22.337 1.00 81.19 1062 ASP A CA 1
ATOM 8200 C C . ASP A 1 1062 ? 20.198 -38.902 -23.479 1.00 81.19 1062 ASP A C 1
ATOM 8202 O O . ASP A 1 1062 ? 19.729 -39.262 -24.560 1.00 81.19 1062 ASP A O 1
ATOM 8206 N N . GLY A 1 1063 ? 20.509 -37.620 -23.243 1.00 81.00 1063 GLY A N 1
ATOM 8207 C CA . GLY A 1 1063 ? 20.326 -36.524 -24.200 1.00 81.00 1063 GLY A CA 1
ATOM 8208 C C . GLY A 1 1063 ? 18.867 -36.096 -24.391 1.00 81.00 1063 GLY A C 1
ATOM 8209 O O . GLY A 1 1063 ? 18.538 -35.415 -25.362 1.00 81.00 1063 GLY A O 1
ATOM 8210 N N . LYS A 1 1064 ? 17.961 -36.499 -23.494 1.00 85.56 1064 LYS A N 1
ATOM 8211 C CA . LYS A 1 1064 ? 16.543 -36.132 -23.538 1.00 85.56 1064 LYS A CA 1
ATOM 8212 C C . LYS A 1 1064 ? 16.302 -34.860 -22.727 1.00 85.56 1064 LYS A C 1
ATOM 8214 O O . LYS A 1 1064 ? 16.679 -34.791 -21.559 1.00 85.56 1064 LYS A O 1
ATOM 8219 N N . GLU A 1 1065 ? 15.610 -33.889 -23.326 1.00 91.12 1065 GLU A N 1
ATOM 8220 C CA . GLU A 1 1065 ? 15.176 -32.677 -22.621 1.00 91.12 1065 GLU A CA 1
ATOM 8221 C C . GLU A 1 1065 ? 14.186 -33.051 -21.505 1.00 91.12 1065 GLU A C 1
ATOM 8223 O O . GLU A 1 1065 ? 13.128 -33.638 -21.755 1.00 91.12 1065 GLU A O 1
ATOM 8228 N N . VAL A 1 1066 ? 14.557 -32.749 -20.262 1.00 90.06 1066 VAL A N 1
ATOM 8229 C CA . VAL A 1 1066 ? 13.764 -33.032 -19.059 1.00 90.06 1066 VAL A CA 1
ATOM 8230 C C . VAL A 1 1066 ? 12.915 -31.829 -18.671 1.00 90.06 1066 VAL A C 1
ATOM 8232 O O . VAL A 1 1066 ? 11.792 -31.985 -18.191 1.00 90.06 1066 VAL A O 1
ATOM 8235 N N . MET A 1 1067 ? 13.449 -30.625 -18.867 1.00 91.56 1067 MET A N 1
ATOM 8236 C CA . MET A 1 1067 ? 12.792 -29.381 -18.496 1.00 91.56 1067 MET A CA 1
ATOM 8237 C C . MET A 1 1067 ? 13.341 -28.232 -19.335 1.00 91.56 1067 MET A C 1
ATOM 8239 O O . MET A 1 1067 ? 14.547 -28.134 -19.536 1.00 91.56 1067 MET A O 1
ATOM 8243 N N . ARG A 1 1068 ? 12.460 -27.324 -19.748 1.00 94.94 1068 ARG A N 1
ATOM 8244 C CA . ARG A 1 1068 ? 12.823 -26.025 -20.309 1.00 94.94 1068 ARG A CA 1
ATOM 8245 C C . ARG A 1 1068 ? 12.091 -24.931 -19.556 1.00 94.94 1068 ARG A C 1
ATOM 8247 O O . ARG A 1 1068 ? 10.895 -25.061 -19.291 1.00 94.94 1068 ARG A O 1
ATOM 8254 N N . LYS A 1 1069 ? 12.804 -23.873 -19.183 1.00 95.19 1069 LYS A N 1
ATOM 8255 C CA . LYS A 1 1069 ? 12.226 -22.712 -18.504 1.00 95.19 1069 LYS A CA 1
ATOM 8256 C C . LYS A 1 1069 ? 13.020 -21.462 -18.857 1.00 95.19 1069 LYS A C 1
ATOM 8258 O O . LYS A 1 1069 ? 14.246 -21.454 -18.785 1.00 95.19 1069 LYS A O 1
ATOM 8263 N N . THR A 1 1070 ? 12.297 -20.390 -19.154 1.00 96.25 1070 THR A N 1
ATOM 8264 C CA . THR A 1 1070 ? 12.862 -19.044 -19.210 1.00 96.25 1070 THR A CA 1
ATOM 8265 C C . THR A 1 1070 ? 12.920 -18.465 -17.803 1.00 96.25 1070 THR A C 1
ATOM 8267 O O . THR A 1 1070 ? 11.887 -18.327 -17.151 1.00 96.25 1070 THR A O 1
ATOM 8270 N N . ILE A 1 1071 ? 14.128 -18.179 -17.324 1.00 95.00 1071 ILE A N 1
ATOM 8271 C CA . ILE A 1 1071 ? 14.386 -17.602 -16.004 1.00 95.00 1071 ILE A CA 1
ATOM 8272 C C . ILE A 1 1071 ? 14.565 -16.090 -16.080 1.00 95.00 1071 ILE A C 1
ATOM 8274 O O . ILE A 1 1071 ? 14.878 -15.536 -17.135 1.00 95.00 1071 ILE A O 1
ATOM 8278 N N . SER A 1 1072 ? 14.399 -15.439 -14.934 1.00 92.38 1072 SER A N 1
ATOM 8279 C CA . SER A 1 1072 ? 14.681 -14.020 -14.724 1.00 92.38 1072 SER A CA 1
ATOM 8280 C C . SER A 1 1072 ? 15.312 -13.810 -13.340 1.00 92.38 1072 SER A C 1
ATOM 8282 O O . SER A 1 1072 ? 15.388 -14.752 -12.549 1.00 92.38 1072 SER A O 1
ATOM 8284 N N . VAL A 1 1073 ? 15.766 -12.591 -13.020 1.00 82.69 1073 VAL A N 1
ATOM 8285 C CA . VAL A 1 1073 ? 16.463 -12.283 -11.748 1.00 82.69 1073 VAL A CA 1
ATOM 8286 C C . VAL A 1 1073 ? 15.659 -12.726 -10.512 1.00 82.69 1073 VAL A C 1
ATOM 8288 O O . VAL A 1 1073 ? 16.236 -13.204 -9.539 1.00 82.69 1073 VAL A O 1
ATOM 8291 N N . ASN A 1 1074 ? 14.324 -12.644 -10.573 1.00 83.88 1074 ASN A N 1
ATOM 8292 C CA . ASN A 1 1074 ? 13.428 -13.006 -9.468 1.00 83.88 1074 ASN A CA 1
ATOM 8293 C C . ASN A 1 1074 ? 12.694 -14.347 -9.664 1.00 83.88 1074 ASN A C 1
ATOM 8295 O O . ASN A 1 1074 ? 12.007 -14.797 -8.748 1.00 83.88 1074 ASN A O 1
ATOM 8299 N N . ASP A 1 1075 ? 12.839 -14.999 -10.823 1.00 90.81 1075 ASP A N 1
ATOM 8300 C CA . ASP A 1 1075 ? 12.222 -16.299 -11.117 1.00 90.81 1075 ASP A CA 1
ATOM 8301 C C . ASP A 1 1075 ? 13.279 -17.336 -11.544 1.00 90.81 1075 ASP A C 1
ATOM 8303 O O . ASP A 1 1075 ? 13.499 -17.557 -12.741 1.00 90.81 1075 ASP A O 1
ATOM 8307 N N . PRO A 1 1076 ? 13.962 -17.984 -10.580 1.00 93.44 1076 PRO A N 1
ATOM 8308 C CA . PRO A 1 1076 ? 15.005 -18.959 -10.872 1.00 93.44 1076 PRO A CA 1
ATOM 8309 C C . PRO A 1 1076 ? 14.437 -20.297 -11.365 1.00 93.44 1076 PRO A C 1
ATOM 8311 O O . PRO A 1 1076 ? 13.282 -20.662 -11.108 1.00 93.44 1076 PRO A O 1
ATOM 8314 N N . LEU A 1 1077 ? 15.280 -21.094 -12.019 1.00 93.75 1077 LEU A N 1
ATOM 8315 C CA . LEU A 1 1077 ? 14.970 -22.489 -12.340 1.00 93.75 1077 LEU A CA 1
ATOM 8316 C C . LEU A 1 1077 ? 15.331 -23.370 -11.147 1.00 93.75 1077 LEU A C 1
ATOM 8318 O O . LEU A 1 1077 ? 16.400 -23.212 -10.566 1.00 93.75 1077 LEU A O 1
ATOM 8322 N N . ARG A 1 1078 ? 14.460 -24.320 -10.790 1.00 91.44 1078 ARG A N 1
ATOM 8323 C CA . ARG A 1 1078 ? 14.725 -25.315 -9.740 1.00 91.44 1078 ARG A CA 1
ATOM 8324 C C . ARG A 1 1078 ? 14.540 -26.723 -10.291 1.00 91.44 1078 ARG A C 1
ATOM 8326 O O . ARG A 1 1078 ? 13.439 -27.062 -10.717 1.00 91.44 1078 ARG A O 1
ATOM 8333 N N . TYR A 1 1079 ? 15.588 -27.537 -10.248 1.00 89.94 1079 TYR A N 1
ATOM 8334 C CA . TYR A 1 1079 ? 15.567 -28.922 -10.715 1.00 89.94 1079 TYR A CA 1
ATOM 8335 C C . TYR A 1 1079 ? 16.544 -29.774 -9.900 1.00 89.94 1079 TYR A C 1
ATOM 8337 O O . TYR A 1 1079 ? 17.671 -29.354 -9.659 1.00 89.94 1079 TYR A O 1
ATOM 8345 N N . GLY A 1 1080 ? 16.114 -30.949 -9.429 1.00 83.44 1080 GLY A N 1
ATOM 8346 C CA . GLY A 1 1080 ? 17.013 -31.888 -8.740 1.00 83.44 1080 GLY A CA 1
ATOM 8347 C C . GLY A 1 1080 ? 17.683 -31.359 -7.459 1.00 83.44 1080 GLY A C 1
ATOM 8348 O O . GLY A 1 1080 ? 18.767 -31.798 -7.089 1.00 83.44 1080 GLY A O 1
ATOM 8349 N N . GLY A 1 1081 ? 17.083 -30.358 -6.799 1.00 84.25 1081 GLY A N 1
ATOM 8350 C CA . GLY A 1 1081 ? 17.684 -29.649 -5.658 1.00 84.25 1081 GLY A CA 1
ATOM 8351 C C . GLY A 1 1081 ? 18.647 -28.514 -6.038 1.00 84.25 1081 GLY A C 1
ATOM 8352 O O . GLY A 1 1081 ? 18.989 -27.706 -5.174 1.00 84.25 1081 GLY A O 1
ATOM 8353 N N . ILE A 1 1082 ? 19.008 -28.396 -7.317 1.00 89.69 1082 ILE A N 1
ATOM 8354 C CA . ILE A 1 1082 ? 19.805 -27.303 -7.874 1.00 89.69 1082 ILE A CA 1
ATOM 8355 C C . ILE A 1 1082 ? 18.871 -26.138 -8.208 1.00 89.69 1082 ILE A C 1
ATOM 8357 O O . ILE A 1 1082 ? 17.829 -26.307 -8.845 1.00 89.69 1082 ILE A O 1
ATOM 8361 N N . THR A 1 1083 ? 19.245 -24.939 -7.778 1.00 91.88 1083 THR A N 1
ATOM 8362 C CA . THR A 1 1083 ? 18.589 -23.684 -8.141 1.00 91.88 1083 THR A CA 1
ATOM 8363 C C . THR A 1 1083 ? 19.532 -22.850 -8.994 1.00 91.88 1083 THR A C 1
ATOM 8365 O O . THR A 1 1083 ? 20.666 -22.617 -8.586 1.00 91.88 1083 THR A O 1
ATOM 8368 N N . ILE A 1 1084 ? 19.062 -22.410 -10.158 1.00 93.88 1084 ILE A N 1
ATOM 8369 C CA . ILE A 1 1084 ? 19.821 -21.636 -11.140 1.00 93.88 1084 ILE A CA 1
ATOM 8370 C C . ILE A 1 1084 ? 19.238 -20.224 -11.191 1.00 93.88 1084 ILE A C 1
ATOM 8372 O O . ILE A 1 1084 ? 18.063 -20.048 -11.527 1.00 93.88 1084 ILE A O 1
ATOM 8376 N N . TYR A 1 1085 ? 20.054 -19.236 -10.845 1.00 93.50 1085 TYR A N 1
ATOM 8377 C CA . TYR A 1 1085 ? 19.706 -17.820 -10.817 1.00 93.50 1085 TYR A CA 1
ATOM 8378 C C . TYR A 1 1085 ? 20.345 -17.082 -11.987 1.00 93.50 1085 TYR A C 1
ATOM 8380 O O . TYR A 1 1085 ? 21.486 -17.363 -12.347 1.00 93.50 1085 TYR A O 1
ATOM 8388 N N . GLN A 1 1086 ? 19.631 -16.092 -12.519 1.00 92.69 1086 GLN A N 1
ATOM 8389 C CA . GLN A 1 1086 ? 20.205 -15.103 -13.423 1.00 92.69 1086 GLN A CA 1
ATOM 8390 C C . GLN A 1 1086 ? 20.877 -14.002 -12.600 1.00 92.69 1086 GLN A C 1
ATOM 8392 O O . GLN A 1 1086 ? 20.180 -13.266 -11.901 1.00 92.69 1086 GLN A O 1
ATOM 8397 N N . THR A 1 1087 ? 22.201 -13.878 -12.684 1.00 88.56 1087 THR A N 1
ATOM 8398 C CA . THR A 1 1087 ? 22.970 -12.930 -11.856 1.00 88.56 1087 THR A CA 1
ATOM 8399 C C . THR A 1 1087 ? 23.758 -11.914 -12.661 1.00 88.56 1087 THR A C 1
ATOM 8401 O O . THR A 1 1087 ? 23.921 -10.787 -12.199 1.00 88.56 1087 THR A O 1
ATOM 8404 N N . ASP A 1 1088 ? 24.208 -12.269 -13.866 1.00 89.06 1088 ASP A N 1
ATOM 8405 C CA . ASP A 1 1088 ? 24.986 -11.355 -14.697 1.00 89.06 1088 ASP A CA 1
ATOM 8406 C C . ASP A 1 1088 ? 24.710 -11.526 -16.200 1.00 89.06 1088 ASP A C 1
ATOM 8408 O O . ASP A 1 1088 ? 23.963 -12.409 -16.626 1.00 89.06 1088 ASP A O 1
ATOM 8412 N N . TRP A 1 1089 ? 25.296 -10.660 -17.026 1.00 90.62 1089 TRP A N 1
ATOM 8413 C CA . TRP A 1 1089 ? 25.263 -10.755 -18.483 1.00 90.62 1089 TRP A CA 1
ATOM 8414 C C . TRP A 1 1089 ? 26.506 -10.137 -19.137 1.00 90.62 1089 TRP A C 1
ATOM 8416 O O . TRP A 1 1089 ? 27.175 -9.259 -18.574 1.00 90.62 1089 TRP A O 1
ATOM 8426 N N . SER A 1 1090 ? 26.794 -10.583 -20.361 1.00 90.81 1090 SER A N 1
ATOM 8427 C CA . SER A 1 1090 ? 27.808 -9.988 -21.235 1.00 90.81 1090 SER A CA 1
ATOM 8428 C C . SER A 1 1090 ? 27.472 -10.159 -22.721 1.00 90.81 1090 SER A C 1
ATOM 8430 O O . SER A 1 1090 ? 26.523 -10.855 -23.077 1.00 90.81 1090 SER A O 1
ATOM 8432 N N . ILE A 1 1091 ? 28.232 -9.506 -23.605 1.00 91.44 1091 ILE A N 1
ATOM 8433 C CA . ILE A 1 1091 ? 28.152 -9.707 -25.059 1.00 91.44 1091 ILE A CA 1
ATOM 8434 C C . ILE A 1 1091 ? 29.399 -10.486 -25.473 1.00 91.44 1091 ILE A C 1
ATOM 8436 O O . ILE A 1 1091 ? 30.508 -9.997 -25.272 1.00 91.44 1091 ILE A O 1
ATOM 8440 N N . SER A 1 1092 ? 29.236 -11.687 -26.030 1.00 91.06 1092 SER A N 1
ATOM 8441 C CA . SER A 1 1092 ? 30.369 -12.533 -26.430 1.00 91.06 1092 SER A CA 1
ATOM 8442 C C . SER A 1 1092 ? 30.867 -12.204 -27.831 1.00 91.06 1092 SER A C 1
ATOM 8444 O O . SER A 1 1092 ? 32.074 -12.175 -28.073 1.00 91.06 1092 SER A O 1
ATOM 8446 N N . ALA A 1 1093 ? 29.951 -11.961 -28.768 1.00 92.38 1093 ALA A N 1
ATOM 8447 C CA . ALA A 1 1093 ? 30.307 -11.675 -30.149 1.00 92.38 1093 ALA A CA 1
ATOM 8448 C C . ALA A 1 1093 ? 29.250 -10.835 -30.866 1.00 92.38 1093 ALA A C 1
ATOM 8450 O O . ALA A 1 1093 ? 28.066 -10.878 -30.542 1.00 92.38 1093 ALA A O 1
ATOM 8451 N N . LEU A 1 1094 ? 29.691 -10.107 -31.884 1.00 92.62 1094 LEU A N 1
ATOM 8452 C CA . LEU A 1 1094 ? 28.851 -9.377 -32.815 1.00 92.62 1094 LEU A CA 1
ATOM 8453 C C . LEU A 1 1094 ? 28.888 -10.074 -34.175 1.00 92.62 1094 LEU A C 1
ATOM 8455 O O . LEU A 1 1094 ? 29.963 -10.285 -34.741 1.00 92.62 1094 LEU A O 1
ATOM 8459 N N . GLN A 1 1095 ? 27.717 -10.434 -34.694 1.00 91.69 1095 GLN A N 1
ATOM 8460 C CA . GLN A 1 1095 ? 27.582 -11.114 -35.971 1.00 91.69 1095 GLN A CA 1
ATOM 8461 C C . GLN A 1 1095 ? 27.339 -10.093 -37.086 1.00 91.69 1095 GLN A C 1
ATOM 8463 O O . GLN A 1 1095 ? 26.353 -9.353 -37.054 1.00 91.69 1095 GLN A O 1
ATOM 8468 N N . ILE A 1 1096 ? 28.223 -10.051 -38.085 1.00 92.50 1096 ILE A N 1
ATOM 8469 C CA . ILE A 1 1096 ? 28.182 -9.040 -39.151 1.00 92.50 1096 ILE A CA 1
ATOM 8470 C C . ILE A 1 1096 ? 28.289 -9.642 -40.556 1.00 92.50 1096 ILE A C 1
ATOM 8472 O O . ILE A 1 1096 ? 28.954 -10.658 -40.759 1.00 92.50 1096 ILE A O 1
ATOM 8476 N N . LEU A 1 1097 ? 27.678 -8.981 -41.540 1.00 91.19 1097 LEU A N 1
ATOM 8477 C CA . LEU A 1 1097 ? 27.967 -9.179 -42.964 1.00 91.19 1097 LEU A CA 1
ATOM 8478 C C . LEU A 1 1097 ? 28.800 -8.008 -43.474 1.00 91.19 1097 LEU A C 1
ATOM 8480 O O . LEU A 1 1097 ? 28.516 -6.855 -43.146 1.00 91.19 1097 LEU A O 1
ATOM 8484 N N . LYS A 1 1098 ? 29.793 -8.312 -44.306 1.00 89.81 1098 LYS A N 1
ATOM 8485 C CA . LYS A 1 1098 ? 30.662 -7.342 -44.970 1.00 89.81 1098 LYS A CA 1
ATOM 8486 C C . LYS A 1 1098 ? 30.507 -7.510 -46.478 1.00 89.81 1098 LYS A C 1
ATOM 8488 O O . LYS A 1 1098 ? 30.833 -8.567 -46.995 1.00 89.81 1098 LYS A O 1
ATOM 8493 N N . ASN A 1 1099 ? 30.021 -6.492 -47.186 1.00 88.19 1099 ASN A N 1
ATOM 8494 C CA . ASN A 1 1099 ? 29.764 -6.529 -48.634 1.00 88.19 1099 ASN A CA 1
ATOM 8495 C C . ASN A 1 1099 ? 28.923 -7.749 -49.072 1.00 88.19 1099 ASN A C 1
ATOM 8497 O O . ASN A 1 1099 ? 29.200 -8.363 -50.098 1.00 88.19 1099 ASN A O 1
ATOM 8501 N N . ASN A 1 1100 ? 27.914 -8.117 -48.273 1.00 84.69 1100 ASN A N 1
ATOM 8502 C CA . ASN A 1 1100 ? 27.089 -9.327 -48.431 1.00 84.69 1100 ASN A CA 1
ATOM 8503 C C . ASN A 1 1100 ? 27.831 -10.673 -48.294 1.00 84.69 1100 ASN A C 1
ATOM 8505 O O . ASN A 1 1100 ? 27.248 -11.721 -48.562 1.00 84.69 1100 ASN A O 1
ATOM 8509 N N . GLU A 1 1101 ? 29.072 -10.667 -47.806 1.00 85.00 1101 GLU A N 1
ATOM 8510 C CA . GLU A 1 1101 ? 29.818 -11.860 -47.402 1.00 85.00 1101 GLU A CA 1
ATOM 8511 C C . GLU A 1 1101 ? 29.783 -12.029 -45.871 1.00 85.00 1101 GLU A C 1
ATOM 8513 O O . GLU A 1 1101 ? 29.818 -11.054 -45.113 1.00 85.00 1101 GLU A O 1
ATOM 8518 N N . GLY A 1 1102 ? 29.689 -13.277 -45.405 1.00 82.94 1102 GLY A N 1
ATOM 8519 C CA . GLY A 1 1102 ? 29.583 -13.644 -43.988 1.00 82.94 1102 GLY A CA 1
ATOM 8520 C C . GLY A 1 1102 ? 28.425 -14.623 -43.722 1.00 82.94 1102 GLY A C 1
ATOM 8521 O O . GLY A 1 1102 ? 27.975 -15.288 -44.658 1.00 82.94 1102 GLY A O 1
ATOM 8522 N N . PRO A 1 1103 ? 27.924 -14.735 -42.474 1.00 85.50 1103 PRO A N 1
ATOM 8523 C CA . PRO A 1 1103 ? 28.216 -13.874 -41.326 1.00 85.50 1103 PRO A CA 1
ATOM 8524 C C . PRO A 1 1103 ? 29.552 -14.172 -40.626 1.00 85.50 1103 PRO A C 1
ATOM 8526 O O . PRO A 1 1103 ? 29.903 -15.327 -40.397 1.00 85.50 1103 PRO A O 1
ATOM 8529 N N . TYR A 1 1104 ? 30.265 -13.118 -40.226 1.00 90.06 1104 TYR A N 1
ATOM 8530 C CA . TYR A 1 1104 ? 31.470 -13.186 -39.396 1.00 90.06 1104 TYR A CA 1
ATOM 8531 C C . TYR A 1 1104 ? 31.129 -12.901 -37.931 1.00 90.06 1104 TYR A C 1
ATOM 8533 O O . TYR A 1 1104 ? 30.392 -11.958 -37.650 1.00 90.06 1104 TYR A O 1
ATOM 8541 N N . ASN A 1 1105 ? 31.703 -13.674 -37.006 1.00 90.69 1105 ASN A N 1
ATOM 8542 C CA . ASN A 1 1105 ? 31.566 -13.453 -35.565 1.00 90.69 1105 ASN A CA 1
ATOM 8543 C C . ASN A 1 1105 ? 32.790 -12.699 -35.043 1.00 90.69 1105 ASN A C 1
ATOM 8545 O O . ASN A 1 1105 ? 33.874 -13.271 -34.926 1.00 90.69 1105 ASN A O 1
ATOM 8549 N N . LEU A 1 1106 ? 32.618 -11.418 -34.728 1.00 92.00 1106 LEU A N 1
ATOM 8550 C CA . LEU A 1 1106 ? 33.651 -10.603 -34.099 1.00 92.00 1106 LEU A CA 1
ATOM 8551 C C . LEU A 1 1106 ? 33.518 -10.696 -32.582 1.00 92.00 1106 LEU A C 1
ATOM 8553 O O . LEU A 1 1106 ? 32.463 -10.376 -32.042 1.00 92.00 1106 LEU A O 1
ATOM 8557 N N . ALA A 1 1107 ? 34.573 -11.116 -31.885 1.00 91.88 1107 ALA A N 1
ATOM 8558 C CA . ALA A 1 1107 ? 34.562 -11.168 -30.425 1.00 91.88 1107 ALA A CA 1
ATOM 8559 C C . ALA A 1 1107 ? 34.390 -9.759 -29.835 1.00 91.88 1107 ALA A C 1
ATOM 8561 O O . ALA A 1 1107 ? 35.039 -8.809 -30.282 1.00 91.88 1107 ALA A O 1
ATOM 8562 N N . MET A 1 1108 ? 33.519 -9.635 -28.837 1.00 92.69 1108 MET A N 1
ATOM 8563 C CA . MET A 1 1108 ? 33.283 -8.389 -28.108 1.00 92.69 1108 MET A CA 1
ATOM 8564 C C . MET A 1 1108 ? 34.051 -8.434 -26.787 1.00 92.69 1108 MET A C 1
ATOM 8566 O O . MET A 1 1108 ? 33.960 -9.407 -26.042 1.00 92.69 1108 MET A O 1
ATOM 8570 N N . ALA A 1 1109 ? 34.811 -7.382 -26.489 1.00 89.94 1109 ALA A N 1
ATOM 8571 C CA . ALA A 1 1109 ? 35.568 -7.264 -25.247 1.00 89.94 1109 ALA A CA 1
ATOM 8572 C C . ALA A 1 1109 ? 34.930 -6.214 -24.323 1.00 89.94 1109 ALA A C 1
ATOM 8574 O O . ALA A 1 1109 ? 34.527 -5.154 -24.814 1.00 89.94 1109 ALA A O 1
ATOM 8575 N N . PRO A 1 1110 ? 34.841 -6.462 -23.002 1.00 88.19 1110 PRO A N 1
ATOM 8576 C CA . PRO A 1 1110 ? 34.446 -5.433 -22.050 1.00 88.19 1110 PRO A CA 1
ATOM 8577 C C . PRO A 1 1110 ? 35.529 -4.347 -21.972 1.00 88.19 1110 PRO A C 1
ATOM 8579 O O . PRO A 1 1110 ? 36.720 -4.640 -21.871 1.00 88.19 1110 PRO A O 1
ATOM 8582 N N . LEU A 1 1111 ? 35.112 -3.086 -22.015 1.00 86.69 1111 LEU A N 1
ATOM 8583 C CA . LEU A 1 1111 ? 35.973 -1.912 -21.923 1.00 86.69 1111 LEU A CA 1
ATOM 8584 C C . LEU A 1 1111 ? 35.877 -1.317 -20.515 1.00 86.69 1111 LEU A C 1
ATOM 8586 O O . LEU A 1 1111 ? 34.779 -1.156 -19.984 1.00 86.69 1111 LEU A O 1
ATOM 8590 N N . GLN A 1 1112 ? 37.017 -0.966 -19.914 1.00 74.00 1112 GLN A N 1
ATOM 8591 C CA . GLN A 1 1112 ? 37.028 -0.295 -18.612 1.00 74.00 1112 GLN A CA 1
ATOM 8592 C C . GLN A 1 1112 ? 36.621 1.174 -18.763 1.00 74.00 1112 GLN A C 1
ATOM 8594 O O . GLN A 1 1112 ? 37.229 1.923 -19.528 1.00 74.00 1112 GLN A O 1
ATOM 8599 N N . ILE A 1 1113 ? 35.594 1.584 -18.020 1.00 74.12 1113 ILE A N 1
ATOM 8600 C CA . ILE A 1 1113 ? 35.123 2.969 -17.930 1.00 74.12 1113 ILE A CA 1
ATOM 8601 C C . ILE A 1 1113 ? 35.114 3.368 -16.453 1.00 74.12 1113 ILE A C 1
ATOM 8603 O O . ILE A 1 1113 ? 34.918 2.527 -15.581 1.00 74.12 1113 ILE A O 1
ATOM 8607 N N . ASN A 1 1114 ? 35.288 4.656 -16.158 1.00 54.44 1114 ASN A N 1
ATOM 8608 C CA . ASN A 1 1114 ? 35.052 5.186 -14.817 1.00 54.44 1114 ASN A CA 1
ATOM 8609 C C . ASN A 1 1114 ? 33.541 5.121 -14.486 1.00 54.44 1114 ASN A C 1
ATOM 8611 O O . ASN A 1 1114 ? 32.782 5.988 -14.921 1.00 54.44 1114 ASN A O 1
ATOM 8615 N N . GLY A 1 1115 ? 33.113 4.091 -13.746 1.00 56.09 1115 GLY A N 1
ATOM 8616 C CA . GLY A 1 1115 ? 31.744 3.891 -13.237 1.00 56.09 1115 GLY A CA 1
ATOM 8617 C C . GLY A 1 1115 ? 31.155 2.498 -13.527 1.00 56.09 1115 GLY A C 1
ATOM 8618 O O . GLY A 1 1115 ? 31.743 1.716 -14.265 1.00 56.09 1115 GLY A O 1
ATOM 8619 N N . ASP A 1 1116 ? 29.958 2.209 -13.000 1.00 53.62 1116 ASP A N 1
ATOM 8620 C CA . ASP A 1 1116 ? 29.301 0.880 -13.062 1.00 53.62 1116 ASP A CA 1
ATOM 8621 C C . ASP A 1 1116 ? 28.655 0.525 -14.423 1.00 53.62 1116 ASP A C 1
ATOM 8623 O O . ASP A 1 1116 ? 27.943 -0.472 -14.556 1.00 53.62 1116 ASP A O 1
ATOM 8627 N N . LYS A 1 1117 ? 28.859 1.336 -15.469 1.00 66.19 1117 LYS A N 1
ATOM 8628 C CA . LYS A 1 1117 ? 28.239 1.107 -16.786 1.00 66.19 1117 LYS A CA 1
ATOM 8629 C C . LYS A 1 1117 ? 29.111 0.193 -17.645 1.00 66.19 1117 LYS A C 1
ATOM 8631 O O . LYS A 1 1117 ? 30.216 0.573 -18.025 1.00 66.19 1117 LYS A O 1
ATOM 8636 N N . LYS A 1 1118 ? 28.580 -0.975 -18.023 1.00 79.69 1118 LYS A N 1
ATOM 8637 C CA . LYS A 1 1118 ? 29.255 -1.906 -18.939 1.00 79.69 1118 LYS A CA 1
ATOM 8638 C C . LYS A 1 1118 ? 29.245 -1.363 -20.374 1.00 79.69 1118 LYS A C 1
ATOM 8640 O O . LYS A 1 1118 ? 28.197 -0.998 -20.902 1.00 79.69 1118 LYS A O 1
ATOM 8645 N N . LEU A 1 1119 ? 30.411 -1.325 -21.013 1.00 88.62 1119 LEU A N 1
ATOM 8646 C CA . LEU A 1 1119 ? 30.563 -1.040 -22.440 1.00 88.62 1119 LEU A CA 1
ATOM 8647 C C . LEU A 1 1119 ? 31.382 -2.152 -23.069 1.00 88.62 1119 LEU A C 1
ATOM 8649 O O . LEU A 1 1119 ? 32.408 -2.556 -22.529 1.00 88.62 1119 LEU A O 1
ATOM 8653 N N . TYR A 1 1120 ? 30.939 -2.607 -24.229 1.00 92.19 1120 TYR A N 1
ATOM 8654 C CA . TYR A 1 1120 ? 31.620 -3.621 -25.008 1.00 92.19 1120 TYR A CA 1
ATOM 8655 C C . TYR A 1 1120 ? 32.098 -3.018 -26.319 1.00 92.19 1120 TYR A C 1
ATOM 8657 O O . TYR A 1 1120 ? 31.422 -2.170 -26.906 1.00 92.19 1120 TYR A O 1
ATOM 8665 N N . GLY A 1 1121 ? 33.257 -3.464 -26.787 1.00 93.06 1121 GLY A N 1
ATOM 8666 C CA . GLY A 1 1121 ? 33.823 -3.020 -28.050 1.00 93.06 1121 GLY A CA 1
ATOM 8667 C C . GLY A 1 1121 ? 34.401 -4.160 -28.869 1.00 93.06 1121 GLY A C 1
ATOM 8668 O O . GLY A 1 1121 ? 34.904 -5.143 -28.327 1.00 93.06 1121 GLY A O 1
ATOM 8669 N N . THR A 1 1122 ? 34.353 -4.001 -30.186 1.00 93.88 1122 THR A N 1
ATOM 8670 C CA . THR A 1 1122 ? 35.106 -4.818 -31.136 1.00 93.88 1122 THR A CA 1
ATOM 8671 C C . THR A 1 1122 ? 35.681 -3.948 -32.249 1.00 93.88 1122 THR A C 1
ATOM 8673 O O . THR A 1 1122 ? 35.274 -2.799 -32.443 1.00 93.88 1122 THR A O 1
ATOM 8676 N N . PHE A 1 1123 ? 36.655 -4.491 -32.970 1.00 90.06 1123 PHE A N 1
ATOM 8677 C CA . PHE A 1 1123 ? 37.383 -3.792 -34.019 1.00 90.06 1123 PHE A CA 1
ATOM 8678 C C . PHE A 1 1123 ? 37.500 -4.678 -35.257 1.00 90.06 1123 PHE A C 1
ATOM 8680 O O . PHE A 1 1123 ? 37.997 -5.802 -35.184 1.00 90.06 1123 PHE A O 1
ATOM 8687 N N . MET A 1 1124 ? 37.055 -4.159 -36.401 1.00 88.94 1124 MET A N 1
ATOM 8688 C CA . MET A 1 1124 ? 37.164 -4.832 -37.691 1.00 88.94 1124 MET A CA 1
ATOM 8689 C C . MET A 1 1124 ? 38.225 -4.139 -38.559 1.00 88.94 1124 MET A C 1
ATOM 8691 O O . MET A 1 1124 ? 37.977 -3.032 -39.038 1.00 88.94 1124 MET A O 1
ATOM 8695 N N . PRO A 1 1125 ? 39.379 -4.767 -38.834 1.00 84.62 1125 PRO A N 1
ATOM 8696 C CA . PRO A 1 1125 ? 40.412 -4.163 -39.672 1.00 84.62 1125 PRO A CA 1
ATOM 8697 C C . PRO A 1 1125 ? 39.941 -3.984 -41.128 1.00 84.62 1125 PRO A C 1
ATOM 8699 O O . PRO A 1 1125 ? 39.298 -4.861 -41.714 1.00 84.62 1125 PRO A O 1
ATOM 8702 N N . VAL A 1 1126 ? 40.279 -2.838 -41.728 1.00 75.50 1126 VAL A N 1
ATOM 8703 C CA . VAL A 1 1126 ? 39.986 -2.486 -43.127 1.00 75.50 1126 VAL A CA 1
ATOM 8704 C C . VAL A 1 1126 ? 41.309 -2.129 -43.810 1.00 75.50 1126 VAL A C 1
ATOM 8706 O O . VAL A 1 1126 ? 41.723 -0.975 -43.827 1.00 75.50 1126 VAL A O 1
ATOM 8709 N N . GLY A 1 1127 ? 42.005 -3.139 -44.338 1.00 68.12 1127 GLY A N 1
ATOM 8710 C CA . GLY A 1 1127 ? 43.330 -2.994 -44.953 1.00 68.12 1127 GLY A CA 1
ATOM 8711 C C . GLY A 1 1127 ? 44.211 -4.225 -44.730 1.00 68.12 1127 GLY A C 1
ATOM 8712 O O . GLY A 1 1127 ? 43.701 -5.299 -44.415 1.00 68.12 1127 GLY A O 1
ATOM 8713 N N . ASP A 1 1128 ? 45.528 -4.069 -44.893 1.00 64.06 1128 ASP A N 1
ATOM 8714 C CA . ASP A 1 1128 ? 46.506 -5.124 -44.599 1.00 64.06 1128 ASP A CA 1
ATOM 8715 C C . ASP A 1 1128 ? 46.667 -5.291 -43.078 1.00 64.06 1128 ASP A C 1
ATOM 8717 O O . ASP A 1 1128 ? 47.127 -4.381 -42.384 1.00 64.06 1128 ASP A O 1
ATOM 8721 N N . SER A 1 1129 ? 46.272 -6.454 -42.554 1.00 61.69 1129 SER A N 1
ATOM 8722 C CA . SER A 1 1129 ? 46.287 -6.766 -41.119 1.00 61.69 1129 SER A CA 1
ATOM 8723 C C . SER A 1 1129 ? 47.693 -6.900 -40.526 1.00 61.69 1129 SER A C 1
ATOM 8725 O O . SER A 1 1129 ? 47.820 -6.983 -39.308 1.00 61.69 1129 SER A O 1
ATOM 8727 N N . ASN A 1 1130 ? 48.737 -6.930 -41.362 1.00 61.72 1130 ASN A N 1
ATOM 8728 C CA . ASN A 1 1130 ? 50.135 -7.058 -40.938 1.00 61.72 1130 ASN A CA 1
ATOM 8729 C C . ASN A 1 1130 ? 50.885 -5.713 -40.846 1.00 61.72 1130 ASN A C 1
ATOM 8731 O O . ASN A 1 1130 ? 52.095 -5.706 -40.608 1.00 61.72 1130 ASN A O 1
ATOM 8735 N N . SER A 1 1131 ? 50.210 -4.577 -41.054 1.00 68.38 1131 SER A N 1
ATOM 8736 C CA . SER A 1 1131 ? 50.821 -3.249 -40.916 1.00 68.38 1131 SER A CA 1
ATOM 8737 C C . SER A 1 1131 ? 50.929 -2.825 -39.440 1.00 68.38 1131 SER A C 1
ATOM 8739 O O . SER A 1 1131 ? 50.175 -3.286 -38.588 1.00 68.38 1131 SER A O 1
ATOM 8741 N N . SER A 1 1132 ? 51.857 -1.919 -39.116 1.00 62.56 1132 SER A N 1
ATOM 8742 C CA . SER A 1 1132 ? 51.984 -1.345 -37.766 1.00 62.56 1132 SER A CA 1
ATOM 8743 C C . SER A 1 1132 ? 50.936 -0.266 -37.446 1.00 62.56 1132 SER A C 1
ATOM 8745 O O . SER A 1 1132 ? 50.896 0.211 -36.317 1.00 62.56 1132 SER A O 1
ATOM 8747 N N . ASP A 1 1133 ? 50.121 0.134 -38.427 1.00 66.44 1133 ASP A N 1
ATOM 8748 C CA . ASP A 1 1133 ? 49.083 1.168 -38.323 1.00 66.44 1133 ASP A CA 1
ATOM 8749 C C . ASP A 1 1133 ? 47.778 0.617 -38.924 1.00 66.44 1133 ASP A C 1
ATOM 8751 O O . ASP A 1 1133 ? 47.339 0.986 -40.020 1.00 66.44 1133 ASP A O 1
ATOM 8755 N N . VAL A 1 1134 ? 47.218 -0.397 -38.252 1.00 73.19 1134 VAL A N 1
ATOM 8756 C CA . VAL A 1 1134 ? 46.012 -1.095 -38.709 1.00 73.19 1134 VAL A CA 1
ATOM 8757 C C . VAL A 1 1134 ? 44.813 -0.167 -38.555 1.00 73.19 1134 VAL A C 1
ATOM 8759 O O . VAL A 1 1134 ? 44.277 0.017 -37.464 1.00 73.19 1134 VAL A O 1
ATOM 8762 N N . LYS A 1 1135 ? 44.359 0.390 -39.676 1.00 80.06 1135 LYS A N 1
ATOM 8763 C CA . LYS A 1 1135 ? 43.106 1.138 -39.753 1.00 80.06 1135 LYS A CA 1
ATOM 8764 C C . LYS A 1 1135 ? 41.912 0.193 -39.873 1.00 80.06 1135 LYS A C 1
ATOM 8766 O O . LYS A 1 1135 ? 41.979 -0.846 -40.532 1.00 80.06 1135 LYS A O 1
ATOM 8771 N N . GLY A 1 1136 ? 40.798 0.544 -39.240 1.00 86.56 1136 GLY A N 1
ATOM 8772 C CA . GLY A 1 1136 ? 39.618 -0.312 -39.209 1.00 86.56 1136 GLY A CA 1
ATOM 8773 C C . GLY A 1 1136 ? 38.400 0.355 -38.592 1.00 86.56 1136 GLY A C 1
ATOM 8774 O O . GLY A 1 1136 ? 38.450 1.500 -38.166 1.00 86.56 1136 GLY A O 1
ATOM 8775 N N . ILE A 1 1137 ? 37.293 -0.371 -38.586 1.00 90.88 1137 ILE A N 1
ATOM 8776 C CA . ILE A 1 1137 ? 35.993 0.097 -38.119 1.00 90.88 1137 ILE A CA 1
ATOM 8777 C C . ILE A 1 1137 ? 35.805 -0.374 -36.682 1.00 90.88 1137 ILE A C 1
ATOM 8779 O O . ILE A 1 1137 ? 35.822 -1.577 -36.409 1.00 90.88 1137 ILE A O 1
ATOM 8783 N N . SER A 1 1138 ? 35.613 0.576 -35.773 1.00 92.81 1138 SER A N 1
ATOM 8784 C CA . SER A 1 1138 ? 35.354 0.302 -34.359 1.00 92.81 1138 SER A CA 1
ATOM 8785 C C . SER A 1 1138 ? 33.854 0.229 -34.113 1.00 92.81 1138 SER A C 1
ATOM 8787 O O . SER A 1 1138 ? 33.097 1.077 -34.590 1.00 92.81 1138 SER A O 1
ATOM 8789 N N . MET A 1 1139 ? 33.416 -0.770 -33.354 1.00 94.00 1139 MET A N 1
ATOM 8790 C CA . MET A 1 1139 ? 32.009 -0.980 -33.022 1.00 94.00 1139 MET A CA 1
ATOM 8791 C C . MET A 1 1139 ? 31.855 -1.064 -31.508 1.00 94.00 1139 MET A C 1
ATOM 8793 O O . MET A 1 1139 ? 32.565 -1.829 -30.858 1.00 94.00 1139 MET A O 1
ATOM 8797 N N . LEU A 1 1140 ? 30.941 -0.273 -30.951 1.00 93.56 1140 LEU A N 1
ATOM 8798 C CA . LEU A 1 1140 ? 30.697 -0.175 -29.513 1.00 93.56 1140 LEU A CA 1
ATOM 8799 C C . LEU A 1 1140 ? 29.240 -0.500 -29.187 1.00 93.56 1140 LEU A C 1
ATOM 8801 O O . LEU A 1 1140 ? 28.334 -0.083 -29.908 1.00 93.56 1140 LEU A O 1
ATOM 8805 N N . ALA A 1 1141 ? 29.018 -1.198 -28.078 1.00 91.25 1141 ALA A N 1
ATOM 8806 C CA . ALA A 1 1141 ? 27.700 -1.611 -27.614 1.00 91.25 1141 ALA A CA 1
ATOM 8807 C C . ALA A 1 1141 ? 27.575 -1.415 -26.099 1.00 91.25 1141 ALA A C 1
ATOM 8809 O O . ALA A 1 1141 ? 28.440 -1.848 -25.337 1.00 91.25 1141 ALA A O 1
ATOM 8810 N N . ARG A 1 1142 ? 26.494 -0.764 -25.660 1.00 87.38 1142 ARG A N 1
ATOM 8811 C CA . ARG A 1 1142 ? 26.111 -0.681 -24.234 1.00 87.38 1142 ARG A CA 1
ATOM 8812 C C . ARG A 1 1142 ? 25.068 -1.726 -23.849 1.00 87.38 1142 ARG A C 1
ATOM 8814 O O . ARG A 1 1142 ? 24.924 -2.036 -22.675 1.00 87.38 1142 ARG A O 1
ATOM 8821 N N . ASP A 1 1143 ? 24.358 -2.246 -24.839 1.00 85.94 1143 ASP A N 1
ATOM 8822 C CA . ASP A 1 1143 ? 23.268 -3.202 -24.724 1.00 85.94 1143 ASP A CA 1
ATOM 8823 C C . ASP A 1 1143 ? 23.209 -4.065 -26.002 1.00 85.94 1143 ASP A C 1
ATOM 8825 O O . ASP A 1 1143 ? 24.068 -3.954 -26.881 1.00 85.94 1143 ASP A O 1
ATOM 8829 N N . LEU A 1 1144 ? 22.203 -4.935 -26.105 1.00 86.44 1144 LEU A N 1
ATOM 8830 C CA . LEU A 1 1144 ? 21.973 -5.780 -27.281 1.00 86.44 1144 LEU A CA 1
ATOM 8831 C C . LEU A 1 1144 ? 21.145 -5.092 -28.385 1.00 86.44 1144 LEU A C 1
ATOM 8833 O O . LEU A 1 1144 ? 20.902 -5.702 -29.424 1.00 86.44 1144 LEU A O 1
ATOM 8837 N N . GLN A 1 1145 ? 20.689 -3.850 -28.194 1.00 85.25 1145 GLN A N 1
ATOM 8838 C CA . GLN A 1 1145 ? 19.809 -3.152 -29.137 1.00 85.25 1145 GLN A CA 1
ATOM 8839 C C . GLN A 1 1145 ? 20.548 -2.201 -30.071 1.00 85.25 1145 GLN A C 1
ATOM 8841 O O . GLN A 1 1145 ? 20.112 -2.020 -31.209 1.00 85.25 1145 GLN A O 1
ATOM 8846 N N . SER A 1 1146 ? 21.623 -1.563 -29.611 1.00 88.56 1146 SER A N 1
ATOM 8847 C CA . SER A 1 1146 ? 22.251 -0.459 -30.336 1.00 88.56 1146 SER A CA 1
ATOM 8848 C C . SER A 1 1146 ? 23.759 -0.632 -30.451 1.00 88.56 1146 SER A C 1
ATOM 8850 O O . SER A 1 1146 ? 24.496 -0.551 -29.469 1.00 88.56 1146 SER A O 1
ATOM 8852 N N . ILE A 1 1147 ? 24.224 -0.791 -31.691 1.00 92.81 1147 ILE A N 1
ATOM 8853 C CA . ILE A 1 1147 ? 25.644 -0.843 -32.033 1.00 92.81 1147 ILE A CA 1
ATOM 8854 C C . ILE A 1 1147 ? 26.040 0.475 -32.684 1.00 92.81 1147 ILE A C 1
ATOM 8856 O O . ILE A 1 1147 ? 25.498 0.863 -33.722 1.00 92.81 1147 ILE A O 1
ATOM 8860 N N . VAL A 1 1148 ? 26.996 1.164 -32.074 1.00 93.62 1148 VAL A N 1
ATOM 8861 C CA . VAL A 1 1148 ? 27.564 2.411 -32.581 1.00 93.62 1148 VAL A CA 1
ATOM 8862 C C . VAL A 1 1148 ? 28.802 2.092 -33.407 1.00 93.62 1148 VAL A C 1
ATOM 8864 O O . VAL A 1 1148 ? 29.695 1.401 -32.923 1.00 93.62 1148 VAL A O 1
ATOM 8867 N N . LEU A 1 1149 ? 28.867 2.601 -34.637 1.00 93.56 1149 LEU A N 1
ATOM 8868 C CA . LEU A 1 1149 ? 29.979 2.373 -35.556 1.00 93.56 1149 LEU A CA 1
ATOM 8869 C C . LEU A 1 1149 ? 30.790 3.655 -35.766 1.00 93.56 1149 LEU A C 1
ATOM 8871 O O . LEU A 1 1149 ? 30.231 4.730 -36.006 1.00 93.56 1149 LEU A O 1
ATOM 8875 N N . TYR A 1 1150 ? 32.112 3.509 -35.736 1.00 92.69 1150 TYR A N 1
ATOM 8876 C CA . TYR A 1 1150 ? 33.088 4.551 -36.038 1.00 92.69 1150 TYR A CA 1
ATOM 8877 C C . TYR A 1 1150 ? 33.960 4.128 -37.218 1.00 92.69 1150 TYR A C 1
ATOM 8879 O O . TYR A 1 1150 ? 34.319 2.956 -37.347 1.00 92.69 1150 TYR A O 1
ATOM 8887 N N . ASP A 1 1151 ? 34.282 5.081 -38.085 1.00 89.75 1151 ASP A N 1
ATOM 8888 C CA . ASP A 1 1151 ? 35.121 4.848 -39.254 1.00 89.75 1151 ASP A CA 1
ATOM 8889 C C . ASP A 1 1151 ? 36.617 4.711 -38.907 1.00 89.75 1151 ASP A C 1
ATOM 8891 O O . ASP A 1 1151 ? 37.034 4.817 -37.752 1.00 89.75 1151 ASP A O 1
ATOM 8895 N N . ALA A 1 1152 ? 37.430 4.483 -39.942 1.00 85.25 1152 ALA A N 1
ATOM 8896 C CA . ALA A 1 1152 ? 38.878 4.300 -39.840 1.00 85.25 1152 ALA A CA 1
ATOM 8897 C C . ALA A 1 1152 ? 39.658 5.505 -39.285 1.00 85.25 1152 ALA A C 1
ATOM 8899 O O . ALA A 1 1152 ? 40.811 5.338 -38.892 1.00 85.25 1152 ALA A O 1
ATOM 8900 N N . ASP A 1 1153 ? 39.056 6.695 -39.260 1.00 83.12 1153 ASP A N 1
ATOM 8901 C CA . ASP A 1 1153 ? 39.654 7.912 -38.710 1.00 83.12 1153 ASP A CA 1
ATOM 8902 C C . ASP A 1 1153 ? 39.015 8.292 -37.356 1.00 83.12 1153 ASP A C 1
ATOM 8904 O O . ASP A 1 1153 ? 39.253 9.382 -36.832 1.00 83.12 1153 ASP A O 1
ATOM 8908 N N . GLY A 1 1154 ? 38.204 7.396 -36.774 1.00 83.94 1154 GLY A N 1
ATOM 8909 C CA . GLY A 1 1154 ? 37.547 7.576 -35.480 1.00 83.94 1154 GLY A CA 1
ATOM 8910 C C . GLY A 1 1154 ? 36.321 8.491 -35.518 1.00 83.94 1154 GLY A C 1
ATOM 8911 O O . GLY A 1 1154 ? 35.832 8.897 -34.461 1.00 83.94 1154 GLY A O 1
ATOM 8912 N N . LYS A 1 1155 ? 35.798 8.834 -36.701 1.00 88.00 1155 LYS A N 1
ATOM 8913 C CA . LYS A 1 1155 ? 34.577 9.638 -36.817 1.00 88.00 1155 LYS A CA 1
ATOM 8914 C C . LYS A 1 1155 ? 33.346 8.756 -36.688 1.00 88.00 1155 LYS A C 1
ATOM 8916 O O . LYS A 1 1155 ? 33.309 7.618 -37.150 1.00 88.00 1155 LYS A O 1
ATOM 8921 N N . PHE A 1 1156 ? 32.315 9.307 -36.057 1.00 92.31 1156 PHE A N 1
ATOM 8922 C CA . PHE A 1 1156 ? 31.024 8.644 -35.926 1.00 92.31 1156 PHE A CA 1
ATOM 8923 C C . PHE A 1 1156 ? 30.410 8.401 -37.310 1.00 92.31 1156 PHE A C 1
ATOM 8925 O O . PHE A 1 1156 ? 30.156 9.351 -38.051 1.00 92.31 1156 PHE A O 1
ATOM 8932 N N . ALA A 1 1157 ? 30.165 7.133 -37.637 1.00 89.31 1157 ALA A N 1
ATOM 8933 C CA . ALA A 1 1157 ? 29.581 6.728 -38.911 1.00 89.31 1157 ALA A CA 1
ATOM 8934 C C . ALA A 1 1157 ? 28.065 6.496 -38.803 1.00 89.31 1157 ALA A C 1
ATOM 8936 O O . ALA A 1 1157 ? 27.329 6.745 -39.757 1.00 89.31 1157 ALA A O 1
ATOM 8937 N N . GLY A 1 1158 ? 27.580 6.040 -37.644 1.00 89.81 1158 GLY A N 1
ATOM 8938 C CA . GLY A 1 1158 ? 26.153 5.858 -37.386 1.00 89.81 1158 GLY A CA 1
ATOM 8939 C C . GLY A 1 1158 ? 25.848 4.816 -36.314 1.00 89.81 1158 GLY A C 1
ATOM 8940 O O . GLY A 1 1158 ? 26.743 4.200 -35.740 1.00 89.81 1158 GLY A O 1
ATOM 8941 N N . VAL A 1 1159 ? 24.554 4.598 -36.073 1.00 90.94 1159 VAL A N 1
ATOM 8942 C CA . VAL A 1 1159 ? 24.042 3.543 -35.185 1.00 90.94 1159 VAL A CA 1
ATOM 8943 C C . VAL A 1 1159 ? 23.268 2.5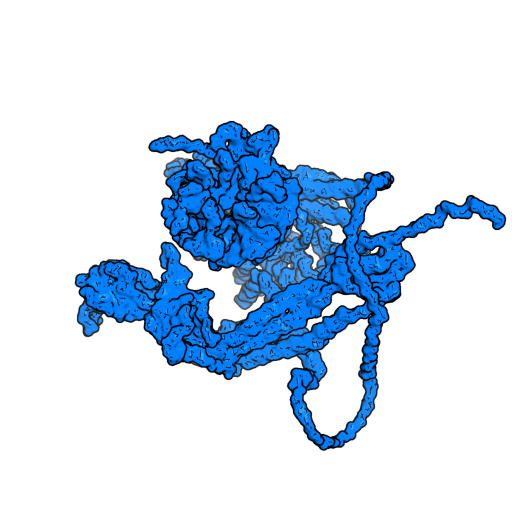19 -36.010 1.00 90.94 1159 VAL A C 1
ATOM 8945 O O . VAL A 1 1159 ? 22.518 2.873 -36.930 1.00 90.94 1159 VAL A O 1
ATOM 8948 N N . ARG A 1 1160 ? 23.448 1.237 -35.693 1.00 92.25 1160 ARG A N 1
ATOM 8949 C CA . ARG A 1 1160 ? 22.669 0.136 -36.260 1.00 92.25 1160 ARG A CA 1
ATOM 8950 C C . ARG A 1 1160 ? 22.104 -0.740 -35.159 1.00 92.25 1160 ARG A C 1
ATOM 8952 O O . ARG A 1 1160 ? 22.788 -1.062 -34.192 1.00 92.25 1160 ARG A O 1
ATOM 8959 N N . ARG A 1 1161 ? 20.840 -1.125 -35.337 1.00 87.56 1161 ARG A N 1
ATOM 8960 C CA . ARG A 1 1161 ? 20.187 -2.106 -34.476 1.00 87.56 1161 ARG A CA 1
ATOM 8961 C C . ARG A 1 1161 ? 20.460 -3.509 -35.014 1.00 87.56 1161 ARG A C 1
ATOM 8963 O O . ARG A 1 1161 ? 20.253 -3.709 -36.222 1.00 87.56 1161 ARG A O 1
ATOM 8970 N N . PRO A 1 1162 ? 20.882 -4.469 -34.174 1.00 84.31 1162 PRO A N 1
ATOM 8971 C CA . PRO A 1 1162 ? 20.886 -5.878 -34.545 1.00 84.31 1162 PRO A CA 1
ATOM 8972 C C . PRO A 1 1162 ? 19.506 -6.294 -35.072 1.00 84.31 1162 PRO A C 1
ATOM 8974 O O . PRO A 1 1162 ? 18.490 -5.707 -34.701 1.00 84.31 1162 PRO A O 1
ATOM 8977 N N . ASN A 1 1163 ? 19.456 -7.250 -35.998 1.00 74.06 1163 ASN A N 1
ATOM 8978 C CA . ASN A 1 1163 ? 18.242 -7.722 -36.678 1.00 74.06 1163 ASN A CA 1
ATOM 8979 C C . ASN A 1 1163 ? 17.519 -6.729 -37.610 1.00 74.06 1163 ASN A C 1
ATOM 8981 O O . ASN A 1 1163 ? 16.644 -7.157 -38.363 1.00 74.06 1163 ASN A O 1
ATOM 8985 N N . SER A 1 1164 ? 17.900 -5.443 -37.661 1.00 82.44 1164 SER A N 1
ATOM 8986 C CA . SER A 1 1164 ? 17.320 -4.495 -38.636 1.00 82.44 1164 SER A CA 1
ATOM 8987 C C . SER A 1 1164 ? 17.634 -4.864 -40.089 1.00 82.44 1164 SER A C 1
ATOM 8989 O O . SER A 1 1164 ? 16.899 -4.477 -40.994 1.00 82.44 1164 SER A O 1
ATOM 8991 N N . LYS A 1 1165 ? 18.736 -5.596 -40.313 1.00 78.56 1165 LYS A N 1
ATOM 8992 C CA . LYS A 1 1165 ? 19.275 -5.972 -41.632 1.00 78.56 1165 LYS A CA 1
ATOM 8993 C C . LYS A 1 1165 ? 19.514 -4.783 -42.576 1.00 78.56 1165 LYS A C 1
ATOM 8995 O O . LYS A 1 1165 ? 19.707 -4.981 -43.772 1.00 78.56 1165 LYS A O 1
ATOM 9000 N N . LEU A 1 1166 ? 19.528 -3.556 -42.050 1.00 84.88 1166 LEU A N 1
ATOM 9001 C CA . LEU A 1 1166 ? 19.773 -2.352 -42.833 1.00 84.88 1166 LEU A CA 1
ATOM 9002 C C . LEU A 1 1166 ? 21.282 -2.123 -42.982 1.00 84.88 1166 LEU A C 1
ATOM 9004 O O . LEU A 1 1166 ? 21.970 -1.969 -41.965 1.00 84.88 1166 LEU A O 1
ATOM 9008 N N . PRO A 1 1167 ? 21.807 -2.044 -44.216 1.00 88.88 1167 PRO A N 1
ATOM 9009 C CA . PRO A 1 1167 ? 23.222 -1.793 -44.428 1.00 88.88 1167 PRO A CA 1
ATOM 9010 C C . PRO A 1 1167 ? 23.644 -0.386 -43.986 1.00 88.88 1167 PRO A C 1
ATOM 9012 O O . PRO A 1 1167 ? 22.861 0.572 -43.955 1.00 88.88 1167 PRO A O 1
ATOM 9015 N N . ILE A 1 1168 ? 24.914 -0.249 -43.617 1.00 90.44 1168 ILE A N 1
ATOM 9016 C CA . ILE A 1 1168 ? 25.614 1.027 -43.467 1.00 90.44 1168 ILE A CA 1
ATOM 9017 C C . ILE A 1 1168 ? 26.881 0.991 -44.311 1.00 90.44 1168 ILE A C 1
ATOM 9019 O O . ILE A 1 1168 ? 27.643 0.032 -44.247 1.00 90.44 1168 ILE A O 1
ATOM 9023 N N . ASN A 1 1169 ? 27.096 2.025 -45.119 1.00 89.19 1169 ASN A N 1
ATOM 9024 C CA . ASN A 1 1169 ? 28.306 2.138 -45.920 1.00 89.19 1169 ASN A CA 1
ATOM 9025 C C . ASN A 1 1169 ? 29.315 3.020 -45.181 1.00 89.19 1169 ASN A C 1
ATOM 9027 O O . ASN A 1 1169 ? 29.031 4.186 -44.908 1.00 89.19 1169 ASN A O 1
ATOM 9031 N N . ILE A 1 1170 ? 30.470 2.450 -44.844 1.00 87.06 1170 ILE A N 1
ATOM 9032 C CA . ILE A 1 1170 ? 31.564 3.128 -44.149 1.00 87.06 1170 ILE A CA 1
ATOM 9033 C C . ILE A 1 1170 ? 32.820 2.939 -44.995 1.00 87.06 1170 ILE A C 1
ATOM 9035 O O . ILE A 1 1170 ? 33.272 1.813 -45.202 1.00 87.06 1170 ILE A O 1
ATOM 9039 N N . ASN A 1 1171 ? 33.379 4.036 -45.510 1.00 79.00 1171 ASN A N 1
ATOM 9040 C CA . ASN A 1 1171 ? 34.594 4.032 -46.335 1.00 79.00 1171 ASN A CA 1
ATOM 9041 C C . ASN A 1 1171 ? 34.538 3.061 -47.537 1.00 79.00 1171 ASN A C 1
ATOM 9043 O O . ASN A 1 1171 ? 35.527 2.409 -47.866 1.00 79.00 1171 ASN A O 1
ATOM 9047 N N . GLY A 1 1172 ? 33.373 2.939 -48.187 1.00 78.94 1172 GLY A N 1
ATOM 9048 C CA . GLY A 1 1172 ? 33.172 2.057 -49.344 1.00 78.94 1172 GLY A CA 1
ATOM 9049 C C . GLY A 1 1172 ? 32.954 0.582 -48.993 1.00 78.94 1172 GLY A C 1
ATOM 9050 O O . GLY A 1 1172 ? 32.853 -0.239 -49.899 1.00 78.94 1172 GLY A O 1
ATOM 9051 N N . THR A 1 1173 ? 32.873 0.243 -47.703 1.00 85.06 1173 THR A N 1
ATOM 9052 C CA . THR A 1 1173 ? 32.520 -1.094 -47.213 1.00 85.06 1173 THR A CA 1
ATOM 9053 C C . THR A 1 1173 ? 31.088 -1.086 -46.688 1.00 85.06 1173 THR A C 1
ATOM 9055 O O . THR A 1 1173 ? 30.750 -0.304 -45.800 1.00 85.06 1173 THR A O 1
ATOM 9058 N N . GLU A 1 1174 ? 30.247 -1.969 -47.218 1.00 89.69 1174 GLU A N 1
ATOM 9059 C CA . GLU A 1 1174 ? 28.881 -2.179 -46.746 1.00 89.69 1174 GLU A CA 1
ATOM 9060 C C . GLU A 1 1174 ? 28.883 -3.137 -45.548 1.00 89.69 1174 GLU A C 1
ATOM 9062 O O . GLU A 1 1174 ? 29.391 -4.253 -45.639 1.00 89.69 1174 GLU A O 1
ATOM 9067 N N . ILE A 1 1175 ? 28.324 -2.704 -44.419 1.00 91.25 1175 ILE A N 1
ATOM 9068 C CA . ILE A 1 1175 ? 28.236 -3.491 -43.186 1.00 91.25 1175 ILE A CA 1
ATOM 9069 C C . ILE A 1 1175 ? 26.776 -3.665 -42.798 1.00 91.25 1175 ILE A C 1
ATOM 9071 O O . ILE A 1 1175 ? 26.023 -2.694 -42.730 1.00 91.25 1175 ILE A O 1
ATOM 9075 N N . VAL A 1 1176 ? 26.390 -4.895 -42.474 1.00 92.06 1176 VAL A N 1
ATOM 9076 C CA . VAL A 1 1176 ? 25.092 -5.204 -41.866 1.00 92.06 1176 VAL A CA 1
ATOM 9077 C C . VAL A 1 1176 ? 25.339 -5.875 -40.523 1.00 92.06 1176 VAL A C 1
ATOM 9079 O O . VAL A 1 1176 ? 26.017 -6.898 -40.460 1.00 92.06 1176 VAL A O 1
ATOM 9082 N N . ILE A 1 1177 ? 24.769 -5.319 -39.452 1.00 92.25 1177 ILE A N 1
ATOM 9083 C CA . ILE A 1 1177 ? 24.740 -5.987 -38.148 1.00 92.25 1177 ILE A CA 1
ATOM 9084 C C . ILE A 1 1177 ? 23.606 -7.012 -38.172 1.00 92.25 1177 ILE A C 1
ATOM 9086 O O . ILE A 1 1177 ? 22.432 -6.639 -38.245 1.00 92.25 1177 ILE A O 1
ATOM 9090 N N . VAL A 1 1178 ? 23.965 -8.294 -38.153 1.00 90.19 1178 VAL A N 1
ATOM 9091 C CA . VAL A 1 1178 ? 23.008 -9.405 -38.190 1.00 90.19 1178 VAL A CA 1
ATOM 9092 C C . VAL A 1 1178 ? 22.428 -9.613 -36.803 1.00 90.19 1178 VAL A C 1
ATOM 9094 O O . VAL A 1 1178 ? 21.221 -9.469 -36.638 1.00 90.19 1178 VAL A O 1
ATOM 9097 N N . ASP A 1 1179 ? 23.282 -9.873 -35.816 1.00 89.25 1179 ASP A N 1
ATOM 9098 C CA . ASP A 1 1179 ? 22.862 -10.163 -34.447 1.00 89.25 1179 ASP A CA 1
ATOM 9099 C C . ASP A 1 1179 ? 23.957 -9.808 -33.427 1.00 89.25 1179 ASP A C 1
ATOM 9101 O O . ASP A 1 1179 ? 25.133 -9.685 -33.781 1.00 89.25 1179 ASP A O 1
ATOM 9105 N N . ALA A 1 1180 ? 23.575 -9.654 -32.160 1.00 90.44 1180 ALA A N 1
ATOM 9106 C CA . ALA A 1 1180 ? 24.495 -9.513 -31.034 1.00 90.44 1180 ALA A CA 1
ATOM 9107 C C . ALA A 1 1180 ? 24.345 -10.731 -30.112 1.00 90.44 1180 ALA A C 1
ATOM 9109 O O . ALA A 1 1180 ? 23.298 -10.942 -29.506 1.00 90.44 1180 ALA A O 1
ATOM 9110 N N . ILE A 1 1181 ? 25.396 -11.546 -30.012 1.00 90.06 1181 ILE A N 1
ATOM 9111 C CA . ILE A 1 1181 ? 25.380 -12.792 -29.245 1.00 90.06 1181 ILE A CA 1
ATOM 9112 C C . ILE A 1 1181 ? 25.569 -12.454 -27.765 1.00 90.06 1181 ILE A C 1
ATOM 9114 O O . ILE A 1 1181 ? 26.670 -12.122 -27.317 1.00 90.06 1181 ILE A O 1
ATOM 9118 N N . GLY A 1 1182 ? 24.471 -12.522 -27.016 1.00 91.06 1182 GLY A N 1
ATOM 9119 C CA . GLY A 1 1182 ? 24.464 -12.355 -25.569 1.00 91.06 1182 GLY A CA 1
ATOM 9120 C C . GLY A 1 1182 ? 24.965 -13.597 -24.830 1.00 91.06 1182 GLY A C 1
ATOM 9121 O O . GLY A 1 1182 ? 24.827 -14.728 -25.295 1.00 91.06 1182 GLY A O 1
ATOM 9122 N N . SER A 1 1183 ? 25.545 -13.377 -23.656 1.00 92.06 1183 SER A N 1
ATOM 9123 C CA . SER A 1 1183 ? 25.935 -14.413 -22.704 1.00 92.06 1183 SER A CA 1
ATOM 9124 C C . SER A 1 1183 ? 25.242 -14.185 -21.375 1.00 92.06 1183 SER A C 1
ATOM 9126 O O . SER A 1 1183 ? 25.126 -13.052 -20.905 1.00 92.06 1183 SER A O 1
ATOM 9128 N N . SER A 1 1184 ? 24.821 -15.283 -20.764 1.00 93.69 1184 SER A N 1
ATOM 9129 C CA . SER A 1 1184 ? 24.111 -15.285 -19.499 1.00 93.69 1184 SER A CA 1
ATOM 9130 C C . SER A 1 1184 ? 25.046 -15.667 -18.359 1.00 93.69 1184 SER A C 1
ATOM 9132 O O . SER A 1 1184 ? 25.664 -16.728 -18.412 1.00 93.69 1184 SER A O 1
ATOM 9134 N N . GLY A 1 1185 ? 25.130 -14.827 -17.330 1.00 93.31 1185 GLY A N 1
ATOM 9135 C CA . GLY A 1 1185 ? 25.755 -15.151 -16.051 1.00 93.31 1185 GLY A CA 1
ATOM 9136 C C . GLY A 1 1185 ? 24.761 -15.879 -15.152 1.00 93.31 1185 GLY A C 1
ATOM 9137 O O . GLY A 1 1185 ? 23.704 -15.336 -14.821 1.00 93.31 1185 GLY A O 1
ATOM 9138 N N . LEU A 1 1186 ? 25.093 -17.117 -14.801 1.00 94.44 1186 LEU A N 1
ATOM 9139 C CA . LEU A 1 1186 ? 24.251 -18.035 -14.050 1.00 94.44 1186 LEU A CA 1
ATOM 9140 C C . LEU A 1 1186 ? 24.928 -18.424 -12.736 1.00 94.44 1186 LEU A C 1
ATOM 9142 O O . LEU A 1 1186 ? 26.039 -18.954 -12.746 1.00 94.44 1186 LEU A O 1
ATOM 9146 N N . ASP A 1 1187 ? 24.217 -18.245 -11.624 1.00 93.62 1187 ASP A N 1
ATOM 9147 C CA . ASP A 1 1187 ? 24.613 -18.769 -10.315 1.00 93.62 1187 ASP A CA 1
ATOM 9148 C C . ASP A 1 1187 ? 23.826 -20.043 -10.012 1.00 93.62 1187 ASP A C 1
ATOM 9150 O O . ASP A 1 1187 ? 22.594 -20.041 -9.975 1.00 93.62 1187 ASP A O 1
ATOM 9154 N N . LEU A 1 1188 ? 24.534 -21.137 -9.755 1.00 93.31 1188 LEU A N 1
ATOM 9155 C CA . LEU A 1 1188 ? 23.960 -22.420 -9.381 1.00 93.31 1188 LEU A CA 1
ATOM 9156 C C . LEU A 1 1188 ? 24.164 -22.642 -7.883 1.00 93.31 1188 LEU A C 1
ATOM 9158 O O . LEU A 1 1188 ? 25.270 -22.490 -7.361 1.00 93.31 1188 LEU A O 1
ATOM 9162 N N . LYS A 1 1189 ? 23.097 -23.031 -7.180 1.00 91.38 1189 LYS A N 1
ATOM 9163 C CA . LYS A 1 1189 ? 23.132 -23.292 -5.738 1.00 91.38 1189 LYS A CA 1
ATOM 9164 C C . LYS A 1 1189 ? 22.266 -24.480 -5.338 1.00 91.38 1189 LYS A C 1
ATOM 9166 O O . LYS A 1 1189 ? 21.132 -24.601 -5.791 1.00 91.38 1189 LYS A O 1
ATOM 9171 N N . THR A 1 1190 ? 22.771 -25.313 -4.435 1.00 90.69 1190 THR A N 1
ATOM 9172 C CA . THR A 1 1190 ? 22.016 -26.401 -3.792 1.00 90.69 1190 THR A CA 1
ATOM 9173 C C . THR A 1 1190 ? 22.034 -26.189 -2.286 1.00 90.69 1190 THR A C 1
ATOM 9175 O O . THR A 1 1190 ? 23.117 -26.124 -1.715 1.00 90.69 1190 THR A O 1
ATOM 9178 N N . ASP A 1 1191 ? 20.862 -26.097 -1.647 1.00 87.38 1191 ASP A N 1
ATOM 9179 C CA . ASP A 1 1191 ? 20.737 -25.875 -0.198 1.00 87.38 1191 ASP A CA 1
ATOM 9180 C C . ASP A 1 1191 ? 19.767 -26.873 0.468 1.00 87.38 1191 ASP A C 1
ATOM 9182 O O . ASP A 1 1191 ? 18.556 -26.622 0.528 1.00 87.38 1191 ASP A O 1
ATOM 9186 N N . PRO A 1 1192 ? 20.256 -27.992 1.030 1.00 87.25 1192 PRO A N 1
ATOM 9187 C CA . PRO A 1 1192 ? 19.390 -29.026 1.605 1.00 87.25 1192 PRO A CA 1
ATOM 9188 C C . PRO A 1 1192 ? 18.652 -28.587 2.882 1.00 87.25 1192 PRO A C 1
ATOM 9190 O O . PRO A 1 1192 ? 17.623 -29.164 3.236 1.00 87.25 1192 PRO A O 1
ATOM 9193 N N . GLY A 1 1193 ? 19.151 -27.572 3.593 1.00 89.25 1193 GLY A N 1
ATOM 9194 C CA . GLY A 1 1193 ? 18.586 -27.111 4.863 1.00 89.25 1193 GLY A CA 1
ATOM 9195 C C . GLY A 1 1193 ? 17.426 -26.121 4.749 1.00 89.25 1193 GLY A C 1
ATOM 9196 O O . GLY A 1 1193 ? 16.668 -25.951 5.708 1.00 89.25 1193 GLY A O 1
ATOM 9197 N N . VAL A 1 1194 ? 17.232 -25.502 3.581 1.00 88.62 1194 VAL A N 1
ATOM 9198 C CA . VAL A 1 1194 ? 16.221 -24.453 3.359 1.00 88.62 1194 VAL A CA 1
ATOM 9199 C C . VAL A 1 1194 ? 14.787 -24.900 3.703 1.00 88.62 1194 VAL A C 1
ATOM 9201 O O . VAL A 1 1194 ? 14.105 -24.162 4.419 1.00 88.62 1194 VAL A O 1
ATOM 9204 N N . PRO A 1 1195 ? 14.308 -26.101 3.313 1.00 88.94 1195 PRO A N 1
ATOM 9205 C CA . PRO A 1 1195 ? 12.969 -26.561 3.694 1.00 88.94 1195 PRO A CA 1
ATOM 9206 C C . PRO A 1 1195 ? 12.762 -26.660 5.212 1.00 88.94 1195 PRO A C 1
ATOM 9208 O O . PRO A 1 1195 ? 11.685 -26.344 5.715 1.00 88.94 1195 PRO A O 1
ATOM 9211 N N . ILE A 1 1196 ? 13.799 -27.063 5.956 1.00 93.12 1196 ILE A N 1
ATOM 9212 C CA . ILE A 1 1196 ? 13.748 -27.192 7.419 1.00 93.12 1196 ILE A CA 1
ATOM 9213 C C . ILE A 1 1196 ? 13.672 -25.805 8.066 1.00 93.12 1196 ILE A C 1
ATOM 9215 O O . ILE A 1 1196 ? 12.885 -25.602 8.991 1.00 93.12 1196 ILE A O 1
ATOM 9219 N N . VAL A 1 1197 ? 14.433 -24.836 7.543 1.00 92.25 1197 VAL A N 1
ATOM 9220 C CA . VAL A 1 1197 ? 14.376 -23.438 7.992 1.00 92.25 1197 VAL A CA 1
ATOM 9221 C C . VAL A 1 1197 ? 12.975 -22.857 7.794 1.00 92.25 1197 VAL A C 1
ATOM 9223 O O . VAL A 1 1197 ? 12.405 -22.309 8.737 1.00 92.25 1197 VAL A O 1
ATOM 9226 N N . TYR A 1 1198 ? 12.377 -23.034 6.611 1.00 90.38 1198 TYR A N 1
ATOM 9227 C CA . TYR A 1 1198 ? 11.015 -22.560 6.338 1.00 90.38 1198 TYR A CA 1
ATOM 9228 C C . TYR A 1 1198 ? 9.958 -23.251 7.205 1.00 90.38 1198 TYR A C 1
ATOM 9230 O O . TYR A 1 1198 ? 9.057 -22.584 7.714 1.00 90.38 1198 TYR A O 1
ATOM 9238 N N . ALA A 1 1199 ? 10.085 -24.561 7.441 1.00 91.00 1199 ALA A N 1
ATOM 9239 C CA . ALA A 1 1199 ? 9.220 -25.269 8.384 1.00 91.00 1199 ALA A CA 1
ATOM 9240 C C . ALA A 1 1199 ? 9.350 -24.699 9.810 1.00 91.00 1199 ALA A C 1
ATOM 9242 O O . ALA A 1 1199 ? 8.349 -24.535 10.509 1.00 91.00 1199 ALA A O 1
ATOM 9243 N N . GLY A 1 1200 ? 10.571 -24.343 10.221 1.00 93.75 1200 GLY A N 1
ATOM 9244 C CA . GLY A 1 1200 ? 10.850 -23.664 11.482 1.00 93.75 1200 GLY A CA 1
ATOM 9245 C C . GLY A 1 1200 ? 10.192 -22.284 11.580 1.00 93.75 1200 GLY A C 1
ATOM 9246 O O . GLY A 1 1200 ? 9.504 -22.0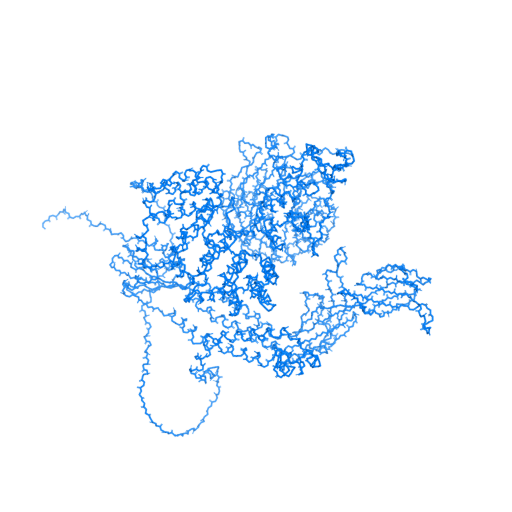15 12.562 1.00 93.75 1200 GLY A O 1
ATOM 9247 N N . PHE A 1 1201 ? 10.310 -21.437 10.552 1.00 92.75 1201 PHE A N 1
ATOM 9248 C CA . PHE A 1 1201 ? 9.619 -20.141 10.507 1.00 92.75 1201 PHE A CA 1
ATOM 9249 C C . PHE A 1 1201 ? 8.092 -20.286 10.549 1.00 92.75 1201 PHE A C 1
ATOM 9251 O O . PHE A 1 1201 ? 7.434 -19.593 11.326 1.00 92.75 1201 PHE A O 1
ATOM 9258 N N . GLY A 1 1202 ? 7.521 -21.230 9.795 1.00 91.31 1202 GLY A N 1
ATOM 9259 C CA . GLY A 1 1202 ? 6.084 -21.519 9.841 1.00 91.31 1202 GLY A CA 1
ATOM 9260 C C . GLY A 1 1202 ? 5.615 -21.957 11.234 1.00 91.31 1202 GLY A C 1
ATOM 9261 O O . GLY A 1 1202 ? 4.606 -21.463 11.742 1.00 91.31 1202 GLY A O 1
ATOM 9262 N N . ALA A 1 1203 ? 6.382 -22.826 11.902 1.00 90.31 1203 ALA A N 1
ATOM 9263 C CA . ALA A 1 1203 ? 6.107 -23.230 13.280 1.00 90.31 1203 ALA A CA 1
ATOM 9264 C C . ALA A 1 1203 ? 6.216 -22.050 14.264 1.00 90.31 1203 ALA A C 1
ATOM 9266 O O . ALA A 1 1203 ? 5.396 -21.937 15.180 1.00 90.31 1203 ALA A O 1
ATOM 9267 N N . LEU A 1 1204 ? 7.187 -21.150 14.071 1.00 90.88 1204 LEU A N 1
ATOM 9268 C CA . LEU A 1 1204 ? 7.359 -19.952 14.895 1.00 90.88 1204 LEU A CA 1
ATOM 9269 C C . LEU A 1 1204 ? 6.155 -19.013 14.773 1.00 90.88 1204 LEU A C 1
ATOM 9271 O O . LEU A 1 1204 ? 5.621 -18.577 15.791 1.00 90.88 1204 LEU A O 1
ATOM 9275 N N . MET A 1 1205 ? 5.687 -18.748 13.550 1.00 89.56 1205 MET A N 1
ATOM 9276 C CA . MET A 1 1205 ? 4.512 -17.904 13.309 1.00 89.56 1205 MET A CA 1
ATOM 9277 C C . MET A 1 1205 ? 3.269 -18.488 13.990 1.00 89.56 1205 MET A C 1
ATOM 9279 O O . MET A 1 1205 ? 2.629 -17.815 14.799 1.00 89.56 1205 MET A O 1
ATOM 9283 N N . LEU A 1 1206 ? 2.979 -19.772 13.750 1.00 87.75 1206 LEU A N 1
ATOM 9284 C CA . LEU A 1 1206 ? 1.820 -20.454 14.332 1.00 87.75 1206 LEU A CA 1
ATOM 9285 C C . LEU A 1 1206 ? 1.846 -20.434 15.865 1.00 87.75 1206 LEU A C 1
ATOM 9287 O O . LEU A 1 1206 ? 0.843 -20.141 16.519 1.00 87.75 1206 LEU A O 1
ATOM 9291 N N . THR A 1 1207 ? 2.997 -20.742 16.458 1.00 88.75 1207 THR A N 1
ATOM 9292 C CA . THR A 1 1207 ? 3.131 -20.815 17.918 1.00 88.75 1207 THR A CA 1
ATOM 9293 C C . THR A 1 1207 ? 3.115 -19.436 18.573 1.00 88.75 1207 THR A C 1
ATOM 9295 O O . THR A 1 1207 ? 2.589 -19.301 19.679 1.00 88.75 1207 THR A O 1
ATOM 9298 N N . THR A 1 1208 ? 3.571 -18.396 17.871 1.00 84.81 1208 THR A N 1
ATOM 9299 C CA . THR A 1 1208 ? 3.439 -17.001 18.308 1.00 84.81 1208 THR A CA 1
ATOM 9300 C C . THR A 1 1208 ? 1.974 -16.566 18.324 1.00 84.81 1208 THR A C 1
ATOM 9302 O O . THR A 1 1208 ? 1.532 -16.014 19.333 1.00 84.81 1208 THR A O 1
ATOM 9305 N N . CYS A 1 1209 ? 1.188 -16.902 17.292 1.00 85.69 1209 CYS A N 1
ATOM 9306 C CA . CYS A 1 1209 ? -0.261 -16.661 17.276 1.00 85.69 1209 CYS A CA 1
ATOM 9307 C C . CYS A 1 1209 ? -0.966 -17.347 18.457 1.00 85.69 1209 CYS A C 1
ATOM 9309 O O . CYS A 1 1209 ? -1.732 -16.710 19.177 1.00 85.69 1209 CYS A O 1
ATOM 9311 N N . ILE A 1 1210 ? -0.650 -18.621 18.723 1.00 83.06 1210 ILE A N 1
ATOM 9312 C CA . ILE A 1 1210 ? -1.197 -19.365 19.874 1.00 83.06 1210 ILE A CA 1
ATOM 9313 C C . ILE A 1 1210 ? -0.792 -18.714 21.205 1.00 83.06 1210 ILE A C 1
ATOM 9315 O O . ILE A 1 1210 ? -1.550 -18.773 22.174 1.00 83.06 1210 ILE A O 1
ATOM 9319 N N . SER A 1 1211 ? 0.373 -18.061 21.270 1.00 82.44 1211 SER A N 1
ATOM 9320 C CA . SER A 1 1211 ? 0.843 -17.398 22.488 1.00 82.44 1211 SER A CA 1
ATOM 9321 C C . SER A 1 1211 ? -0.083 -16.266 22.947 1.00 82.44 1211 SER A C 1
ATOM 9323 O O . SER A 1 1211 ? -0.181 -16.032 24.150 1.00 82.44 1211 SER A O 1
ATOM 9325 N N . TYR A 1 1212 ? -0.799 -15.601 22.033 1.00 81.31 1212 TYR A N 1
ATOM 9326 C CA . TYR A 1 1212 ? -1.729 -14.519 22.378 1.00 81.31 1212 TYR A CA 1
ATOM 9327 C C . TYR A 1 1212 ? -2.977 -15.000 23.126 1.00 81.31 1212 TYR A C 1
ATOM 9329 O O . TYR A 1 1212 ? -3.638 -14.194 23.776 1.00 81.31 1212 TYR A O 1
ATOM 9337 N N . LEU A 1 1213 ? -3.275 -16.303 23.110 1.00 84.19 1213 LEU A N 1
ATOM 9338 C CA . LEU A 1 1213 ? -4.375 -16.859 23.891 1.00 84.19 1213 LEU A CA 1
ATOM 9339 C C . LEU A 1 1213 ? -4.064 -16.749 25.391 1.00 84.19 1213 LEU A C 1
ATOM 9341 O O . LEU A 1 1213 ? -3.109 -17.343 25.903 1.00 84.19 1213 LEU A O 1
ATOM 9345 N N . SER A 1 1214 ? -4.884 -15.985 26.109 1.00 86.94 1214 SER A N 1
ATOM 9346 C CA . SER A 1 1214 ? -4.782 -15.845 27.558 1.00 86.94 1214 SER A CA 1
ATOM 9347 C C . SER A 1 1214 ? -5.305 -17.102 28.257 1.00 86.94 1214 SER A C 1
ATOM 9349 O O . SER A 1 1214 ? -6.299 -17.698 27.852 1.00 86.94 1214 SER A O 1
ATOM 9351 N N . HIS A 1 1215 ? -4.623 -17.514 29.324 1.00 89.12 1215 HIS A N 1
ATOM 9352 C CA . HIS A 1 1215 ? -5.109 -18.538 30.236 1.00 89.12 1215 HIS A CA 1
ATOM 9353 C C . HIS A 1 1215 ? -5.710 -17.861 31.468 1.00 89.12 1215 HIS A C 1
ATOM 9355 O O . HIS A 1 1215 ? -4.985 -17.253 32.263 1.00 89.12 1215 HIS A O 1
ATOM 9361 N N . SER A 1 1216 ? -7.017 -18.044 31.642 1.00 90.94 1216 SER A N 1
ATOM 9362 C CA . SER A 1 1216 ? -7.806 -17.507 32.754 1.00 90.94 1216 SER A CA 1
ATOM 9363 C C . SER A 1 1216 ? -8.290 -18.627 33.679 1.00 90.94 1216 SER A C 1
ATOM 9365 O O . SER A 1 1216 ? -8.531 -19.745 33.220 1.00 90.94 1216 SER A O 1
ATOM 9367 N N . GLN A 1 1217 ? -8.389 -18.343 34.978 1.00 91.31 1217 GLN A N 1
ATOM 9368 C CA . GLN A 1 1217 ? -8.859 -19.253 36.028 1.00 91.31 1217 GLN A CA 1
ATOM 9369 C C . GLN A 1 1217 ? -9.855 -18.520 36.936 1.00 91.31 1217 GLN A C 1
ATOM 9371 O O . GLN A 1 1217 ? -9.625 -17.364 37.283 1.00 91.31 1217 GLN A O 1
ATOM 9376 N N . VAL A 1 1218 ? -10.931 -19.195 37.334 1.00 93.31 1218 VAL A N 1
ATOM 9377 C CA . VAL A 1 1218 ? -12.021 -18.670 38.170 1.00 93.31 1218 VAL A CA 1
ATOM 9378 C C . VAL A 1 1218 ? -12.318 -19.666 39.293 1.00 93.31 1218 VAL A C 1
ATOM 9380 O O . VAL A 1 1218 ? -12.306 -20.877 39.082 1.00 93.31 1218 VAL A O 1
ATOM 9383 N N . TRP A 1 1219 ? -12.600 -19.157 40.485 1.00 95.00 1219 TRP A N 1
ATOM 9384 C CA . TRP A 1 1219 ? -13.066 -19.887 41.658 1.00 95.00 1219 TRP A CA 1
ATOM 9385 C C . TRP A 1 1219 ? -14.356 -19.255 42.169 1.00 95.00 1219 TRP A C 1
ATOM 9387 O O . TRP A 1 1219 ? -14.491 -18.034 42.148 1.00 95.00 1219 TRP A O 1
ATOM 9397 N N . ALA A 1 1220 ? -15.277 -20.065 42.684 1.00 93.75 1220 ALA A N 1
ATOM 9398 C CA . ALA A 1 1220 ? -16.438 -19.564 43.410 1.00 93.75 1220 ALA A CA 1
ATOM 9399 C C . ALA A 1 1220 ? -16.780 -20.443 44.620 1.00 93.75 1220 ALA A C 1
ATOM 9401 O O . ALA A 1 1220 ? -16.499 -21.644 44.623 1.00 93.75 1220 ALA A O 1
ATOM 9402 N N . LEU A 1 1221 ? -17.382 -19.838 45.644 1.00 94.56 1221 LEU A N 1
ATOM 9403 C CA . LEU A 1 1221 ? -17.859 -20.498 46.858 1.00 94.56 1221 LEU A CA 1
ATOM 9404 C C . LEU A 1 1221 ? -19.265 -19.998 47.210 1.00 94.56 1221 LEU A C 1
ATOM 9406 O O . LEU A 1 1221 ? -19.476 -18.794 47.346 1.00 94.56 1221 LEU A O 1
ATOM 9410 N N . GLN A 1 1222 ? -20.204 -20.923 47.389 1.00 91.56 1222 GLN A N 1
ATOM 9411 C CA . GLN A 1 1222 ? -21.539 -20.649 47.913 1.00 91.56 1222 GLN A CA 1
ATOM 9412 C C . GLN A 1 1222 ? -21.457 -20.467 49.435 1.00 91.56 1222 GLN A C 1
ATOM 9414 O O . GLN A 1 1222 ? -21.100 -21.402 50.153 1.00 91.56 1222 GLN A O 1
ATOM 9419 N N . ASP A 1 1223 ? -21.817 -19.281 49.920 1.00 85.38 1223 ASP A N 1
ATOM 9420 C CA . ASP A 1 1223 ? -21.900 -18.929 51.339 1.00 85.38 1223 ASP A CA 1
ATOM 9421 C C . ASP A 1 1223 ? -23.325 -18.448 51.666 1.00 85.38 1223 ASP A C 1
ATOM 9423 O O . ASP A 1 1223 ? -23.726 -17.315 51.368 1.00 85.38 1223 ASP A O 1
ATOM 9427 N N . GLY A 1 1224 ? -24.140 -19.364 52.197 1.00 84.38 1224 GLY A N 1
ATOM 9428 C CA . GLY A 1 1224 ? -25.570 -19.146 52.415 1.00 84.38 1224 GLY A CA 1
ATOM 9429 C C . GLY A 1 1224 ? -26.300 -18.794 51.114 1.00 84.38 1224 GLY A C 1
ATOM 9430 O O . GLY A 1 1224 ? -26.253 -19.537 50.134 1.00 84.38 1224 GLY A O 1
ATOM 9431 N N . THR A 1 1225 ? -26.975 -17.644 51.096 1.00 83.00 1225 THR A N 1
ATOM 9432 C CA . THR A 1 1225 ? -27.673 -17.122 49.908 1.00 83.00 1225 THR A CA 1
ATOM 9433 C C . THR A 1 1225 ? -26.767 -16.309 48.981 1.00 83.00 1225 THR A C 1
ATOM 9435 O O . THR A 1 1225 ? -27.273 -15.693 48.051 1.00 83.00 1225 THR A O 1
ATOM 9438 N N . SER A 1 1226 ? -25.462 -16.225 49.240 1.00 88.00 1226 SER A N 1
ATOM 9439 C CA . SER A 1 1226 ? -24.516 -15.436 48.442 1.00 88.00 1226 SER A CA 1
ATOM 9440 C C . SER A 1 1226 ? -23.443 -16.313 47.802 1.00 88.00 1226 SER A C 1
ATOM 9442 O O . SER A 1 1226 ? -23.118 -17.376 48.325 1.00 88.00 1226 SER A O 1
ATOM 9444 N N . VAL A 1 1227 ? -22.883 -15.872 46.675 1.00 92.00 1227 VAL A N 1
ATOM 9445 C CA . VAL A 1 1227 ? -21.746 -16.535 46.020 1.00 92.00 1227 VAL A CA 1
ATOM 9446 C C . VAL A 1 1227 ? -20.559 -15.587 46.008 1.00 92.00 1227 VAL A C 1
ATOM 9448 O O . VAL A 1 1227 ? -20.649 -14.490 45.463 1.00 92.00 1227 VAL A O 1
ATOM 9451 N N . VAL A 1 1228 ? -19.438 -16.020 46.581 1.00 93.06 1228 VAL A N 1
ATOM 9452 C CA . VAL A 1 1228 ? -18.161 -15.301 46.510 1.00 93.06 1228 VAL A CA 1
ATOM 9453 C C . VAL A 1 1228 ? -17.368 -15.854 45.336 1.00 93.06 1228 VAL A C 1
ATOM 9455 O O . VAL A 1 1228 ? -17.070 -17.046 45.305 1.00 93.06 1228 VAL A O 1
ATOM 9458 N N . ILE A 1 1229 ? -17.024 -14.998 44.381 1.00 94.50 1229 ILE A N 1
ATOM 9459 C CA . ILE A 1 1229 ? -16.334 -15.349 43.138 1.00 94.50 1229 ILE A CA 1
ATOM 9460 C C . ILE A 1 1229 ? -14.986 -14.632 43.113 1.00 94.50 1229 ILE A C 1
ATOM 9462 O O . ILE A 1 1229 ? -14.845 -13.516 43.613 1.00 94.50 1229 ILE A O 1
ATOM 9466 N N . GLY A 1 1230 ? -13.972 -15.273 42.545 1.00 92.44 1230 GLY A N 1
ATOM 9467 C CA . GLY A 1 1230 ? -12.688 -14.643 42.287 1.00 92.44 1230 GLY A CA 1
ATOM 9468 C C . GLY A 1 1230 ? -11.937 -15.319 41.155 1.00 92.44 1230 GLY A C 1
ATOM 9469 O O . GLY A 1 1230 ? -12.168 -16.483 40.848 1.00 92.44 1230 GLY A O 1
ATOM 9470 N N . GLY A 1 1231 ? -11.037 -14.600 40.501 1.00 92.69 1231 GLY A N 1
ATOM 9471 C CA . GLY A 1 1231 ? -10.354 -15.104 39.318 1.00 92.69 1231 GLY A CA 1
ATOM 9472 C C . GLY A 1 1231 ? -9.032 -14.412 39.039 1.00 92.69 1231 GLY A C 1
ATOM 9473 O O . GLY A 1 1231 ? -8.688 -13.406 39.657 1.00 92.69 1231 GLY A O 1
ATOM 9474 N N . LYS A 1 1232 ? -8.275 -14.980 38.101 1.00 91.12 1232 LYS A N 1
ATOM 9475 C CA . LYS A 1 1232 ? -7.014 -14.418 37.608 1.00 91.12 1232 LYS A CA 1
ATOM 9476 C C . LYS A 1 1232 ? -6.767 -14.791 36.152 1.00 91.12 1232 LYS A C 1
ATOM 9478 O O . LYS A 1 1232 ? -7.179 -15.864 35.702 1.00 91.12 1232 LYS A O 1
ATOM 9483 N N . SER A 1 1233 ? -6.012 -13.956 35.444 1.00 89.75 1233 SER A N 1
ATOM 9484 C CA . SER A 1 1233 ? -5.578 -14.223 34.069 1.00 89.75 1233 SER A CA 1
ATOM 9485 C C . SER A 1 1233 ? -4.088 -13.951 33.898 1.00 89.75 1233 SER A C 1
ATOM 9487 O O . SER A 1 1233 ? -3.530 -13.020 34.474 1.00 89.75 1233 SER A O 1
ATOM 9489 N N . ASN A 1 1234 ? -3.404 -14.772 33.098 1.00 81.12 1234 ASN A N 1
ATOM 9490 C CA . ASN A 1 1234 ? -1.960 -14.625 32.898 1.00 81.12 1234 ASN A CA 1
ATOM 9491 C C . ASN A 1 1234 ? -1.573 -13.456 31.971 1.00 81.12 1234 ASN A C 1
ATOM 9493 O O . ASN A 1 1234 ? -0.477 -12.921 32.121 1.00 81.12 1234 ASN A O 1
ATOM 9497 N N . ARG A 1 1235 ? -2.430 -13.098 31.006 1.00 80.94 1235 ARG A N 1
ATOM 9498 C CA . ARG A 1 1235 ? -2.150 -12.103 29.953 1.00 80.94 1235 ARG A CA 1
ATOM 9499 C C . ARG A 1 1235 ? -3.265 -11.063 29.820 1.00 80.94 1235 ARG A C 1
ATOM 9501 O O . ARG A 1 1235 ? -2.961 -9.882 29.710 1.00 80.94 1235 ARG A O 1
ATOM 9508 N N . ALA A 1 1236 ? -4.533 -11.469 29.913 1.00 81.81 1236 ALA A N 1
ATOM 9509 C CA . ALA A 1 1236 ? -5.689 -10.583 29.750 1.00 81.81 1236 ALA A CA 1
ATOM 9510 C C . ALA A 1 1236 ? -6.048 -9.856 31.059 1.00 81.81 1236 ALA A C 1
ATOM 9512 O O . ALA A 1 1236 ? -7.161 -9.968 31.554 1.00 81.81 1236 ALA A O 1
ATOM 9513 N N . LYS A 1 1237 ? -5.095 -9.143 31.674 1.00 80.00 1237 LYS A N 1
ATOM 9514 C CA . LYS A 1 1237 ? -5.282 -8.579 33.026 1.00 80.00 1237 LYS A CA 1
ATOM 9515 C C . LYS A 1 1237 ? -6.344 -7.473 33.122 1.00 80.00 1237 LYS A C 1
ATOM 9517 O O . LYS A 1 1237 ? -6.859 -7.263 34.212 1.00 80.00 1237 LYS A O 1
ATOM 9522 N N . MET A 1 1238 ? -6.640 -6.775 32.022 1.00 79.94 1238 MET A N 1
ATOM 9523 C CA . MET A 1 1238 ? -7.640 -5.691 31.978 1.00 79.94 1238 MET A CA 1
ATOM 9524 C C . MET A 1 1238 ? -8.977 -6.169 31.394 1.00 79.94 1238 MET A C 1
ATOM 9526 O O . MET A 1 1238 ? -10.023 -5.871 31.951 1.00 79.94 1238 MET A O 1
ATOM 9530 N N . GLU A 1 1239 ? -8.940 -6.984 30.334 1.00 83.56 1239 GLU A N 1
ATOM 9531 C CA . GLU A 1 1239 ? -10.148 -7.529 29.693 1.00 83.56 1239 GLU A CA 1
ATOM 9532 C C . GLU A 1 1239 ? -10.847 -8.602 30.543 1.00 83.56 1239 GLU A C 1
ATOM 9534 O O . GLU A 1 1239 ? -12.063 -8.745 30.480 1.00 83.56 1239 GLU A O 1
ATOM 9539 N N . PHE A 1 1240 ? -10.104 -9.373 31.346 1.00 90.12 1240 PHE A N 1
ATOM 9540 C CA . PHE A 1 1240 ? -10.684 -10.458 32.143 1.00 90.12 1240 PHE A CA 1
ATOM 9541 C C . PHE A 1 1240 ? -11.668 -9.965 33.225 1.00 90.12 1240 PHE A C 1
ATOM 9543 O O . PHE A 1 1240 ? -12.746 -10.551 33.320 1.00 90.12 1240 PHE A O 1
ATOM 9550 N N . PRO A 1 1241 ? -11.373 -8.906 34.012 1.00 88.88 1241 PRO A N 1
ATOM 9551 C CA . PRO A 1 1241 ? -12.365 -8.295 34.902 1.00 88.88 1241 PRO A CA 1
ATOM 9552 C C . PRO A 1 1241 ? -13.625 -7.798 34.180 1.00 88.88 1241 PRO A C 1
ATOM 9554 O O . PRO A 1 1241 ? -14.728 -8.024 34.666 1.00 88.88 1241 PRO A O 1
ATOM 9557 N N . GLU A 1 1242 ? -13.490 -7.175 33.006 1.00 88.38 1242 GLU A N 1
ATOM 9558 C CA . GLU A 1 1242 ? -14.639 -6.702 32.217 1.00 88.38 1242 GLU A CA 1
ATOM 9559 C C . GLU A 1 1242 ? -15.484 -7.864 31.669 1.00 88.38 1242 GLU A C 1
ATOM 9561 O O . GLU A 1 1242 ? -16.715 -7.827 31.741 1.00 88.38 1242 GLU A O 1
ATOM 9566 N N . GLU A 1 1243 ? -14.835 -8.927 31.169 1.00 90.31 1243 GLU A N 1
ATOM 9567 C CA . GLU A 1 1243 ? -15.504 -10.174 30.778 1.00 90.31 1243 GLU A CA 1
ATOM 9568 C C . GLU A 1 1243 ? -16.250 -10.769 31.980 1.00 90.31 1243 GLU A C 1
ATOM 9570 O O . GLU A 1 1243 ? -17.403 -11.172 31.830 1.00 90.31 1243 GLU A O 1
ATOM 9575 N N . MET A 1 1244 ? -15.634 -10.796 33.170 1.00 92.75 1244 MET A N 1
ATOM 9576 C CA . MET A 1 1244 ? -16.284 -11.310 34.379 1.00 92.75 1244 MET A CA 1
ATOM 9577 C C . MET A 1 1244 ? -17.490 -10.482 34.780 1.00 92.75 1244 MET A C 1
ATOM 9579 O O . MET A 1 1244 ? -18.558 -11.072 34.890 1.00 92.75 1244 MET A O 1
ATOM 9583 N N . ASN A 1 1245 ? -17.384 -9.159 34.895 1.00 90.44 1245 ASN A N 1
ATOM 9584 C CA . ASN A 1 1245 ? -18.529 -8.311 35.244 1.00 90.44 1245 ASN A CA 1
ATOM 9585 C C . ASN A 1 1245 ? -19.711 -8.560 34.293 1.00 90.44 1245 ASN A C 1
ATOM 9587 O O . ASN A 1 1245 ? -20.816 -8.872 34.727 1.00 90.44 1245 ASN A O 1
ATOM 9591 N N . ARG A 1 1246 ? -19.454 -8.583 32.977 1.00 90.94 1246 ARG A N 1
ATOM 9592 C CA . ARG A 1 1246 ? -20.492 -8.840 31.965 1.00 90.94 1246 ARG A CA 1
ATOM 9593 C C . ARG A 1 1246 ? -21.122 -10.234 32.067 1.00 90.94 1246 ARG A C 1
ATOM 9595 O O . ARG A 1 1246 ? -22.269 -10.424 31.652 1.00 90.94 1246 ARG A O 1
ATOM 9602 N N . LEU A 1 1247 ? -20.365 -11.240 32.502 1.00 90.50 1247 LEU A N 1
ATOM 9603 C CA . LEU A 1 1247 ? -20.895 -12.586 32.725 1.00 90.50 1247 LEU A CA 1
ATOM 9604 C C . LEU A 1 1247 ? -21.670 -12.665 34.040 1.00 90.50 1247 LEU A C 1
ATOM 9606 O O . LEU A 1 1247 ? -22.742 -13.262 34.064 1.00 90.50 1247 LEU A O 1
ATOM 9610 N N . LEU A 1 1248 ? -21.168 -12.045 35.105 1.00 90.06 1248 LEU A N 1
ATOM 9611 C CA . LEU A 1 1248 ? -21.808 -12.043 36.415 1.00 90.06 1248 LEU A CA 1
ATOM 9612 C C . LEU A 1 1248 ? -23.126 -11.255 36.412 1.00 90.06 1248 LEU A C 1
ATOM 9614 O O . LEU A 1 1248 ? -24.089 -11.719 37.014 1.00 90.06 1248 LEU A O 1
ATOM 9618 N N . ASP A 1 1249 ? -23.239 -10.191 35.610 1.00 88.44 1249 ASP A N 1
ATOM 9619 C CA . ASP A 1 1249 ? -24.492 -9.447 35.376 1.00 88.44 1249 ASP A CA 1
ATOM 9620 C C . ASP A 1 1249 ? -25.624 -10.306 34.783 1.00 88.44 1249 ASP A C 1
ATOM 9622 O O . ASP A 1 1249 ? -26.799 -9.939 34.831 1.00 88.44 1249 ASP A O 1
ATOM 9626 N N . LYS A 1 1250 ? -25.292 -11.457 34.187 1.00 87.81 1250 LYS A N 1
ATOM 9627 C CA . LYS A 1 1250 ? -26.278 -12.391 33.623 1.00 87.81 1250 LYS A CA 1
ATOM 9628 C C . LYS A 1 1250 ? -26.762 -13.427 34.636 1.00 87.81 1250 LYS A C 1
ATOM 9630 O O . LYS A 1 1250 ? -27.649 -14.211 34.294 1.00 87.81 1250 LYS A O 1
ATOM 9635 N N . VAL A 1 1251 ? -26.176 -13.476 35.836 1.00 88.50 1251 VAL A N 1
ATOM 9636 C CA . VAL A 1 1251 ? -26.539 -14.440 36.882 1.00 88.50 1251 VAL A CA 1
ATOM 9637 C C . VAL A 1 1251 ? -27.901 -14.045 37.469 1.00 88.50 1251 VAL A C 1
ATOM 9639 O O . VAL A 1 1251 ? -28.051 -12.925 37.953 1.00 88.50 1251 VAL A O 1
ATOM 9642 N N . PRO A 1 1252 ? -28.916 -14.925 37.427 1.00 83.56 1252 PRO A N 1
ATOM 9643 C CA . PRO A 1 1252 ? -30.243 -14.618 37.952 1.00 83.56 1252 PRO A CA 1
ATOM 9644 C C . PRO A 1 1252 ? -30.248 -14.507 39.487 1.00 83.56 1252 PRO A C 1
ATOM 9646 O O . PRO A 1 1252 ? -29.608 -15.298 40.182 1.00 83.56 1252 PRO A O 1
ATOM 9649 N N . GLU A 1 1253 ? -31.027 -13.561 40.025 1.00 82.00 1253 GLU A N 1
ATOM 9650 C CA . GLU A 1 1253 ? -31.275 -13.463 41.469 1.00 82.00 1253 GLU A CA 1
ATOM 9651 C C . GLU A 1 1253 ? -32.284 -14.528 41.946 1.00 82.00 1253 GLU A C 1
ATOM 9653 O O . GLU A 1 1253 ? -33.362 -14.710 41.374 1.00 82.00 1253 GLU A O 1
ATOM 9658 N N . ILE A 1 1254 ? -31.981 -15.184 43.065 1.00 75.12 1254 ILE A N 1
ATOM 9659 C CA . ILE A 1 1254 ? -32.868 -16.085 43.799 1.00 75.12 1254 ILE A CA 1
ATOM 9660 C C . ILE A 1 1254 ? -33.976 -15.245 44.449 1.00 75.12 1254 ILE A C 1
ATOM 9662 O O . ILE A 1 1254 ? -33.781 -14.602 45.485 1.00 75.12 1254 ILE A O 1
ATOM 9666 N N . VAL A 1 1255 ? -35.168 -15.268 43.853 1.00 56.09 1255 VAL A N 1
ATOM 9667 C CA . VAL A 1 1255 ? -36.376 -14.653 44.418 1.00 56.09 1255 VAL A CA 1
ATOM 9668 C C . VAL A 1 1255 ? -37.007 -15.626 45.418 1.00 56.09 1255 VAL A C 1
ATOM 9670 O O . VAL A 1 1255 ? -37.475 -16.699 45.041 1.00 56.09 1255 VAL A O 1
ATOM 9673 N N . GLN A 1 1256 ? -37.047 -15.262 46.704 1.00 50.66 1256 GLN A N 1
ATOM 9674 C CA . GLN A 1 1256 ? -37.825 -16.015 47.691 1.00 50.66 1256 GLN A CA 1
ATOM 9675 C C . GLN A 1 1256 ? -39.321 -15.854 47.395 1.00 50.66 1256 GLN A C 1
ATOM 9677 O O . GLN A 1 1256 ? -39.847 -14.742 47.392 1.00 50.66 1256 GLN A O 1
ATOM 9682 N N . SER A 1 1257 ? -40.025 -16.967 47.177 1.00 39.00 1257 SER A N 1
ATOM 9683 C CA . SER A 1 1257 ? -41.486 -16.974 47.128 1.00 39.00 1257 SER A CA 1
ATOM 9684 C C . SER A 1 1257 ? -42.035 -16.576 48.500 1.00 39.00 1257 SER A C 1
ATOM 9686 O O . SER A 1 1257 ? -41.874 -17.319 49.472 1.00 39.00 1257 SER A O 1
ATOM 9688 N N . SER A 1 1258 ? -42.694 -15.424 48.587 1.00 35.44 1258 SER A N 1
ATOM 9689 C CA . SER A 1 1258 ? -43.439 -14.996 49.768 1.00 35.44 1258 SER A CA 1
ATOM 9690 C C . SER A 1 1258 ? -44.575 -15.988 50.050 1.00 35.44 1258 SER A C 1
ATOM 9692 O O . SER A 1 1258 ? -45.604 -15.981 49.375 1.00 35.44 1258 SER A O 1
ATOM 9694 N N . ARG A 1 1259 ? -44.394 -16.863 51.041 1.00 37.12 1259 ARG A N 1
ATOM 9695 C CA . ARG A 1 1259 ? -45.484 -17.613 51.671 1.00 37.12 1259 ARG A CA 1
ATOM 9696 C C . ARG A 1 1259 ? -45.906 -16.870 52.939 1.00 37.12 1259 ARG A C 1
ATOM 9698 O O . ARG A 1 1259 ? -45.299 -17.068 53.984 1.00 37.12 1259 ARG A O 1
ATOM 9705 N N . SER A 1 1260 ? -46.957 -16.061 52.849 1.00 36.28 1260 SER A N 1
ATOM 9706 C CA . SER A 1 1260 ? -47.828 -15.743 53.987 1.00 36.28 1260 SER A CA 1
ATOM 9707 C C . SER A 1 1260 ? -49.129 -15.119 53.483 1.00 36.28 1260 SER A C 1
ATOM 9709 O O . SER A 1 1260 ? -49.095 -13.998 52.991 1.00 36.28 1260 SER A O 1
ATOM 9711 N N . GLU A 1 1261 ? -50.221 -15.884 53.577 1.00 37.69 1261 GLU A N 1
ATOM 9712 C CA . GLU A 1 1261 ? -51.613 -15.472 53.867 1.00 37.69 1261 GLU A CA 1
ATOM 9713 C C . GLU A 1 1261 ? -52.607 -16.461 53.238 1.00 37.69 1261 GLU A C 1
ATOM 9715 O O . GLU A 1 1261 ? -53.094 -16.258 52.132 1.00 37.69 1261 GLU A O 1
ATOM 9720 N N . GLN A 1 1262 ? -52.873 -17.565 53.948 1.00 36.38 1262 GLN A N 1
ATOM 9721 C CA . GLN A 1 1262 ? -54.164 -18.275 53.981 1.00 36.38 1262 GLN A CA 1
ATOM 9722 C C . GLN A 1 1262 ? -54.038 -19.505 54.890 1.00 36.38 1262 GLN A C 1
ATOM 9724 O O . GLN A 1 1262 ? -53.765 -20.607 54.425 1.00 36.38 1262 GLN A O 1
ATOM 9729 N N . ALA A 1 1263 ? -54.201 -19.301 56.199 1.00 35.12 1263 ALA A N 1
ATOM 9730 C CA . ALA A 1 1263 ? -54.579 -20.349 57.151 1.00 35.12 1263 ALA A CA 1
ATOM 9731 C C . ALA A 1 1263 ? -55.002 -19.715 58.488 1.00 35.12 1263 ALA A C 1
ATOM 9733 O O . ALA A 1 1263 ? -54.380 -19.958 59.508 1.00 35.12 1263 ALA A O 1
ATOM 9734 N N . ASP A 1 1264 ? -56.046 -18.886 58.459 1.00 36.00 1264 ASP A N 1
ATOM 9735 C CA . ASP A 1 1264 ? -56.870 -18.592 59.638 1.00 36.00 1264 ASP A CA 1
ATOM 9736 C C . ASP A 1 1264 ? -58.339 -18.632 59.204 1.00 36.00 1264 ASP A C 1
ATOM 9738 O O . ASP A 1 1264 ? -59.003 -17.623 58.977 1.00 36.00 1264 ASP A O 1
ATOM 9742 N N . ALA A 1 1265 ? -58.822 -19.853 58.998 1.00 37.47 1265 ALA A N 1
ATOM 9743 C CA . ALA A 1 1265 ? -60.230 -20.209 59.070 1.00 37.47 1265 ALA A CA 1
ATOM 9744 C C . ALA A 1 1265 ? -60.321 -21.725 59.286 1.00 37.47 1265 ALA A C 1
ATOM 9746 O O . ALA A 1 1265 ? -59.647 -22.484 58.594 1.00 37.47 1265 ALA A O 1
ATOM 9747 N N . VAL A 1 1266 ? -61.227 -22.125 60.184 1.00 35.50 1266 VAL A N 1
ATOM 9748 C CA . VAL A 1 1266 ? -61.611 -23.501 60.570 1.00 35.50 1266 VAL A CA 1
ATOM 9749 C C . VAL A 1 1266 ? -60.913 -24.065 61.825 1.00 35.50 1266 VAL A C 1
ATOM 9751 O O . VAL A 1 1266 ? -60.032 -24.910 61.767 1.00 35.50 1266 VAL A O 1
ATOM 9754 N N . SER A 1 1267 ? -61.390 -23.554 62.968 1.00 38.06 1267 SER A N 1
ATOM 9755 C CA . SER A 1 1267 ? -61.943 -24.268 64.142 1.00 38.06 1267 SER A CA 1
ATOM 9756 C C . SER A 1 1267 ? -61.300 -25.550 64.709 1.00 38.06 1267 SER A C 1
ATOM 9758 O O . SER A 1 1267 ? -61.281 -26.578 64.030 1.00 38.06 1267 SER A O 1
ATOM 9760 N N . LEU A 1 1268 ? -61.128 -25.476 66.044 1.00 34.38 1268 LEU A N 1
ATOM 9761 C CA . LEU A 1 1268 ? -60.971 -26.493 67.108 1.00 34.38 1268 LEU A CA 1
ATOM 9762 C C . LEU A 1 1268 ? -59.548 -26.873 67.525 1.00 34.38 1268 LEU A C 1
ATOM 9764 O O . LEU A 1 1268 ? -58.844 -27.558 66.756 1.00 34.38 1268 LEU A O 1
#

Foldseek 3Di:
DDDPDQDWFFLDKDFDFPFFWFEWEFQAFFKIWIFFQSQKIWIWGQDPVDNSDIDGPAIAHDGPGGKHEKYWAHADPVQNSTWMWIWAQSQWIWIARPVVSDTPEIAHDGPGTWQYWDAFPVRWIWTFFQSQKIFIDDPRYTPDIDRDDPGGWHYWDAEPVGWIWIWGQVQWIFIDDPRDTPDIAHDGPGGWHEWEADPPFAIWTFFQSQKIFGDHPVRDTPAIAHDGPGGWHYKYADPVQWIWTWAQSQWTFIDHPRDGPDTDGHLAGFNYWYARNVRWIWTTGRVNMIIIIDSDPVSHDDPVVSVVRVVSVVVSVQLPDDFVLARLVLFAAPVVQVDFDPDFQDKGWHRDDSWIWIWGHHPVVRGTHTDGTGDDPDDDDDFDDDPRDGANDWDFDDPDDPDHTDIQGHHPPDDLLVSLVLVCLQVLHDCVCSVVSSCVCCRSNVNDDDPDDLPDAPQQFANQDDDPPDDDPPDDAGARLDDNLVSLLNLLVVVLVVLCVDPVRVVLHDDPVLSVLSVVLSVQLVCPVCLVPDAHDLVSVVSLLCNLPRPDLVRNLSSLLSLLSLCLRPRSVVSLLVVCPDPDNSLVVSQVVQPPPPHDPSSLSSNLNSLSSNVVDPSCLVVCVVCVCVNQPPPPDDDPCVLVRVLSVLLNCALPNPPDPDDDDDVVVVVVPDDDDDLQVLLVNLPDPPDDPVSNLSSLVSVQSCLVVVPPPPCVVPRVVLVSLVVQLVDPDPSSNVSSVSSNVSVVVVVPVPDDDDDDDDDDDDDDDDDDDDDADPDDDDDDDDPDDDDDDDDDDDDDDDDDDDDDDDDPVVVVVPQPPVNLVVLLDPVVLVVLVVVLVVLVVLLVVDQAPDDLVVQCVVAPPVDHDVVPHGSCCCVVQVSSLSLQGPVNLVSLVSSLSSLVSNCVPPLVVVLVVLPDDDWDADLVVQVPFLDKDKFFQFDPVLLVVLCVVVPWDWHDDPQKIKTKDQSLLSCLSVLLSVLSSLQSVLSNQQQAAKWKFKDKFWAADKDQQLVGTDGRHDNHDDDLNSRKIKHFNDWDFDADPVRHTDWIKTWIFIAHPVRDTPDIDIATQPRWDDDPLKTKHFDDKDFQWWFKDKPNDDRDTFGWDWDDDPDDQTKIKTWDFDDPPPDPLTFTKIWMDSHFAWIWIAGRVRHTQDIDGACPQDWGAGPNMTMGGPGTTMITMMMMMGRPSVVSSVVSVVSNVVSVVSNPRKMKMKMWGDDPSMIMIHIDIDHPSPVVNVVVVVSVVPGDRNDDDDDDDDDPDDDD

Mean predicted aligned error: 23.26 Å

pLDDT: mean 76.14, std 21.05, range [22.81, 98.5]

Solvent-accessible surface area (backbone atoms only — not comparable to full-atom values): 71423 Å² total; per-residue (Å²): 130,90,74,90,75,74,69,72,36,60,20,44,78,43,79,78,56,89,29,32,25,44,21,66,23,70,51,65,82,59,29,37,36,37,19,11,57,68,24,40,34,40,34,30,33,56,31,93,88,45,80,56,38,63,40,80,76,46,73,41,79,78,59,91,31,34,25,36,24,43,38,62,43,72,62,42,95,90,28,75,68,10,27,41,37,38,20,13,58,67,21,36,37,38,32,31,32,56,74,80,57,44,77,76,38,75,37,78,76,59,88,32,31,28,40,22,44,36,69,47,98,86,72,32,38,36,38,27,12,53,65,14,32,38,35,38,32,50,96,70,38,81,77,46,75,47,76,75,48,99,32,33,27,32,22,45,38,62,43,98,88,69,37,37,37,38,21,12,59,68,22,29,36,37,35,26,60,82,94,45,73,78,45,72,32,76,78,57,88,28,33,23,38,15,48,28,63,37,90,97,65,32,40,36,38,11,14,50,64,18,37,35,37,35,26,34,88,88,50,49,78,76,42,68,32,75,80,55,88,30,38,21,39,15,33,27,56,44,98,87,60,39,34,38,29,6,12,60,67,13,32,39,37,33,30,46,94,64,39,79,77,44,76,46,78,50,78,33,33,21,39,20,28,41,64,45,82,85,69,30,38,39,38,22,18,54,70,16,38,35,38,34,29,28,67,51,80,92,40,42,40,54,70,69,56,50,51,50,52,51,48,50,43,44,53,55,41,58,62,61,43,50,42,92,57,25,23,61,87,73,41,48,45,69,72,61,70,76,56,80,67,94,46,69,67,42,72,48,64,27,27,61,86,97,43,40,31,33,26,29,18,38,60,94,76,72,44,71,46,82,73,47,77,54,74,68,68,83,94,71,88,84,54,47,75,57,97,92,42,77,23,64,36,67,42,80,48,74,87,69,87,92,61,83,69,41,80,47,72,43,41,90,90,51,56,50,62,60,46,29,49,49,45,30,26,56,72,64,46,68,70,82,46,34,65,59,44,22,49,47,44,30,63,59,55,32,57,87,74,81,83,77,62,95,81,74,49,49,69,89,50,11,86,68,59,87,58,95,91,59,87,84,78,88,82,73,84,71,39,53,82,62,78,63,61,70,20,38,51,44,42,50,52,51,51,32,51,53,25,58,72,32,89,91,43,36,90,75,37,73,51,74,68,53,53,54,49,51,52,52,54,45,56,60,65,67,43,67,91,43,43,92,74,56,74,75,55,72,66,56,56,50,52,52,55,49,44,64,69,68,47,56,85,94,68,35,40,49,61,42,52,51,46,26,52,35,43,68,30,64,51,42,31,57,55,51,50,66,48,49,74,41,98,66,35,58,64,61,50,44,56,55,64,39,66,44,84,86,56,52,66,64,41,44,50,37,47,52,45,29,59,44,23,39,76,77,38,77,82,43,50,65,57,50,65,73,43,45,63,69,73,72,64,70,83,81,68,87,56,95,64,52,66,72,58,54,47,63,58,52,56,71,59,64,79,62,66,69,86,76,67,63,94,78,93,64,66,76,63,60,75,70,70,70,88,78,74,71,70,60,56,58,55,55,49,63,72,38,84,88,57,56,70,70,54,40,37,42,47,50,51,41,52,43,56,46,60,75,69,71,65,51,85,58,54,63,70,74,64,54,49,66,56,55,18,51,53,29,39,68,40,92,49,65,72,35,16,50,53,12,46,49,43,48,48,53,56,49,51,74,65,55,81,79,74,87,90,82,84,90,87,92,90,87,90,87,90,88,89,87,88,81,84,86,82,85,75,94,72,82,80,82,84,80,78,81,80,85,84,78,88,82,88,80,90,85,86,85,87,90,83,85,85,92,88,88,83,90,82,86,58,81,72,64,67,62,73,70,56,51,75,66,54,44,55,57,38,39,28,64,71,53,51,54,48,48,53,51,53,54,52,52,51,56,54,50,37,72,73,37,78,65,75,68,60,72,68,58,40,48,70,78,23,25,80,94,64,28,51,97,76,73,46,27,35,65,58,34,63,75,53,29,40,38,46,34,78,60,10,68,62,51,48,49,49,52,54,50,46,47,51,19,50,53,28,29,39,65,73,48,49,54,53,53,44,56,53,72,71,60,82,78,75,61,91,43,69,71,66,33,59,69,34,88,35,58,52,71,43,72,34,35,53,61,67,53,50,47,54,50,43,42,75,75,64,32,54,76,48,75,59,89,57,30,31,34,33,37,34,40,70,66,23,59,51,15,67,54,38,40,48,53,13,53,47,31,31,51,52,11,51,52,40,23,35,29,34,14,32,43,27,68,50,75,45,45,48,74,42,72,48,47,49,46,83,46,46,41,73,66,27,94,67,40,70,90,57,82,59,34,61,27,35,40,33,32,67,41,50,52,72,44,61,44,97,87,69,47,79,71,46,57,38,38,33,34,38,33,22,45,90,85,72,46,79,76,49,73,52,73,27,24,72,89,44,57,48,76,55,83,67,38,34,40,34,51,77,49,73,50,58,52,27,39,30,30,28,50,72,89,43,74,77,43,78,43,63,36,42,82,49,95,56,100,63,96,66,68,35,31,38,35,76,46,79,61,75,66,86,87,50,98,75,68,38,28,36,39,38,36,27,72,57,76,58,50,36,39,35,25,35,64,84,69,46,84,72,49,74,48,41,44,66,65,66,60,72,44,77,54,96,88,44,39,37,25,44,50,41,58,42,30,20,42,20,35,36,39,38,30,54,78,9,53,66,42,27,52,51,10,51,53,39,31,55,55,22,54,61,40,40,71,41,41,39,36,40,38,39,30,31,50,55,87,56,23,26,40,32,17,27,48,46,80,65,42,68,70,59,48,58,55,54,45,52,65,50,56,74,68,49,68,71,65,75,80,80,86,84,84,90,88,86,90,80,84,87,134

Sequence (1268 aa):
MEIDFNEYRLRCELHGHEDDVRGICVCGNDAIATSSRDRTIRFWSLDSSDKRKLVCSKILLGHSSFVGPLVWISPNQEFPQGGIVSGGMDTLVLVWDLKTGEKVHTLKGHQLQVTAIALDDNGDIISSSVDCTLRLWRNGQSVETWEAHKAPVQAVVKLPSGEIVTGSSDTTLKLWRGKTCLHTFAGHADTVRGLAAMSGLGILSASHDGSLRLWAVSGEVLMEMVGHTAIVYSVDSHASGLIVSGSEDRFAKIWKDGVCVQSIEHPGCVWDAKFLENGDIVTACSDGTVRIWTVHQDTVADQLELDLYTSQLSQYKASRKRVGGLKLEELPGLDSLKIPGTSDGQTKIVREGDNGVAYAWNLPEQKWDKIGEVVDGPEESSRPFHDGAQYDYVFDVDIGDGMPTRKLPYNRSDNPYDVADKWLLKESLPLSFREQIVQFILQNTGQKDITFNASFRDPYTGSNAYIPGQSSQVSGMLVFDAAQFDGILKKITEFNNALLSDQEKQNLSLTEPDVSRLGSIVKTLKDTSYYHSSKFADSDIALLLNLLQSWPLGVIFPVIDILRMIVLHPDGATKLHKHFETKNDILMEVIKKVTVHPAIPANLLTSIRTITNLFKNSCYFNWLQKHCSEIVENENVEGDSKFRALVAIGSLMLEGLVKKIALDFDVLNVAKAAKGSKEAKIAEIVENENVEGDSKFRALVAIGSLMLEGLVKKIALDFDVLNVAKAAKGSKEAKIAEVGSDIELAHALSFTINSKLKSSQHIQNGKKGVSQKIVLSEVSPPPLTESNDDINGGSGNGNKNVPVKSRNKRGFSGLVKMLSKRTLQILSNLPLAIGEMFTIAALMALGTFIDQGEAPDHYFQQFPEDHPVLGFFTWRWVLALGFDHMYSSPVFLGMLVLLGASLMACTYTTQIPLVKVSRRWSFLHSAEAIRKQEFSESLPRASIEDVGTILMGSGYEIFLKGPCLYAFKGLAGRLAPIGVHIAMLLIMAGGTLSALGSFKGSVTVPQGLNFVAGDVLGPTGFLSSPNEDFNTEIHVNRFYMDYYDSGEVSQFHTDLSLFNMDGKEVMRKTISVNDPLRYGGITIYQTDWSISALQILKNNEGPYNLAMAPLQINGDKKLYGTFMPVGDSNSSDVKGISMLARDLQSIVLYDADGKFAGVRRPNSKLPININGTEIVIVDAIGSSGLDLKTDPGVPIVYAGFGALMLTTCISYLSHSQVWALQDGTSVVIGGKSNRAKMEFPEEMNRLLDKVPEIVQSSRSEQADAVSL

Secondary structure (DSSP, 8-state):
----PPPPEEEEEE---SS-EEEEEE-SSSEEEEEETTSEEEEEEE-SS-TT-EEEEEEEE--SS-EEEEEEE-S-SS-TT-EEEEEETTS-EEEEETTT--EEEEE---SS-EEEEEE-TTS-EEEEETTSEEEEEETTEEEEEEE--SS-EEEEEE-TTS-EEEEETTSEEEEEETTEEEEEEE--SS-EEEEEEETTTEEEEEETTSEEEEE-TTS-EEEEEE--SS-EEEEEE-TTS-EEEEETTSEEEEEETTEEEEEEE-SS-EEEEEE-TTS-EEEEETTS-EEEEES-TTTSPPHHHHHHHHHHHHHHHHTT-EETTEEGGGSPBGGGGGSPPSSTT-EEEEEETTEEEEEEEETTTTEEEEEEEE-PPSS---PPEETTEE-SEEEEE--SSSPPPEEEEE-TTS-HHHHHHHHHHHTT--GGGHHHHHHHHHHHHT--S----TT---TTTGGG---TTS-----S--------HHHHHHHHHHHHHHHHH-TTTGGGPPPHHHHHHHHHHHHHHH-GGGTTT----HHHHHHHHHHHHHS-TTT-HHHHHHHHHHTTSHHHHHHHHHHHTSSS-HHHHHHHHHTSSSPPHHHHHHHHHHHHHHTTSGGGHHHHHHHHHHHH------STTHHHHHHHHHTTTSSSSSSSS-SSSSTTTTTTT--S-SHHHHHHHHH-TTS-HHHHHHHHHHHHHHHHT---TTHHHHS-HHHHHHHHHT-SSHHHHHHHHHHHHHHHHHHHTTS------------------------PPPP----------------------------THHHHTTS-HHHHHHHT-HHHHHHHHHHHHHHHHHHHHSPSS--HHHHHHHS-SSS-BTTTB-HHHHHHHTGGGGGG-HHHHHHHHHHHHHHHHHIIIIIHHHHHHHT-------HHHHHTSSEEEEEET--HHHHHHHHHHTT-EEEEETTEEEEEE-GGGGTHHHHHHHHHHHHHHHHHHHHHH-EEEEEEEETT-EEEHHHH-EE-STT----GGGG-EEEEEEEEEEE-TTS-EEEEEEEEEEE-TTS-EEEEEEEETTB-EEETTEEEEEEEEEEEEEEEEETTEEEEEEEPEEEP-SSS--EEEEEEE-S-TTSSS--EEEEEESSSS-EEEE-TTS-EEEEE-TT----EEETTEEEEEEEEEEEEEEEEEE-TTHHHHHHHHHHHHHHHHHHTS--EEEEEEEETTEEEEEEEESS-TTHHHHHHHHHHTTSPP-------S-------

Organism: Lupinus angustifolius (NCBI:txid3871)

Nearest PDB structures (foldseek):
  5jcs-assembly1_q  TM=7.752E-01  e=6.220E-17  Saccharomyces cerevisiae S288C
  4v7f-assembly1_q  TM=7.664E-01  e=4.702E-14  Saccharomyces cerevisiae
  6lt0-assembly1_D  TM=6.834E-01  e=5.392E-11  Homo sapiens
  7awz-assembly1_A  TM=7.617E-01  e=1.499E-08  synthetic construct
  7awy-assembly1_A  TM=6.656E-01  e=8.999E-08  synthetic construct

InterPro domains:
  IPR001680 WD40 repeat [PF00400] (12-45)
  IPR001680 WD40 repeat [PF00400] (101-137)
  IPR001680 WD40 repeat [PF00400] (140-176)
  IPR001680 WD40 repeat [PF00400] (180-215)
  IPR001680 WD40 repeat [PF00400] (220-255)
  IPR001680 WD40 repeat [PF00400] (258-293)
  IPR001680 WD40 repeat [PS50082] (14-54)
  IPR001680 WD40 repeat [PS50082] (84-106)
  IPR001680 WD40 repeat [PS50082] (107-137)
  IPR001680 WD40 repeat [PS50082] (146-176)
  IPR001680 WD40 repeat [PS50082] (185-215)
  IPR001680 WD40 repeat [PS50082] (225-256)
  IPR001680 WD40 repeat [SM00320] (7-45)
  IPR001680 WD40 repeat [SM00320] (53-97)
  IPR001680 WD40 repeat [SM00320] (100-138)
  IPR001680 WD40 repeat [SM00320] (139-177)
  IPR001680 WD40 repeat [SM00320] (178-216)
  IPR001680 WD40 repeat [SM00320] (218-256)
  IPR001680 WD40 repeat [SM00320] (257-294)
  IPR007816 ResB-like domain [PF05140] (832-1092)